Protein AF-A0A8S3U944-F1 (afdb_monomer_lite)

Organism: Mytilus edulis (NCBI:txid6550)

Radius of gyration: 44.72 Å; chains: 1; bounding box: 110×98×138 Å

InterPro domains:
  IPR001969 Aspartic peptidase, active site [PS00141] (733-744)
  IPR021109 Aspartic peptidase domain superfamily [G3DSA:2.40.70.10] (707-836)
  IPR021109 Aspartic peptidase domain superfamily [SSF50630] (717-823)

Foldseek 3Di:
DLCLLQVDQLLPDDPVNLVVSVVVLVPDPLLVCLLPDALVNLLSLLVSLLVRCLDLSNQAHDDPPDSSLSSNLSSLLSSLSSLLSNCVNVRYPVVSSLVSLLVSLLSLLLSAFHPSSLSSNVSSLPRPCSLVVLQPDFDPSLVSLLVSNLNHDDDDDHDDLVVRLVRLLSVLQPSLCSHPPPRPCCLPLRNLLSLVVLLLSLLLCVLPDDPSNNNSSVSNNQSSCVSPVNQSCEPRDPLVSVLVSLVSLLVSLLDPSNDDDPSLVVNLSVLVSLLPYDLVSCVVSVVSNVSSVVSCCPRPCVLVNPDVVRVLSQLLSLLLDLALVSLQVLLVCLQDVVNLPNDPCVVVVVSVLSSLVSNLVHPQDPDDDPVRSLSSLLSNLSSNQSSLVSCVVVVNNQVCLLSLLVSLLSLLVVLDPSSLSSLLSRLLSRACLSPLVSLLVSLVSLLVSLLPPSRPQVDPSSLVSSLSNLCRSLVNCLPDPDDPPSNLVSLLSSLVSLPPPPHDQADPPPRHGGSSVSSNLSSLSSVLSCVVVCVPVPDPPSVVSSLVSLLVCLVSPLVSCLVVLPSLLVVCLVPPDQSSLSSLLSVCLPVVCSCVVVVVSSLVSVLVDPPNVVSVVSNVVSNCVVCVVCVVVVVVSVVVSVPPDDDDDDDDDDDDDDDDDDDDDDDDDDDDDDDDDDDDDDDDDDDDDDDDDDDDDDDDDDDDDDDDDDDDDDPDPDWFWWWKDQPPDTFTETEDQPDQFKAAEPVVVVPGDPVQKADWAQPDQDWDQDPVRDTFGFRTWTFGFIQTPRDTDGGIYTYGNDDPGRIYDYPVNCVVQVWDQDPVVSDIDRFFWFWWAAAKDKDAEQDKDKGKTATDPPDAFQFKWWWAADPVQVVQVKGWDGDIWTQHNRNITIIIIGHNDNGIDIDHGGDGGTGTGTDDPPPPDDPDDPPDPPPPDDPPPPPPPPDPDDDD

Secondary structure (DSSP, 8-state):
-HHHHHHS-SSS--HHHHHHHHHHHHHS-HHHHHHH--HHHHHHHHHHHHHHHSSHHHHHS--TT-HHHHHHHHHHHHHHHHHHHHHHTTSS-HHHHHHHHHHHHHHHHHH---HHHHHHHHHHHTSTTHHHHHHT--HHHHHHHHHHHHT-----SSS-HHHHHHHHHHHHHHHHHHHTTT-TTTTSHHHHHHHHHHHHHHHHGGGGS-HHHHHHHHHHHHHHHHTTTT-TTTT---HHHHHHHHHHHHHHHH-TT--STHHHHHHHHHHHHHHTS-HHHHHHTHHHHHHHHHHHHHSTTHHHH--HHHHHHHHHHHHHS--HHHHHHHHHHHH-HHHHHH--TTT-HHHHHHHHHHHHH-----SS-HHHHHHHHHHHHHHHHHHHHHHHHTT-GGGTHHHHHHHHHHHHHT--HHHHHHHHHHGGG---TT-GGGHHHHHHHHHHHHH-TTS-TTSHHHHHHHHHHHHHHHGGGSS-S---HHHHHHHHHHHHHHTSTT--SB-TTT-PBPHHHHHHHHHHHHHHHHHTTGGG-S-HHHHHHHHHHHHHHHHH-HHHHHTTHHHHHHHHHHS--HHHHHHHHHHHHH-GGGGTTSHHHHHHHHHH--TTHHHHHHHHHHHHHH-GGGHHHHHHHHHHHTTSS---------PPPPPPP--------------------------------------------------------PPPEEEEEETTEEEEEEE-TT-SS-EEEHHHHHHS-GGGEEEEES----EEEPTTS-EEEEEEEEEEEEEETTEEEEEEEEEESS-SSSEEE-HHHHHHTTEEEETTTTEEEEPPEEEEE-S-EEE-TT-EEEEEEEPPTTS-TT-EEEEEE-HHHHTTT-EE---EEE--TTSEEEEEEE--SSS-EEEPTTSEEEEEEE--TTS------TT--------------S-S----

Sequence (952 aa):
MERLIEKYDYANCTAENKFTFEAELKNLNKDELAEKLILSDLKNIINVFIKKICVPEYAVKISRDSAGRCMTIGTCQCICRIAEKSIENGRIPQSDCHDCLFDLYLAIIRAGPGTSHYEVLEKIEKTAEMKEFLKNLKGEKLEEMASALKDQKHIKEDIDMESYTRLMNSYMTRIPNAFAKGRDDARDSEVWDVFLDLYLFYLLHTGDVPDELHEGMNSCASTFSNLYDRNPYKGYSDLKVIGQHMQKISTFITSPVFPRGSQLKQVKKYVDNFTSMEGDQIEALWPDLMTLLKSISLSPKAEEIGDEKYWFPLIKAMWLVPTKEMQHNVKTILKDTKFKRMWNWKENIHQAKEMIANVEKVDLPTEGDEWEQRNSNSKCGDAVKELIKMLKIQKLEHHIMPDIGRMSMTHMEKGTVLSNSMVTQYSGEIDFQKCTEVIPEIAMHLEPLIKNVDYPWSDGWCSGNCIELFKCFIEPYKSSEEIPNEVNQVVVRILEFCMEDDREMIHIEDGRQTIWGVLIQLSIMFIAKGLMKFRHAEEEFLRSACKNNMQIVGNLCPEVCADFFGPLLDWYIEEPSMDLMQIFHRIIEINPDALKNRMDEFLDACKEDKGTYMMQIQVFYGLSNKHPETDGTFGKRMRSTSEGKLFPPGGHTARSPRRPSISASRIRSRSRSRVNKCMNVNKDFCVENMTLYTGENDVITSSENDSGTDSFISSDSKFLYLTVRFDSLKVSALVDTGSSVNIISEQLYDSLPYSKKSDFNADVRESIVLANSQKIEVVGTAYVQMNISRANHRVFTYILKMSSHPIILGTNYLIANKMVIDFSEMSAVPKTSNVYCTKRTTILPHTETIIWGKVPSNIYYGKQGICTSSKYIVSRGLVISKGVVSVSKGRLIPIKILNPNSCSIDLYKGKTLAMFDEITSEHSLLPFNDTTDHCVQNVNLINDTNSVNSKK

pLDDT: mean 80.99, std 19.02, range [22.52, 98.44]

Structure (mmCIF, N/CA/C/O backbone):
data_AF-A0A8S3U944-F1
#
_entry.id   AF-A0A8S3U944-F1
#
loop_
_atom_site.group_PDB
_atom_site.id
_atom_site.type_symbol
_atom_site.label_atom_id
_atom_site.label_alt_id
_atom_site.label_comp_id
_atom_site.label_asym_id
_atom_site.label_entity_id
_atom_site.label_seq_id
_atom_site.pdbx_PDB_ins_code
_atom_site.Cartn_x
_atom_site.Cartn_y
_atom_site.Cartn_z
_atom_site.occupancy
_atom_site.B_iso_or_equiv
_atom_site.auth_seq_id
_atom_site.auth_comp_id
_atom_site.auth_asym_id
_atom_site.auth_atom_id
_atom_site.pdbx_PDB_model_num
ATOM 1 N N . MET A 1 1 ? -36.269 3.109 52.513 1.00 93.81 1 MET A N 1
ATOM 2 C CA . MET A 1 1 ? -34.898 3.504 52.128 1.00 93.81 1 MET A CA 1
ATOM 3 C C . MET A 1 1 ? -34.876 4.860 51.435 1.00 93.81 1 MET A C 1
ATOM 5 O O . MET A 1 1 ? -34.132 5.710 51.890 1.00 93.81 1 MET A O 1
ATOM 9 N N . GLU A 1 2 ? -35.729 5.110 50.437 1.00 95.31 2 GLU A N 1
ATOM 10 C CA . GLU A 1 2 ? -35.878 6.434 49.789 1.00 95.31 2 GLU A CA 1
ATOM 11 C C . GLU A 1 2 ? -35.971 7.591 50.789 1.00 95.31 2 GLU A C 1
ATOM 13 O O . GLU A 1 2 ? -35.087 8.437 50.814 1.00 95.31 2 GLU A O 1
ATOM 18 N N . ARG A 1 3 ? -36.950 7.550 51.708 1.00 95.88 3 ARG A N 1
ATOM 19 C CA . ARG A 1 3 ? -37.112 8.570 52.763 1.00 95.88 3 ARG A CA 1
ATOM 20 C C . ARG A 1 3 ? -35.845 8.808 53.588 1.00 95.88 3 ARG A C 1
ATOM 22 O O . ARG A 1 3 ? -35.615 9.922 54.042 1.00 95.88 3 ARG A O 1
ATOM 29 N N . LEU A 1 4 ? -35.042 7.762 53.804 1.00 96.38 4 LEU A N 1
ATOM 30 C CA . LEU A 1 4 ? -33.781 7.882 54.530 1.00 96.38 4 LEU A CA 1
ATOM 31 C C . LEU A 1 4 ? -32.759 8.660 53.694 1.00 96.38 4 LEU A C 1
ATOM 33 O O . LEU A 1 4 ? -32.141 9.580 54.205 1.00 96.38 4 LEU A O 1
ATOM 37 N N . ILE A 1 5 ? -32.614 8.331 52.411 1.00 96.94 5 ILE A N 1
ATOM 38 C CA . ILE A 1 5 ? -31.697 9.030 51.498 1.00 96.94 5 ILE A CA 1
ATOM 39 C C . ILE A 1 5 ? -32.148 10.489 51.294 1.00 96.94 5 ILE A C 1
ATOM 41 O O . ILE A 1 5 ? -31.324 11.402 51.307 1.00 96.94 5 ILE A O 1
ATOM 45 N N . GLU A 1 6 ? -33.454 10.740 51.168 1.00 96.69 6 GLU A N 1
ATOM 46 C CA . GLU A 1 6 ? -34.020 12.087 51.002 1.00 96.69 6 GLU A CA 1
ATOM 47 C C . GLU A 1 6 ? -33.784 12.994 52.210 1.00 96.69 6 GLU A C 1
ATOM 49 O O . GLU A 1 6 ? -33.495 14.180 52.028 1.00 96.69 6 GLU A O 1
ATOM 54 N N . LYS A 1 7 ? -33.879 12.437 53.423 1.00 96.88 7 LYS A N 1
ATOM 55 C CA . LYS A 1 7 ? -33.769 13.167 54.692 1.00 96.88 7 LYS A CA 1
ATOM 56 C C . LYS A 1 7 ? -32.422 13.867 54.875 1.00 96.88 7 LYS A C 1
ATOM 58 O O . LYS A 1 7 ? -32.379 14.907 55.527 1.00 96.88 7 LYS A O 1
ATOM 63 N N . TYR A 1 8 ? -31.338 13.321 54.328 1.00 96.12 8 TYR A N 1
ATOM 64 C CA . TYR A 1 8 ? -29.995 13.854 54.550 1.00 96.12 8 TYR A CA 1
ATOM 65 C C . TYR A 1 8 ? -29.461 14.624 53.335 1.00 96.12 8 TYR A C 1
ATOM 67 O O . TYR A 1 8 ? -29.723 14.289 52.176 1.00 96.12 8 TYR A O 1
ATOM 75 N N . ASP A 1 9 ? -28.699 15.683 53.612 1.00 93.50 9 ASP A N 1
ATOM 76 C CA . ASP A 1 9 ? -27.893 16.400 52.624 1.00 93.50 9 ASP A CA 1
ATOM 77 C C . ASP A 1 9 ? -26.480 15.809 52.624 1.00 93.50 9 ASP A C 1
ATOM 79 O O . ASP A 1 9 ? -25.718 15.964 53.579 1.00 93.50 9 ASP A O 1
ATOM 83 N N . TYR A 1 10 ? -26.154 15.091 51.553 1.00 93.06 10 TYR A N 1
ATOM 84 C CA . TYR A 1 10 ? -24.889 14.383 51.406 1.00 93.06 10 TYR A CA 1
ATOM 85 C C . TYR A 1 10 ? -23.719 15.342 51.138 1.00 93.06 10 TYR A C 1
ATOM 87 O O . TYR A 1 10 ? -22.584 15.007 51.478 1.00 93.06 10 TYR A O 1
ATOM 95 N N . ALA A 1 11 ? -23.980 16.524 50.570 1.00 89.06 11 ALA A N 1
ATOM 96 C CA . ALA A 1 11 ? -22.953 17.508 50.231 1.00 89.06 11 ALA A CA 1
ATOM 97 C C . ALA A 1 11 ? -22.523 18.333 51.454 1.00 89.06 11 ALA A C 1
ATOM 99 O O . ALA A 1 11 ? -21.343 18.644 51.604 1.00 89.06 11 ALA A O 1
ATOM 100 N N . ASN A 1 12 ? -23.460 18.642 52.359 1.00 88.88 12 ASN A N 1
ATOM 101 C CA . ASN A 1 12 ? -23.216 19.487 53.538 1.00 88.88 12 ASN A CA 1
ATOM 102 C C . ASN A 1 12 ? -23.401 18.731 54.871 1.00 88.88 12 ASN A C 1
ATOM 104 O O . ASN A 1 12 ? -23.867 19.277 55.871 1.00 88.88 12 ASN A O 1
ATOM 108 N N . CYS A 1 13 ? -23.045 17.446 54.890 1.00 88.50 13 CYS A N 1
ATOM 109 C CA . CYS A 1 13 ? -23.212 16.569 56.046 1.00 88.50 13 CYS A CA 1
ATOM 110 C C . CYS A 1 13 ? -22.212 16.859 57.190 1.00 88.50 13 CYS A C 1
ATOM 112 O O . CYS A 1 13 ? -21.010 17.003 56.962 1.00 88.50 13 CYS A O 1
ATOM 114 N N . THR A 1 14 ? -22.698 16.861 58.439 1.00 91.62 14 THR A N 1
ATOM 115 C CA . THR A 1 14 ? -21.883 16.916 59.667 1.00 91.62 14 THR A CA 1
ATOM 116 C C . THR A 1 14 ? -21.551 15.514 60.199 1.00 91.62 14 THR A C 1
ATOM 118 O O . THR A 1 14 ? -22.206 14.528 59.862 1.00 91.62 14 THR A O 1
ATOM 121 N N . ALA A 1 15 ? -20.560 15.392 61.090 1.00 92.12 15 ALA A N 1
ATOM 122 C CA . ALA A 1 15 ? -20.244 14.109 61.731 1.00 92.12 15 ALA A CA 1
ATOM 123 C C . ALA A 1 15 ? -21.449 13.509 62.490 1.00 92.12 15 ALA A C 1
ATOM 125 O O . ALA A 1 15 ? -21.670 12.302 62.436 1.00 92.12 15 ALA A O 1
ATOM 126 N N . GLU A 1 16 ? -22.259 14.349 63.140 1.00 94.69 16 GLU A N 1
ATOM 127 C CA . GLU A 1 16 ? -23.491 13.940 63.828 1.00 94.69 16 GLU A CA 1
ATOM 128 C C . GLU A 1 16 ? -24.542 13.385 62.854 1.00 94.69 16 GLU A C 1
ATOM 130 O O . GLU A 1 16 ? -25.114 12.317 63.098 1.00 94.69 16 GLU A O 1
ATOM 135 N N . ASN A 1 17 ? -24.734 14.053 61.708 1.00 93.19 17 ASN A N 1
ATOM 136 C CA . ASN A 1 17 ? -25.614 13.568 60.645 1.00 93.19 17 ASN A CA 1
ATOM 137 C C . ASN A 1 17 ? -25.155 12.197 60.140 1.00 93.19 17 ASN A C 1
ATOM 139 O O . ASN A 1 17 ? -25.987 11.305 59.991 1.00 93.19 17 ASN A O 1
ATOM 143 N N . LYS A 1 18 ? -23.841 11.999 59.951 1.00 94.31 18 LYS A N 1
ATOM 144 C CA . LYS A 1 18 ? -23.270 10.694 59.585 1.00 94.31 18 LYS A CA 1
ATOM 145 C C . LYS A 1 18 ? -23.581 9.622 60.626 1.00 94.31 18 LYS A C 1
ATOM 147 O O . LYS A 1 18 ? -24.074 8.570 60.239 1.00 94.31 18 LYS A O 1
ATOM 152 N N . PHE A 1 19 ? -23.306 9.851 61.913 1.00 95.12 19 PHE A N 1
ATOM 153 C CA . PHE A 1 19 ? -23.546 8.828 62.943 1.00 95.12 19 PHE A CA 1
ATOM 154 C C . PHE A 1 19 ? -25.026 8.451 63.038 1.00 95.12 19 PHE A C 1
ATOM 156 O O . PHE A 1 19 ? -25.365 7.270 63.130 1.00 95.12 19 PHE A O 1
ATOM 163 N N . THR A 1 20 ? -25.907 9.449 62.956 1.00 96.06 20 THR A N 1
ATOM 164 C CA . THR A 1 20 ? -27.358 9.232 62.953 1.00 96.06 20 THR A CA 1
ATOM 165 C C . THR A 1 20 ? -27.784 8.442 61.717 1.00 96.06 20 THR A C 1
ATOM 167 O O . THR A 1 20 ? -28.503 7.452 61.834 1.00 96.06 20 THR A O 1
ATOM 170 N N . PHE A 1 21 ? -27.285 8.820 60.538 1.00 95.88 21 PHE A N 1
ATOM 171 C CA . PHE A 1 21 ? -27.550 8.106 59.294 1.00 95.88 21 PHE A CA 1
ATOM 172 C C . PHE A 1 21 ? -27.050 6.659 59.338 1.00 95.88 21 PHE A C 1
ATOM 174 O O . PHE A 1 21 ? -27.779 5.756 58.946 1.00 95.88 21 PHE A O 1
ATOM 181 N N . GLU A 1 22 ? -25.835 6.407 59.828 1.00 94.06 22 GLU A N 1
ATOM 182 C CA . GLU A 1 22 ? -25.272 5.056 59.941 1.00 94.06 22 GLU A CA 1
ATOM 183 C C . GLU A 1 22 ? -26.090 4.180 60.897 1.00 94.06 22 GLU A C 1
ATOM 185 O O . GLU A 1 22 ? -26.318 3.005 60.601 1.00 94.06 22 GLU A O 1
ATOM 190 N N . ALA A 1 23 ? -26.582 4.744 62.006 1.00 95.56 23 ALA A N 1
ATOM 191 C CA . ALA A 1 23 ? -27.486 4.049 62.917 1.00 95.56 23 ALA A CA 1
ATOM 192 C C . ALA A 1 23 ? -28.828 3.717 62.242 1.00 95.56 23 ALA A C 1
ATOM 194 O O . ALA A 1 23 ? -29.275 2.570 62.297 1.00 95.56 23 ALA A O 1
ATOM 195 N N . GLU A 1 24 ? -29.445 4.680 61.549 1.00 96.44 24 GLU A N 1
ATOM 196 C CA . GLU A 1 24 ? -30.698 4.472 60.810 1.00 96.44 24 GLU A CA 1
ATOM 197 C C . GLU A 1 24 ? -30.529 3.458 59.665 1.00 96.44 24 GLU A C 1
ATOM 199 O O . GLU A 1 24 ? -31.359 2.563 59.504 1.00 96.44 24 GLU A O 1
ATOM 204 N N . LEU A 1 25 ? -29.423 3.527 58.919 1.00 94.38 25 LEU A N 1
ATOM 205 C CA . LEU A 1 25 ? -29.090 2.599 57.837 1.00 94.38 25 LEU A CA 1
ATOM 206 C C . LEU A 1 25 ? -28.808 1.183 58.363 1.00 94.38 25 LEU A C 1
ATOM 208 O O . LEU A 1 25 ? -29.160 0.204 57.706 1.00 94.38 25 LEU A O 1
ATOM 212 N N . LYS A 1 26 ? -28.182 1.050 59.541 1.00 93.25 26 LYS A N 1
ATOM 213 C CA . LYS A 1 26 ? -27.938 -0.248 60.195 1.00 93.25 26 LYS A CA 1
ATOM 214 C C . LYS A 1 26 ? -29.228 -0.879 60.719 1.00 93.25 26 LYS A C 1
ATOM 216 O O . LYS A 1 26 ? -29.336 -2.101 60.703 1.00 93.25 26 LYS A O 1
ATOM 221 N N . ASN A 1 27 ? -30.191 -0.061 61.142 1.00 94.00 27 ASN A N 1
ATOM 222 C CA . ASN A 1 27 ? -31.505 -0.515 61.597 1.00 94.00 27 ASN A CA 1
ATOM 223 C C . ASN A 1 27 ? -32.439 -0.928 60.444 1.00 94.00 27 ASN A C 1
ATOM 225 O O . ASN A 1 27 ? -33.474 -1.540 60.700 1.00 94.00 27 ASN A O 1
ATOM 229 N N . LEU A 1 28 ? -32.098 -0.629 59.182 1.00 92.44 28 LEU A N 1
ATOM 230 C CA . LEU A 1 28 ? -32.832 -1.169 58.038 1.00 92.44 28 LEU A CA 1
ATOM 231 C C . LEU A 1 28 ? -32.603 -2.680 57.931 1.00 92.44 28 LEU A C 1
ATOM 233 O O . LEU A 1 28 ? -31.479 -3.139 57.716 1.00 92.44 28 LEU A O 1
ATOM 237 N N . ASN A 1 29 ? -33.688 -3.449 58.015 1.00 90.94 29 ASN A N 1
ATOM 238 C CA . ASN A 1 29 ? -33.672 -4.881 57.749 1.00 90.94 29 ASN A CA 1
ATOM 239 C C . ASN A 1 29 ? -33.507 -5.125 56.238 1.00 90.94 29 ASN A C 1
ATOM 241 O O . ASN A 1 29 ? -34.471 -5.099 55.474 1.00 90.94 29 ASN A O 1
ATOM 245 N N . LYS A 1 30 ? -32.256 -5.282 55.796 1.00 89.19 30 LYS A N 1
ATOM 246 C CA . LYS A 1 30 ? -31.890 -5.386 54.372 1.00 89.19 30 LYS A CA 1
ATOM 247 C C . LYS A 1 30 ? -32.464 -6.637 53.716 1.00 89.19 30 LYS A C 1
ATOM 249 O O . LYS A 1 30 ? -32.852 -6.571 52.555 1.00 89.19 30 LYS A O 1
ATOM 254 N N . ASP A 1 31 ? -32.531 -7.734 54.463 1.00 86.56 31 ASP A N 1
ATOM 255 C CA . ASP A 1 31 ? -33.044 -9.007 53.961 1.00 86.56 31 ASP A CA 1
ATOM 256 C C . ASP A 1 31 ? -34.568 -8.919 53.772 1.00 86.56 31 ASP A C 1
ATOM 258 O O . ASP A 1 31 ? -35.075 -9.251 52.706 1.00 86.56 31 ASP A O 1
ATOM 262 N N . GLU A 1 32 ? -35.290 -8.316 54.726 1.00 90.62 32 GLU A N 1
ATOM 263 C CA . GLU A 1 32 ? -36.730 -8.045 54.576 1.00 90.62 32 GLU A CA 1
ATOM 264 C C . GLU A 1 32 ? -37.034 -7.073 53.426 1.00 90.62 32 GLU A C 1
ATOM 266 O O . GLU A 1 32 ? -38.023 -7.246 52.712 1.00 90.62 32 GLU A O 1
ATOM 271 N N . LEU A 1 33 ? -36.195 -6.047 53.230 1.00 87.44 33 LEU A N 1
ATOM 272 C CA . LEU A 1 33 ? -36.323 -5.154 52.078 1.00 87.44 33 LEU A CA 1
ATOM 273 C C . LEU A 1 33 ? -36.149 -5.930 50.771 1.00 87.44 33 LEU A C 1
ATOM 275 O O . LEU A 1 33 ? -36.992 -5.794 49.894 1.00 87.44 33 LEU A O 1
ATOM 279 N N . ALA A 1 34 ? -35.115 -6.766 50.660 1.00 87.19 34 ALA A N 1
ATOM 280 C CA . ALA A 1 34 ? -34.856 -7.568 49.465 1.00 87.19 34 ALA A CA 1
ATOM 281 C C . ALA A 1 34 ? -35.940 -8.627 49.186 1.00 87.19 34 ALA A C 1
ATOM 283 O O . ALA A 1 34 ? -36.173 -8.987 48.036 1.00 87.19 34 ALA A O 1
ATOM 284 N N . GLU A 1 35 ? -36.636 -9.124 50.211 1.00 89.12 35 GLU A N 1
ATOM 285 C CA . GLU A 1 35 ? -37.757 -10.059 50.039 1.00 89.12 35 GLU A CA 1
ATOM 286 C C . GLU A 1 35 ? -39.025 -9.403 49.480 1.00 89.12 35 GLU A C 1
ATOM 288 O O . GLU A 1 35 ? -39.838 -10.087 48.845 1.00 89.12 35 GLU A O 1
ATOM 293 N N . LYS A 1 36 ? -39.206 -8.103 49.744 1.00 91.38 36 LYS A N 1
ATOM 294 C CA . LYS A 1 36 ? -40.417 -7.336 49.414 1.00 91.38 36 LYS A CA 1
ATOM 295 C C . LYS A 1 36 ? -40.258 -6.419 48.202 1.00 91.38 36 LYS A C 1
ATOM 297 O O . LYS A 1 36 ? -41.272 -6.012 47.644 1.00 91.38 36 LYS A O 1
ATOM 302 N N . LEU A 1 37 ? -39.027 -6.076 47.831 1.00 92.38 37 LEU A N 1
ATOM 303 C CA . LEU A 1 37 ? -38.744 -5.108 46.776 1.00 92.38 37 LEU A CA 1
ATOM 304 C C . LEU A 1 37 ? -39.162 -5.624 45.395 1.00 92.38 37 LEU A C 1
ATOM 306 O O . LEU A 1 37 ? -38.843 -6.754 45.023 1.00 92.38 37 LEU A O 1
ATOM 310 N N . ILE A 1 38 ? -39.795 -4.754 44.608 1.00 94.38 38 ILE A N 1
ATOM 311 C CA . ILE A 1 38 ? -39.964 -4.943 43.162 1.00 94.38 38 ILE A CA 1
ATOM 312 C C . ILE A 1 38 ? -39.029 -4.007 42.384 1.00 94.38 38 ILE A C 1
ATOM 314 O O . ILE A 1 38 ? -38.476 -3.054 42.931 1.00 94.38 38 ILE A O 1
ATOM 318 N N . LEU A 1 39 ? -38.859 -4.251 41.081 1.00 95.69 39 LEU A N 1
ATOM 319 C CA . LEU A 1 39 ? -37.942 -3.484 40.227 1.00 95.69 39 LEU A CA 1
ATOM 320 C C . LEU A 1 39 ? -38.166 -1.960 40.291 1.00 95.69 39 LEU A C 1
ATOM 322 O O . LEU A 1 39 ? -37.200 -1.198 40.337 1.00 95.69 39 LEU A O 1
ATOM 326 N N . SER A 1 40 ? -39.422 -1.500 40.326 1.00 96.50 40 SER A N 1
ATOM 327 C CA . SER A 1 40 ? -39.737 -0.066 40.415 1.00 96.50 40 SER A CA 1
ATOM 328 C C . SER A 1 40 ? -39.227 0.574 41.704 1.00 96.50 40 SER A C 1
ATOM 330 O O . SER A 1 40 ? -38.778 1.717 41.677 1.00 96.50 40 SER A O 1
ATOM 332 N N . ASP A 1 41 ? -39.242 -0.163 42.815 1.00 95.88 41 ASP A N 1
ATOM 333 C CA . ASP A 1 41 ? -38.749 0.329 44.101 1.00 95.88 41 ASP A CA 1
ATOM 334 C C . ASP A 1 41 ? -37.225 0.485 44.066 1.00 95.88 41 ASP A C 1
ATOM 336 O O . ASP A 1 41 ? -36.686 1.481 44.547 1.00 95.88 41 ASP A O 1
ATOM 340 N N . LEU A 1 42 ? -36.513 -0.467 43.446 1.00 96.56 42 LEU A N 1
ATOM 341 C CA . LEU A 1 42 ? -35.058 -0.386 43.295 1.00 96.56 42 LEU A CA 1
ATOM 342 C C . LEU A 1 42 ? -34.671 0.822 42.437 1.00 96.56 42 LEU A C 1
ATOM 344 O O . LEU A 1 42 ? -33.796 1.598 42.828 1.00 96.56 42 LEU A O 1
ATOM 348 N N . LYS A 1 43 ? -35.372 1.020 41.312 1.00 97.38 43 LYS A N 1
ATOM 349 C CA . LYS A 1 43 ? -35.201 2.191 40.439 1.00 97.38 43 LYS A CA 1
ATOM 350 C C . LYS A 1 43 ? -35.441 3.495 41.192 1.00 97.38 43 LYS A C 1
ATOM 352 O O . LYS A 1 43 ? -34.643 4.419 41.076 1.00 97.38 43 LYS A O 1
ATOM 357 N N . ASN A 1 44 ? -36.495 3.576 42.001 1.00 97.06 44 ASN A N 1
ATOM 358 C CA . ASN A 1 44 ? -36.791 4.774 42.785 1.00 97.06 44 ASN A CA 1
ATOM 359 C C . ASN A 1 44 ? -35.708 5.060 43.836 1.00 97.06 44 ASN A C 1
ATOM 361 O O . ASN A 1 44 ? -35.239 6.196 43.928 1.00 97.06 44 ASN A O 1
ATOM 365 N N . ILE A 1 45 ? -35.242 4.038 44.564 1.00 97.56 45 ILE A N 1
ATOM 366 C CA . ILE A 1 45 ? -34.129 4.163 45.520 1.00 97.56 45 ILE A CA 1
ATOM 367 C C . ILE A 1 45 ? -32.871 4.691 44.823 1.00 97.56 45 ILE A C 1
ATOM 369 O O . ILE A 1 45 ? -32.237 5.622 45.326 1.00 97.56 45 ILE A O 1
ATOM 373 N N . ILE A 1 46 ? -32.519 4.122 43.668 1.00 97.75 46 ILE A N 1
ATOM 374 C CA . ILE A 1 46 ? -31.347 4.531 42.888 1.00 97.75 46 ILE A CA 1
ATOM 375 C C . ILE A 1 46 ? -31.511 5.958 42.361 1.00 97.75 46 ILE A C 1
ATOM 377 O O . ILE A 1 46 ? -30.606 6.767 42.535 1.00 97.75 46 ILE A O 1
ATOM 381 N N . ASN A 1 47 ? -32.671 6.320 41.816 1.00 97.56 47 ASN A N 1
ATOM 382 C CA . ASN A 1 47 ? -32.939 7.669 41.314 1.00 97.56 47 ASN A CA 1
ATOM 383 C C . ASN A 1 47 ? -32.844 8.735 42.411 1.00 97.56 47 ASN A C 1
ATOM 385 O O . ASN A 1 47 ? -32.294 9.815 42.192 1.00 97.56 47 ASN A O 1
ATOM 389 N N . VAL A 1 48 ? -33.362 8.442 43.606 1.00 97.44 48 VAL A N 1
ATOM 390 C CA . VAL A 1 48 ? -33.216 9.319 44.775 1.00 97.44 48 VAL A CA 1
ATOM 391 C C . VAL A 1 48 ? -31.745 9.443 45.171 1.00 97.44 48 VAL A C 1
ATOM 393 O O . VAL A 1 48 ? -31.287 10.542 45.478 1.00 97.44 48 VAL A O 1
ATOM 396 N N . PHE A 1 49 ? -30.987 8.346 45.128 1.00 97.50 49 PHE A N 1
ATOM 397 C CA . PHE A 1 49 ? -29.557 8.363 45.425 1.00 97.50 49 PHE A CA 1
ATOM 398 C C . PHE A 1 49 ? -28.757 9.183 44.404 1.00 97.50 49 PHE A C 1
ATOM 400 O O . PHE A 1 49 ? -27.991 10.056 44.809 1.00 97.50 49 PHE A O 1
ATOM 407 N N . ILE A 1 50 ? -29.004 8.992 43.102 1.00 96.31 50 ILE A N 1
ATOM 408 C CA . ILE A 1 50 ? -28.414 9.780 42.006 1.00 96.31 50 ILE A CA 1
ATOM 409 C C . ILE A 1 50 ? -28.653 11.274 42.240 1.00 96.31 50 ILE A C 1
ATOM 411 O O . ILE A 1 50 ? -27.702 12.050 42.243 1.00 96.31 50 ILE A O 1
ATOM 415 N N . LYS A 1 51 ? -29.895 11.684 42.534 1.00 95.62 51 LYS A N 1
ATOM 416 C CA . LYS A 1 51 ? -30.246 13.093 42.808 1.00 95.62 51 LYS A CA 1
ATOM 417 C C . LYS A 1 51 ? -29.494 13.709 43.992 1.00 95.62 51 LYS A C 1
ATOM 419 O O . LYS A 1 51 ? -29.474 14.930 44.110 1.00 95.62 51 LYS A O 1
ATOM 424 N N . LYS A 1 52 ? -28.926 12.897 44.888 1.00 94.25 52 LYS A N 1
ATOM 425 C CA . LYS A 1 52 ? -28.179 13.370 46.063 1.00 94.25 52 LYS A CA 1
ATOM 426 C C . LYS A 1 52 ? -26.678 13.461 45.833 1.00 94.25 52 LYS A C 1
ATOM 428 O O . LYS A 1 52 ? -26.056 14.340 46.421 1.00 94.25 52 LYS A O 1
ATOM 433 N N . ILE A 1 53 ? -26.105 12.556 45.040 1.00 93.12 53 ILE A N 1
ATOM 434 C CA . ILE A 1 53 ? -24.645 12.473 44.869 1.00 93.12 53 ILE A CA 1
ATOM 435 C C . ILE A 1 53 ? -24.170 13.011 43.516 1.00 93.12 53 ILE A C 1
ATOM 437 O O . ILE A 1 53 ? -23.079 13.554 43.422 1.00 93.12 53 ILE A O 1
ATOM 441 N N . CYS A 1 54 ? -25.001 12.963 42.477 1.00 91.88 54 CYS A N 1
ATOM 442 C CA . CYS A 1 54 ? -24.662 13.463 41.144 1.00 91.88 54 CYS A CA 1
ATOM 443 C C . CYS A 1 54 ? -25.035 14.948 40.985 1.00 91.88 54 CYS A C 1
ATOM 445 O O . CYS A 1 54 ? -25.619 15.342 39.977 1.00 91.88 54 CYS A O 1
ATOM 447 N N . VAL A 1 55 ? -24.726 15.767 41.996 1.00 88.06 55 VAL A N 1
ATOM 448 C CA . VAL A 1 55 ? -24.943 17.224 41.991 1.00 88.06 55 VAL A CA 1
ATOM 449 C C . VAL A 1 55 ? -23.602 17.965 42.082 1.00 88.06 55 VAL A C 1
ATOM 451 O O . VAL A 1 55 ? -22.687 17.462 42.746 1.00 88.06 55 VAL A O 1
ATOM 454 N N . PRO A 1 56 ? -23.447 19.140 41.441 1.00 81.62 56 PRO A N 1
ATOM 455 C CA . PRO A 1 56 ? -22.179 19.876 41.427 1.00 81.62 56 PRO A CA 1
ATOM 456 C C . PRO A 1 56 ? -21.600 20.137 42.825 1.00 81.62 56 PRO A C 1
ATOM 458 O O . PRO A 1 56 ? -20.398 19.994 43.042 1.00 81.62 56 PRO A O 1
ATOM 461 N N . GLU A 1 57 ? -22.455 20.442 43.803 1.00 81.50 57 GLU A N 1
ATOM 462 C CA . GLU A 1 57 ? -22.067 20.758 45.181 1.00 81.50 57 GLU A CA 1
ATOM 463 C C . GLU A 1 57 ? -21.452 19.563 45.920 1.00 81.50 57 GLU A C 1
ATOM 465 O O . GLU A 1 57 ? -20.655 19.744 46.843 1.00 81.50 57 GLU A O 1
ATOM 470 N N . TYR A 1 58 ? -21.825 18.343 45.526 1.00 82.31 58 TYR A N 1
ATOM 471 C CA . TYR A 1 58 ? -21.328 17.107 46.119 1.00 82.31 58 TYR A CA 1
ATOM 472 C C . TYR A 1 58 ? -19.950 16.728 45.558 1.00 82.31 58 TYR A C 1
ATOM 474 O O . TYR A 1 58 ? -19.056 16.348 46.318 1.00 82.31 58 TYR A O 1
ATOM 482 N N . ALA A 1 59 ? -19.758 16.883 44.244 1.00 62.00 59 ALA A N 1
ATOM 483 C CA . ALA A 1 59 ? -18.528 16.505 43.545 1.00 62.00 59 ALA A CA 1
ATOM 484 C C . ALA A 1 59 ? -17.285 17.284 44.028 1.00 62.00 59 ALA A C 1
ATOM 486 O O . ALA A 1 59 ? -16.172 16.769 43.958 1.00 62.00 59 ALA A O 1
ATOM 487 N N . VAL A 1 60 ? -17.481 18.495 44.560 1.00 59.59 60 VAL A N 1
ATOM 488 C CA . VAL A 1 60 ? -16.415 19.465 44.858 1.00 59.59 60 VAL A CA 1
ATOM 489 C C . VAL A 1 60 ? -15.832 19.357 46.281 1.00 59.59 60 VAL A C 1
ATOM 491 O O . VAL A 1 60 ? -14.644 19.583 46.485 1.00 59.59 60 VAL A O 1
ATOM 494 N N . LYS A 1 61 ? -16.622 18.999 47.301 1.00 64.62 61 LYS A N 1
ATOM 495 C CA . LYS A 1 61 ? -16.275 19.327 48.708 1.00 64.62 61 LYS A CA 1
ATOM 496 C C . LYS A 1 61 ? -15.617 18.224 49.541 1.00 64.62 61 LYS A C 1
ATOM 498 O O . LYS A 1 61 ? -15.306 18.432 50.716 1.00 64.62 61 LYS A O 1
ATOM 503 N N . ILE A 1 62 ? -15.467 17.015 49.012 1.00 62.09 62 ILE A N 1
ATOM 504 C CA . ILE A 1 62 ? -15.367 15.841 49.884 1.00 62.09 62 ILE A CA 1
ATOM 505 C C . ILE A 1 62 ? -13.919 15.367 50.064 1.00 62.09 62 ILE A C 1
ATOM 507 O O . ILE A 1 62 ? -13.356 14.655 49.232 1.00 62.09 62 ILE A O 1
ATOM 511 N N . SER A 1 63 ? -13.344 15.707 51.223 1.00 72.94 63 SER A N 1
ATOM 512 C CA . SER A 1 63 ? -12.108 15.097 51.727 1.00 72.94 63 SER A CA 1
ATOM 513 C C . SER A 1 63 ? -12.284 13.591 51.963 1.00 72.94 63 SER A C 1
ATOM 515 O O . SER A 1 63 ? -13.401 13.097 52.146 1.00 72.94 63 SER A O 1
ATOM 517 N N . ARG A 1 64 ? -11.176 12.837 52.012 1.00 72.94 64 ARG A N 1
ATOM 518 C CA . ARG A 1 64 ? -11.221 11.391 52.294 1.00 72.94 64 ARG A CA 1
ATOM 519 C C . ARG A 1 64 ? -11.992 11.057 53.573 1.00 72.94 64 ARG A C 1
ATOM 521 O O . ARG A 1 64 ? -12.629 10.019 53.603 1.00 72.94 64 ARG A O 1
ATOM 528 N N . ASP A 1 65 ? -12.036 11.925 54.574 1.00 80.06 65 ASP A N 1
ATOM 529 C CA . ASP A 1 65 ? -12.715 11.627 55.843 1.00 80.06 65 ASP A CA 1
ATOM 530 C C . ASP A 1 65 ? -14.051 12.362 56.013 1.00 80.06 65 ASP A C 1
ATOM 532 O O . ASP A 1 65 ? -14.595 12.428 57.118 1.00 80.06 65 ASP A O 1
ATOM 536 N N . SER A 1 66 ? -14.611 12.915 54.930 1.00 87.44 66 SER A N 1
ATOM 537 C CA . SER A 1 66 ? -15.864 13.657 55.026 1.00 87.44 66 SER A CA 1
ATOM 538 C C . SER A 1 66 ? -17.042 12.752 55.402 1.00 87.44 66 SER A C 1
ATOM 540 O O . SER A 1 66 ? -17.165 11.593 54.984 1.00 87.44 66 SER A O 1
ATOM 542 N N . ALA A 1 67 ? -17.961 13.324 56.176 1.00 90.75 67 ALA A N 1
ATOM 543 C CA . ALA A 1 67 ? -19.180 12.659 56.597 1.00 90.75 67 ALA A CA 1
ATOM 544 C C . ALA A 1 67 ? -20.059 12.250 55.394 1.00 90.75 67 ALA A C 1
ATOM 546 O O . ALA A 1 67 ? -20.580 11.132 55.357 1.00 90.75 67 ALA A O 1
ATOM 547 N N . GLY A 1 68 ? -20.123 13.102 54.363 1.00 91.56 68 GLY A N 1
ATOM 548 C CA . GLY A 1 68 ? -20.819 12.837 53.102 1.00 91.56 68 GLY A CA 1
ATOM 549 C C . GLY A 1 68 ? -20.277 11.620 52.346 1.00 91.56 68 GLY A C 1
ATOM 550 O O . GLY A 1 68 ? -21.063 10.788 51.880 1.00 91.56 68 GLY A O 1
ATOM 551 N N . ARG A 1 69 ? -18.946 11.437 52.291 1.00 90.75 69 ARG A N 1
ATOM 552 C CA . ARG A 1 69 ? -18.323 10.246 51.679 1.00 90.75 69 ARG A CA 1
ATOM 553 C C . ARG A 1 69 ? -18.761 8.966 52.380 1.00 90.75 69 ARG A C 1
ATOM 555 O O . ARG A 1 69 ? -19.218 8.041 51.711 1.00 90.75 69 ARG A O 1
ATOM 562 N N . CYS A 1 70 ? -18.663 8.910 53.710 1.00 91.38 70 CYS A N 1
ATOM 563 C CA . CYS A 1 70 ? -19.050 7.717 54.471 1.00 91.38 70 CYS A CA 1
ATOM 564 C C . CYS A 1 70 ? -20.520 7.346 54.244 1.00 91.38 70 CYS A C 1
ATOM 566 O O . CYS A 1 70 ? -20.823 6.185 53.965 1.00 91.38 70 CYS A O 1
ATOM 568 N N . MET A 1 71 ? -21.416 8.337 54.283 1.00 94.69 71 MET A N 1
ATOM 569 C CA . MET A 1 71 ? -22.838 8.128 54.001 1.00 94.69 71 MET A CA 1
ATOM 570 C C . MET A 1 71 ? -23.067 7.583 52.591 1.00 94.69 71 MET A C 1
ATOM 572 O O . MET A 1 71 ? -23.851 6.656 52.401 1.00 94.69 71 MET A O 1
ATOM 576 N N . THR A 1 72 ? -22.346 8.108 51.605 1.00 95.12 72 THR A N 1
ATOM 577 C CA . THR A 1 72 ? -22.453 7.703 50.195 1.00 95.12 72 THR A CA 1
ATOM 578 C C . THR A 1 72 ? -22.038 6.259 49.983 1.00 95.12 72 THR A C 1
ATOM 580 O O . THR A 1 72 ? -22.803 5.467 49.434 1.00 95.12 72 THR A O 1
ATOM 583 N N . ILE A 1 73 ? -20.866 5.886 50.497 1.00 94.38 73 ILE A N 1
ATOM 584 C CA . ILE A 1 73 ? -20.364 4.512 50.419 1.00 94.38 73 ILE A CA 1
ATOM 585 C C . ILE A 1 73 ? -21.315 3.561 51.145 1.00 94.38 73 ILE A C 1
ATOM 587 O O . ILE A 1 73 ? -21.645 2.505 50.609 1.00 94.38 73 ILE A O 1
ATOM 591 N N . GLY A 1 74 ? -21.771 3.928 52.347 1.00 95.44 74 GLY A N 1
ATOM 592 C CA . GLY A 1 74 ? -22.712 3.121 53.124 1.00 95.44 74 GLY A CA 1
ATOM 593 C C . GLY A 1 74 ? -24.034 2.908 52.385 1.00 95.44 74 GLY A C 1
ATOM 594 O O . GLY A 1 74 ? -24.531 1.783 52.320 1.00 95.44 74 GLY A O 1
ATOM 595 N N . THR A 1 75 ? -24.562 3.964 51.760 1.00 96.94 75 THR A N 1
ATOM 596 C CA . THR A 1 75 ? -25.789 3.902 50.949 1.00 96.94 75 THR A CA 1
ATOM 597 C C . THR A 1 75 ? -25.605 2.979 49.752 1.00 96.94 75 THR A C 1
ATOM 599 O O . THR A 1 75 ? -26.388 2.045 49.594 1.00 96.94 75 THR A O 1
ATOM 602 N N . CYS A 1 76 ? -24.542 3.170 48.962 1.00 97.44 76 CYS A N 1
ATOM 603 C CA . CYS A 1 76 ? -24.245 2.326 47.804 1.00 97.44 76 CYS A CA 1
ATOM 604 C C . CYS A 1 76 ? -24.073 0.857 48.200 1.00 97.44 76 CYS A C 1
ATOM 606 O O . CYS A 1 76 ? -24.641 -0.018 47.557 1.00 97.44 76 CYS A O 1
ATOM 608 N N . GLN A 1 77 ? -23.335 0.569 49.278 1.00 96.50 77 GLN A N 1
ATOM 609 C CA . GLN A 1 77 ? -23.172 -0.797 49.788 1.00 96.50 77 GLN A CA 1
ATOM 610 C C . GLN A 1 77 ? -24.508 -1.431 50.173 1.00 96.50 77 GLN A C 1
ATOM 612 O O . GLN A 1 77 ? -24.712 -2.624 49.964 1.00 96.50 77 GLN A O 1
ATOM 617 N N . CYS A 1 78 ? -25.415 -0.644 50.753 1.00 96.25 78 CYS A N 1
ATOM 618 C CA . CYS A 1 78 ? -26.753 -1.108 51.082 1.00 96.25 78 CYS A CA 1
ATOM 619 C C . CYS A 1 78 ? -27.567 -1.400 49.812 1.00 96.25 78 CYS A C 1
ATOM 621 O O . CYS A 1 78 ? -28.161 -2.470 49.732 1.00 96.25 78 CYS A O 1
ATOM 623 N N . ILE A 1 79 ? -27.524 -0.515 48.807 1.00 97.12 79 ILE A N 1
ATOM 624 C CA . ILE A 1 79 ? -28.178 -0.716 47.501 1.00 97.12 79 ILE A CA 1
ATOM 625 C C . ILE A 1 79 ? -27.652 -1.985 46.817 1.00 97.12 79 ILE A C 1
ATOM 627 O O . ILE A 1 79 ? -28.453 -2.838 46.454 1.00 97.12 79 ILE A O 1
ATOM 631 N N . CYS A 1 80 ? -26.329 -2.152 46.710 1.00 96.81 80 CYS A N 1
ATOM 632 C CA . CYS A 1 80 ? -25.706 -3.319 46.070 1.00 96.81 80 CYS A CA 1
ATOM 633 C C . CYS A 1 80 ? -26.101 -4.625 46.774 1.00 96.81 80 CYS A C 1
ATOM 635 O O . CYS A 1 80 ? -26.463 -5.596 46.123 1.00 96.81 80 CYS A O 1
ATOM 637 N N . ARG A 1 81 ? -26.131 -4.632 48.115 1.00 95.62 81 ARG A N 1
ATOM 638 C CA . ARG A 1 81 ? -26.553 -5.810 48.886 1.00 95.62 81 ARG A CA 1
ATOM 639 C C . ARG A 1 81 ? -28.041 -6.132 48.720 1.00 95.62 81 ARG A C 1
ATOM 641 O O . ARG A 1 81 ? -28.404 -7.302 48.692 1.00 95.62 81 ARG A O 1
ATOM 648 N N . ILE A 1 82 ? -28.902 -5.114 48.651 1.00 95.12 82 ILE A N 1
ATOM 649 C CA . ILE A 1 82 ? -30.337 -5.303 48.382 1.00 95.12 82 ILE A CA 1
ATOM 650 C C . ILE A 1 82 ? -30.529 -5.880 46.977 1.00 95.12 82 ILE A C 1
ATOM 652 O O . ILE A 1 82 ? -31.303 -6.819 46.817 1.00 95.12 82 ILE A O 1
ATOM 656 N N . ALA A 1 83 ? -29.802 -5.356 45.989 1.00 95.75 83 ALA A N 1
ATOM 657 C CA . ALA A 1 83 ? -29.763 -5.864 44.622 1.00 95.75 83 ALA A CA 1
ATOM 658 C C . ALA A 1 83 ? -29.363 -7.350 44.574 1.00 95.75 83 ALA A C 1
ATOM 660 O O . ALA A 1 83 ? -30.145 -8.171 44.103 1.00 95.75 83 ALA A O 1
ATOM 661 N N . GLU A 1 84 ? -28.215 -7.715 45.155 1.00 95.88 84 GLU A N 1
ATOM 662 C CA . GLU A 1 84 ? -27.734 -9.106 45.228 1.00 95.88 84 GLU A CA 1
ATOM 663 C C . GLU A 1 84 ? -28.764 -10.036 45.865 1.00 95.88 84 GLU A C 1
ATOM 665 O O . GLU A 1 84 ? -29.115 -11.063 45.293 1.00 95.88 84 GLU A O 1
ATOM 670 N N . LYS A 1 85 ? -29.318 -9.646 47.017 1.00 95.50 85 LYS A N 1
ATOM 671 C CA . LYS A 1 85 ? -30.334 -10.448 47.707 1.00 95.50 85 LYS A CA 1
ATOM 672 C C . LYS A 1 85 ? -31.628 -10.574 46.907 1.00 95.50 85 LYS A C 1
ATOM 674 O O . LYS A 1 85 ? -32.261 -11.623 46.944 1.00 95.50 85 LYS A O 1
ATOM 679 N N . SER A 1 86 ? -32.020 -9.538 46.168 1.00 94.19 86 SER A N 1
ATOM 680 C CA . SER A 1 86 ? -33.213 -9.581 45.312 1.00 94.19 86 SER A CA 1
ATOM 681 C C . SER A 1 86 ? -33.025 -10.535 44.127 1.00 94.19 86 SER A C 1
ATOM 683 O O . SER A 1 86 ? -33.979 -11.217 43.747 1.00 94.19 86 SER A O 1
ATOM 685 N N . ILE A 1 87 ? -31.803 -10.622 43.587 1.00 94.56 87 ILE A N 1
ATOM 686 C CA . ILE A 1 87 ? -31.416 -11.597 42.556 1.00 94.56 87 ILE A CA 1
ATOM 687 C C . ILE A 1 87 ? -31.406 -13.013 43.144 1.00 94.56 87 ILE A C 1
ATOM 689 O O . ILE A 1 87 ? -32.062 -13.899 42.602 1.00 94.56 87 ILE A O 1
ATOM 693 N N . GLU A 1 88 ? -30.723 -13.224 44.276 1.00 94.81 88 GLU A N 1
ATOM 694 C CA . GLU A 1 88 ? -30.646 -14.525 44.965 1.00 94.81 88 GLU A CA 1
ATOM 695 C C . GLU A 1 88 ? -32.036 -15.082 45.307 1.00 94.81 88 GLU A C 1
ATOM 697 O O . GLU A 1 88 ? -32.286 -16.279 45.171 1.00 94.81 88 GLU A O 1
ATOM 702 N N . ASN A 1 89 ? -32.959 -14.206 45.708 1.00 94.44 89 ASN A N 1
ATOM 703 C CA . ASN A 1 89 ? -34.337 -14.564 46.036 1.00 94.44 89 ASN A CA 1
ATOM 704 C C . ASN A 1 89 ? -35.243 -14.728 44.797 1.00 94.44 89 ASN A C 1
ATOM 706 O O . ASN A 1 89 ? -36.435 -15.000 44.952 1.00 94.44 89 ASN A O 1
ATOM 710 N N . GLY A 1 90 ? -34.727 -14.517 43.579 1.00 94.31 90 GLY A N 1
ATOM 711 C CA . GLY A 1 90 ? -35.486 -14.603 42.326 1.00 94.31 90 GLY A CA 1
ATOM 712 C C . GLY A 1 90 ? -36.590 -13.549 42.184 1.00 94.31 90 GLY A C 1
ATOM 713 O O . GLY A 1 90 ? -37.562 -13.770 41.464 1.00 94.31 90 GLY A O 1
ATOM 714 N N . ARG A 1 91 ? -36.489 -12.422 42.903 1.00 95.25 91 ARG A N 1
ATOM 715 C CA . ARG A 1 91 ? -37.498 -11.347 42.899 1.00 95.25 91 ARG A CA 1
ATOM 716 C C . ARG A 1 91 ? -37.337 -10.391 41.732 1.00 95.25 91 ARG A C 1
ATOM 718 O O . ARG A 1 91 ? -38.332 -9.944 41.170 1.00 95.25 91 ARG A O 1
ATOM 725 N N . ILE A 1 92 ? -36.093 -10.071 41.401 1.00 96.44 92 ILE A N 1
ATOM 726 C CA . ILE A 1 92 ? -35.738 -9.183 40.299 1.00 96.44 92 ILE A CA 1
ATOM 727 C C . ILE A 1 92 ? -34.792 -9.966 39.385 1.00 96.44 92 ILE A C 1
ATOM 729 O O . ILE A 1 92 ? -33.810 -10.518 39.889 1.00 96.44 92 ILE A O 1
ATOM 733 N N . PRO A 1 93 ? -35.060 -10.040 38.068 1.00 96.50 93 PRO A N 1
ATOM 734 C CA . PRO A 1 93 ? -34.121 -10.627 37.123 1.00 96.50 93 PRO A CA 1
ATOM 735 C C . PRO A 1 93 ? -32.751 -9.954 37.220 1.00 96.50 93 PRO A C 1
ATOM 737 O O . PRO A 1 93 ? -32.650 -8.736 37.370 1.00 96.50 93 PRO A O 1
ATOM 740 N N . GLN A 1 94 ? -31.685 -10.744 37.102 1.00 96.50 94 GLN A N 1
ATOM 741 C CA . GLN A 1 94 ? -30.317 -10.232 37.179 1.00 96.50 94 GLN A CA 1
ATOM 742 C C . GLN A 1 94 ? -30.052 -9.122 36.153 1.00 96.50 94 GLN A C 1
ATOM 744 O O . GLN A 1 94 ? -29.472 -8.102 36.512 1.00 96.50 94 GLN A O 1
ATOM 749 N N . SER A 1 95 ? -30.543 -9.285 34.920 1.00 95.88 95 SER A N 1
ATOM 750 C CA . SER A 1 95 ? -30.443 -8.278 33.856 1.00 95.88 95 SER A CA 1
ATOM 751 C C . SER A 1 95 ? -31.052 -6.938 34.262 1.00 95.88 95 SER A C 1
ATOM 753 O O . SER A 1 95 ? -30.411 -5.903 34.130 1.00 95.88 95 SER A O 1
ATOM 755 N N . ASP A 1 96 ? -32.259 -6.955 34.826 1.00 96.69 96 ASP A N 1
ATOM 756 C CA . ASP A 1 96 ? -32.973 -5.733 35.202 1.00 96.69 96 ASP A CA 1
ATOM 757 C C . ASP A 1 96 ? -32.265 -5.021 36.359 1.00 96.69 96 ASP A C 1
ATOM 759 O O . ASP A 1 96 ? -32.240 -3.791 36.441 1.00 96.69 96 ASP A O 1
ATOM 763 N N . CYS A 1 97 ? -31.673 -5.800 37.265 1.00 96.25 97 CYS A N 1
ATOM 764 C CA . CYS A 1 97 ? -30.881 -5.270 38.359 1.00 96.25 97 CYS A CA 1
ATOM 765 C C . CYS A 1 97 ? -29.558 -4.662 37.870 1.00 96.25 97 CYS A C 1
ATOM 767 O O . CYS A 1 97 ? -29.170 -3.592 38.344 1.00 96.25 97 CYS A O 1
ATOM 769 N N . HIS A 1 98 ? -28.875 -5.326 36.932 1.00 96.75 98 HIS A N 1
ATOM 770 C CA . HIS A 1 98 ? -27.676 -4.801 36.276 1.00 96.75 98 HIS A CA 1
ATOM 771 C C . HIS A 1 98 ? -27.979 -3.493 35.551 1.00 96.75 98 HIS A C 1
ATOM 773 O O . HIS A 1 98 ? -27.221 -2.546 35.720 1.00 96.75 98 HIS A O 1
ATOM 779 N N . ASP A 1 99 ? -29.122 -3.384 34.874 1.00 96.94 99 ASP A N 1
ATOM 780 C CA . ASP A 1 99 ? -29.539 -2.157 34.183 1.00 96.94 99 ASP A CA 1
ATOM 781 C C . ASP A 1 99 ? -29.754 -0.992 35.154 1.00 96.94 99 ASP A C 1
ATOM 783 O O . ASP A 1 99 ? -29.249 0.106 34.937 1.00 96.94 99 ASP A O 1
ATOM 787 N N . CYS A 1 100 ? -30.399 -1.234 36.298 1.00 96.94 100 CYS A N 1
ATOM 788 C CA . CYS A 1 100 ? -30.560 -0.188 37.313 1.00 96.94 100 CYS A CA 1
ATOM 789 C C . CYS A 1 100 ? -29.215 0.275 37.899 1.00 96.94 100 CYS A C 1
ATOM 791 O O . CYS A 1 100 ? -29.017 1.456 38.191 1.00 96.94 100 CYS A O 1
ATOM 793 N N . LEU A 1 101 ? -28.287 -0.660 38.120 1.00 97.44 101 LEU A N 1
ATOM 794 C CA . LEU A 1 101 ? -26.947 -0.335 38.610 1.00 97.44 101 LEU A CA 1
ATOM 795 C C . LEU A 1 101 ? -26.095 0.339 37.530 1.00 97.44 101 LEU A C 1
ATOM 797 O O . LEU A 1 101 ? -25.248 1.168 37.863 1.00 97.44 101 LEU A O 1
ATOM 801 N N . PHE A 1 102 ? -26.332 0.020 36.261 1.00 97.69 102 PHE A N 1
ATOM 802 C CA . PHE A 1 102 ? -25.722 0.669 35.112 1.00 97.69 102 PHE A CA 1
ATOM 803 C C . PHE A 1 102 ? -26.174 2.128 34.992 1.00 97.69 102 PHE A C 1
ATOM 805 O O . PHE A 1 102 ? -25.315 2.997 34.873 1.00 97.69 102 PHE A O 1
ATOM 812 N N . ASP A 1 103 ? -27.464 2.430 35.176 1.00 97.06 103 ASP A N 1
ATOM 813 C CA . ASP A 1 103 ? -27.977 3.811 35.229 1.00 97.06 103 ASP A CA 1
ATOM 814 C C . ASP A 1 103 ? -27.257 4.646 36.303 1.00 97.06 103 ASP A C 1
ATOM 816 O O . ASP A 1 103 ? -26.825 5.778 36.060 1.00 97.06 103 ASP A O 1
ATOM 820 N N . LEU A 1 104 ? -27.071 4.063 37.496 1.00 97.12 104 LEU A N 1
ATOM 821 C CA . LEU A 1 104 ? -26.286 4.672 38.572 1.00 97.12 104 LEU A CA 1
ATOM 822 C C . LEU A 1 104 ? -24.825 4.875 38.153 1.00 97.12 104 LEU A C 1
ATOM 824 O O . LEU A 1 104 ? -24.265 5.947 38.385 1.00 97.12 104 LEU A O 1
ATOM 828 N N . TYR A 1 105 ? -24.216 3.867 37.526 1.00 96.56 105 TYR A N 1
ATOM 829 C CA . TYR A 1 105 ? -22.840 3.915 37.033 1.00 96.56 105 TYR A CA 1
ATOM 830 C C . TYR A 1 105 ? -22.656 5.065 36.028 1.00 96.56 105 TYR A C 1
ATOM 832 O O . TYR A 1 105 ? -21.778 5.907 36.216 1.00 96.56 105 TYR A O 1
ATOM 840 N N . LEU A 1 106 ? -23.535 5.178 35.026 1.00 95.75 106 LEU A N 1
ATOM 841 C CA . LEU A 1 106 ? -23.520 6.248 34.024 1.00 95.75 106 LEU A CA 1
ATOM 842 C C . LEU A 1 106 ? -23.714 7.633 34.649 1.00 95.75 106 LEU A C 1
ATOM 844 O O . LEU A 1 106 ? -23.000 8.575 34.299 1.00 95.75 106 LEU A O 1
ATOM 848 N N . ALA A 1 107 ? -24.656 7.778 35.585 1.00 94.62 107 ALA A N 1
ATOM 849 C CA . ALA A 1 107 ? -24.899 9.049 36.265 1.00 94.62 107 ALA A CA 1
ATOM 850 C C . ALA A 1 107 ? -23.669 9.525 37.054 1.00 94.62 107 ALA A C 1
ATOM 852 O O . ALA A 1 107 ? -23.335 10.712 37.037 1.00 94.62 107 ALA A O 1
ATOM 853 N N . ILE A 1 108 ? -22.954 8.599 37.698 1.00 92.94 108 ILE A N 1
ATOM 854 C CA . ILE A 1 108 ? -21.714 8.893 38.422 1.00 92.94 108 ILE A CA 1
ATOM 855 C C . ILE A 1 108 ? -20.595 9.292 37.452 1.00 92.94 108 ILE A C 1
ATOM 857 O O . ILE A 1 108 ? -19.885 10.265 37.707 1.00 92.94 108 ILE A O 1
ATOM 861 N N . ILE A 1 109 ? -20.458 8.609 36.309 1.00 91.44 109 ILE A N 1
ATOM 862 C CA . ILE A 1 109 ? -19.497 8.993 35.261 1.00 91.44 109 ILE A CA 1
ATOM 863 C C . ILE A 1 109 ? -19.761 10.424 34.789 1.00 91.44 109 ILE A C 1
ATOM 865 O O . ILE A 1 109 ? -18.827 11.223 34.792 1.00 91.44 109 ILE A O 1
ATOM 869 N N . ARG A 1 110 ? -21.013 10.761 34.454 1.00 90.50 110 ARG A N 1
ATOM 870 C CA . ARG A 1 110 ? -21.406 12.098 33.971 1.00 90.50 110 ARG A CA 1
ATOM 871 C C . ARG A 1 110 ? -21.198 13.198 35.010 1.00 90.50 110 ARG A C 1
ATOM 873 O O . ARG A 1 110 ? -20.834 14.314 34.653 1.00 90.50 110 ARG A O 1
ATOM 880 N N . ALA A 1 111 ? -21.405 12.890 36.291 1.00 87.75 111 ALA A N 1
ATOM 881 C CA . ALA A 1 111 ? -21.148 13.827 37.384 1.00 87.75 111 ALA A CA 1
ATOM 882 C C . ALA A 1 111 ? -19.650 14.146 37.560 1.00 87.75 111 ALA A C 1
ATOM 884 O O . ALA A 1 111 ? -19.306 15.185 38.121 1.00 87.75 111 ALA A O 1
ATOM 885 N N . GLY A 1 112 ? -18.765 13.273 37.071 1.00 83.81 112 GLY A N 1
ATOM 886 C CA . GLY A 1 112 ? -17.322 13.472 37.088 1.00 83.81 112 GLY A CA 1
ATOM 887 C C . GLY A 1 112 ? -16.618 12.969 38.361 1.00 83.81 112 GLY A C 1
ATOM 888 O O . GLY A 1 112 ? -17.226 12.349 39.243 1.00 83.81 112 GLY A O 1
ATOM 889 N N . PRO A 1 113 ? -15.297 13.194 38.454 1.00 76.75 113 PRO A N 1
ATOM 890 C CA . PRO A 1 113 ? -14.423 12.632 39.490 1.00 76.75 113 PRO A CA 1
ATOM 891 C C . PRO A 1 113 ? -14.680 13.223 40.891 1.00 76.75 113 PRO A C 1
ATOM 893 O O . PRO A 1 113 ? -14.163 14.278 41.246 1.00 76.75 113 PRO A O 1
ATOM 896 N N . GLY A 1 114 ? -15.409 12.498 41.737 1.00 76.50 114 GLY A N 1
ATOM 897 C CA . GLY A 1 114 ? -15.461 12.729 43.187 1.00 76.50 114 GLY A CA 1
ATOM 898 C C . GLY A 1 114 ? -14.676 11.657 43.954 1.00 76.50 114 GLY A C 1
ATOM 899 O O . GLY A 1 114 ? -14.619 10.502 43.523 1.00 76.50 114 GLY A O 1
ATOM 900 N N . THR A 1 115 ? -14.103 11.992 45.117 1.00 67.69 115 THR A N 1
ATOM 901 C CA . THR A 1 115 ? -13.409 11.009 45.986 1.00 67.69 115 THR A CA 1
ATOM 902 C C . THR A 1 115 ? -14.303 9.827 46.357 1.00 67.69 115 THR A C 1
ATOM 904 O O . THR A 1 115 ? -13.852 8.684 46.373 1.00 67.69 115 THR A O 1
ATOM 907 N N . SER A 1 116 ? -15.579 10.090 46.623 1.00 81.88 116 SER A N 1
ATOM 908 C CA . SER A 1 116 ? -16.597 9.080 46.902 1.00 81.88 116 SER A CA 1
ATOM 909 C C . SER A 1 116 ? -17.117 8.389 45.640 1.00 81.88 116 SER A C 1
ATOM 911 O O . SER A 1 116 ? -17.358 7.188 45.691 1.00 81.88 116 SER A O 1
ATOM 913 N N . HIS A 1 117 ? -17.248 9.091 44.507 1.00 90.19 117 HIS A N 1
ATOM 914 C CA . HIS A 1 117 ? -17.702 8.509 43.234 1.00 90.19 117 HIS A CA 1
ATOM 915 C C . HIS A 1 117 ? -16.829 7.338 42.795 1.00 90.19 117 HIS A C 1
ATOM 917 O O . HIS A 1 117 ? -17.350 6.276 42.464 1.00 90.19 117 HIS A O 1
ATOM 923 N N . TYR A 1 118 ? -15.506 7.493 42.879 1.00 87.88 118 TYR A N 1
ATOM 924 C CA . TYR A 1 118 ? -14.567 6.415 42.571 1.00 87.88 118 TYR A CA 1
ATOM 925 C C . TYR A 1 118 ? -14.857 5.134 43.377 1.00 87.88 118 TYR A C 1
ATOM 927 O O . TYR A 1 118 ? -14.843 4.026 42.842 1.00 87.88 118 TYR A O 1
ATOM 935 N N . GLU A 1 119 ? -15.166 5.275 44.665 1.00 90.56 119 GLU A N 1
ATOM 936 C CA . GLU A 1 119 ? -15.436 4.138 45.548 1.00 90.56 119 GLU A CA 1
ATOM 937 C C . GLU A 1 119 ? -16.833 3.559 45.353 1.00 90.56 119 GLU A C 1
ATOM 939 O O . GLU A 1 119 ? -17.029 2.360 45.543 1.00 90.56 119 GLU A O 1
ATOM 944 N N . VAL A 1 120 ? -17.800 4.385 44.954 1.00 93.81 120 VAL A N 1
ATOM 945 C CA . VAL A 1 120 ? -19.133 3.925 44.554 1.00 93.81 120 VAL A CA 1
ATOM 946 C C . VAL A 1 120 ? -19.033 3.055 43.301 1.00 93.81 120 VAL A C 1
ATOM 948 O O . VAL A 1 120 ? -19.556 1.943 43.319 1.00 93.81 120 VAL A O 1
ATOM 951 N N . LEU A 1 121 ? -18.289 3.478 42.270 1.00 94.75 121 LEU A N 1
ATOM 952 C CA . LEU A 1 121 ? -18.038 2.654 41.078 1.00 94.75 121 LEU A CA 1
ATOM 953 C C . LEU A 1 121 ? -17.391 1.313 41.447 1.00 94.75 121 LEU A C 1
ATOM 955 O O . LEU A 1 121 ? -17.842 0.263 40.996 1.00 94.75 121 LEU A O 1
ATOM 959 N N . GLU A 1 122 ? -16.396 1.323 42.342 1.00 93.56 122 GLU A N 1
ATOM 960 C CA . GLU A 1 122 ? -15.767 0.092 42.835 1.00 93.56 122 GLU A CA 1
ATOM 961 C C . GLU A 1 122 ? -16.755 -0.852 43.530 1.00 93.56 122 GLU A C 1
ATOM 963 O O . GLU A 1 122 ? -16.612 -2.074 43.442 1.00 93.56 122 GLU A O 1
ATOM 968 N N . LYS A 1 123 ? -17.731 -0.311 44.261 1.00 95.31 123 LYS A N 1
ATOM 969 C CA . LYS A 1 123 ? -18.753 -1.123 44.926 1.00 95.31 123 LYS A CA 1
ATOM 970 C C . LYS A 1 123 ? -19.748 -1.692 43.925 1.00 95.31 123 LYS A C 1
ATOM 972 O O . LYS A 1 123 ? -20.040 -2.879 44.025 1.00 95.31 123 LYS A O 1
ATOM 977 N N . ILE A 1 124 ? -20.179 -0.899 42.946 1.00 96.62 124 ILE A N 1
ATOM 978 C CA . ILE A 1 124 ? -21.055 -1.367 41.866 1.00 96.62 124 ILE A CA 1
ATOM 979 C C . ILE A 1 124 ? -20.377 -2.507 41.095 1.00 96.62 124 ILE A C 1
ATOM 981 O O . ILE A 1 124 ? -20.955 -3.580 40.980 1.00 96.62 124 ILE A O 1
ATOM 985 N N . GLU A 1 125 ? -19.116 -2.346 40.683 1.00 95.06 125 GLU A N 1
ATOM 986 C CA . GLU A 1 125 ? -18.346 -3.372 39.953 1.00 95.06 125 GLU A CA 1
ATOM 987 C C . GLU A 1 125 ? -18.167 -4.694 40.717 1.00 95.06 125 GLU A C 1
ATOM 989 O O . GLU A 1 125 ? -17.966 -5.738 40.097 1.00 95.06 125 GLU A O 1
ATOM 994 N N . LYS A 1 126 ? -18.195 -4.660 42.056 1.00 94.62 126 LYS A N 1
ATOM 995 C CA . LYS A 1 126 ? -18.098 -5.857 42.911 1.00 94.62 126 LYS A CA 1
ATOM 996 C C . LYS A 1 126 ? -19.440 -6.553 43.132 1.00 94.62 126 LYS A C 1
ATOM 998 O O . LYS A 1 126 ? -19.436 -7.640 43.703 1.00 94.62 126 LYS A O 1
ATOM 1003 N N . THR A 1 127 ? -20.541 -5.938 42.707 1.00 94.38 127 THR A N 1
ATOM 1004 C CA . THR A 1 127 ? -21.879 -6.527 42.802 1.00 94.38 127 THR A CA 1
ATOM 1005 C C . THR A 1 127 ? -21.973 -7.713 41.846 1.00 94.38 127 THR A C 1
ATOM 1007 O O . THR A 1 127 ? -21.430 -7.636 40.743 1.00 94.38 127 THR A O 1
ATOM 1010 N N . ALA A 1 128 ? -22.618 -8.803 42.272 1.00 87.81 128 ALA A N 1
ATOM 1011 C CA . ALA A 1 128 ? -22.693 -10.082 41.552 1.00 87.81 128 ALA A CA 1
ATOM 1012 C C . ALA A 1 128 ? -22.749 -9.940 40.014 1.00 87.81 128 ALA A C 1
ATOM 1014 O O . ALA A 1 128 ? -23.688 -9.371 39.461 1.00 87.81 128 ALA A O 1
ATOM 1015 N N . GLU A 1 129 ? -21.709 -10.447 39.341 1.00 93.06 129 GLU A N 1
ATOM 1016 C CA . GLU A 1 129 ? -21.540 -10.471 37.876 1.00 93.06 129 GLU A CA 1
ATOM 1017 C C . GLU A 1 129 ? -21.561 -9.107 37.153 1.00 93.06 129 GLU A C 1
ATOM 1019 O O . GLU A 1 129 ? -21.422 -9.064 35.934 1.00 93.06 129 GLU A O 1
ATOM 1024 N N . MET A 1 130 ? -21.621 -7.975 37.865 1.00 95.69 130 MET A N 1
ATOM 1025 C CA . MET A 1 130 ? -21.668 -6.639 37.253 1.00 95.69 130 MET A CA 1
ATOM 1026 C C . MET A 1 130 ? -20.421 -6.339 36.412 1.00 95.69 130 MET A C 1
ATOM 1028 O O . MET A 1 130 ? -20.501 -5.716 35.359 1.00 95.69 130 MET A O 1
ATOM 1032 N N . LYS A 1 131 ? -19.246 -6.809 36.844 1.00 94.31 131 LYS A N 1
ATOM 1033 C CA . LYS A 1 131 ? -18.014 -6.670 36.057 1.00 94.31 131 LYS A CA 1
ATOM 1034 C C . LYS A 1 131 ? -18.090 -7.413 34.719 1.00 94.31 131 LYS A C 1
ATOM 1036 O O . LYS A 1 131 ? -17.581 -6.912 33.724 1.00 94.31 131 LYS A O 1
ATOM 1041 N N . GLU A 1 132 ? -18.716 -8.587 34.702 1.00 94.69 132 GLU A N 1
ATOM 1042 C CA . GLU A 1 132 ? -18.906 -9.370 33.479 1.00 94.69 132 GLU A CA 1
ATOM 1043 C C . GLU A 1 132 ? -19.972 -8.722 32.585 1.00 94.69 132 GLU A C 1
ATOM 1045 O O . GLU A 1 132 ? -19.774 -8.603 31.381 1.00 94.69 132 GLU A O 1
ATOM 1050 N N . PHE A 1 133 ? -21.044 -8.185 33.178 1.00 96.44 133 PHE A N 1
ATOM 1051 C CA . PHE A 1 133 ? -22.027 -7.356 32.475 1.00 96.44 133 PHE A CA 1
ATOM 1052 C C . PHE A 1 133 ? -21.376 -6.147 31.784 1.00 96.44 133 PHE A C 1
ATOM 1054 O O . PHE A 1 133 ? -21.578 -5.946 30.589 1.00 96.44 133 PHE A O 1
ATOM 1061 N N . LEU A 1 134 ? -20.535 -5.384 32.496 1.00 96.31 134 LEU A N 1
ATOM 1062 C CA . LEU A 1 134 ? -19.804 -4.243 31.930 1.00 96.31 134 LEU A CA 1
ATOM 1063 C C . LEU A 1 134 ? -18.860 -4.672 30.798 1.00 96.31 134 LEU A C 1
ATOM 1065 O O . LEU A 1 134 ? -18.755 -3.987 29.784 1.00 96.31 134 LEU A O 1
ATOM 1069 N N . LYS A 1 135 ? -18.186 -5.816 30.946 1.00 94.81 135 LYS A N 1
ATOM 1070 C CA . LYS A 1 135 ? -17.298 -6.373 29.919 1.00 94.81 135 LYS A CA 1
ATOM 1071 C C . LYS A 1 135 ? -18.053 -6.772 28.646 1.00 94.81 135 LYS A C 1
ATOM 1073 O O . LYS A 1 135 ? -17.500 -6.641 27.561 1.00 94.81 135 LYS A O 1
ATOM 1078 N N . ASN A 1 136 ? -19.306 -7.201 28.776 1.00 95.12 136 ASN A N 1
ATOM 1079 C CA . ASN A 1 136 ? -20.130 -7.707 27.677 1.00 95.12 136 ASN A CA 1
ATOM 1080 C C . ASN A 1 136 ? -21.093 -6.659 27.085 1.00 95.12 136 ASN A C 1
ATOM 1082 O O . ASN A 1 136 ? -21.994 -7.019 26.329 1.00 95.12 136 ASN A O 1
ATOM 1086 N N . LEU A 1 137 ? -20.918 -5.367 27.396 1.00 96.25 137 LEU A N 1
ATOM 1087 C CA . LEU A 1 137 ? -21.724 -4.293 26.804 1.00 96.25 137 LEU A CA 1
ATOM 1088 C C . LEU A 1 137 ? -21.575 -4.261 25.276 1.00 96.25 137 LEU A C 1
ATOM 1090 O O . LEU A 1 137 ? -20.455 -4.263 24.757 1.00 96.25 137 LEU A O 1
ATOM 1094 N N . LYS A 1 138 ? -22.705 -4.173 24.571 1.00 95.75 138 LYS A N 1
ATOM 1095 C CA . LYS A 1 138 ? -22.820 -4.017 23.112 1.00 95.75 138 LYS A CA 1
ATOM 1096 C C . LYS A 1 138 ? -23.978 -3.071 22.772 1.00 95.75 138 LYS A C 1
ATOM 1098 O O . LYS A 1 138 ? -24.783 -2.765 23.658 1.00 95.75 138 LYS A O 1
ATOM 1103 N N . GLY A 1 139 ? -24.037 -2.612 21.524 1.00 95.31 139 GLY A N 1
ATOM 1104 C CA . GLY A 1 139 ? -25.062 -1.700 21.011 1.00 95.31 139 GLY A CA 1
ATOM 1105 C C . GLY A 1 139 ? -25.311 -0.479 21.880 1.00 95.31 139 GLY A C 1
ATOM 1106 O O . GLY A 1 139 ? -24.376 0.117 22.415 1.00 95.31 139 GLY A O 1
ATOM 1107 N N . GLU A 1 140 ? -26.590 -0.147 22.057 1.00 96.75 140 GLU A N 1
ATOM 1108 C CA . GLU A 1 140 ? -27.059 1.058 22.753 1.00 96.75 140 GLU A CA 1
ATOM 1109 C C . GLU A 1 140 ? -26.405 1.250 24.129 1.00 96.75 140 GLU A C 1
ATOM 1111 O O . GLU A 1 140 ? -25.941 2.340 24.449 1.00 96.75 140 GLU A O 1
ATOM 1116 N N . LYS A 1 141 ? -26.246 0.188 24.930 1.00 96.81 141 LYS A N 1
ATOM 1117 C CA . LYS A 1 141 ? -25.621 0.315 26.260 1.00 96.81 141 LYS A CA 1
ATOM 1118 C C . LYS A 1 141 ? -24.135 0.660 26.187 1.00 96.81 141 LYS A C 1
ATOM 1120 O O . LYS A 1 141 ? -23.618 1.388 27.034 1.00 96.81 141 LYS A O 1
ATOM 1125 N N . LEU A 1 142 ? -23.420 0.134 25.193 1.00 96.31 142 LEU A N 1
ATOM 1126 C CA . LEU A 1 142 ? -22.018 0.491 24.995 1.00 96.31 142 LEU A CA 1
ATOM 1127 C C . LEU A 1 142 ? -21.886 1.948 24.522 1.00 96.31 142 LEU A C 1
ATOM 1129 O O . LEU A 1 142 ? -21.003 2.670 24.994 1.00 96.31 142 LEU A O 1
ATOM 1133 N N . GLU A 1 143 ? -22.794 2.398 23.658 1.00 95.81 143 GLU A N 1
ATOM 1134 C CA . GLU A 1 143 ? -22.884 3.794 23.220 1.00 95.81 143 GLU A CA 1
ATOM 1135 C C . GLU A 1 143 ? -23.229 4.743 24.377 1.00 95.81 143 GLU A C 1
ATOM 1137 O O . GLU A 1 143 ? -22.611 5.799 24.511 1.00 95.81 143 GLU A O 1
ATOM 1142 N N . GLU A 1 144 ? -24.140 4.360 25.275 1.00 96.69 144 GLU A N 1
ATOM 1143 C CA . GLU A 1 144 ? -24.470 5.126 26.481 1.00 96.69 144 GLU A CA 1
ATOM 1144 C C . GLU A 1 144 ? -23.266 5.276 27.417 1.00 96.69 144 GLU A C 1
ATOM 1146 O O . GLU A 1 144 ? -23.013 6.374 27.929 1.00 96.69 144 GLU A O 1
ATOM 1151 N N . MET A 1 145 ? -22.491 4.199 27.610 1.00 95.81 145 MET A N 1
ATOM 1152 C CA . MET A 1 145 ? -21.228 4.236 28.357 1.00 95.81 145 MET A CA 1
ATOM 1153 C C . MET A 1 145 ? -20.237 5.204 27.706 1.00 95.81 145 MET A C 1
ATOM 1155 O O . MET A 1 145 ? -19.631 6.034 28.391 1.00 95.81 145 MET A O 1
ATOM 1159 N N . ALA A 1 146 ? -20.093 5.139 26.383 1.00 93.88 146 ALA A N 1
ATOM 1160 C CA . ALA A 1 146 ? -19.210 6.032 25.648 1.00 93.88 146 ALA A CA 1
ATOM 1161 C C . ALA A 1 146 ? -19.663 7.496 25.731 1.00 93.88 146 ALA A C 1
ATOM 1163 O O . ALA A 1 146 ? -18.843 8.382 25.971 1.00 93.88 146 ALA A O 1
ATOM 1164 N N . SER A 1 147 ? -20.965 7.758 25.610 1.00 94.81 147 SER A N 1
ATOM 1165 C CA . SER A 1 147 ? -21.546 9.090 25.785 1.00 94.81 147 SER A CA 1
ATOM 1166 C C . SER A 1 147 ? -21.279 9.627 27.187 1.00 94.81 147 SER A C 1
ATOM 1168 O O . SER A 1 147 ? -20.820 10.756 27.325 1.00 94.81 147 SER A O 1
ATOM 1170 N N . ALA A 1 148 ? -21.496 8.824 28.233 1.00 93.06 148 ALA A N 1
ATOM 1171 C CA . ALA A 1 148 ? -21.249 9.251 29.609 1.00 93.06 148 ALA A CA 1
ATOM 1172 C C . ALA A 1 148 ? -19.776 9.618 29.847 1.00 93.06 148 ALA A C 1
ATOM 1174 O O . ALA A 1 148 ? -19.482 10.601 30.527 1.00 93.06 148 ALA A O 1
ATOM 1175 N N . LEU A 1 149 ? -18.848 8.856 29.261 1.00 90.62 149 LEU A N 1
ATOM 1176 C CA . LEU A 1 149 ? -17.410 9.136 29.300 1.00 90.62 149 LEU A CA 1
ATOM 1177 C C . LEU A 1 149 ? -17.039 10.447 28.593 1.00 90.62 149 LEU A C 1
ATOM 1179 O O . LEU A 1 149 ? -16.166 11.175 29.073 1.00 90.62 149 LEU A O 1
ATOM 1183 N N . LYS A 1 150 ? -17.719 10.764 27.487 1.00 90.00 150 LYS A N 1
ATOM 1184 C CA . LYS A 1 150 ? -17.549 12.015 26.733 1.00 90.00 150 LYS A CA 1
ATOM 1185 C C . LYS A 1 150 ? -18.168 13.230 27.421 1.00 90.00 150 LYS A C 1
ATOM 1187 O O . LYS A 1 150 ? -17.641 14.331 27.300 1.00 90.00 150 LYS A O 1
ATOM 1192 N N . ASP A 1 151 ? -19.248 13.028 28.169 1.00 87.75 151 ASP A N 1
ATOM 1193 C CA . ASP A 1 151 ? -19.972 14.077 28.896 1.00 87.75 151 ASP A CA 1
ATOM 1194 C C . ASP A 1 151 ? -19.216 14.610 30.123 1.00 87.75 151 ASP A C 1
ATOM 1196 O O . ASP A 1 151 ? -19.669 15.573 30.749 1.00 87.75 151 ASP A O 1
ATOM 1200 N N . GLN A 1 152 ? -18.083 14.005 30.498 1.00 77.81 152 GLN A N 1
ATOM 1201 C CA . GLN A 1 152 ? -17.284 14.443 31.640 1.00 77.81 152 GLN A CA 1
ATOM 1202 C C . GLN A 1 152 ? -16.796 15.882 31.458 1.00 77.81 152 GLN A C 1
ATOM 1204 O O . GLN A 1 152 ? -15.807 16.156 30.778 1.00 77.81 152 GLN A O 1
ATOM 1209 N N . LYS A 1 153 ? -17.475 16.819 32.121 1.00 69.62 153 LYS A N 1
ATOM 1210 C CA . LYS A 1 153 ? -17.069 18.223 32.170 1.00 69.62 153 LYS A CA 1
ATOM 1211 C C . LYS A 1 153 ? -15.999 18.411 33.236 1.00 69.62 153 LYS A C 1
ATOM 1213 O O . LYS A 1 153 ? -16.100 17.881 34.342 1.00 69.62 153 LYS A O 1
ATOM 1218 N N . HIS A 1 154 ? -14.985 19.208 32.920 1.00 63.62 154 HIS A N 1
ATOM 1219 C CA . HIS A 1 154 ? -14.028 19.655 33.921 1.00 63.62 154 HIS A CA 1
ATOM 1220 C C . HIS A 1 154 ? -14.744 20.568 34.926 1.00 63.62 154 HIS A C 1
ATOM 1222 O O . HIS A 1 154 ? -15.140 21.681 34.586 1.00 63.62 154 HIS A O 1
ATOM 1228 N N . ILE A 1 155 ? -14.935 20.091 36.155 1.00 61.56 155 ILE A N 1
ATOM 1229 C CA . ILE A 1 155 ? -15.435 20.899 37.270 1.00 61.56 155 ILE A CA 1
ATOM 1230 C C . ILE A 1 155 ? -14.219 21.274 38.107 1.00 61.56 155 ILE A C 1
ATOM 1232 O O . ILE A 1 155 ? -13.647 20.425 38.791 1.00 61.56 155 ILE A O 1
ATOM 1236 N N . LYS A 1 156 ? -13.799 22.535 38.016 1.00 59.88 156 LYS A N 1
ATOM 1237 C CA . LYS A 1 156 ? -12.724 23.080 38.840 1.00 59.88 156 LYS A CA 1
ATOM 1238 C C . LYS A 1 156 ? -13.285 24.168 39.725 1.00 59.88 156 LYS A C 1
ATOM 1240 O O . LYS A 1 156 ? -13.418 25.294 39.277 1.00 59.88 156 LYS A O 1
ATOM 1245 N N . GLU A 1 157 ? -13.542 23.807 40.971 1.00 59.03 157 GLU A N 1
ATOM 1246 C CA . GLU A 1 157 ? -13.603 24.709 42.116 1.00 59.03 157 GLU A CA 1
ATOM 1247 C C . GLU A 1 157 ? -13.225 23.866 43.357 1.00 59.03 157 GLU A C 1
ATOM 1249 O O . GLU A 1 157 ? -13.548 22.685 43.424 1.00 59.03 157 GLU A O 1
ATOM 1254 N N . ASP A 1 158 ? -12.424 24.429 44.264 1.00 66.62 158 ASP A N 1
ATOM 1255 C CA . ASP A 1 158 ? -12.068 23.960 45.623 1.00 66.62 158 ASP A CA 1
ATOM 1256 C C . ASP A 1 158 ? -11.299 22.636 45.887 1.00 66.62 158 ASP A C 1
ATOM 1258 O O . ASP A 1 158 ? -10.909 22.410 47.036 1.00 66.62 158 ASP A O 1
ATOM 1262 N N . ILE A 1 159 ? -10.981 21.789 44.897 1.00 70.19 159 ILE A N 1
ATOM 1263 C CA . ILE A 1 159 ? -10.078 20.623 45.093 1.00 70.19 159 ILE A CA 1
ATOM 1264 C C . ILE A 1 159 ? -8.633 20.992 44.725 1.00 70.19 159 ILE A C 1
ATOM 1266 O O . ILE A 1 159 ? -8.386 21.619 43.692 1.00 70.19 159 ILE A O 1
ATOM 1270 N N . ASP A 1 160 ? -7.652 20.576 45.535 1.00 80.69 160 ASP A N 1
ATOM 1271 C CA . ASP A 1 160 ? -6.243 20.732 45.170 1.00 80.69 160 ASP A CA 1
ATOM 1272 C C . ASP A 1 160 ? -5.917 19.934 43.890 1.00 80.69 160 ASP A C 1
ATOM 1274 O O . ASP A 1 160 ? -6.359 18.797 43.701 1.00 80.69 160 ASP A O 1
ATOM 1278 N N . MET A 1 161 ? -5.149 20.542 42.980 1.00 79.56 161 MET A N 1
ATOM 1279 C CA . MET A 1 161 ? -4.889 19.965 41.655 1.00 79.56 161 MET A CA 1
ATOM 1280 C C . MET A 1 161 ? -4.224 18.587 41.717 1.00 79.56 161 MET A C 1
ATOM 1282 O O . MET A 1 161 ? -4.458 17.769 40.829 1.00 79.56 161 MET A O 1
ATOM 1286 N N . GLU A 1 162 ? -3.422 18.300 42.745 1.00 82.44 162 GLU A N 1
ATOM 1287 C CA . GLU A 1 162 ? -2.739 17.013 42.876 1.00 82.44 162 GLU A CA 1
ATOM 1288 C C . GLU A 1 162 ? -3.735 15.892 43.205 1.00 82.44 162 GLU A C 1
ATOM 1290 O O . GLU A 1 162 ? -3.756 14.852 42.537 1.00 82.44 162 GLU A O 1
ATOM 1295 N N . SER A 1 163 ? -4.608 16.109 44.191 1.00 80.81 163 SER A N 1
ATOM 1296 C CA . SER A 1 163 ? -5.682 15.177 44.542 1.00 80.81 163 SER A CA 1
ATOM 1297 C C . SER A 1 163 ? -6.658 14.991 43.389 1.00 80.81 163 SER A C 1
ATOM 1299 O O . SER A 1 163 ? -7.024 13.853 43.088 1.00 80.81 163 SER A O 1
ATOM 1301 N N . TYR A 1 164 ? -7.042 16.077 42.714 1.00 81.50 164 TYR A N 1
ATOM 1302 C CA . TYR A 1 164 ? -7.927 16.014 41.553 1.00 81.50 164 TYR A CA 1
ATOM 1303 C C . TYR A 1 164 ? -7.302 15.205 40.411 1.00 81.50 164 TYR A C 1
ATOM 1305 O O . TYR A 1 164 ? -7.935 14.290 39.891 1.00 81.50 164 TYR A O 1
ATOM 1313 N N . THR A 1 165 ? -6.033 15.458 40.083 1.00 81.31 165 THR A N 1
ATOM 1314 C CA . THR A 1 165 ? -5.292 14.710 39.054 1.00 81.31 165 THR A CA 1
ATOM 1315 C C . THR A 1 165 ? -5.190 13.230 39.408 1.00 81.31 165 THR A C 1
ATOM 1317 O O . THR A 1 165 ? -5.446 12.366 38.573 1.00 81.31 165 THR A O 1
ATOM 1320 N N . ARG A 1 166 ? -4.893 12.902 40.671 1.00 83.25 166 ARG A N 1
ATOM 1321 C CA . ARG A 1 166 ? -4.822 11.513 41.148 1.00 83.25 166 ARG A CA 1
ATOM 1322 C C . ARG A 1 166 ? -6.169 10.796 41.039 1.00 83.25 166 ARG A C 1
ATOM 1324 O O . ARG A 1 166 ? -6.211 9.626 40.645 1.00 83.25 166 ARG A O 1
ATOM 1331 N N . LEU A 1 167 ? -7.258 11.481 41.387 1.00 82.81 167 LEU A N 1
ATOM 1332 C CA . LEU A 1 167 ? -8.619 10.964 41.250 1.00 82.81 167 LEU A CA 1
ATOM 1333 C C . LEU A 1 167 ? -8.975 10.762 39.787 1.00 82.81 167 LEU A C 1
ATOM 1335 O O . LEU A 1 167 ? -9.397 9.668 39.432 1.00 82.81 167 LEU A O 1
ATOM 1339 N N . MET A 1 168 ? -8.727 11.761 38.942 1.00 83.56 168 MET A N 1
ATOM 1340 C CA . MET A 1 168 ? -8.958 11.672 37.506 1.00 83.56 168 MET A CA 1
ATOM 1341 C C . MET A 1 168 ? -8.177 10.532 36.874 1.00 83.56 168 MET A C 1
ATOM 1343 O O . MET A 1 168 ? -8.770 9.714 36.183 1.00 83.56 168 MET A O 1
ATOM 1347 N N . ASN A 1 169 ? -6.891 10.385 37.181 1.00 82.69 169 ASN A N 1
ATOM 1348 C CA . ASN A 1 169 ? -6.082 9.272 36.686 1.00 82.69 169 ASN A CA 1
ATOM 1349 C C . ASN A 1 169 ? -6.650 7.916 37.128 1.00 82.69 169 ASN A C 1
ATOM 1351 O O . ASN A 1 169 ? -6.692 6.974 36.335 1.00 82.69 169 ASN A O 1
ATOM 1355 N N . SER A 1 170 ? -7.133 7.816 38.369 1.00 84.94 170 SER A N 1
ATOM 1356 C CA . SER A 1 170 ? -7.774 6.597 38.877 1.00 84.94 170 SER A CA 1
ATOM 1357 C C . SER A 1 170 ? -9.103 6.320 38.168 1.00 84.94 170 SER A C 1
ATOM 1359 O O . SER A 1 170 ? -9.366 5.181 37.795 1.00 84.94 170 SER A O 1
ATOM 1361 N N . TYR A 1 171 ? -9.912 7.354 37.932 1.00 86.62 171 TYR A N 1
ATOM 1362 C CA . TYR A 1 171 ? -11.212 7.290 37.261 1.00 86.62 171 TYR A CA 1
ATOM 1363 C C . TYR A 1 171 ? -11.065 6.874 35.791 1.00 86.62 171 TYR A C 1
ATOM 1365 O O . TYR A 1 171 ? -11.622 5.864 35.360 1.00 86.62 171 TYR A O 1
ATOM 1373 N N . MET A 1 172 ? -10.203 7.594 35.071 1.00 84.81 172 MET A N 1
ATOM 1374 C CA . MET A 1 172 ? -9.856 7.390 33.666 1.00 84.81 172 MET A CA 1
ATOM 1375 C C . MET A 1 172 ? -9.134 6.065 33.413 1.00 84.81 172 MET A C 1
ATOM 1377 O O . MET A 1 172 ? -9.195 5.517 32.322 1.00 84.81 172 MET A O 1
ATOM 1381 N N . THR A 1 173 ? -8.470 5.490 34.413 1.00 86.88 173 THR A N 1
ATOM 1382 C CA . THR A 1 173 ? -7.889 4.149 34.267 1.00 86.88 173 THR A CA 1
ATOM 1383 C C . THR A 1 173 ? -8.902 3.067 34.630 1.00 86.88 173 THR A C 1
ATOM 1385 O O . THR A 1 173 ? -8.946 2.019 33.990 1.00 86.88 173 THR A O 1
ATOM 1388 N N . ARG A 1 174 ? -9.721 3.275 35.664 1.00 89.50 174 ARG A N 1
ATOM 1389 C CA . ARG A 1 174 ? -10.624 2.243 36.178 1.00 89.50 174 ARG A CA 1
ATOM 1390 C C . ARG A 1 174 ? -11.783 1.960 35.235 1.00 89.50 174 ARG A C 1
ATOM 1392 O O . ARG A 1 174 ? -11.992 0.794 34.915 1.00 89.50 174 ARG A O 1
ATOM 1399 N N . ILE A 1 175 ? -12.493 2.996 34.791 1.00 91.00 175 ILE A N 1
ATOM 1400 C CA . ILE A 1 175 ? -13.724 2.819 34.014 1.00 91.00 175 ILE A CA 1
ATOM 1401 C C . ILE A 1 175 ? -13.428 2.109 32.682 1.00 91.00 175 ILE A C 1
ATOM 1403 O O . ILE A 1 175 ? -13.999 1.041 32.471 1.00 91.00 175 ILE A O 1
ATOM 1407 N N . PRO A 1 176 ? -12.463 2.553 31.843 1.00 90.88 176 PRO A N 1
ATOM 1408 C CA . PRO A 1 176 ? -12.081 1.802 30.643 1.00 90.88 176 PRO A CA 1
ATOM 1409 C C . PRO A 1 176 ? -11.621 0.373 30.938 1.00 90.88 176 PRO A C 1
ATOM 1411 O O . PRO A 1 176 ? -11.952 -0.549 30.201 1.00 90.88 176 PRO A O 1
ATOM 1414 N N . ASN A 1 177 ? -10.903 0.137 32.041 1.00 91.62 177 ASN A N 1
ATOM 1415 C CA . ASN A 1 177 ? -10.507 -1.224 32.408 1.00 91.62 177 ASN A CA 1
ATOM 1416 C C . ASN A 1 177 ? -11.688 -2.110 32.830 1.00 91.62 177 ASN A C 1
ATOM 1418 O O . ASN A 1 177 ? -11.584 -3.327 32.694 1.00 91.62 177 ASN A O 1
ATOM 1422 N N . ALA A 1 178 ? -12.771 -1.536 33.355 1.00 90.56 178 ALA A N 1
ATOM 1423 C CA . ALA A 1 178 ? -13.937 -2.293 33.793 1.00 90.56 178 ALA A CA 1
ATOM 1424 C C . ALA A 1 178 ? -14.705 -2.896 32.609 1.00 90.56 178 ALA A C 1
ATOM 1426 O O . ALA A 1 178 ? -15.101 -4.054 32.700 1.00 90.56 178 ALA A O 1
ATOM 1427 N N . PHE A 1 179 ? -14.860 -2.152 31.505 1.00 91.38 179 PHE A N 1
ATOM 1428 C CA . PHE A 1 179 ? -15.608 -2.626 30.334 1.00 91.38 179 PHE A CA 1
ATOM 1429 C C . PHE A 1 179 ? -14.747 -3.021 29.132 1.00 91.38 179 PHE A C 1
ATOM 1431 O O . PHE A 1 179 ? -15.265 -3.683 28.250 1.00 91.38 179 PHE A O 1
ATOM 1438 N N . ALA A 1 180 ? -13.463 -2.656 29.051 1.00 90.00 180 ALA A N 1
ATOM 1439 C CA . ALA A 1 180 ? -12.651 -2.919 27.855 1.00 90.00 180 ALA A CA 1
ATOM 1440 C C . ALA A 1 180 ? -11.555 -3.981 28.072 1.00 90.00 180 ALA A C 1
ATOM 1442 O O . ALA A 1 180 ? -11.237 -4.755 27.168 1.00 90.00 180 ALA A O 1
ATOM 1443 N N . LYS A 1 181 ? -10.965 -4.065 29.273 1.00 89.94 181 LYS A N 1
ATOM 1444 C CA . LYS A 1 181 ? -9.811 -4.945 29.523 1.00 89.94 181 LYS A CA 1
ATOM 1445 C C . LYS A 1 181 ? -10.198 -6.427 29.475 1.00 89.94 181 LYS A C 1
ATOM 1447 O O . LYS A 1 181 ? -10.967 -6.910 30.302 1.00 89.94 181 LYS A O 1
ATOM 1452 N N . GLY A 1 182 ? -9.550 -7.167 28.573 1.00 87.19 182 GLY A N 1
ATOM 1453 C CA . GLY A 1 182 ? -9.708 -8.617 28.433 1.00 87.19 182 GLY A CA 1
ATOM 1454 C C . GLY A 1 182 ? -10.943 -9.044 27.638 1.00 87.19 182 GLY A C 1
ATOM 1455 O O . GLY A 1 182 ? -11.352 -10.194 27.777 1.00 87.19 182 GLY A O 1
ATOM 1456 N N . ARG A 1 183 ? -11.562 -8.131 26.876 1.00 90.88 183 ARG A N 1
ATOM 1457 C CA . ARG A 1 183 ? -12.605 -8.461 25.897 1.00 90.88 183 ARG A CA 1
ATOM 1458 C C . ARG A 1 183 ? -12.015 -9.227 24.720 1.00 90.88 183 ARG A C 1
ATOM 1460 O O . ARG A 1 183 ? -11.086 -8.739 24.080 1.00 90.88 183 ARG A O 1
ATOM 1467 N N . ASP A 1 184 ? -12.594 -10.385 24.427 1.00 89.38 184 ASP A N 1
ATOM 1468 C CA . ASP A 1 184 ? -12.227 -11.195 23.261 1.00 89.38 184 ASP A CA 1
ATOM 1469 C C . ASP A 1 184 ? -12.937 -10.700 21.988 1.00 89.38 184 ASP A C 1
ATOM 1471 O O . ASP A 1 184 ? -12.452 -10.886 20.876 1.00 89.38 184 ASP A O 1
ATOM 1475 N N . ASP A 1 185 ? -14.057 -9.998 22.159 1.00 91.81 185 ASP A N 1
ATOM 1476 C CA . ASP A 1 185 ? -14.881 -9.398 21.111 1.00 91.81 185 ASP A CA 1
ATOM 1477 C C . ASP A 1 185 ? -14.526 -7.929 20.834 1.00 91.81 185 ASP A C 1
ATOM 1479 O O . ASP A 1 185 ? -15.275 -7.235 20.159 1.00 91.81 185 ASP A O 1
ATOM 1483 N N . ALA A 1 186 ? -13.377 -7.435 21.313 1.00 90.69 186 ALA A N 1
ATOM 1484 C CA . ALA A 1 186 ? -12.949 -6.058 21.049 1.00 90.69 186 ALA A CA 1
ATOM 1485 C C . ALA A 1 186 ? -12.826 -5.749 19.542 1.00 90.69 186 ALA A C 1
ATOM 1487 O O . ALA A 1 186 ? -12.917 -4.597 19.146 1.00 90.69 186 ALA A O 1
ATOM 1488 N N . ARG A 1 187 ? -12.630 -6.773 18.699 1.00 91.06 187 ARG A N 1
ATOM 1489 C CA . ARG A 1 187 ? -12.561 -6.647 17.232 1.00 91.06 187 ARG A CA 1
ATOM 1490 C C . ARG A 1 187 ? -13.908 -6.830 16.518 1.00 91.06 187 ARG A C 1
ATOM 1492 O O . ARG A 1 187 ? -13.933 -6.818 15.291 1.00 91.06 187 ARG A O 1
ATOM 1499 N N . ASP A 1 188 ? -14.997 -7.037 17.252 1.00 92.69 188 ASP A N 1
ATOM 1500 C CA . ASP A 1 188 ? -16.354 -6.958 16.703 1.00 92.69 188 ASP A CA 1
ATOM 1501 C C . ASP A 1 188 ? -16.596 -5.521 16.214 1.00 92.69 188 ASP A C 1
ATOM 1503 O O . ASP A 1 188 ? -16.262 -4.584 16.938 1.00 92.69 188 ASP A O 1
ATOM 1507 N N . SER A 1 189 ? -17.117 -5.327 14.998 1.00 89.62 189 SER A N 1
ATOM 1508 C CA . SER A 1 189 ? -17.176 -4.000 14.364 1.00 89.62 189 SER A CA 1
ATOM 1509 C C . SER A 1 189 ? -17.938 -2.989 15.219 1.00 89.62 189 SER A C 1
ATOM 1511 O O . SER A 1 189 ? -17.463 -1.879 15.422 1.00 89.62 189 SER A O 1
ATOM 1513 N N . GLU A 1 190 ? -19.058 -3.404 15.813 1.00 92.06 190 GLU A N 1
ATOM 1514 C CA . GLU A 1 190 ? -19.877 -2.549 16.682 1.00 92.06 190 GLU A CA 1
ATOM 1515 C C . GLU A 1 190 ? -19.102 -2.071 17.925 1.00 92.06 190 GLU A C 1
ATOM 1517 O O . GLU A 1 190 ? -19.173 -0.907 18.318 1.00 92.06 190 GLU A O 1
ATOM 1522 N N . VAL A 1 191 ? -18.315 -2.958 18.539 1.00 93.12 191 VAL A N 1
ATOM 1523 C CA . VAL A 1 191 ? -17.503 -2.637 19.724 1.00 93.12 191 VAL A CA 1
ATOM 1524 C C . VAL A 1 191 ? -16.298 -1.783 19.331 1.00 93.12 191 VAL A C 1
ATOM 1526 O O . VAL A 1 191 ? -15.936 -0.830 20.032 1.00 93.12 191 VAL A O 1
ATOM 1529 N N . TRP A 1 192 ? -15.678 -2.124 18.203 1.00 93.62 192 TRP A N 1
ATOM 1530 C CA . TRP A 1 192 ? -14.485 -1.466 17.698 1.00 93.62 192 TRP A CA 1
ATOM 1531 C C . TRP A 1 192 ? -14.775 -0.002 17.357 1.00 93.62 192 TRP A C 1
ATOM 1533 O O . TRP A 1 192 ? -14.013 0.868 17.784 1.00 93.62 192 TRP A O 1
ATOM 1543 N N . ASP A 1 193 ? -15.901 0.285 16.702 1.00 91.88 193 ASP A N 1
ATOM 1544 C CA . ASP A 1 193 ? -16.340 1.640 16.343 1.00 91.88 193 ASP A CA 1
ATOM 1545 C C . ASP A 1 193 ? -16.427 2.549 17.572 1.00 91.88 193 ASP A C 1
ATOM 1547 O O . ASP A 1 193 ? -15.833 3.632 17.604 1.00 91.88 193 ASP A O 1
ATOM 1551 N N . VAL A 1 194 ? -17.088 2.077 18.633 1.00 93.12 194 VAL A N 1
ATOM 1552 C CA . VAL A 1 194 ? -17.246 2.844 19.874 1.00 93.12 194 VAL A CA 1
ATOM 1553 C C . VAL A 1 194 ? -15.899 3.067 20.570 1.00 93.12 194 VAL A C 1
ATOM 1555 O O . VAL A 1 194 ? -15.614 4.166 21.056 1.00 93.12 194 VAL A O 1
ATOM 1558 N N . PHE A 1 195 ? -15.028 2.053 20.612 1.00 93.75 195 PHE A N 1
ATOM 1559 C CA . PHE A 1 195 ? -13.696 2.193 21.214 1.00 93.75 195 PHE A CA 1
ATOM 1560 C C . PHE A 1 195 ? -12.788 3.121 20.405 1.00 93.75 195 PHE A C 1
ATOM 1562 O O . PHE A 1 195 ? -12.007 3.870 20.996 1.00 93.75 195 PHE A O 1
ATOM 1569 N N . LEU A 1 196 ? -12.892 3.106 19.077 1.00 91.19 196 LEU A N 1
ATOM 1570 C CA . LEU A 1 196 ? -12.181 4.023 18.190 1.00 91.19 196 LEU A CA 1
ATOM 1571 C C . LEU A 1 196 ? -12.656 5.463 18.375 1.00 91.19 196 LEU A C 1
ATOM 1573 O O . LEU A 1 196 ? -11.832 6.378 18.435 1.00 91.19 196 LEU A O 1
ATOM 1577 N N . ASP A 1 197 ? -13.961 5.670 18.500 1.00 91.62 197 ASP A N 1
ATOM 1578 C CA . ASP A 1 197 ? -14.563 6.976 18.743 1.00 91.62 197 ASP A CA 1
ATOM 1579 C C . ASP A 1 197 ? -14.168 7.537 20.123 1.00 91.62 197 ASP A C 1
ATOM 1581 O O . ASP A 1 197 ? -13.767 8.697 20.230 1.00 91.62 197 ASP A O 1
ATOM 1585 N N . LEU A 1 198 ? -14.151 6.708 21.175 1.00 90.44 198 LEU A N 1
ATOM 1586 C CA . LEU A 1 198 ? -13.609 7.086 22.489 1.00 90.44 198 LEU A CA 1
ATOM 1587 C C . LEU A 1 198 ? -12.108 7.385 22.444 1.00 90.44 198 LEU A C 1
ATOM 1589 O O . LEU A 1 198 ? -11.654 8.374 23.024 1.00 90.44 198 LEU A O 1
ATOM 1593 N N . TYR A 1 199 ? -11.334 6.551 21.749 1.00 89.81 199 TYR A N 1
ATOM 1594 C CA . TYR A 1 199 ? -9.904 6.761 21.543 1.00 89.81 199 TYR A CA 1
ATOM 1595 C C . TYR A 1 199 ? -9.631 8.112 20.874 1.00 89.81 199 TYR A C 1
ATOM 1597 O O . TYR A 1 199 ? -8.785 8.877 21.344 1.00 89.81 199 TYR A O 1
ATOM 1605 N N . LEU A 1 200 ? -10.378 8.436 19.814 1.00 87.81 200 LEU A N 1
ATOM 1606 C CA . LEU A 1 200 ? -10.253 9.706 19.110 1.00 87.81 200 LEU A CA 1
ATOM 1607 C C . LEU A 1 200 ? -10.741 10.882 19.960 1.00 87.81 200 LEU A C 1
ATOM 1609 O O . LEU A 1 200 ? -10.104 11.933 19.967 1.00 87.81 200 LEU A O 1
ATOM 1613 N N . PHE A 1 201 ? -11.847 10.725 20.687 1.00 89.75 201 PHE A N 1
ATOM 1614 C CA . PHE A 1 201 ? -12.358 11.764 21.573 1.00 89.75 201 PHE A CA 1
ATOM 1615 C C . PHE A 1 201 ? -11.307 12.169 22.605 1.00 89.75 201 PHE A C 1
ATOM 1617 O O . PHE A 1 201 ? -10.929 13.338 22.657 1.00 89.75 201 PHE A O 1
ATOM 1624 N N . TYR A 1 202 ? -10.776 11.210 23.370 1.00 84.56 202 TYR A N 1
ATOM 1625 C CA . TYR A 1 202 ? -9.802 11.502 24.424 1.00 84.56 202 TYR A CA 1
ATOM 1626 C C . TYR A 1 202 ? -8.482 12.042 23.898 1.00 84.56 202 TYR A C 1
ATOM 1628 O O . TYR A 1 202 ? -7.800 12.760 24.618 1.00 84.56 202 TYR A O 1
ATOM 1636 N N . LEU A 1 203 ? -8.141 11.740 22.648 1.00 77.44 203 LEU A N 1
ATOM 1637 C CA . LEU A 1 203 ? -7.057 12.408 21.950 1.00 77.44 203 LEU A CA 1
ATOM 1638 C C . LEU A 1 203 ? -7.376 13.890 21.702 1.00 77.44 203 LEU A C 1
ATOM 1640 O O . LEU A 1 203 ? -6.621 14.773 22.112 1.00 77.44 203 LEU A O 1
ATOM 1644 N N . LEU A 1 204 ? -8.455 14.170 20.972 1.00 81.56 204 LEU A N 1
ATOM 1645 C CA . LEU A 1 204 ? -8.706 15.509 20.432 1.00 81.56 204 LEU A CA 1
ATOM 1646 C C . LEU A 1 204 ? -9.117 16.496 21.528 1.00 81.56 204 LEU A C 1
ATOM 1648 O O . LEU A 1 204 ? -8.751 17.666 21.466 1.00 81.56 204 LEU A O 1
ATOM 1652 N N . HIS A 1 205 ? -9.819 16.024 22.560 1.00 78.94 205 HIS A N 1
ATOM 1653 C CA . HIS A 1 205 ? -10.246 16.859 23.684 1.00 78.94 205 HIS A CA 1
ATOM 1654 C C . HIS A 1 205 ? -9.110 17.274 24.627 1.00 78.94 205 HIS A C 1
ATOM 1656 O O . HIS A 1 205 ? -9.332 18.130 25.477 1.00 78.94 205 HIS A O 1
ATOM 1662 N N . THR A 1 206 ? -7.889 16.737 24.475 1.00 65.38 206 THR A N 1
ATOM 1663 C CA . THR A 1 206 ? -6.737 17.212 25.261 1.00 65.38 206 THR A CA 1
ATOM 1664 C C . THR A 1 206 ? -6.461 18.703 25.057 1.00 65.38 206 THR A C 1
ATOM 1666 O O . THR A 1 206 ? -5.978 19.355 25.967 1.00 65.38 206 THR A O 1
ATOM 1669 N N . GLY A 1 207 ? -6.808 19.292 23.908 1.00 64.31 207 GLY A N 1
ATOM 1670 C CA . GLY A 1 207 ? -6.590 20.724 23.659 1.00 64.31 207 GLY A CA 1
ATOM 1671 C C . GLY A 1 207 ? -7.256 21.659 24.677 1.00 64.31 207 GLY A C 1
ATOM 1672 O O . GLY A 1 207 ? -6.738 22.747 24.923 1.00 64.31 207 GLY A O 1
ATOM 1673 N N . ASP A 1 208 ? -8.360 21.213 25.280 1.00 70.31 208 ASP A N 1
ATOM 1674 C CA . ASP A 1 208 ? -9.256 22.040 26.092 1.00 70.31 208 ASP A CA 1
ATOM 1675 C C . ASP A 1 208 ? -9.144 21.766 27.604 1.00 70.31 208 ASP A C 1
ATOM 1677 O O . ASP A 1 208 ? -9.834 22.402 28.405 1.00 70.31 208 ASP A O 1
ATOM 1681 N N . VAL A 1 209 ? -8.276 20.835 28.020 1.00 72.94 209 VAL A N 1
ATOM 1682 C CA . VAL A 1 209 ? -8.052 20.490 29.434 1.00 72.94 209 VAL A CA 1
ATOM 1683 C C . VAL A 1 209 ? -6.673 20.937 29.935 1.00 72.94 209 VAL A C 1
ATOM 1685 O O . VAL A 1 209 ? -5.724 21.018 29.159 1.00 72.94 209 VAL A O 1
ATOM 1688 N N . PRO A 1 210 ? -6.531 21.218 31.247 1.00 74.38 210 PRO A N 1
ATOM 1689 C CA . PRO A 1 210 ? -5.231 21.484 31.860 1.00 74.38 210 PRO A CA 1
ATOM 1690 C C . PRO A 1 210 ? -4.218 20.355 31.620 1.00 74.38 210 PRO A C 1
ATOM 1692 O O . PRO A 1 210 ? -4.588 19.177 31.615 1.00 74.38 210 PRO A O 1
ATOM 1695 N N . ASP A 1 211 ? -2.933 20.710 31.496 1.00 74.25 211 ASP A N 1
ATOM 1696 C CA . ASP A 1 211 ? -1.838 19.766 31.233 1.00 74.25 211 ASP A CA 1
ATOM 1697 C C . ASP A 1 211 ? -1.787 18.614 32.249 1.00 74.25 211 ASP A C 1
ATOM 1699 O O . ASP A 1 211 ? -1.445 17.483 31.898 1.00 74.25 211 ASP A O 1
ATOM 1703 N N . GLU A 1 212 ? -2.176 18.872 33.499 1.00 74.31 212 GLU A N 1
ATOM 1704 C CA . GLU A 1 212 ? -2.209 17.881 34.574 1.00 74.31 212 GLU A CA 1
ATOM 1705 C C . GLU A 1 212 ? -3.218 16.750 34.308 1.00 74.31 212 GLU A C 1
ATOM 1707 O O . GLU A 1 212 ? -3.043 15.637 34.798 1.00 74.31 212 GLU A O 1
ATOM 1712 N N . LEU A 1 213 ? -4.251 16.990 33.491 1.00 75.25 213 LEU A N 1
ATOM 1713 C CA . LEU A 1 213 ? -5.264 15.988 33.131 1.00 75.25 213 LEU A CA 1
ATOM 1714 C C . LEU A 1 213 ? -4.928 15.206 31.864 1.00 75.25 213 LEU A C 1
ATOM 1716 O O . LEU A 1 213 ? -5.558 14.179 31.588 1.00 75.25 213 LEU A O 1
ATOM 1720 N N . HIS A 1 214 ? -3.916 15.644 31.112 1.00 79.06 214 HIS A N 1
ATOM 1721 C CA . HIS A 1 214 ? -3.482 14.952 29.904 1.00 79.06 214 HIS A CA 1
ATOM 1722 C C . HIS A 1 214 ? -3.038 13.519 30.186 1.00 79.06 214 HIS A C 1
ATOM 1724 O O . HIS A 1 214 ? -3.287 12.640 29.364 1.00 79.06 214 HIS A O 1
ATOM 1730 N N . GLU A 1 215 ? -2.384 13.247 31.318 1.00 80.56 215 GLU A N 1
ATOM 1731 C CA . GLU A 1 215 ? -1.955 11.884 31.659 1.00 80.56 215 GLU A CA 1
ATOM 1732 C C . GLU A 1 215 ? -3.145 10.931 31.819 1.00 80.56 215 GLU A C 1
ATOM 1734 O O . GLU A 1 215 ? -3.109 9.813 31.300 1.00 80.56 215 GLU A O 1
ATOM 1739 N N . GLY A 1 216 ? -4.230 11.390 32.449 1.00 81.25 216 GLY A N 1
ATOM 1740 C CA . GLY A 1 216 ? -5.453 10.609 32.630 1.00 81.25 216 GLY A CA 1
ATOM 1741 C C . GLY A 1 216 ? -6.128 10.282 31.303 1.00 81.25 216 GLY A C 1
ATOM 1742 O O . GLY A 1 216 ? -6.401 9.115 31.022 1.00 81.25 216 GLY A O 1
ATOM 1743 N N . MET A 1 217 ? -6.314 11.284 30.438 1.00 82.31 217 MET A N 1
ATOM 1744 C CA . MET A 1 217 ? -6.865 11.073 29.091 1.00 82.31 217 MET A CA 1
ATOM 1745 C C . MET A 1 217 ? -5.975 10.160 28.235 1.00 82.31 217 MET A C 1
ATOM 1747 O O . MET A 1 217 ? -6.473 9.283 27.527 1.00 82.31 217 MET A O 1
ATOM 1751 N N . ASN A 1 218 ? -4.651 10.290 28.348 1.00 82.94 218 ASN A N 1
ATOM 1752 C CA . ASN A 1 218 ? -3.709 9.396 27.674 1.00 82.94 218 ASN A CA 1
ATOM 1753 C C . ASN A 1 218 ? -3.781 7.959 28.194 1.00 82.94 218 ASN A C 1
ATOM 1755 O O . ASN A 1 218 ? -3.594 7.023 27.412 1.00 82.94 218 ASN A O 1
ATOM 1759 N N . SER A 1 219 ? -4.053 7.764 29.486 1.00 84.81 219 SER A N 1
ATOM 1760 C CA . SER A 1 219 ? -4.289 6.440 30.069 1.00 84.81 219 SER A CA 1
ATOM 1761 C C . SER A 1 219 ? -5.548 5.792 29.478 1.00 84.81 219 SER A C 1
ATOM 1763 O O . SER A 1 219 ? -5.495 4.625 29.075 1.00 84.81 219 SER A O 1
ATOM 1765 N N . CYS A 1 220 ? -6.640 6.556 29.303 1.00 84.62 220 CYS A N 1
ATOM 1766 C CA . CYS A 1 220 ? -7.839 6.095 28.582 1.00 84.62 220 CYS A CA 1
ATOM 1767 C C . CYS A 1 220 ? -7.493 5.653 27.159 1.00 84.62 220 CYS A C 1
ATOM 1769 O O . CYS A 1 220 ? -7.710 4.498 26.791 1.00 84.62 220 CYS A O 1
ATOM 1771 N N . ALA A 1 221 ? -6.894 6.551 26.369 1.00 86.81 221 ALA A N 1
ATOM 1772 C CA . ALA A 1 221 ? -6.536 6.270 24.981 1.00 86.81 221 ALA A CA 1
ATOM 1773 C C . ALA A 1 221 ? -5.585 5.064 24.869 1.00 86.81 221 ALA A C 1
ATOM 1775 O O . ALA A 1 221 ? -5.725 4.221 23.982 1.00 86.81 221 ALA A O 1
ATOM 1776 N N . SER A 1 222 ? -4.637 4.934 25.799 1.00 87.50 222 SER A N 1
ATOM 1777 C CA . SER A 1 222 ? -3.720 3.792 25.853 1.00 87.50 222 SER A CA 1
ATOM 1778 C C . SER A 1 222 ? -4.433 2.491 26.204 1.00 87.50 222 SER A C 1
ATOM 1780 O O . SER A 1 222 ? -4.074 1.456 25.652 1.00 87.50 222 SER A O 1
ATOM 1782 N N . THR A 1 223 ? -5.450 2.526 27.069 1.00 88.50 223 THR A N 1
ATOM 1783 C CA . THR A 1 223 ? -6.258 1.344 27.400 1.00 88.50 223 THR A CA 1
ATOM 1784 C C . THR A 1 223 ? -6.944 0.797 26.154 1.00 88.50 223 THR A C 1
ATOM 1786 O O . THR A 1 223 ? -6.792 -0.388 25.873 1.00 88.50 223 THR A O 1
ATOM 1789 N N . PHE A 1 224 ? -7.587 1.654 25.353 1.00 87.62 224 PHE A N 1
ATOM 1790 C CA . PHE A 1 224 ? -8.211 1.235 24.092 1.00 87.62 224 PHE A CA 1
ATOM 1791 C C . PHE A 1 224 ? -7.176 0.786 23.056 1.00 87.62 224 PHE A C 1
ATOM 1793 O O . PHE A 1 224 ? -7.305 -0.282 22.474 1.00 87.62 224 PHE A O 1
ATOM 1800 N N . SER A 1 225 ? -6.089 1.540 22.877 1.00 88.19 225 SER A N 1
ATOM 1801 C CA . SER A 1 225 ? -4.995 1.194 21.956 1.00 88.19 225 SER A CA 1
ATOM 1802 C C . SER A 1 225 ? -4.346 -0.161 22.285 1.00 88.19 225 SER A C 1
ATOM 1804 O O . SER A 1 225 ? -4.005 -0.915 21.375 1.00 88.19 225 SER A O 1
ATOM 1806 N N . ASN A 1 226 ? -4.209 -0.511 23.568 1.00 90.38 226 ASN A N 1
ATOM 1807 C CA . ASN A 1 226 ? -3.637 -1.788 24.005 1.00 90.38 226 ASN A CA 1
ATOM 1808 C C . ASN A 1 226 ? -4.507 -3.006 23.661 1.00 90.38 226 ASN A C 1
ATOM 1810 O O . ASN A 1 226 ? -3.974 -4.113 23.646 1.00 90.38 226 ASN A O 1
ATOM 1814 N N . LEU A 1 227 ? -5.798 -2.825 23.361 1.00 87.75 227 LEU A N 1
ATOM 1815 C CA . LEU A 1 227 ? -6.664 -3.911 22.882 1.00 87.75 227 LEU A CA 1
ATOM 1816 C C . LEU A 1 227 ? -6.304 -4.355 21.457 1.00 87.75 227 LEU A C 1
ATOM 1818 O O . LEU A 1 227 ? -6.666 -5.451 21.042 1.00 87.75 227 LEU A O 1
ATOM 1822 N N . TYR A 1 228 ? -5.550 -3.529 20.727 1.00 89.88 228 TYR A N 1
ATOM 1823 C CA . TYR A 1 228 ? -5.269 -3.699 19.302 1.00 89.88 228 TYR A CA 1
ATOM 1824 C C . TYR A 1 228 ? -3.764 -3.640 19.003 1.00 89.88 228 TYR A C 1
ATOM 1826 O O . TYR A 1 228 ? -3.317 -2.909 18.125 1.00 89.88 228 TYR A O 1
ATOM 1834 N N . ASP A 1 229 ? -2.935 -4.350 19.771 1.00 88.12 229 ASP A N 1
ATOM 1835 C CA . ASP A 1 229 ? -1.470 -4.367 19.588 1.00 88.12 229 ASP A CA 1
ATOM 1836 C C . ASP A 1 229 ? -0.821 -2.967 19.578 1.00 88.12 229 ASP A C 1
ATOM 1838 O O . ASP A 1 229 ? 0.193 -2.741 18.916 1.00 88.12 229 ASP A O 1
ATOM 1842 N N . ARG A 1 230 ? -1.399 -2.007 20.313 1.00 88.94 230 ARG A N 1
ATOM 1843 C CA . ARG A 1 230 ? -1.015 -0.582 20.338 1.00 88.94 230 ARG A CA 1
ATOM 1844 C C . ARG A 1 230 ? -1.367 0.219 19.077 1.00 88.94 230 ARG A C 1
ATOM 1846 O O . ARG A 1 230 ? -1.163 1.433 19.099 1.00 88.94 230 ARG A O 1
ATOM 1853 N N . ASN A 1 231 ? -1.966 -0.387 18.053 1.00 90.25 231 ASN A N 1
ATOM 1854 C CA . ASN A 1 231 ? -2.518 0.313 16.893 1.00 90.25 231 ASN A CA 1
ATOM 1855 C C . ASN A 1 231 ? -4.031 0.028 16.758 1.00 90.25 231 ASN A C 1
ATOM 1857 O O . ASN A 1 231 ? -4.411 -0.992 16.186 1.00 90.25 231 ASN A O 1
ATOM 1861 N N . PRO A 1 232 ? -4.906 0.944 17.217 1.00 90.25 232 PRO A N 1
ATOM 1862 C CA . PRO A 1 232 ? -6.354 0.743 17.190 1.00 90.25 232 PRO A CA 1
ATOM 1863 C C . PRO A 1 232 ? -6.956 0.684 15.786 1.00 90.25 232 PRO A C 1
ATOM 1865 O O . PRO A 1 232 ? -8.112 0.309 15.662 1.00 90.25 232 PRO A O 1
ATOM 1868 N N . TYR A 1 233 ? -6.200 1.016 14.740 1.00 91.06 233 TYR A N 1
ATOM 1869 C CA . TYR A 1 233 ? -6.666 0.912 13.361 1.00 91.06 233 TYR A CA 1
ATOM 1870 C C . TYR A 1 233 ? -6.187 -0.361 12.646 1.00 91.06 233 TYR A C 1
ATOM 1872 O O . TYR A 1 233 ? -6.598 -0.630 11.519 1.00 91.06 233 TYR A O 1
ATOM 1880 N N . LYS A 1 234 ? -5.306 -1.155 13.269 1.00 87.44 234 LYS A N 1
ATOM 1881 C CA . LYS A 1 234 ? -4.705 -2.335 12.638 1.00 87.44 234 LYS A CA 1
ATOM 1882 C C . LYS A 1 234 ? -5.747 -3.436 12.422 1.00 87.44 234 LYS A C 1
ATOM 1884 O O . LYS A 1 234 ? -6.191 -4.070 13.381 1.00 87.44 234 LYS A O 1
ATOM 1889 N N . GLY A 1 235 ? -6.060 -3.712 11.156 1.00 86.94 235 GLY A N 1
ATOM 1890 C CA . GLY A 1 235 ? -7.053 -4.710 10.745 1.00 86.94 235 GLY A CA 1
ATOM 1891 C C . GLY A 1 235 ? -8.504 -4.225 10.820 1.00 86.94 235 GLY A C 1
ATOM 1892 O O . GLY A 1 235 ? -9.411 -5.047 10.738 1.00 86.94 235 GLY A O 1
ATOM 1893 N N . TYR A 1 236 ? -8.729 -2.922 11.009 1.00 91.44 236 TYR A N 1
ATOM 1894 C CA . TYR A 1 236 ? -10.065 -2.332 10.997 1.00 91.44 236 TYR A CA 1
ATOM 1895 C C . TYR A 1 236 ? -10.513 -2.056 9.557 1.00 91.44 236 TYR A C 1
ATOM 1897 O O . TYR A 1 236 ? -9.785 -1.415 8.800 1.00 91.44 236 TYR A O 1
ATOM 1905 N N . SER A 1 237 ? -11.689 -2.544 9.164 1.00 89.56 237 SER A N 1
ATOM 1906 C CA . SER A 1 237 ? -12.116 -2.580 7.759 1.00 89.56 237 SER A CA 1
ATOM 1907 C C . SER A 1 237 ? -12.901 -1.356 7.284 1.00 89.56 237 SER A C 1
ATOM 1909 O O . SER A 1 237 ? -12.964 -1.127 6.077 1.00 89.56 237 SER A O 1
ATOM 1911 N N . ASP A 1 238 ? -13.507 -0.564 8.178 1.00 92.88 238 ASP A N 1
ATOM 1912 C CA . ASP A 1 238 ? -14.275 0.618 7.764 1.00 92.88 238 ASP A CA 1
ATOM 1913 C C . ASP A 1 238 ? -13.348 1.814 7.488 1.00 92.88 238 ASP A C 1
ATOM 1915 O O . ASP A 1 238 ? -13.018 2.645 8.341 1.00 92.88 238 ASP A O 1
ATOM 1919 N N . LEU A 1 239 ? -12.933 1.915 6.230 1.00 92.12 239 LEU A N 1
ATOM 1920 C CA . LEU A 1 239 ? -12.074 2.992 5.749 1.00 92.12 239 LEU A CA 1
ATOM 1921 C C . LEU A 1 239 ? -12.755 4.370 5.842 1.00 92.12 239 LEU A C 1
ATOM 1923 O O . LEU A 1 239 ? -12.077 5.383 6.003 1.00 92.12 239 LEU A O 1
ATOM 1927 N N . LYS A 1 240 ? -14.090 4.456 5.811 1.00 92.69 240 LYS A N 1
ATOM 1928 C CA . LYS A 1 240 ? -14.791 5.744 5.921 1.00 92.69 240 LYS A CA 1
ATOM 1929 C C . LYS A 1 240 ? -14.608 6.340 7.315 1.00 92.69 240 LYS A C 1
ATOM 1931 O O . LYS A 1 240 ? -14.365 7.543 7.435 1.00 92.69 240 LYS A O 1
ATOM 1936 N N . VAL A 1 241 ? -14.688 5.514 8.357 1.00 90.12 241 VAL A N 1
ATOM 1937 C CA . VAL A 1 241 ? -14.453 5.942 9.746 1.00 90.12 241 VAL A CA 1
ATOM 1938 C C . VAL A 1 241 ? -12.999 6.380 9.933 1.00 90.12 241 VAL A C 1
ATOM 1940 O O . VAL A 1 241 ? -12.748 7.457 10.482 1.00 90.12 241 VAL A O 1
ATOM 1943 N N . ILE A 1 242 ? -12.033 5.624 9.398 1.00 91.19 242 ILE A N 1
ATOM 1944 C CA . ILE A 1 242 ? -10.614 6.014 9.447 1.00 91.19 242 ILE A CA 1
ATOM 1945 C C . ILE A 1 242 ? -10.385 7.367 8.753 1.00 91.19 242 ILE A C 1
ATOM 1947 O O . ILE A 1 242 ? -9.739 8.249 9.328 1.00 91.19 242 ILE A O 1
ATOM 1951 N N . GLY A 1 243 ? -10.938 7.567 7.554 1.00 91.38 243 GLY A N 1
ATOM 1952 C CA . GLY A 1 243 ? -10.830 8.833 6.822 1.00 91.38 243 GLY A CA 1
ATOM 1953 C C . GLY A 1 243 ? -11.394 10.013 7.621 1.00 91.38 243 GLY A C 1
ATOM 1954 O O . GLY A 1 243 ? -10.734 11.042 7.782 1.00 91.38 243 GLY A O 1
ATOM 1955 N N . GLN A 1 244 ? -12.563 9.845 8.250 1.00 91.62 244 GLN A N 1
ATOM 1956 C CA . GLN A 1 244 ? -13.139 10.857 9.148 1.00 91.62 244 GLN A CA 1
ATOM 1957 C C . GLN A 1 244 ? -12.234 11.163 10.348 1.00 91.62 244 GLN A C 1
ATOM 1959 O O . GLN A 1 244 ? -12.113 12.322 10.758 1.00 91.62 244 GLN A O 1
ATOM 1964 N N . HIS A 1 245 ? -11.578 10.150 10.917 1.00 91.00 245 HIS A N 1
ATOM 1965 C CA . HIS A 1 245 ? -10.628 10.333 12.014 1.00 91.00 245 HIS A CA 1
ATOM 1966 C C . HIS A 1 245 ? -9.414 11.151 11.560 1.00 91.00 245 HIS A C 1
ATOM 1968 O O . HIS A 1 245 ? -9.040 12.113 12.235 1.00 91.00 245 HIS A O 1
ATOM 1974 N N . MET A 1 246 ? -8.846 10.840 10.390 1.00 90.75 246 MET A N 1
ATOM 1975 C CA . MET A 1 246 ? -7.749 11.613 9.794 1.00 90.75 246 MET A CA 1
ATOM 1976 C C . MET A 1 246 ? -8.143 13.078 9.563 1.00 90.75 246 MET A C 1
ATOM 1978 O O . MET A 1 246 ? -7.369 13.978 9.888 1.00 90.75 246 MET A O 1
ATOM 1982 N N . GLN A 1 247 ? -9.359 13.343 9.076 1.00 90.69 247 GLN A N 1
ATOM 1983 C CA . GLN A 1 247 ? -9.871 14.704 8.871 1.00 90.69 247 GLN A CA 1
ATOM 1984 C C . GLN A 1 247 ? -10.059 15.475 10.186 1.00 90.69 247 GLN A C 1
ATOM 1986 O O . GLN A 1 247 ? -9.682 16.649 10.279 1.00 90.69 247 GLN A O 1
ATOM 1991 N N . LYS A 1 248 ? -10.593 14.826 11.229 1.00 89.00 248 LYS A N 1
ATOM 1992 C CA . LYS A 1 248 ? -10.728 15.426 12.568 1.00 89.00 248 LYS A CA 1
ATOM 1993 C C . LYS A 1 248 ? -9.357 15.770 13.163 1.00 89.00 248 LYS A C 1
ATOM 1995 O O . LYS A 1 248 ? -9.169 16.882 13.654 1.00 89.00 248 LYS A O 1
ATOM 2000 N N . ILE A 1 249 ? -8.380 14.866 13.049 1.00 86.88 249 ILE A N 1
ATOM 2001 C CA . ILE A 1 249 ? -6.994 15.099 13.493 1.00 86.88 249 ILE A CA 1
ATOM 2002 C C . ILE A 1 249 ? -6.349 16.233 12.689 1.00 86.88 249 ILE A C 1
ATOM 2004 O O . ILE A 1 249 ? -5.720 17.117 13.263 1.00 86.88 249 ILE A O 1
ATOM 2008 N N . SER A 1 250 ? -6.534 16.242 11.369 1.00 87.19 250 SER A N 1
ATOM 2009 C CA . SER A 1 250 ? -6.046 17.295 10.475 1.00 87.19 250 SER A CA 1
ATOM 2010 C C . SER A 1 250 ? -6.564 18.671 10.907 1.00 87.19 250 SER A C 1
ATOM 2012 O O . SER A 1 250 ? -5.775 19.590 11.128 1.00 87.19 250 SER A O 1
ATOM 2014 N N . THR A 1 251 ? -7.875 18.778 11.140 1.00 88.25 251 THR A N 1
ATOM 2015 C CA . THR A 1 251 ? -8.526 20.001 11.633 1.00 88.25 251 THR A CA 1
ATOM 2016 C C . THR A 1 251 ? -7.934 20.438 12.973 1.00 88.25 251 THR A C 1
ATOM 2018 O O . THR A 1 251 ? -7.568 21.602 13.140 1.00 88.25 251 THR A O 1
ATOM 2021 N N . PHE A 1 252 ? -7.763 19.496 13.904 1.00 84.88 252 PHE A N 1
ATOM 2022 C CA . PHE A 1 252 ? -7.188 19.750 15.223 1.00 84.88 252 PHE A CA 1
ATOM 2023 C C . PHE A 1 252 ? -5.744 20.272 15.161 1.00 84.88 252 PHE A C 1
ATOM 2025 O O . PHE A 1 252 ? -5.441 21.279 15.793 1.00 84.88 252 PHE A O 1
ATOM 2032 N N . ILE A 1 253 ? -4.870 19.669 14.347 1.00 80.62 253 ILE A N 1
ATOM 2033 C CA . ILE A 1 253 ? -3.458 20.085 14.196 1.00 80.62 253 ILE A CA 1
ATOM 2034 C C . ILE A 1 253 ? -3.330 21.483 13.577 1.00 80.62 253 ILE A C 1
ATOM 2036 O O . ILE A 1 253 ? -2.376 22.210 13.861 1.00 80.62 253 ILE A O 1
ATOM 2040 N N . THR A 1 254 ? -4.279 21.865 12.720 1.00 82.00 254 THR A N 1
ATOM 2041 C CA . THR A 1 254 ? -4.319 23.209 12.119 1.00 82.00 254 THR A CA 1
ATOM 2042 C C . THR A 1 254 ? -4.966 24.263 13.013 1.00 82.00 254 THR A C 1
ATOM 2044 O O . THR A 1 254 ? -4.893 25.451 12.695 1.00 82.00 254 THR A O 1
ATOM 2047 N N . SER A 1 255 ? -5.592 23.859 14.121 1.00 83.38 255 SER A N 1
ATOM 2048 C CA . SER A 1 255 ? -6.246 24.786 15.037 1.00 83.38 255 SER A CA 1
ATOM 2049 C C . SER A 1 255 ? -5.219 25.712 15.700 1.00 83.38 255 SER A C 1
ATOM 2051 O O . SER A 1 255 ? -4.194 25.237 16.193 1.00 83.38 255 SER A O 1
ATOM 2053 N N . PRO A 1 256 ? -5.489 27.027 15.804 1.00 77.81 256 PRO A N 1
ATOM 2054 C CA . PRO A 1 256 ? -4.619 27.954 16.528 1.00 77.81 256 PRO A CA 1
ATOM 2055 C C . PRO A 1 256 ? -4.542 27.643 18.028 1.00 77.81 256 PRO A C 1
ATOM 2057 O O . PRO A 1 256 ? -3.607 28.083 18.693 1.00 77.81 256 PRO A O 1
ATOM 2060 N N . VAL A 1 257 ? -5.516 26.890 18.554 1.00 73.38 257 VAL A N 1
ATOM 2061 C CA . VAL A 1 257 ? -5.575 26.496 19.964 1.00 73.38 257 VAL A CA 1
ATOM 2062 C C . VAL A 1 257 ? -4.596 25.364 20.271 1.00 73.38 257 VAL A C 1
ATOM 2064 O O . VAL A 1 257 ? -4.272 25.210 21.430 1.00 73.38 257 VAL A O 1
ATOM 2067 N N . PHE A 1 258 ? -4.059 24.635 19.284 1.00 69.25 258 PHE A N 1
ATOM 2068 C CA . PHE A 1 258 ? -3.182 23.461 19.452 1.00 69.25 258 PHE A CA 1
ATOM 2069 C C . PHE A 1 258 ? -1.895 23.736 20.305 1.00 69.25 258 PHE A C 1
ATOM 2071 O O . PHE A 1 258 ? -0.922 24.307 19.783 1.00 69.25 258 PHE A O 1
ATOM 2078 N N . PRO A 1 259 ? -1.829 23.352 21.613 1.00 64.94 259 PRO A N 1
ATOM 2079 C CA . PRO A 1 259 ? -0.715 23.681 22.523 1.00 64.94 259 PRO A CA 1
ATOM 2080 C C . PRO A 1 259 ? 0.452 22.656 22.576 1.00 64.94 259 PRO A C 1
ATOM 2082 O O . PRO A 1 259 ? 0.703 21.912 21.636 1.00 64.94 259 PRO A O 1
ATOM 2085 N N . ARG A 1 260 ? 1.338 22.777 23.587 1.00 67.00 260 ARG A N 1
ATOM 2086 C CA . ARG A 1 260 ? 2.778 22.402 23.594 1.00 67.00 260 ARG A CA 1
ATOM 2087 C C . ARG A 1 260 ? 3.101 20.943 23.985 1.00 67.00 260 ARG A C 1
ATOM 2089 O O . ARG A 1 260 ? 2.476 20.351 24.851 1.00 67.00 260 ARG A O 1
ATOM 2096 N N . GLY A 1 261 ? 4.203 20.423 23.425 1.00 68.56 261 GLY A N 1
ATOM 2097 C CA . GLY A 1 261 ? 5.011 19.324 23.977 1.00 68.56 261 GLY A CA 1
ATOM 2098 C C . GLY A 1 261 ? 4.391 17.921 23.952 1.00 68.56 261 GLY A C 1
ATOM 2099 O O . GLY A 1 261 ? 4.722 17.105 23.092 1.00 68.56 261 GLY A O 1
ATOM 2100 N N . SER A 1 262 ? 3.549 17.594 24.934 1.00 69.00 262 SER A N 1
ATOM 2101 C CA . SER A 1 262 ? 3.025 16.233 25.142 1.00 69.00 262 SER A CA 1
ATOM 2102 C C . SER A 1 262 ? 2.020 15.822 24.062 1.00 69.00 262 SER A C 1
ATOM 2104 O O . SER A 1 262 ? 2.086 14.699 23.569 1.00 69.00 262 SER A O 1
ATOM 2106 N N . GLN A 1 263 ? 1.156 16.737 23.622 1.00 71.44 263 GLN A N 1
ATOM 2107 C CA . GLN A 1 263 ? 0.183 16.499 22.549 1.00 71.44 263 GLN A CA 1
ATOM 2108 C C . GLN A 1 263 ? 0.853 16.243 21.194 1.00 71.44 263 GLN A C 1
ATOM 2110 O O . GLN A 1 263 ? 0.366 15.459 20.384 1.00 71.44 263 GLN A O 1
ATOM 2115 N N . LEU A 1 264 ? 2.036 16.818 20.980 1.00 71.31 264 LEU A N 1
ATOM 2116 C CA . LEU A 1 264 ? 2.842 16.592 19.786 1.00 71.31 264 LEU A CA 1
ATOM 2117 C C . LEU A 1 264 ? 3.342 15.139 19.700 1.00 71.31 264 LEU A C 1
ATOM 2119 O O . LEU A 1 264 ? 3.289 14.519 18.638 1.00 71.31 264 LEU A O 1
ATOM 2123 N N . LYS A 1 265 ? 3.740 14.555 20.842 1.00 77.00 265 LYS A N 1
ATOM 2124 C CA . LYS A 1 265 ? 4.062 13.119 20.941 1.00 77.00 265 LYS A CA 1
ATOM 2125 C C . LYS A 1 265 ? 2.847 12.242 20.644 1.00 77.00 265 LYS A C 1
ATOM 2127 O O . LYS A 1 265 ? 3.010 11.143 20.121 1.00 77.00 265 LYS A O 1
ATOM 2132 N N . GLN A 1 266 ? 1.647 12.715 20.970 1.00 75.38 266 GLN A N 1
ATOM 2133 C CA . GLN A 1 266 ? 0.425 11.997 20.640 1.00 75.38 266 GLN A CA 1
ATOM 2134 C C . GLN A 1 266 ? 0.176 12.065 19.131 1.00 75.38 266 GLN A C 1
ATOM 2136 O O . GLN A 1 266 ? 0.104 11.008 18.521 1.00 75.38 266 GLN A O 1
ATOM 2141 N N . VAL A 1 267 ? 0.156 13.258 18.511 1.00 75.31 267 VAL A N 1
ATOM 2142 C CA . VAL A 1 267 ? 0.059 13.437 17.040 1.00 75.31 267 VAL A CA 1
ATOM 2143 C C . VAL A 1 267 ? 1.006 12.489 16.303 1.00 75.31 267 VAL A C 1
ATOM 2145 O O . VAL A 1 267 ? 0.581 11.746 15.421 1.00 75.31 267 VAL A O 1
ATOM 2148 N N . LYS A 1 268 ? 2.260 12.438 16.755 1.00 75.75 268 LYS A N 1
ATOM 2149 C CA . LYS A 1 268 ? 3.301 11.523 16.277 1.00 75.75 268 LYS A CA 1
ATOM 2150 C C . LYS A 1 268 ? 2.875 10.045 16.335 1.00 75.75 268 LYS A C 1
ATOM 2152 O O . LYS A 1 268 ? 2.945 9.356 15.322 1.00 75.75 268 LYS A O 1
ATOM 2157 N N . LYS A 1 269 ? 2.335 9.589 17.472 1.00 82.12 269 LYS A N 1
ATOM 2158 C CA . LYS A 1 269 ? 1.784 8.232 17.641 1.00 82.12 269 LYS A CA 1
ATOM 2159 C C . LYS A 1 269 ? 0.642 7.927 16.656 1.00 82.12 269 LYS A C 1
ATOM 2161 O O . LYS A 1 269 ? 0.519 6.788 16.226 1.00 82.12 269 LYS A O 1
ATOM 2166 N N . TYR A 1 270 ? -0.186 8.901 16.267 1.00 79.81 270 TYR A N 1
ATOM 2167 C CA . TYR A 1 270 ? -1.256 8.651 15.282 1.00 79.81 270 TYR A CA 1
ATOM 2168 C C . TYR A 1 270 ? -0.728 8.523 13.873 1.00 79.81 270 TYR A C 1
ATOM 2170 O O . TYR A 1 270 ? -1.176 7.641 13.151 1.00 79.81 270 TYR A O 1
ATOM 2178 N N . VAL A 1 271 ? 0.228 9.372 13.499 1.00 75.38 271 VAL A N 1
ATOM 2179 C CA . VAL A 1 271 ? 0.897 9.220 12.208 1.00 75.38 271 VAL A CA 1
ATOM 2180 C C . VAL A 1 271 ? 1.543 7.836 12.140 1.00 75.38 271 VAL A C 1
ATOM 2182 O O . VAL A 1 271 ? 1.324 7.150 11.154 1.00 75.38 271 VAL A O 1
ATOM 2185 N N . ASP A 1 272 ? 2.207 7.374 13.209 1.00 80.44 272 ASP A N 1
ATOM 2186 C CA . ASP A 1 272 ? 2.739 6.001 13.306 1.00 80.44 272 ASP A CA 1
ATOM 2187 C C . ASP A 1 272 ? 1.648 4.919 13.158 1.00 80.44 272 ASP A C 1
ATOM 2189 O O . ASP A 1 272 ? 1.845 3.899 12.492 1.00 80.44 272 ASP A O 1
ATOM 2193 N N . ASN A 1 273 ? 0.472 5.124 13.754 1.00 85.31 273 ASN A N 1
ATOM 2194 C CA . ASN A 1 273 ? -0.641 4.183 13.621 1.00 85.31 273 ASN A CA 1
ATOM 2195 C C . ASN A 1 273 ? -1.194 4.130 12.186 1.00 85.31 273 ASN A C 1
ATOM 2197 O O . ASN A 1 273 ? -1.560 3.055 11.717 1.00 85.31 273 ASN A O 1
ATOM 2201 N N . PHE A 1 274 ? -1.247 5.265 11.483 1.00 83.12 274 PHE A N 1
ATOM 2202 C CA . PHE A 1 274 ? -1.707 5.327 10.094 1.00 83.12 274 PHE A CA 1
ATOM 2203 C C . PHE A 1 274 ? -0.665 4.791 9.109 1.00 83.12 274 PHE A C 1
ATOM 2205 O O . PHE A 1 274 ? -1.015 4.105 8.157 1.00 83.12 274 PHE A O 1
ATOM 2212 N N . THR A 1 275 ? 0.623 5.050 9.337 1.00 71.62 275 THR A N 1
ATOM 2213 C CA . THR A 1 275 ? 1.702 4.571 8.455 1.00 71.62 275 THR A CA 1
ATOM 2214 C C . THR A 1 275 ? 2.007 3.084 8.621 1.00 71.62 275 THR A C 1
ATOM 2216 O O . THR A 1 275 ? 2.709 2.519 7.789 1.00 71.62 275 THR A O 1
ATOM 2219 N N . SER A 1 276 ? 1.487 2.445 9.671 1.00 79.50 276 SER A N 1
ATOM 2220 C CA . SER A 1 276 ? 1.574 0.994 9.882 1.00 79.50 276 SER A CA 1
ATOM 2221 C C . SER A 1 276 ? 0.349 0.217 9.383 1.00 79.50 276 SER A C 1
ATOM 2223 O O . SER A 1 276 ? 0.240 -0.977 9.663 1.00 79.50 276 SER A O 1
ATOM 2225 N N . MET A 1 277 ? -0.565 0.878 8.664 1.00 81.12 277 MET A N 1
ATOM 2226 C CA . MET A 1 277 ? -1.675 0.228 7.960 1.00 81.12 277 MET A CA 1
ATOM 2227 C C . MET A 1 277 ? -1.185 -0.625 6.784 1.00 81.12 277 MET A C 1
ATOM 2229 O O . MET A 1 277 ? -0.068 -0.449 6.294 1.00 81.12 277 MET A O 1
ATOM 2233 N N . GLU A 1 278 ? -2.027 -1.555 6.334 1.00 78.19 278 GLU A N 1
ATOM 2234 C CA . GLU A 1 278 ? -1.746 -2.372 5.150 1.00 78.19 278 GLU A CA 1
ATOM 2235 C C . GLU A 1 278 ? -1.839 -1.532 3.861 1.00 78.19 278 GLU A C 1
ATOM 2237 O O . GLU A 1 278 ? -2.457 -0.464 3.830 1.00 78.19 278 GLU A O 1
ATOM 2242 N N . GLY A 1 279 ? -1.149 -1.968 2.801 1.00 73.62 279 GLY A N 1
ATOM 2243 C CA . GLY A 1 279 ? -0.935 -1.155 1.596 1.00 73.62 279 GLY A CA 1
ATOM 2244 C C . GLY A 1 279 ? -2.220 -0.772 0.852 1.00 73.62 279 GLY A C 1
ATOM 2245 O O . GLY A 1 279 ? -2.328 0.348 0.360 1.00 73.62 279 GLY A O 1
ATOM 2246 N N . ASP A 1 280 ? -3.204 -1.666 0.829 1.00 77.56 280 ASP A N 1
ATOM 2247 C CA . ASP A 1 280 ? -4.536 -1.463 0.251 1.00 77.56 280 ASP A CA 1
ATOM 2248 C C . ASP A 1 280 ? -5.360 -0.428 1.036 1.00 77.56 280 ASP A C 1
ATOM 2250 O O . ASP A 1 280 ? -5.999 0.452 0.453 1.00 77.56 280 ASP A O 1
ATOM 2254 N N . GLN A 1 281 ? -5.290 -0.463 2.369 1.00 81.44 281 GLN A N 1
ATOM 2255 C CA . GLN A 1 281 ? -5.922 0.541 3.226 1.00 81.44 281 GLN A CA 1
ATOM 2256 C C . GLN A 1 281 ? -5.296 1.921 3.007 1.00 81.44 281 GLN A C 1
ATOM 2258 O O . GLN A 1 281 ? -6.015 2.916 2.899 1.00 81.44 281 GLN A O 1
ATOM 2263 N N . ILE A 1 282 ? -3.961 1.985 2.919 1.00 78.06 282 ILE A N 1
ATOM 2264 C CA . ILE A 1 282 ? -3.227 3.228 2.643 1.00 78.06 282 ILE A CA 1
ATOM 2265 C C . ILE A 1 282 ? -3.638 3.804 1.288 1.00 78.06 282 ILE A C 1
ATOM 2267 O O . ILE A 1 282 ? -3.838 5.014 1.182 1.00 78.06 282 ILE A O 1
ATOM 2271 N N . GLU A 1 283 ? -3.772 2.958 0.266 1.00 74.75 283 GLU A N 1
ATOM 2272 C CA . GLU A 1 283 ? -4.200 3.376 -1.067 1.00 74.75 283 GLU A CA 1
ATOM 2273 C C . GLU A 1 283 ? -5.594 4.015 -1.036 1.00 74.75 283 GLU A C 1
ATOM 2275 O O . GLU A 1 283 ? -5.780 5.125 -1.538 1.00 74.75 283 GLU A O 1
ATOM 2280 N N . ALA A 1 284 ? -6.558 3.367 -0.382 1.00 82.44 284 ALA A N 1
ATOM 2281 C CA . ALA A 1 284 ? -7.928 3.863 -0.301 1.00 82.44 284 ALA A CA 1
ATOM 2282 C C . ALA A 1 284 ? -8.073 5.130 0.565 1.00 82.44 284 ALA A C 1
ATOM 2284 O O . ALA A 1 284 ? -8.869 6.015 0.247 1.00 82.44 284 ALA A O 1
ATOM 2285 N N . LEU A 1 285 ? -7.284 5.252 1.636 1.00 86.25 285 LEU A N 1
ATOM 2286 C CA . LEU A 1 285 ? -7.280 6.404 2.554 1.00 86.25 285 LEU A CA 1
ATOM 2287 C C . LEU A 1 285 ? -6.359 7.538 2.113 1.00 86.25 285 LEU A C 1
ATOM 2289 O O . LEU A 1 285 ? -6.198 8.543 2.812 1.00 86.25 285 LEU A O 1
ATOM 2293 N N . TRP A 1 286 ? -5.728 7.390 0.956 1.00 80.06 286 TRP A N 1
ATOM 2294 C CA . TRP A 1 286 ? -4.680 8.288 0.520 1.00 80.06 286 TRP A CA 1
ATOM 2295 C C . TRP A 1 286 ? -5.071 9.773 0.474 1.00 80.06 286 TRP A C 1
ATOM 2297 O O . TRP A 1 286 ? -4.284 10.605 0.942 1.00 80.06 286 TRP A O 1
ATOM 2307 N N . PRO A 1 287 ? -6.259 10.161 -0.038 1.00 82.38 287 PRO A N 1
ATOM 2308 C CA . PRO A 1 287 ? -6.662 11.567 -0.058 1.00 82.38 287 PRO A CA 1
ATOM 2309 C C . PRO A 1 287 ? -6.724 12.187 1.347 1.00 82.38 287 PRO A C 1
ATOM 2311 O O . PRO A 1 287 ? -6.303 13.334 1.547 1.00 82.38 287 PRO A O 1
ATOM 2314 N N . ASP A 1 288 ? -7.198 11.421 2.330 1.00 87.62 288 ASP A N 1
ATOM 2315 C CA . ASP A 1 288 ? -7.310 11.850 3.723 1.00 87.62 288 ASP A CA 1
ATOM 2316 C C . ASP A 1 288 ? -5.939 11.907 4.399 1.00 87.62 288 ASP A C 1
ATOM 2318 O O . ASP A 1 288 ? -5.614 12.902 5.056 1.00 87.62 288 ASP A O 1
ATOM 2322 N N . LEU A 1 289 ? -5.089 10.903 4.161 1.00 82.50 289 LEU A N 1
ATOM 2323 C CA . LEU A 1 289 ? -3.714 10.875 4.657 1.00 82.50 289 LEU A CA 1
ATOM 2324 C C . LEU A 1 289 ? -2.906 12.057 4.110 1.00 82.50 289 LEU A C 1
ATOM 2326 O O . LEU A 1 289 ? -2.220 12.743 4.866 1.00 82.50 289 LEU A O 1
ATOM 2330 N N . MET A 1 290 ? -3.037 12.375 2.821 1.00 75.06 290 MET A N 1
ATOM 2331 C CA . MET A 1 290 ? -2.390 13.546 2.226 1.00 75.06 290 MET A CA 1
ATOM 2332 C C . MET A 1 290 ? -2.917 14.857 2.789 1.00 75.06 290 MET A C 1
ATOM 2334 O O . MET A 1 290 ? -2.141 15.792 2.991 1.00 75.06 290 MET A O 1
ATOM 2338 N N . THR A 1 291 ? -4.214 14.934 3.075 1.00 83.50 291 THR A N 1
ATOM 2339 C CA . THR A 1 291 ? -4.802 16.099 3.739 1.00 83.50 291 THR A CA 1
ATOM 2340 C C . THR A 1 291 ? -4.220 16.267 5.140 1.00 83.50 291 THR A C 1
ATOM 2342 O O . THR A 1 291 ? -3.793 17.367 5.490 1.00 83.50 291 THR A O 1
ATOM 2345 N N . LEU A 1 292 ? -4.113 15.183 5.912 1.00 84.12 292 LEU A N 1
ATOM 2346 C CA . LEU A 1 292 ? -3.488 15.171 7.234 1.00 84.12 292 LEU A CA 1
ATOM 2347 C C . LEU A 1 292 ? -2.013 15.590 7.177 1.00 84.12 292 LEU A C 1
ATOM 2349 O O . LEU A 1 292 ? -1.587 16.469 7.923 1.00 84.12 292 LEU A O 1
ATOM 2353 N N . LEU A 1 293 ? -1.231 15.013 6.269 1.00 76.81 293 LEU A N 1
ATOM 2354 C CA . LEU A 1 293 ? 0.192 15.318 6.107 1.00 76.81 293 LEU A CA 1
ATOM 2355 C C . LEU A 1 293 ? 0.429 16.749 5.632 1.00 76.81 293 LEU A C 1
ATOM 2357 O O . LEU A 1 293 ? 1.334 17.428 6.119 1.00 76.81 293 LEU A O 1
ATOM 2361 N N . LYS A 1 294 ? -0.407 17.241 4.714 1.00 75.94 294 LYS A N 1
ATOM 2362 C CA . LYS A 1 294 ? -0.388 18.640 4.288 1.00 75.94 294 LYS A CA 1
ATOM 2363 C C . LYS A 1 294 ? -0.681 19.552 5.474 1.00 75.94 294 LYS A C 1
ATOM 2365 O O . LYS A 1 294 ? 0.073 20.496 5.690 1.00 75.94 294 LYS A O 1
ATOM 2370 N N . SER A 1 295 ? -1.697 19.247 6.273 1.00 80.69 295 SER A N 1
ATOM 2371 C CA . SER A 1 295 ? -2.011 19.978 7.503 1.00 80.69 295 SER A CA 1
ATOM 2372 C C . SER A 1 295 ? -0.860 19.972 8.506 1.00 80.69 295 SER A C 1
ATOM 2374 O O . SER A 1 295 ? -0.512 21.027 9.032 1.00 80.69 295 SER A O 1
ATOM 2376 N N . ILE A 1 296 ? -0.191 18.831 8.698 1.00 75.12 296 ILE A N 1
ATOM 2377 C CA . ILE A 1 296 ? 1.027 18.736 9.515 1.00 75.12 296 ILE A CA 1
ATOM 2378 C C . ILE A 1 296 ? 2.127 19.644 8.950 1.00 75.12 296 ILE A C 1
ATOM 2380 O O . ILE A 1 296 ? 2.716 20.415 9.699 1.00 75.12 296 ILE A O 1
ATOM 2384 N N . SER A 1 297 ? 2.373 19.614 7.637 1.00 67.38 297 SER A N 1
ATOM 2385 C CA . SER A 1 297 ? 3.420 20.416 6.978 1.00 67.38 297 SER A CA 1
ATOM 2386 C C . SER A 1 297 ? 3.149 21.927 6.974 1.00 67.38 297 SER A C 1
ATOM 2388 O O . SER A 1 297 ? 4.073 22.736 6.866 1.00 67.38 297 SER A O 1
ATOM 2390 N N . LEU A 1 298 ? 1.873 22.315 7.042 1.00 67.81 298 LEU A N 1
ATOM 2391 C CA . LEU A 1 298 ? 1.429 23.705 7.109 1.00 67.81 298 LEU A CA 1
ATOM 2392 C C . LEU A 1 298 ? 1.304 24.201 8.549 1.00 67.81 298 LEU A C 1
ATOM 2394 O O . LEU A 1 298 ? 1.203 25.411 8.756 1.00 67.81 298 LEU A O 1
ATOM 2398 N N . SER A 1 299 ? 1.329 23.296 9.530 1.00 72.94 299 SER A N 1
ATOM 2399 C CA . SER A 1 299 ? 1.329 23.663 10.937 1.00 72.94 299 SER A CA 1
ATOM 2400 C C . SER A 1 299 ? 2.551 24.541 11.239 1.00 72.94 299 SER A C 1
ATOM 2402 O O . SER A 1 299 ? 3.666 24.198 10.838 1.00 72.94 299 SER A O 1
ATOM 2404 N N . PRO A 1 300 ? 2.401 25.642 11.997 1.00 67.44 300 PRO A N 1
ATOM 2405 C CA . PRO A 1 300 ? 3.533 26.442 12.471 1.00 67.44 300 PRO A CA 1
ATOM 2406 C C . PRO A 1 300 ? 4.568 25.631 13.267 1.00 67.44 300 PRO A C 1
ATOM 2408 O O . PRO A 1 300 ? 5.695 26.081 13.437 1.00 67.44 300 PRO A O 1
ATOM 2411 N N . LYS A 1 301 ? 4.188 24.437 13.745 1.00 70.38 301 LYS A N 1
ATOM 2412 C CA . LYS A 1 301 ? 5.041 23.492 14.474 1.00 70.38 301 LYS A CA 1
ATOM 2413 C C . LYS A 1 301 ? 5.500 22.303 13.628 1.00 70.38 301 LYS A C 1
ATOM 2415 O O . LYS A 1 301 ? 5.951 21.305 14.183 1.00 70.38 301 LYS A O 1
ATOM 2420 N N . ALA A 1 302 ? 5.402 22.387 12.301 1.00 63.31 302 ALA A N 1
ATOM 2421 C CA . ALA A 1 302 ? 5.854 21.335 11.393 1.00 63.31 302 ALA A CA 1
ATOM 2422 C C . ALA A 1 302 ? 7.316 20.925 11.636 1.00 63.31 302 ALA A C 1
ATOM 2424 O O . ALA A 1 302 ? 7.638 19.766 11.431 1.00 63.31 302 ALA A O 1
ATOM 2425 N N . GLU A 1 303 ? 8.182 21.828 12.107 1.00 61.00 303 GLU A N 1
ATOM 2426 C CA . GLU A 1 303 ? 9.574 21.507 12.468 1.00 61.00 303 GLU A CA 1
ATOM 2427 C C . GLU A 1 303 ? 9.684 20.659 13.750 1.00 61.00 303 GLU A C 1
ATOM 2429 O O . GLU A 1 303 ? 10.591 19.843 13.868 1.00 61.00 303 GLU A O 1
ATOM 2434 N N . GLU A 1 304 ? 8.745 20.795 14.694 1.00 64.81 304 GLU A N 1
ATOM 2435 C CA . GLU A 1 304 ? 8.693 19.970 15.911 1.00 64.81 304 GLU A CA 1
ATOM 2436 C C . GLU A 1 304 ? 8.038 18.603 15.634 1.00 64.81 304 GLU A C 1
ATOM 2438 O O . GLU A 1 304 ? 8.477 17.584 16.169 1.00 64.81 304 GLU A O 1
ATOM 2443 N N . ILE A 1 305 ? 6.981 18.573 14.804 1.00 60.62 305 ILE A N 1
ATOM 2444 C CA . ILE A 1 305 ? 6.238 17.351 14.422 1.00 60.62 305 ILE A CA 1
ATOM 2445 C C . ILE A 1 305 ? 7.017 16.537 13.380 1.00 60.62 305 ILE A C 1
ATOM 2447 O O . ILE A 1 305 ? 7.040 15.306 13.426 1.00 60.62 305 ILE A O 1
ATOM 2451 N N . GLY A 1 306 ? 7.629 17.234 12.426 1.00 53.03 306 GLY A N 1
ATOM 2452 C CA . GLY A 1 306 ? 8.329 16.715 11.258 1.00 53.03 306 GLY A CA 1
ATOM 2453 C C . GLY A 1 306 ? 9.730 16.238 11.592 1.00 53.03 306 GLY A C 1
ATOM 2454 O O . GLY A 1 306 ? 10.703 16.700 11.010 1.00 53.03 306 GLY A O 1
ATOM 2455 N N . ASP A 1 307 ? 9.815 15.284 12.511 1.00 57.78 307 ASP A N 1
ATOM 2456 C CA . ASP A 1 307 ? 10.981 14.422 12.627 1.00 57.78 307 ASP A CA 1
ATOM 2457 C C . ASP A 1 307 ? 11.143 13.671 11.288 1.00 57.78 307 ASP A C 1
ATOM 2459 O O . ASP A 1 307 ? 10.182 13.121 10.735 1.00 57.78 307 ASP A O 1
ATOM 2463 N N . GLU A 1 308 ? 12.353 13.683 10.732 1.00 57.88 308 GLU A N 1
ATOM 2464 C CA . GLU A 1 308 ? 12.707 13.046 9.455 1.00 57.88 308 GLU A CA 1
ATOM 2465 C C . GLU A 1 308 ? 12.251 11.576 9.406 1.00 57.88 308 GLU A C 1
ATOM 2467 O O . GLU A 1 308 ? 11.905 11.048 8.345 1.00 57.88 308 GLU A O 1
ATOM 2472 N N . LYS A 1 309 ? 12.142 10.952 10.587 1.00 61.34 309 LYS A N 1
ATOM 2473 C CA . LYS A 1 309 ? 11.643 9.596 10.823 1.00 61.34 309 LYS A CA 1
ATOM 2474 C C . LYS A 1 309 ? 10.260 9.292 10.225 1.00 61.34 309 LYS A C 1
ATOM 2476 O O . LYS A 1 309 ? 9.987 8.124 9.985 1.00 61.34 309 LYS A O 1
ATOM 2481 N N . TYR A 1 310 ? 9.396 10.280 9.979 1.00 63.03 310 TYR A N 1
ATOM 2482 C CA . TYR A 1 310 ? 8.011 10.048 9.516 1.00 63.03 310 TYR A CA 1
ATOM 2483 C C . TYR A 1 310 ? 7.860 10.095 8.005 1.00 63.03 310 TYR A C 1
ATOM 2485 O O . TYR A 1 310 ? 7.105 9.323 7.412 1.00 63.03 310 TYR A O 1
ATOM 2493 N N . TRP A 1 311 ? 8.595 11.002 7.372 1.00 71.12 311 TRP A N 1
ATOM 2494 C CA . TRP A 1 311 ? 8.456 11.230 5.945 1.00 71.12 311 TRP A CA 1
ATOM 2495 C C . TRP A 1 311 ? 9.135 10.142 5.123 1.00 71.12 311 TRP A C 1
ATOM 2497 O O . TRP A 1 311 ? 8.601 9.758 4.085 1.00 71.12 311 TRP A O 1
ATOM 2507 N N . PHE A 1 312 ? 10.266 9.598 5.585 1.00 75.50 312 PHE A N 1
ATOM 2508 C CA . PHE A 1 312 ? 10.942 8.537 4.842 1.00 75.50 312 PHE A CA 1
ATOM 2509 C C . PHE A 1 312 ? 10.119 7.240 4.758 1.00 75.50 312 PHE A C 1
ATOM 2511 O O . PHE A 1 312 ? 9.953 6.763 3.637 1.00 75.50 312 PHE A O 1
ATOM 2518 N N . PRO A 1 313 ? 9.550 6.678 5.850 1.00 74.06 313 PRO A N 1
ATOM 2519 C CA . PRO A 1 313 ? 8.677 5.504 5.759 1.00 74.06 313 PRO A CA 1
ATOM 2520 C C . PRO A 1 313 ? 7.467 5.727 4.856 1.00 74.06 313 PRO A C 1
ATOM 2522 O O . PRO A 1 313 ? 7.143 4.857 4.056 1.00 74.06 313 PRO A O 1
ATOM 2525 N N . LEU A 1 314 ? 6.847 6.908 4.925 1.00 69.56 314 LEU A N 1
ATOM 2526 C CA . LEU A 1 314 ? 5.720 7.242 4.064 1.00 69.56 314 LEU A CA 1
ATOM 2527 C C . LEU A 1 314 ? 6.130 7.260 2.588 1.00 69.56 314 LEU A C 1
ATOM 2529 O O . LEU A 1 314 ? 5.511 6.589 1.774 1.00 69.56 314 LEU A O 1
ATOM 2533 N N . ILE A 1 315 ? 7.184 7.995 2.233 1.00 78.94 315 ILE A N 1
ATOM 2534 C CA . ILE A 1 315 ? 7.645 8.081 0.841 1.00 78.94 315 ILE A CA 1
ATOM 2535 C C . ILE A 1 315 ? 8.090 6.707 0.332 1.00 78.94 315 ILE A C 1
ATOM 2537 O O . ILE A 1 315 ? 7.831 6.366 -0.819 1.00 78.94 315 ILE A O 1
ATOM 2541 N N . LYS A 1 316 ? 8.709 5.890 1.191 1.00 81.44 316 LYS A N 1
ATOM 2542 C CA . LYS A 1 316 ? 9.042 4.498 0.873 1.00 81.44 316 LYS A CA 1
ATOM 2543 C C . LYS A 1 316 ? 7.796 3.668 0.585 1.00 81.44 316 LYS A C 1
ATOM 2545 O O . LYS A 1 316 ? 7.790 2.960 -0.414 1.00 81.44 316 LYS A O 1
ATOM 2550 N N . ALA A 1 317 ? 6.761 3.771 1.419 1.00 72.12 317 ALA A N 1
ATOM 2551 C CA . ALA A 1 317 ? 5.491 3.084 1.202 1.00 72.12 317 ALA A CA 1
ATOM 2552 C C . ALA A 1 317 ? 4.835 3.538 -0.110 1.00 72.12 317 ALA A C 1
ATOM 2554 O O . ALA A 1 317 ? 4.430 2.705 -0.911 1.00 72.12 317 ALA A O 1
ATOM 2555 N N . MET A 1 318 ? 4.834 4.844 -0.392 1.00 75.88 318 MET A N 1
ATOM 2556 C CA . MET A 1 318 ? 4.326 5.387 -1.656 1.00 75.88 318 MET A CA 1
ATOM 2557 C C . MET A 1 318 ? 5.089 4.861 -2.871 1.00 75.88 318 MET A C 1
ATOM 2559 O O . MET A 1 318 ? 4.491 4.637 -3.917 1.00 75.88 318 MET A O 1
ATOM 2563 N N . TRP A 1 319 ? 6.403 4.666 -2.757 1.00 80.06 319 TRP A N 1
ATOM 2564 C CA . TRP A 1 319 ? 7.192 4.078 -3.836 1.00 80.06 319 TRP A CA 1
ATOM 2565 C C . TRP A 1 319 ? 6.901 2.606 -4.070 1.00 80.06 319 TRP A C 1
ATOM 2567 O O . TRP A 1 319 ? 6.977 2.186 -5.218 1.00 80.06 319 TRP A O 1
ATOM 2577 N N . LEU A 1 320 ? 6.507 1.856 -3.040 1.00 77.44 320 LEU A N 1
ATOM 2578 C CA . LEU A 1 320 ? 6.082 0.461 -3.184 1.00 77.44 320 LEU A CA 1
ATOM 2579 C C . LEU A 1 320 ? 4.718 0.315 -3.875 1.00 77.44 320 LEU A C 1
ATOM 2581 O O . LEU A 1 320 ? 4.403 -0.776 -4.340 1.00 77.44 320 LEU A O 1
ATOM 2585 N N . VAL A 1 321 ? 3.932 1.392 -3.976 1.00 76.94 321 VAL A N 1
ATOM 2586 C CA . VAL A 1 321 ? 2.631 1.399 -4.655 1.00 76.94 321 VAL A CA 1
ATOM 2587 C C . VAL A 1 321 ? 2.805 1.959 -6.078 1.00 76.94 321 VAL A C 1
ATOM 2589 O O . VAL A 1 321 ? 3.025 3.164 -6.254 1.00 76.94 321 VAL A O 1
ATOM 2592 N N . PRO A 1 322 ? 2.721 1.129 -7.135 1.00 73.38 322 PRO A N 1
ATOM 2593 C CA . PRO A 1 322 ? 3.050 1.535 -8.503 1.00 73.38 322 PRO A CA 1
ATOM 2594 C C . PRO A 1 322 ? 1.925 2.306 -9.216 1.00 73.38 322 PRO A C 1
ATOM 2596 O O . PRO A 1 322 ? 1.776 2.219 -10.439 1.00 73.38 322 PRO A O 1
ATOM 2599 N N . THR A 1 323 ? 1.120 3.076 -8.482 1.00 78.50 323 THR A N 1
ATOM 2600 C CA . THR A 1 323 ? 0.051 3.890 -9.070 1.00 78.50 323 THR A CA 1
ATOM 2601 C C . THR A 1 323 ? 0.557 5.275 -9.453 1.00 78.50 323 THR A C 1
ATOM 2603 O O . THR A 1 323 ? 1.416 5.879 -8.801 1.00 78.50 323 THR A O 1
ATOM 2606 N N . LYS A 1 324 ? -0.000 5.812 -10.537 1.00 80.81 324 LYS A N 1
ATOM 2607 C CA . LYS A 1 324 ? 0.379 7.114 -11.094 1.00 80.81 324 LYS A CA 1
ATOM 2608 C C . LYS A 1 324 ? 0.245 8.232 -10.059 1.00 80.81 324 LYS A C 1
ATOM 2610 O O . LYS A 1 324 ? 1.094 9.126 -10.000 1.00 80.81 324 LYS A O 1
ATOM 2615 N N . GLU A 1 325 ? -0.809 8.188 -9.254 1.00 78.38 325 GLU A N 1
ATOM 2616 C CA . GLU A 1 325 ? -1.117 9.140 -8.193 1.00 78.38 325 GLU A CA 1
ATOM 2617 C C . GLU A 1 325 ? -0.024 9.115 -7.122 1.00 78.38 325 GLU A C 1
ATOM 2619 O O . GLU A 1 325 ? 0.505 10.170 -6.765 1.00 78.38 325 GLU A O 1
ATOM 2624 N N . MET A 1 326 ? 0.385 7.929 -6.661 1.00 77.81 326 MET A N 1
ATOM 2625 C CA . MET A 1 326 ? 1.426 7.786 -5.636 1.00 77.81 326 MET A CA 1
ATOM 2626 C C . MET A 1 326 ? 2.769 8.305 -6.125 1.00 77.81 326 MET A C 1
ATOM 2628 O O . MET A 1 326 ? 3.395 9.138 -5.464 1.00 77.81 326 MET A O 1
ATOM 2632 N N . GLN A 1 327 ? 3.170 7.915 -7.333 1.00 83.00 327 GLN A N 1
ATOM 2633 C CA . GLN A 1 327 ? 4.429 8.363 -7.925 1.00 83.00 327 GLN A CA 1
ATOM 2634 C C . GLN A 1 327 ? 4.429 9.883 -8.175 1.00 83.00 327 GLN A C 1
ATOM 2636 O O . GLN A 1 327 ? 5.430 10.568 -7.940 1.00 83.00 327 GLN A O 1
ATOM 2641 N N . HIS A 1 328 ? 3.286 10.457 -8.574 1.00 84.31 328 HIS A N 1
ATOM 2642 C CA . HIS A 1 328 ? 3.122 11.907 -8.697 1.00 84.31 328 HIS A CA 1
ATOM 2643 C C . HIS A 1 328 ? 3.248 12.632 -7.351 1.00 84.31 328 HIS A C 1
ATOM 2645 O O . HIS A 1 328 ? 3.855 13.708 -7.282 1.00 84.31 328 HIS A O 1
ATOM 2651 N N . ASN A 1 329 ? 2.705 12.051 -6.285 1.00 78.81 329 ASN A N 1
ATOM 2652 C CA . ASN A 1 329 ? 2.787 12.624 -4.951 1.00 78.81 329 ASN A CA 1
ATOM 2653 C C . ASN A 1 329 ? 4.217 12.569 -4.411 1.00 78.81 329 ASN A C 1
ATOM 2655 O O . ASN A 1 329 ? 4.694 13.595 -3.927 1.00 78.81 329 ASN A O 1
ATOM 2659 N N . VAL A 1 330 ? 4.953 11.462 -4.596 1.00 84.31 330 VAL A N 1
ATOM 2660 C CA . VAL A 1 330 ? 6.374 11.420 -4.203 1.00 84.31 330 VAL A CA 1
ATOM 2661 C C . VAL A 1 330 ? 7.172 12.475 -4.956 1.00 84.31 330 VAL A C 1
ATOM 2663 O O . VAL A 1 330 ? 7.892 13.260 -4.340 1.00 84.31 330 VAL A O 1
ATOM 2666 N N . LYS A 1 331 ? 6.995 12.568 -6.279 1.00 89.62 331 LYS A N 1
ATOM 2667 C CA . LYS A 1 331 ? 7.629 13.618 -7.085 1.00 89.62 331 LYS A CA 1
ATOM 2668 C C . LYS A 1 331 ? 7.337 15.011 -6.521 1.00 89.62 331 LYS A C 1
ATOM 2670 O O . LYS A 1 331 ? 8.240 15.839 -6.432 1.00 89.62 331 LYS A O 1
ATOM 2675 N N . THR A 1 332 ? 6.084 15.290 -6.172 1.00 84.94 332 THR A N 1
ATOM 2676 C CA . THR A 1 332 ? 5.665 16.601 -5.656 1.00 84.94 332 THR A CA 1
ATOM 2677 C C . THR A 1 332 ? 6.307 16.903 -4.303 1.00 84.94 332 THR A C 1
ATOM 2679 O O . THR A 1 332 ? 6.810 18.011 -4.119 1.00 84.94 332 THR A O 1
ATOM 2682 N N . ILE A 1 333 ? 6.374 15.911 -3.409 1.00 82.19 333 ILE A N 1
ATOM 2683 C CA . ILE A 1 333 ? 7.047 16.014 -2.107 1.00 82.19 333 ILE A CA 1
ATOM 2684 C C . ILE A 1 333 ? 8.547 16.295 -2.292 1.00 82.19 333 ILE A C 1
ATOM 2686 O O . ILE A 1 333 ? 9.060 17.263 -1.737 1.00 82.19 333 ILE A O 1
ATOM 2690 N N . LEU A 1 334 ? 9.243 15.521 -3.135 1.00 85.00 334 LEU A N 1
ATOM 2691 C CA . LEU A 1 334 ? 10.681 15.697 -3.401 1.00 85.00 334 LEU A CA 1
ATOM 2692 C C . LEU A 1 334 ? 11.000 17.025 -4.115 1.00 85.00 334 LEU A C 1
ATOM 2694 O O . LEU A 1 334 ? 12.062 17.627 -3.926 1.00 85.00 334 LEU A O 1
ATOM 2698 N N . LYS A 1 335 ? 10.076 17.527 -4.939 1.00 86.50 335 LYS A N 1
ATOM 2699 C CA . LYS A 1 335 ? 10.253 18.797 -5.651 1.00 86.50 335 LYS A CA 1
ATOM 2700 C C . LYS A 1 335 ? 10.143 20.008 -4.721 1.00 86.50 335 LYS A C 1
ATOM 2702 O O . LYS A 1 335 ? 10.805 21.023 -4.978 1.00 86.50 335 LYS A O 1
ATOM 2707 N N . ASP A 1 336 ? 9.321 19.928 -3.677 1.00 80.50 336 ASP A N 1
ATOM 2708 C CA . ASP A 1 336 ? 9.048 21.051 -2.784 1.00 80.50 336 ASP A CA 1
ATOM 2709 C C . ASP A 1 336 ? 10.308 21.467 -1.999 1.00 80.50 336 ASP A C 1
ATOM 2711 O O . ASP A 1 336 ? 10.978 20.701 -1.306 1.00 80.50 336 ASP A O 1
ATOM 2715 N N . THR A 1 337 ? 10.646 22.749 -2.130 1.00 70.06 337 THR A N 1
ATOM 2716 C CA . THR A 1 337 ? 11.805 23.377 -1.491 1.00 70.06 337 THR A CA 1
ATOM 2717 C C . THR A 1 337 ? 11.793 23.322 0.034 1.00 70.06 337 THR A C 1
ATOM 2719 O O . THR A 1 337 ? 12.866 23.421 0.629 1.00 70.06 337 THR A O 1
ATOM 2722 N N . LYS A 1 338 ? 10.628 23.161 0.675 1.00 67.81 338 LYS A N 1
ATOM 2723 C CA . LYS A 1 338 ? 10.536 22.965 2.127 1.00 67.81 338 LYS A CA 1
ATOM 2724 C C . LYS A 1 338 ? 11.193 21.649 2.538 1.00 67.81 338 LYS A C 1
ATOM 2726 O O . LYS A 1 338 ? 12.073 21.658 3.394 1.00 67.81 338 LYS A O 1
ATOM 2731 N N . PHE A 1 339 ? 10.889 20.557 1.837 1.00 65.88 339 PHE A N 1
ATOM 2732 C CA . PHE A 1 339 ? 11.503 19.248 2.079 1.00 65.88 339 PHE A CA 1
ATOM 2733 C C . PHE A 1 339 ? 13.010 19.249 1.813 1.00 65.88 339 PHE A C 1
ATOM 2735 O O . PHE A 1 339 ? 13.773 18.615 2.537 1.00 65.88 339 PHE A O 1
ATOM 2742 N N . LYS A 1 340 ? 13.475 20.059 0.851 1.00 68.38 340 LYS A N 1
ATOM 2743 C CA . LYS A 1 340 ? 14.916 20.250 0.591 1.00 68.38 340 LYS A CA 1
ATOM 2744 C C . LYS A 1 340 ? 15.687 20.831 1.780 1.00 68.38 340 LYS A C 1
ATOM 2746 O O . LYS A 1 340 ? 16.899 20.642 1.837 1.00 68.38 340 LYS A O 1
ATOM 2751 N N . ARG A 1 341 ? 15.018 21.567 2.675 1.00 65.88 341 ARG A N 1
ATOM 2752 C CA . ARG A 1 341 ? 15.624 22.187 3.867 1.00 65.88 341 ARG A CA 1
ATOM 2753 C C . ARG A 1 341 ? 15.446 21.353 5.130 1.00 65.88 341 ARG A C 1
ATOM 2755 O O . ARG A 1 341 ? 16.272 21.466 6.022 1.00 65.88 341 ARG A O 1
ATOM 2762 N N . MET A 1 342 ? 14.381 20.555 5.191 1.00 61.09 342 MET A N 1
ATOM 2763 C CA . MET A 1 342 ? 14.042 19.759 6.369 1.00 61.09 342 MET A CA 1
ATOM 2764 C C . MET A 1 342 ? 14.928 18.527 6.552 1.00 61.09 342 MET A C 1
ATOM 2766 O O . MET A 1 342 ? 15.049 18.067 7.677 1.00 61.09 342 MET A O 1
ATOM 2770 N N . TRP A 1 343 ? 15.522 17.988 5.481 1.00 74.19 343 TRP A N 1
ATOM 2771 C CA . TRP A 1 343 ? 16.291 16.747 5.571 1.00 74.19 343 TRP A CA 1
ATOM 2772 C C . TRP A 1 343 ? 17.799 16.966 5.555 1.00 74.19 343 TRP A C 1
ATOM 2774 O O . TRP A 1 343 ? 18.383 17.431 4.568 1.00 74.19 343 TRP A O 1
ATOM 2784 N N . ASN A 1 344 ? 18.450 16.514 6.617 1.00 82.88 344 ASN A N 1
ATOM 2785 C CA . ASN A 1 344 ? 19.876 16.286 6.676 1.00 82.88 344 ASN A CA 1
ATOM 2786 C C . ASN A 1 344 ? 20.219 15.006 5.902 1.00 82.88 344 ASN A C 1
ATOM 2788 O O . ASN A 1 344 ? 20.401 13.920 6.452 1.00 82.88 344 ASN A O 1
ATOM 2792 N N . TRP A 1 345 ? 20.320 15.129 4.579 1.00 85.56 345 TRP A N 1
ATOM 2793 C CA . TRP A 1 345 ? 20.662 14.005 3.703 1.00 85.56 345 TRP A CA 1
ATOM 2794 C C . TRP A 1 345 ? 22.017 13.360 4.014 1.00 85.56 345 TRP A C 1
ATOM 2796 O O . TRP A 1 345 ? 22.234 12.219 3.615 1.00 85.56 345 TRP A O 1
ATOM 2806 N N . LYS A 1 346 ? 22.920 14.042 4.736 1.00 88.31 346 LYS A N 1
ATOM 2807 C CA . LYS A 1 346 ? 24.184 13.433 5.176 1.00 88.31 346 LYS A CA 1
ATOM 2808 C C . LYS A 1 346 ? 23.938 12.308 6.178 1.00 88.31 346 LYS A C 1
ATOM 2810 O O . LYS A 1 346 ? 24.555 11.256 6.066 1.00 88.31 346 LYS A O 1
ATOM 2815 N N . GLU A 1 347 ? 23.022 12.517 7.118 1.00 86.12 347 GLU A N 1
ATOM 2816 C CA . GLU A 1 347 ? 22.639 11.517 8.125 1.00 86.12 347 GLU A CA 1
ATOM 2817 C C . GLU A 1 347 ? 21.666 10.477 7.540 1.00 86.12 347 GLU A C 1
ATOM 2819 O O . GLU A 1 347 ? 21.686 9.302 7.911 1.00 86.12 347 GLU A O 1
ATOM 2824 N N . ASN A 1 348 ? 20.883 10.873 6.532 1.00 85.75 348 ASN A N 1
ATOM 2825 C CA . ASN A 1 348 ? 19.818 10.055 5.949 1.00 85.75 348 ASN A CA 1
ATOM 2826 C C . ASN A 1 348 ? 20.134 9.447 4.580 1.00 85.75 348 ASN A C 1
ATOM 2828 O O . ASN A 1 348 ? 19.231 8.981 3.887 1.00 85.75 348 ASN A O 1
ATOM 2832 N N . ILE A 1 349 ? 21.400 9.398 4.167 1.00 92.88 349 ILE A N 1
ATOM 2833 C CA . ILE A 1 349 ? 21.758 8.840 2.854 1.00 92.88 349 ILE A CA 1
ATOM 2834 C C . ILE A 1 349 ? 21.320 7.374 2.699 1.00 92.88 349 ILE A C 1
ATOM 2836 O O . ILE A 1 349 ? 20.943 6.941 1.613 1.00 92.88 349 ILE A O 1
ATOM 2840 N N . HIS A 1 350 ? 21.288 6.622 3.803 1.00 91.44 350 HIS A N 1
ATOM 2841 C CA . HIS A 1 350 ? 20.776 5.254 3.847 1.00 91.44 350 HIS A CA 1
ATOM 2842 C C . HIS A 1 350 ? 19.283 5.167 3.479 1.00 91.44 350 HIS A C 1
ATOM 2844 O O . HIS A 1 350 ? 18.876 4.219 2.812 1.00 91.44 350 HIS A O 1
ATOM 2850 N N . GLN A 1 351 ? 18.481 6.179 3.837 1.00 88.62 351 GLN A N 1
ATOM 2851 C CA . GLN A 1 351 ? 17.062 6.254 3.480 1.00 88.62 351 GLN A CA 1
ATOM 2852 C C . GLN A 1 351 ? 16.894 6.409 1.969 1.00 88.62 351 GLN A C 1
ATOM 2854 O O . GLN A 1 351 ? 16.065 5.711 1.399 1.00 88.62 351 GLN A O 1
ATOM 2859 N N . ALA A 1 352 ? 17.718 7.250 1.323 1.00 90.94 352 ALA A N 1
ATOM 2860 C CA . ALA A 1 352 ? 17.739 7.400 -0.136 1.00 90.94 352 ALA A CA 1
ATOM 2861 C C . ALA A 1 352 ? 18.102 6.087 -0.845 1.00 90.94 352 ALA A C 1
ATOM 2863 O O . ALA A 1 352 ? 17.491 5.744 -1.853 1.00 90.94 352 ALA A O 1
ATOM 2864 N N . LYS A 1 353 ? 19.067 5.328 -0.310 1.00 94.00 353 LYS A N 1
ATOM 2865 C CA . LYS A 1 353 ? 19.443 4.017 -0.863 1.00 94.00 353 LYS A CA 1
ATOM 2866 C C . LYS A 1 353 ? 18.313 3.005 -0.781 1.00 94.00 353 LYS A C 1
ATOM 2868 O O . LYS A 1 353 ? 18.018 2.337 -1.762 1.00 94.00 353 LYS A O 1
ATOM 2873 N N . GLU A 1 354 ? 17.665 2.908 0.374 1.00 90.56 354 GLU A N 1
ATOM 2874 C CA . GLU A 1 354 ? 16.536 1.996 0.565 1.00 90.56 354 GLU A CA 1
ATOM 2875 C C . GLU A 1 354 ? 15.346 2.379 -0.319 1.00 90.56 354 GLU A C 1
ATOM 2877 O O . GLU A 1 354 ? 14.686 1.527 -0.897 1.00 90.56 354 GLU A O 1
ATOM 2882 N N . MET A 1 355 ? 15.130 3.680 -0.486 1.00 90.50 355 MET A N 1
ATOM 2883 C CA . MET A 1 355 ? 14.219 4.256 -1.462 1.00 90.50 355 MET A CA 1
ATOM 2884 C C . MET A 1 355 ? 14.523 3.742 -2.885 1.00 90.50 355 MET A C 1
ATOM 2886 O O . MET A 1 355 ? 13.640 3.173 -3.524 1.00 90.50 355 MET A O 1
ATOM 2890 N N . ILE A 1 356 ? 15.759 3.875 -3.377 1.00 93.31 356 ILE A N 1
ATOM 2891 C CA . ILE A 1 356 ? 16.159 3.356 -4.702 1.00 93.31 356 ILE A CA 1
ATOM 2892 C C . ILE A 1 356 ? 15.963 1.833 -4.792 1.00 93.31 356 ILE A C 1
ATOM 2894 O O . ILE A 1 356 ? 15.394 1.345 -5.766 1.00 93.31 356 ILE A O 1
ATOM 2898 N N . ALA A 1 357 ? 16.338 1.088 -3.749 1.00 91.50 357 ALA A N 1
ATOM 2899 C CA . ALA A 1 357 ? 16.146 -0.361 -3.688 1.00 91.50 357 ALA A CA 1
ATOM 2900 C C . ALA A 1 357 ? 14.663 -0.774 -3.711 1.00 91.50 357 ALA A C 1
ATOM 2902 O O . ALA A 1 357 ? 14.326 -1.841 -4.219 1.00 91.50 357 ALA A O 1
ATOM 2903 N N . ASN A 1 358 ? 13.761 0.052 -3.172 1.00 86.75 358 ASN A N 1
ATOM 2904 C CA . ASN A 1 358 ? 12.326 -0.190 -3.281 1.00 86.75 358 ASN A CA 1
ATOM 2905 C C . ASN A 1 358 ? 11.865 -0.022 -4.728 1.00 86.75 358 ASN A C 1
ATOM 2907 O O . ASN A 1 358 ? 11.217 -0.929 -5.230 1.00 86.75 358 ASN A O 1
ATOM 2911 N N . VAL A 1 359 ? 12.256 1.058 -5.417 1.00 88.38 359 VAL A N 1
ATOM 2912 C CA . VAL A 1 359 ? 11.906 1.296 -6.837 1.00 88.38 359 VAL A CA 1
ATOM 2913 C C . VAL A 1 359 ? 12.438 0.192 -7.755 1.00 88.38 359 VAL A C 1
ATOM 2915 O O . VAL A 1 359 ? 11.780 -0.185 -8.724 1.00 88.38 359 VAL A O 1
ATOM 2918 N N . GLU A 1 360 ? 13.605 -0.372 -7.451 1.00 90.25 360 GLU A N 1
ATOM 2919 C CA . GLU A 1 360 ? 14.134 -1.539 -8.162 1.00 90.25 360 GLU A CA 1
ATOM 2920 C C . GLU A 1 360 ? 13.202 -2.760 -8.061 1.00 90.25 360 GLU A C 1
ATOM 2922 O O . GLU A 1 360 ? 12.972 -3.449 -9.057 1.00 90.25 360 GLU A O 1
ATOM 2927 N N . LYS A 1 361 ? 12.622 -2.991 -6.876 1.00 86.50 361 LYS A N 1
ATOM 2928 C CA . LYS A 1 361 ? 11.709 -4.109 -6.586 1.00 86.50 361 LYS A CA 1
ATOM 2929 C C . LYS A 1 361 ? 10.277 -3.885 -7.062 1.00 86.50 361 LYS A C 1
ATOM 2931 O O . LYS A 1 361 ? 9.491 -4.825 -7.025 1.00 86.50 361 LYS A O 1
ATOM 2936 N N . VAL A 1 362 ? 9.915 -2.665 -7.460 1.00 82.00 362 VAL A N 1
ATOM 2937 C CA . VAL A 1 362 ? 8.555 -2.375 -7.917 1.00 82.00 362 VAL A CA 1
ATOM 2938 C C . VAL A 1 362 ? 8.285 -3.127 -9.219 1.00 82.00 362 VAL A C 1
ATOM 2940 O O . VAL A 1 362 ? 8.892 -2.860 -10.266 1.00 82.00 362 VAL A O 1
ATOM 2943 N N . ASP A 1 363 ? 7.315 -4.034 -9.158 1.00 80.06 363 ASP A N 1
ATOM 2944 C CA . ASP A 1 363 ? 6.682 -4.602 -10.339 1.00 80.06 363 ASP A CA 1
ATOM 2945 C C . ASP A 1 363 ? 5.717 -3.568 -10.911 1.00 80.06 363 ASP A C 1
ATOM 2947 O O . ASP A 1 363 ? 4.571 -3.420 -10.492 1.00 80.06 363 ASP A O 1
ATOM 2951 N N . LEU A 1 364 ? 6.235 -2.780 -11.853 1.00 78.81 364 LEU A N 1
ATOM 2952 C CA . LEU A 1 364 ? 5.440 -1.793 -12.569 1.00 78.81 364 LEU A CA 1
ATOM 2953 C C . LEU A 1 364 ? 4.337 -2.516 -13.361 1.00 78.81 364 LEU A C 1
ATOM 2955 O O . LEU A 1 364 ? 4.633 -3.521 -14.017 1.00 78.81 364 LEU A O 1
ATOM 2959 N N . PRO A 1 365 ? 3.085 -2.026 -13.327 1.00 73.81 365 PRO A N 1
ATOM 2960 C CA . PRO A 1 365 ? 1.960 -2.686 -13.968 1.00 73.81 365 PRO A CA 1
ATOM 2961 C C . PRO A 1 365 ? 2.235 -2.885 -15.459 1.00 73.81 365 PRO A C 1
ATOM 2963 O O . PRO A 1 365 ? 2.530 -1.941 -16.193 1.00 73.81 365 PRO A O 1
ATOM 2966 N N . THR A 1 366 ? 2.146 -4.141 -15.892 1.00 70.81 366 THR A N 1
ATOM 2967 C CA . THR A 1 366 ? 2.261 -4.543 -17.303 1.00 70.81 366 THR A CA 1
ATOM 2968 C C . THR A 1 366 ? 0.895 -4.799 -17.945 1.00 70.81 366 THR A C 1
ATOM 2970 O O . THR A 1 366 ? 0.798 -4.914 -19.166 1.00 70.81 366 THR A O 1
ATOM 2973 N N . GLU A 1 367 ? -0.174 -4.815 -17.141 1.00 67.88 367 GLU A N 1
ATOM 2974 C CA . GLU A 1 367 ? -1.573 -4.992 -17.554 1.00 67.88 367 GLU A CA 1
ATOM 2975 C C . GLU A 1 367 ? -2.383 -3.701 -17.344 1.00 67.88 367 GLU A C 1
ATOM 2977 O O . GLU A 1 367 ? -2.075 -2.918 -16.443 1.00 67.88 367 GLU A O 1
ATOM 2982 N N . GLY A 1 368 ? -3.329 -3.403 -18.240 1.00 78.12 368 GLY A N 1
ATOM 2983 C CA . GLY A 1 368 ? -4.067 -2.130 -18.266 1.00 78.12 368 GLY A CA 1
ATOM 2984 C C . GLY A 1 368 ? -3.826 -1.278 -19.518 1.00 78.12 368 GLY A C 1
ATOM 2985 O O . GLY A 1 368 ? -3.251 -1.737 -20.506 1.00 78.12 368 GLY A O 1
ATOM 2986 N N . ASP A 1 369 ? -4.325 -0.040 -19.488 1.00 84.94 369 ASP A N 1
ATOM 2987 C CA . ASP A 1 369 ? -4.165 0.918 -20.581 1.00 84.94 369 ASP A CA 1
ATOM 2988 C C . ASP A 1 369 ? -2.688 1.320 -20.740 1.00 84.94 369 ASP A C 1
ATOM 2990 O O . ASP A 1 369 ? -2.023 1.756 -19.797 1.00 84.94 369 ASP A O 1
ATOM 2994 N N . GLU A 1 370 ? -2.161 1.170 -21.957 1.00 84.44 370 GLU A N 1
ATOM 2995 C CA . GLU A 1 370 ? -0.747 1.405 -22.257 1.00 84.44 370 GLU A CA 1
ATOM 2996 C C . GLU A 1 370 ? -0.323 2.854 -21.955 1.00 84.44 370 GLU A C 1
ATOM 2998 O O . GLU A 1 370 ? 0.815 3.104 -21.550 1.00 84.44 370 GLU A O 1
ATOM 3003 N N . TRP A 1 371 ? -1.220 3.831 -22.123 1.00 87.31 371 TRP A N 1
ATOM 3004 C CA . TRP A 1 371 ? -0.932 5.225 -21.803 1.00 87.31 371 TRP A CA 1
ATOM 3005 C C . TRP A 1 371 ? -0.880 5.454 -20.291 1.00 87.31 371 TRP A C 1
ATOM 3007 O O . TRP A 1 371 ? 0.031 6.140 -19.820 1.00 87.31 371 TRP A O 1
ATOM 3017 N N . GLU A 1 372 ? -1.793 4.863 -19.519 1.00 81.56 372 GLU A N 1
ATOM 3018 C CA . GLU A 1 372 ? -1.779 4.959 -18.054 1.00 81.56 372 GLU A CA 1
ATOM 3019 C C . GLU A 1 372 ? -0.526 4.329 -17.447 1.00 81.56 372 GLU A C 1
ATOM 3021 O O . GLU A 1 372 ? 0.133 4.962 -16.617 1.00 81.56 372 GLU A O 1
ATOM 3026 N N . GLN A 1 373 ? -0.130 3.148 -17.927 1.00 84.25 373 GLN A N 1
ATOM 3027 C CA . GLN A 1 373 ? 1.109 2.482 -17.517 1.00 84.25 373 GLN A CA 1
ATOM 3028 C C . GLN A 1 373 ? 2.341 3.329 -17.835 1.00 84.25 373 GLN A C 1
ATOM 3030 O O . GLN A 1 373 ? 3.171 3.589 -16.961 1.00 84.25 373 GLN A O 1
ATOM 3035 N N . ARG A 1 374 ? 2.447 3.830 -19.076 1.00 87.25 374 ARG A N 1
ATOM 3036 C CA . ARG A 1 374 ? 3.541 4.727 -19.487 1.00 87.25 374 ARG A CA 1
ATOM 3037 C C . ARG A 1 374 ? 3.600 5.964 -18.600 1.00 87.25 374 ARG A C 1
ATOM 3039 O O . ARG A 1 374 ? 4.683 6.396 -18.208 1.00 87.25 374 ARG A O 1
ATOM 3046 N N . ASN A 1 375 ? 2.444 6.537 -18.275 1.00 87.50 375 ASN A N 1
ATOM 3047 C CA . ASN A 1 375 ? 2.353 7.715 -17.426 1.00 87.50 375 ASN A CA 1
ATOM 3048 C C . ASN A 1 375 ? 2.791 7.398 -15.990 1.00 87.50 375 ASN A C 1
ATOM 3050 O O . ASN A 1 375 ? 3.600 8.146 -15.448 1.00 87.50 375 ASN A O 1
ATOM 3054 N N . SER A 1 376 ? 2.337 6.285 -15.402 1.00 85.75 376 SER A N 1
ATOM 3055 C CA . SER A 1 376 ? 2.760 5.845 -14.063 1.00 85.75 376 SER A CA 1
ATOM 3056 C C . SER A 1 376 ? 4.278 5.649 -13.988 1.00 85.75 376 SER A C 1
ATOM 3058 O O . SER A 1 376 ? 4.952 6.265 -13.158 1.00 85.75 376 SER A O 1
ATOM 3060 N N . ASN A 1 377 ? 4.850 4.915 -14.945 1.00 89.44 377 ASN A N 1
ATOM 3061 C CA . ASN A 1 377 ? 6.290 4.654 -15.016 1.00 89.44 377 ASN A CA 1
ATOM 3062 C C . ASN A 1 377 ? 7.097 5.939 -15.220 1.00 89.44 377 ASN A C 1
ATOM 3064 O O . ASN A 1 377 ? 8.131 6.143 -14.586 1.00 89.44 377 ASN A O 1
ATOM 3068 N N . SER A 1 378 ? 6.606 6.852 -16.061 1.00 91.88 378 SER A N 1
ATOM 3069 C CA . SER A 1 378 ? 7.205 8.177 -16.223 1.00 91.88 378 SER A CA 1
ATOM 3070 C C . SER A 1 378 ? 7.156 8.985 -14.917 1.00 91.88 378 SER A C 1
ATOM 3072 O O . SER A 1 378 ? 8.142 9.627 -14.559 1.00 91.88 378 SER A O 1
ATOM 3074 N N . LYS A 1 379 ? 6.072 8.917 -14.130 1.00 91.00 379 LYS A N 1
ATOM 3075 C CA . LYS A 1 379 ? 6.026 9.574 -12.809 1.00 91.00 379 LYS A CA 1
ATOM 3076 C C . LYS A 1 379 ? 6.998 8.959 -11.810 1.00 91.00 379 LYS A C 1
ATOM 3078 O O . LYS A 1 379 ? 7.605 9.713 -11.051 1.00 91.00 379 LYS A O 1
ATOM 3083 N N . CYS A 1 380 ? 7.175 7.640 -11.828 1.00 92.44 380 CYS A N 1
ATOM 3084 C CA . CYS A 1 380 ? 8.161 6.972 -10.982 1.00 92.44 380 CYS A CA 1
ATOM 3085 C C . CYS A 1 380 ? 9.582 7.442 -11.333 1.00 92.44 380 CYS A C 1
ATOM 3087 O O . CYS A 1 380 ? 10.329 7.907 -10.470 1.00 92.44 380 CYS A O 1
ATOM 3089 N N . GLY A 1 381 ? 9.913 7.464 -12.628 1.00 94.94 381 GLY A N 1
ATOM 3090 C CA . GLY A 1 381 ? 11.199 7.966 -13.109 1.00 94.94 381 GLY A CA 1
ATOM 3091 C C . GLY A 1 381 ? 11.427 9.447 -12.783 1.00 94.94 381 GLY A C 1
ATOM 3092 O O . GLY A 1 381 ? 12.521 9.840 -12.380 1.00 94.94 381 GLY A O 1
ATOM 3093 N N . ASP A 1 382 ? 10.390 10.279 -12.888 1.00 95.06 382 ASP A N 1
ATOM 3094 C CA . ASP A 1 382 ? 10.433 11.678 -12.453 1.00 95.06 382 ASP A CA 1
ATOM 3095 C C . ASP A 1 382 ? 10.718 11.815 -10.945 1.00 95.06 382 ASP A C 1
ATOM 3097 O O . ASP A 1 382 ? 11.416 12.744 -10.535 1.00 95.06 382 ASP A O 1
ATOM 3101 N N . ALA A 1 383 ? 10.170 10.932 -10.105 1.00 93.31 383 ALA A N 1
ATOM 3102 C CA . ALA A 1 383 ? 10.414 10.952 -8.665 1.00 93.31 383 ALA A CA 1
ATOM 3103 C C . ALA A 1 383 ? 11.880 10.614 -8.345 1.00 93.31 383 ALA A C 1
ATOM 3105 O O . ALA A 1 383 ? 12.518 11.342 -7.582 1.00 93.31 383 ALA A O 1
ATOM 3106 N N . VAL A 1 384 ? 12.444 9.591 -8.999 1.00 95.69 384 VAL A N 1
ATOM 3107 C CA . VAL A 1 384 ? 13.884 9.271 -8.929 1.00 95.69 384 VAL A CA 1
ATOM 3108 C C . VAL A 1 384 ? 14.724 10.471 -9.380 1.00 95.69 384 VAL A C 1
ATOM 3110 O O . VAL A 1 384 ? 15.673 10.858 -8.696 1.00 95.69 384 VAL A O 1
ATOM 3113 N N . LYS A 1 385 ? 14.341 11.126 -10.484 1.00 96.19 385 LYS A N 1
ATOM 3114 C CA . LYS A 1 385 ? 15.014 12.331 -10.990 1.00 96.19 385 LYS A CA 1
ATOM 3115 C C . LYS A 1 385 ? 15.061 13.447 -9.945 1.00 96.19 385 LYS A C 1
ATOM 3117 O O . LYS A 1 385 ? 16.099 14.083 -9.759 1.00 96.19 385 LYS A O 1
ATOM 3122 N N . GLU A 1 386 ? 13.945 13.716 -9.269 1.00 94.88 386 GLU A N 1
ATOM 3123 C CA . GLU A 1 386 ? 13.894 14.757 -8.239 1.00 94.88 386 GLU A CA 1
ATOM 3124 C C . GLU A 1 386 ? 14.715 14.375 -6.997 1.00 94.88 386 GLU A C 1
ATOM 3126 O O . GLU A 1 386 ? 15.418 15.244 -6.478 1.00 94.88 386 GLU A O 1
ATOM 3131 N N . LEU A 1 387 ? 14.747 13.096 -6.589 1.00 93.88 387 LEU A N 1
ATOM 3132 C CA . LEU A 1 387 ? 15.652 12.623 -5.528 1.00 93.88 387 LEU A CA 1
ATOM 3133 C C . LEU A 1 387 ? 17.124 12.887 -5.889 1.00 93.88 387 LEU A C 1
ATOM 3135 O O . LEU A 1 387 ? 17.868 13.453 -5.085 1.00 93.88 387 LEU A O 1
ATOM 3139 N N . ILE A 1 388 ? 17.539 12.552 -7.117 1.00 95.00 388 ILE A N 1
ATOM 3140 C CA . ILE A 1 388 ? 18.909 12.802 -7.596 1.00 95.00 388 ILE A CA 1
ATOM 3141 C C . ILE A 1 388 ? 19.243 14.293 -7.527 1.00 95.00 388 ILE A C 1
ATOM 3143 O O . ILE A 1 388 ? 20.290 14.673 -7.001 1.00 95.00 388 ILE A O 1
ATOM 3147 N N . LYS A 1 389 ? 18.349 15.161 -8.014 1.00 94.00 389 LYS A N 1
ATOM 3148 C CA . LYS A 1 389 ? 18.555 16.617 -7.967 1.00 94.00 389 LYS A CA 1
ATOM 3149 C C . LYS A 1 389 ? 18.682 17.139 -6.540 1.00 94.00 389 LYS A C 1
ATOM 3151 O O . LYS A 1 389 ? 19.506 18.019 -6.295 1.00 94.00 389 LYS A O 1
ATOM 3156 N N . MET A 1 390 ? 17.891 16.620 -5.598 1.00 90.31 390 MET A N 1
ATOM 3157 C CA . MET A 1 390 ? 18.016 16.985 -4.183 1.00 90.31 390 MET A CA 1
ATOM 3158 C C . MET A 1 390 ? 19.401 16.634 -3.638 1.00 90.31 390 MET A C 1
ATOM 3160 O O . MET A 1 390 ? 20.037 17.471 -2.998 1.00 90.31 390 MET A O 1
ATOM 3164 N N . LEU A 1 391 ? 19.896 15.434 -3.936 1.00 91.94 391 LEU A N 1
ATOM 3165 C CA . LEU A 1 391 ? 21.207 14.985 -3.473 1.00 91.94 391 LEU A CA 1
ATOM 3166 C C . LEU A 1 391 ? 22.354 15.736 -4.159 1.00 91.94 391 LEU A C 1
ATOM 3168 O O . LEU A 1 391 ? 23.321 16.073 -3.479 1.00 91.94 391 LEU A O 1
ATOM 3172 N N . LYS A 1 392 ? 22.209 16.110 -5.440 1.00 93.38 392 LYS A N 1
ATOM 3173 C CA . LYS A 1 392 ? 23.152 16.991 -6.159 1.00 93.38 392 LYS A CA 1
ATOM 3174 C C . LYS A 1 392 ? 23.299 18.354 -5.485 1.00 93.38 392 LYS A C 1
ATOM 3176 O O . LYS A 1 392 ? 24.414 18.845 -5.324 1.00 93.38 392 LYS A O 1
ATOM 3181 N N . ILE A 1 393 ? 22.195 18.959 -5.033 1.00 89.44 393 ILE A N 1
ATOM 3182 C CA . ILE A 1 393 ? 22.229 20.236 -4.292 1.00 89.44 393 ILE A CA 1
ATOM 3183 C C . ILE A 1 393 ? 23.066 20.102 -3.010 1.00 89.44 393 ILE A C 1
ATOM 3185 O O . ILE A 1 393 ? 23.806 21.019 -2.656 1.00 89.44 393 ILE A O 1
ATOM 3189 N N . GLN A 1 394 ? 22.985 18.948 -2.345 1.00 90.38 394 GLN A N 1
ATOM 3190 C CA . GLN A 1 394 ? 23.727 18.647 -1.117 1.00 90.38 394 GLN A CA 1
ATOM 3191 C C . GLN A 1 394 ? 25.126 18.054 -1.368 1.00 90.38 394 GLN A C 1
ATOM 3193 O O . GLN A 1 394 ? 25.863 17.821 -0.410 1.00 90.38 394 GLN A O 1
ATOM 3198 N N . LYS A 1 395 ? 25.514 17.846 -2.636 1.00 94.69 395 LYS A N 1
ATOM 3199 C CA . LYS A 1 395 ? 26.763 17.191 -3.068 1.00 94.69 395 LYS A CA 1
ATOM 3200 C C . LYS A 1 395 ? 26.914 15.743 -2.568 1.00 94.69 395 LYS A C 1
ATOM 3202 O O . LYS A 1 395 ? 28.024 15.302 -2.273 1.00 94.69 395 LYS A O 1
ATOM 3207 N N . LEU A 1 396 ? 25.804 15.017 -2.439 1.00 94.75 396 LEU A N 1
ATOM 3208 C CA . LEU A 1 396 ? 25.734 13.637 -1.928 1.00 94.75 396 LEU A CA 1
ATOM 3209 C C . LEU A 1 396 ? 25.327 12.611 -2.989 1.00 94.75 396 LEU A C 1
ATOM 3211 O O . LEU A 1 396 ? 25.214 11.427 -2.687 1.00 94.75 396 LEU A O 1
ATOM 3215 N N . GLU A 1 397 ? 25.114 13.042 -4.229 1.00 94.88 397 GLU A N 1
ATOM 3216 C CA . GLU A 1 397 ? 24.630 12.211 -5.331 1.00 94.88 397 GLU A CA 1
ATOM 3217 C C . GLU A 1 397 ? 25.496 10.965 -5.562 1.00 94.88 397 GLU A C 1
ATOM 3219 O O . GLU A 1 397 ? 24.972 9.869 -5.735 1.00 94.88 397 GLU A O 1
ATOM 3224 N N . HIS A 1 398 ? 26.817 11.114 -5.455 1.00 95.06 398 HIS A N 1
ATOM 3225 C CA . HIS A 1 398 ? 27.795 10.043 -5.641 1.00 95.06 398 HIS A CA 1
ATOM 3226 C C . HIS A 1 398 ? 27.601 8.856 -4.683 1.00 95.06 398 HIS A C 1
ATOM 3228 O O . HIS A 1 398 ? 27.955 7.733 -5.016 1.00 95.06 398 HIS A O 1
ATOM 3234 N N . HIS A 1 399 ? 26.981 9.046 -3.517 1.00 95.56 399 HIS A N 1
ATOM 3235 C CA . HIS A 1 399 ? 26.727 7.926 -2.609 1.00 95.56 399 HIS A CA 1
ATOM 3236 C C . HIS A 1 399 ? 25.650 6.960 -3.113 1.00 95.56 399 HIS A C 1
ATOM 3238 O O . HIS A 1 399 ? 25.625 5.823 -2.643 1.00 95.56 399 HIS A O 1
ATOM 3244 N N . ILE A 1 400 ? 24.769 7.399 -4.021 1.00 96.19 400 ILE A N 1
ATOM 3245 C CA . ILE A 1 400 ? 23.652 6.597 -4.543 1.00 96.19 400 ILE A CA 1
ATOM 3246 C C . ILE A 1 400 ? 23.769 6.280 -6.040 1.00 96.19 400 ILE A C 1
ATOM 3248 O O . ILE A 1 400 ? 22.989 5.480 -6.548 1.00 96.19 400 ILE A O 1
ATOM 3252 N N . MET A 1 401 ? 24.718 6.890 -6.759 1.00 96.06 401 MET A N 1
ATOM 3253 C CA . MET A 1 401 ? 24.903 6.643 -8.195 1.00 96.06 401 MET A CA 1
ATOM 3254 C C . MET A 1 401 ? 25.138 5.167 -8.540 1.00 96.06 401 MET A C 1
ATOM 3256 O O . MET A 1 401 ? 24.524 4.713 -9.506 1.00 96.06 401 MET A O 1
ATOM 3260 N N . PRO A 1 402 ? 25.921 4.384 -7.765 1.00 96.25 402 PRO A N 1
ATOM 3261 C CA . PRO A 1 402 ? 26.047 2.951 -8.021 1.00 96.25 402 PRO A CA 1
ATOM 3262 C C . PRO A 1 402 ? 24.703 2.214 -7.977 1.00 96.25 402 PRO A C 1
ATOM 3264 O O . PRO A 1 402 ? 24.417 1.382 -8.835 1.00 96.25 402 PRO A O 1
ATOM 3267 N N . ASP A 1 403 ? 23.852 2.566 -7.010 1.00 96.94 403 ASP A N 1
ATOM 3268 C CA . ASP A 1 403 ? 22.536 1.953 -6.818 1.00 96.94 403 ASP A CA 1
ATOM 3269 C C . ASP A 1 403 ? 21.566 2.350 -7.946 1.00 96.94 403 ASP A C 1
ATOM 3271 O O . ASP A 1 403 ? 20.837 1.508 -8.464 1.00 96.94 403 ASP A O 1
ATOM 3275 N N . ILE A 1 404 ? 21.613 3.606 -8.411 1.00 96.44 404 ILE A N 1
ATOM 3276 C CA . ILE A 1 404 ? 20.837 4.061 -9.579 1.00 96.44 404 ILE A CA 1
ATOM 3277 C C . ILE A 1 404 ? 21.301 3.370 -10.864 1.00 96.44 404 ILE A C 1
ATOM 3279 O O . ILE A 1 404 ? 20.466 3.018 -11.700 1.00 96.44 404 ILE A O 1
ATOM 3283 N N . GLY A 1 405 ? 22.612 3.184 -11.039 1.00 95.81 405 GLY A N 1
ATOM 3284 C CA . GLY A 1 405 ? 23.177 2.467 -12.179 1.00 95.81 405 GLY A CA 1
ATOM 3285 C C . GLY A 1 405 ? 22.634 1.04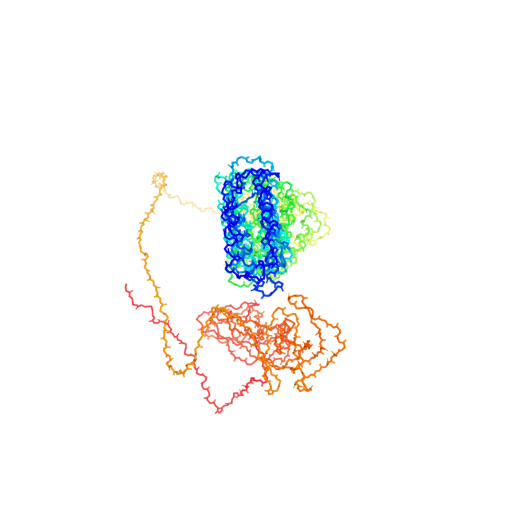3 -12.257 1.00 95.81 405 GLY A C 1
ATOM 3286 O O . GLY A 1 405 ? 22.045 0.674 -13.273 1.00 95.81 405 GLY A O 1
ATOM 3287 N N . ARG A 1 406 ? 22.744 0.286 -11.156 1.00 96.19 406 ARG A N 1
ATOM 3288 C CA . ARG A 1 406 ? 22.204 -1.079 -11.048 1.00 96.19 406 ARG A CA 1
ATOM 3289 C C . ARG A 1 406 ? 20.701 -1.126 -11.292 1.00 96.19 406 ARG A C 1
ATOM 3291 O O . ARG A 1 406 ? 20.262 -1.851 -12.174 1.00 96.19 406 ARG A O 1
ATOM 3298 N N . MET A 1 407 ? 19.929 -0.276 -10.612 1.00 96.44 407 MET A N 1
ATOM 3299 C CA . MET A 1 407 ? 18.478 -0.188 -10.808 1.00 96.44 407 MET A CA 1
ATOM 3300 C C . MET A 1 407 ? 18.113 0.080 -12.278 1.00 96.44 407 MET A C 1
ATOM 3302 O O . MET A 1 407 ? 17.165 -0.505 -12.800 1.00 96.44 407 MET A O 1
ATOM 3306 N N . SER A 1 408 ? 18.859 0.952 -12.963 1.00 96.19 408 SER A N 1
ATOM 3307 C CA . SER A 1 408 ? 18.631 1.240 -14.384 1.00 96.19 408 SER A CA 1
ATOM 3308 C C . SER A 1 408 ? 18.870 0.011 -15.252 1.00 96.19 408 SER A C 1
ATOM 3310 O O . SER A 1 408 ? 18.049 -0.265 -16.123 1.00 96.19 408 SER A O 1
ATOM 3312 N N . MET A 1 409 ? 19.935 -0.751 -14.982 1.00 96.38 409 MET A N 1
ATOM 3313 C CA . MET A 1 409 ? 20.205 -2.010 -15.677 1.00 96.38 409 MET A CA 1
ATOM 3314 C C . MET A 1 409 ? 19.115 -3.044 -15.412 1.00 96.38 409 MET A C 1
ATOM 3316 O O . MET A 1 409 ? 18.547 -3.547 -16.376 1.00 96.38 409 MET A O 1
ATOM 3320 N N . THR A 1 410 ? 18.726 -3.262 -14.153 1.00 95.62 410 THR A N 1
ATOM 3321 C CA . THR A 1 410 ? 17.637 -4.180 -13.777 1.00 95.62 410 THR A CA 1
ATOM 3322 C C . THR A 1 410 ? 16.347 -3.870 -14.544 1.00 95.62 410 THR A C 1
ATOM 3324 O O . THR A 1 410 ? 15.687 -4.770 -15.061 1.00 95.62 410 THR A O 1
ATOM 3327 N N . HIS A 1 411 ? 15.972 -2.591 -14.668 1.00 94.06 411 HIS A N 1
ATOM 3328 C CA . HIS A 1 411 ? 14.768 -2.196 -15.412 1.00 94.06 411 HIS A CA 1
ATOM 3329 C C . HIS A 1 411 ? 14.939 -2.277 -16.930 1.00 94.06 411 HIS A C 1
ATOM 3331 O O . HIS A 1 411 ? 13.986 -2.636 -17.622 1.00 94.06 411 HIS A O 1
ATOM 3337 N N . MET A 1 412 ? 16.122 -1.980 -17.465 1.00 95.31 412 MET A N 1
ATOM 3338 C CA . MET A 1 412 ? 16.395 -2.167 -18.889 1.00 95.31 412 MET A CA 1
ATOM 3339 C C . MET A 1 412 ? 16.363 -3.652 -19.268 1.00 95.31 412 MET A C 1
ATOM 3341 O O . MET A 1 412 ? 15.686 -4.012 -20.223 1.00 95.31 412 MET A O 1
ATOM 3345 N N . GLU A 1 413 ? 16.972 -4.539 -18.484 1.00 95.31 413 GLU A N 1
ATOM 3346 C CA . GLU A 1 413 ? 17.009 -5.990 -18.724 1.00 95.31 413 GLU A CA 1
ATOM 3347 C C . GLU A 1 413 ? 15.627 -6.653 -18.786 1.00 95.31 413 GLU A C 1
ATOM 3349 O O . GLU A 1 413 ? 15.469 -7.671 -19.461 1.00 95.31 413 GLU A O 1
ATOM 3354 N N . LYS A 1 414 ? 14.593 -6.043 -18.186 1.00 92.94 414 LYS A N 1
ATOM 3355 C CA . LYS A 1 414 ? 13.193 -6.480 -18.354 1.00 92.94 414 LYS A CA 1
ATOM 3356 C C . LYS A 1 414 ? 12.730 -6.439 -19.819 1.00 92.94 414 LYS A C 1
ATOM 3358 O O . LYS A 1 414 ? 11.739 -7.080 -20.158 1.00 92.94 414 LYS A O 1
ATOM 3363 N N . GLY A 1 415 ? 13.399 -5.685 -20.698 1.00 90.19 415 GLY A N 1
ATOM 3364 C CA . GLY A 1 415 ? 13.135 -5.688 -22.142 1.00 90.19 415 GLY A CA 1
ATOM 3365 C C . GLY A 1 415 ? 11.823 -5.031 -22.563 1.00 90.19 415 GLY A C 1
ATOM 3366 O O . GLY A 1 415 ? 11.410 -5.168 -23.714 1.00 90.19 415 GLY A O 1
ATOM 3367 N N . THR A 1 416 ? 11.149 -4.319 -21.655 1.00 90.56 416 THR A N 1
ATOM 3368 C CA . THR A 1 416 ? 9.859 -3.679 -21.937 1.00 90.56 416 THR A CA 1
ATOM 3369 C C . THR A 1 416 ? 10.027 -2.185 -22.212 1.00 90.56 416 THR A C 1
ATOM 3371 O O . THR A 1 416 ? 10.807 -1.494 -21.553 1.00 90.56 416 THR A O 1
ATOM 3374 N N . VAL A 1 417 ? 9.254 -1.653 -23.163 1.00 89.56 417 VAL A N 1
ATOM 3375 C CA . VAL A 1 417 ? 9.204 -0.204 -23.451 1.00 89.56 417 VAL A CA 1
ATOM 3376 C C . VAL A 1 417 ? 8.788 0.589 -22.202 1.00 89.56 417 VAL A C 1
ATOM 3378 O O . VAL A 1 417 ? 9.305 1.672 -21.943 1.00 89.56 417 VAL A O 1
ATOM 3381 N N . LEU A 1 418 ? 7.905 0.009 -21.384 1.00 89.00 418 LEU A N 1
ATOM 3382 C CA . LEU A 1 418 ? 7.408 0.581 -20.134 1.00 89.00 418 LEU A CA 1
ATOM 3383 C C . LEU A 1 418 ? 8.505 0.751 -19.076 1.00 89.00 418 LEU A C 1
ATOM 3385 O O . LEU A 1 418 ? 8.599 1.809 -18.455 1.00 89.00 418 LEU A O 1
ATOM 3389 N N . SER A 1 419 ? 9.345 -0.259 -18.847 1.00 90.75 419 SER A N 1
ATOM 3390 C CA . SER A 1 419 ? 10.463 -0.133 -17.903 1.00 90.75 419 SER A CA 1
ATOM 3391 C C . SER A 1 419 ? 11.493 0.881 -18.412 1.00 90.75 419 SER A C 1
ATOM 3393 O O . SER A 1 419 ? 11.979 1.715 -17.649 1.00 90.75 419 SER A O 1
ATOM 3395 N N . ASN A 1 420 ? 11.747 0.904 -19.724 1.00 92.94 420 ASN A N 1
ATOM 3396 C CA . ASN A 1 420 ? 12.637 1.888 -20.340 1.00 92.94 420 ASN A CA 1
ATOM 3397 C C . ASN A 1 420 ? 12.108 3.328 -20.223 1.00 92.94 420 ASN A C 1
ATOM 3399 O O . ASN A 1 420 ? 12.898 4.243 -19.986 1.00 92.94 420 ASN A O 1
ATOM 3403 N N . SER A 1 421 ? 10.792 3.553 -20.309 1.00 93.62 421 SER A N 1
ATOM 3404 C CA . SER A 1 421 ? 10.215 4.899 -20.183 1.00 93.62 421 SER A CA 1
ATOM 3405 C C . SER A 1 421 ? 10.443 5.524 -18.803 1.00 93.62 421 SER A C 1
ATOM 3407 O O . SER A 1 421 ? 10.520 6.752 -18.696 1.00 93.62 421 SER A O 1
ATOM 3409 N N . MET A 1 422 ? 10.553 4.696 -17.755 1.00 94.81 422 MET A N 1
ATOM 3410 C CA . MET A 1 422 ? 10.936 5.122 -16.405 1.00 94.81 422 MET A CA 1
ATOM 3411 C C . MET A 1 422 ? 12.393 5.596 -16.382 1.00 94.81 422 MET A C 1
ATOM 3413 O O . MET A 1 422 ? 12.661 6.729 -15.977 1.00 94.81 422 MET A O 1
ATOM 3417 N N . VAL A 1 423 ? 13.318 4.756 -16.867 1.00 96.25 423 VAL A N 1
ATOM 3418 C CA . VAL A 1 423 ? 14.766 5.035 -16.889 1.00 96.25 423 VAL A CA 1
ATOM 3419 C C . VAL A 1 423 ? 15.069 6.331 -17.648 1.00 96.25 423 VAL A C 1
ATOM 3421 O O . VAL A 1 423 ? 15.852 7.157 -17.181 1.00 96.25 423 VAL A O 1
ATOM 3424 N N . THR A 1 424 ? 14.367 6.592 -18.755 1.00 95.31 424 THR A N 1
ATOM 3425 C CA . THR A 1 424 ? 14.546 7.811 -19.569 1.00 95.31 424 THR A CA 1
ATOM 3426 C C . THR A 1 424 ? 14.318 9.109 -18.806 1.00 95.31 424 THR A C 1
ATOM 3428 O O . THR A 1 424 ? 14.893 10.140 -19.154 1.00 95.31 424 THR A O 1
ATOM 3431 N N . GLN A 1 425 ? 13.505 9.104 -17.749 1.00 96.38 425 GLN A N 1
ATOM 3432 C CA . GLN A 1 425 ? 13.231 10.340 -17.012 1.00 96.38 425 GLN A CA 1
ATOM 3433 C C . GLN A 1 425 ? 14.447 10.844 -16.235 1.00 96.38 425 GLN A C 1
ATOM 3435 O O . GLN A 1 425 ? 14.585 12.058 -16.031 1.00 96.38 425 GLN A O 1
ATOM 3440 N N . TYR A 1 426 ? 15.333 9.938 -15.822 1.00 96.25 426 TYR A N 1
ATOM 3441 C CA . TYR A 1 426 ? 16.468 10.249 -14.960 1.00 96.25 426 TYR A CA 1
ATOM 3442 C C . TYR A 1 426 ? 17.826 9.805 -15.519 1.00 96.25 426 TYR A C 1
ATOM 3444 O O . TYR A 1 426 ? 18.836 10.162 -14.923 1.00 96.25 426 TYR A O 1
ATOM 3452 N N . SER A 1 427 ? 17.891 9.102 -16.655 1.00 94.81 427 SER A N 1
ATOM 3453 C CA . SER A 1 427 ? 19.154 8.628 -17.249 1.00 94.81 427 SER A CA 1
ATOM 3454 C C . SER A 1 427 ? 20.158 9.755 -17.505 1.00 94.81 427 SER A C 1
ATOM 3456 O O . SER A 1 427 ? 21.320 9.625 -17.144 1.00 94.81 427 SER A O 1
ATOM 3458 N N . GLY A 1 428 ? 19.702 10.913 -17.990 1.00 93.19 428 GLY A N 1
ATOM 3459 C CA . GLY A 1 428 ? 20.556 12.098 -18.166 1.00 93.19 428 GLY A CA 1
ATOM 3460 C C . GLY A 1 428 ? 21.039 12.755 -16.861 1.00 93.19 428 GLY A C 1
ATOM 3461 O O . GLY A 1 428 ? 21.803 13.714 -16.901 1.00 93.19 428 GLY A O 1
ATOM 3462 N N . GLU A 1 429 ? 20.576 12.292 -15.696 1.00 95.31 429 GLU A N 1
ATOM 3463 C CA . GLU A 1 429 ? 21.084 12.732 -14.394 1.00 95.31 429 GLU A CA 1
ATOM 3464 C C . GLU A 1 429 ? 22.171 11.805 -13.832 1.00 95.31 429 GLU A C 1
ATOM 3466 O O . GLU A 1 429 ? 22.803 12.190 -12.842 1.00 95.31 429 GLU A O 1
ATOM 3471 N N . ILE A 1 430 ? 22.371 10.624 -14.429 1.00 94.62 430 ILE A N 1
ATOM 3472 C CA . ILE A 1 430 ? 23.367 9.634 -14.010 1.00 94.62 430 ILE A CA 1
ATOM 3473 C C . ILE A 1 430 ? 24.763 10.159 -14.348 1.00 94.62 430 ILE A C 1
ATOM 3475 O O . ILE A 1 430 ? 25.021 10.625 -15.454 1.00 94.62 430 ILE A O 1
ATOM 3479 N N . ASP A 1 431 ? 25.673 10.080 -13.383 1.00 94.50 431 ASP A N 1
ATOM 3480 C CA . ASP A 1 431 ? 27.061 10.497 -13.554 1.00 94.50 431 ASP A CA 1
ATOM 3481 C C . ASP A 1 431 ? 27.980 9.599 -12.719 1.00 94.50 431 ASP A C 1
ATOM 3483 O O . ASP A 1 431 ? 27.942 9.625 -11.486 1.00 94.50 431 ASP A O 1
ATOM 3487 N N . PHE A 1 432 ? 28.805 8.798 -13.396 1.00 93.19 432 PHE A N 1
ATOM 3488 C CA . PHE A 1 432 ? 29.751 7.885 -12.754 1.00 93.19 432 PHE A CA 1
ATOM 3489 C C . PHE A 1 432 ? 31.146 8.494 -12.546 1.00 93.19 432 PHE A C 1
ATOM 3491 O O . PHE A 1 432 ? 32.044 7.785 -12.098 1.00 93.19 432 PHE A O 1
ATOM 3498 N N . GLN A 1 433 ? 31.361 9.796 -12.796 1.00 92.25 433 GLN A N 1
ATOM 3499 C CA . GLN A 1 433 ? 32.680 10.434 -12.624 1.00 92.25 433 GLN A CA 1
ATOM 3500 C C . GLN A 1 433 ? 33.273 10.249 -11.222 1.00 92.25 433 GLN A C 1
ATOM 3502 O O . GLN A 1 433 ? 34.488 10.157 -11.073 1.00 92.25 433 GLN A O 1
ATOM 3507 N N . LYS A 1 434 ? 32.422 10.185 -10.192 1.00 90.62 434 LYS A N 1
ATOM 3508 C CA . LYS A 1 434 ? 32.829 9.986 -8.790 1.00 90.62 434 LYS A CA 1
ATOM 3509 C C . LYS A 1 434 ? 32.649 8.545 -8.291 1.00 90.62 434 LYS A C 1
ATOM 3511 O O . LYS A 1 434 ? 32.842 8.313 -7.102 1.00 90.62 434 LYS A O 1
ATOM 3516 N N . CYS A 1 435 ? 32.238 7.623 -9.162 1.00 92.06 435 CYS A N 1
ATOM 3517 C CA . CYS A 1 435 ? 31.834 6.255 -8.817 1.00 92.06 435 CYS A CA 1
ATOM 3518 C C . CYS A 1 435 ? 32.357 5.257 -9.860 1.00 92.06 435 CYS A C 1
ATOM 3520 O O . CYS A 1 435 ? 31.594 4.474 -10.429 1.00 92.06 435 CYS A O 1
ATOM 3522 N N . THR A 1 436 ? 33.645 5.331 -10.192 1.00 92.81 436 THR A N 1
ATOM 3523 C CA . THR A 1 436 ? 34.233 4.523 -11.270 1.00 92.81 436 THR A CA 1
ATOM 3524 C C . THR A 1 436 ? 34.248 3.025 -10.962 1.00 92.81 436 THR A C 1
ATOM 3526 O O . THR A 1 436 ? 34.328 2.215 -11.881 1.00 92.81 436 THR A O 1
ATOM 3529 N N . GLU A 1 437 ? 34.107 2.642 -9.692 1.00 92.94 437 GLU A N 1
ATOM 3530 C CA . GLU A 1 437 ? 34.069 1.257 -9.225 1.00 92.94 437 GLU A CA 1
ATOM 3531 C C . GLU A 1 437 ? 32.857 0.459 -9.725 1.00 92.94 437 GLU A C 1
ATOM 3533 O O . GLU A 1 437 ? 32.949 -0.760 -9.842 1.00 92.94 437 GLU A O 1
ATOM 3538 N N . VAL A 1 438 ? 31.735 1.117 -10.044 1.00 94.38 438 VAL A N 1
ATOM 3539 C CA . VAL A 1 438 ? 30.520 0.435 -10.534 1.00 94.38 438 VAL A CA 1
ATOM 3540 C C . VAL A 1 438 ? 30.547 0.209 -12.047 1.00 94.38 438 VAL A C 1
ATOM 3542 O O . VAL A 1 438 ? 29.803 -0.613 -12.574 1.00 94.38 438 VAL A O 1
ATOM 3545 N N . ILE A 1 439 ? 31.406 0.928 -12.774 1.00 94.88 439 ILE A N 1
ATOM 3546 C CA . ILE A 1 439 ? 31.403 0.930 -14.240 1.00 94.88 439 ILE A CA 1
ATOM 3547 C C . ILE A 1 439 ? 31.652 -0.468 -14.836 1.00 94.88 439 ILE A C 1
ATOM 3549 O O . ILE A 1 439 ? 30.895 -0.839 -15.735 1.00 94.88 439 ILE A O 1
ATOM 3553 N N . PRO A 1 440 ? 32.621 -1.279 -14.357 1.00 94.69 440 PRO A N 1
ATOM 3554 C CA . PRO A 1 440 ? 32.811 -2.635 -14.874 1.00 94.69 440 PRO A CA 1
ATOM 3555 C C . PRO A 1 440 ? 31.554 -3.505 -14.751 1.00 94.69 440 PRO A C 1
ATOM 3557 O O . PRO A 1 440 ? 31.211 -4.215 -15.692 1.00 94.69 440 PRO A O 1
ATOM 3560 N N . GLU A 1 441 ? 30.838 -3.410 -13.626 1.00 95.44 441 GLU A N 1
ATOM 3561 C CA . GLU A 1 441 ? 29.578 -4.125 -13.396 1.00 95.44 441 GLU A CA 1
ATOM 3562 C C . GLU A 1 441 ? 28.523 -3.709 -14.432 1.00 95.44 441 GLU A C 1
ATOM 3564 O O . GLU A 1 441 ? 28.016 -4.548 -15.173 1.00 95.44 441 GLU A O 1
ATOM 3569 N N . ILE A 1 442 ? 28.258 -2.405 -14.563 1.00 95.50 442 ILE A N 1
ATOM 3570 C CA . ILE A 1 442 ? 27.272 -1.877 -15.522 1.00 95.50 442 ILE A CA 1
ATOM 3571 C C . ILE A 1 442 ? 27.627 -2.264 -16.962 1.00 95.50 442 ILE A C 1
ATOM 3573 O O . ILE A 1 442 ? 26.747 -2.659 -17.725 1.00 95.50 442 ILE A O 1
ATOM 3577 N N . ALA A 1 443 ? 28.908 -2.202 -17.331 1.00 94.38 443 ALA A N 1
ATOM 3578 C CA . ALA A 1 443 ? 29.385 -2.582 -18.657 1.00 94.38 443 ALA A CA 1
ATOM 3579 C C . ALA A 1 443 ? 29.089 -4.063 -18.966 1.00 94.38 443 ALA A C 1
ATOM 3581 O O . ALA A 1 443 ? 28.569 -4.374 -20.040 1.00 94.38 443 ALA A O 1
ATOM 3582 N N . MET A 1 444 ? 29.343 -4.968 -18.014 1.00 94.62 444 MET A N 1
ATOM 3583 C CA . MET A 1 444 ? 29.067 -6.403 -18.172 1.00 94.62 444 MET A CA 1
ATOM 3584 C C . MET A 1 444 ? 27.579 -6.719 -18.362 1.00 94.62 444 MET A C 1
ATOM 3586 O O . MET A 1 444 ? 27.256 -7.658 -19.084 1.00 94.62 444 MET A O 1
ATOM 3590 N N . HIS A 1 445 ? 26.682 -5.944 -17.751 1.00 95.81 445 HIS A N 1
ATOM 3591 C CA . HIS A 1 445 ? 25.234 -6.082 -17.944 1.00 95.81 445 HIS A CA 1
ATOM 3592 C C . HIS A 1 445 ? 24.753 -5.438 -19.256 1.00 95.81 445 HIS A C 1
ATOM 3594 O O . HIS A 1 445 ? 23.851 -5.946 -19.925 1.00 95.81 445 HIS A O 1
ATOM 3600 N N . LEU A 1 446 ? 25.370 -4.329 -19.670 1.00 95.19 446 LEU A N 1
ATOM 3601 C CA . LEU A 1 446 ? 24.967 -3.594 -20.869 1.00 95.19 446 LEU A CA 1
ATOM 3602 C C . LEU A 1 446 ? 25.346 -4.327 -22.164 1.00 95.19 446 LEU A C 1
ATOM 3604 O O . LEU A 1 446 ? 24.586 -4.294 -23.131 1.00 95.19 446 LEU A O 1
ATOM 3608 N N . GLU A 1 447 ? 26.483 -5.023 -22.188 1.00 95.69 447 GLU A N 1
ATOM 3609 C CA . GLU A 1 447 ? 26.935 -5.796 -23.351 1.00 95.69 447 GLU A CA 1
ATOM 3610 C C . GLU A 1 447 ? 25.912 -6.838 -23.856 1.00 95.69 447 GLU A C 1
ATOM 3612 O O . GLU A 1 447 ? 25.537 -6.769 -25.032 1.00 95.69 447 GLU A O 1
ATOM 3617 N N . PRO A 1 448 ? 25.447 -7.813 -23.046 1.00 96.38 448 PRO A N 1
ATOM 3618 C CA . PRO A 1 448 ? 24.489 -8.814 -23.509 1.00 96.38 448 PRO A CA 1
ATOM 3619 C C . PRO A 1 448 ? 23.153 -8.184 -23.908 1.00 96.38 448 PRO A C 1
ATOM 3621 O O . PRO A 1 448 ? 22.487 -8.698 -24.807 1.00 96.38 448 PRO A O 1
ATOM 3624 N N . LEU A 1 449 ? 22.781 -7.058 -23.290 1.00 95.38 449 LEU A N 1
ATOM 3625 C CA . LEU A 1 449 ? 21.587 -6.313 -23.660 1.00 95.38 449 LEU A CA 1
ATOM 3626 C C . LEU A 1 449 ? 21.712 -5.748 -25.076 1.00 95.38 449 LEU A C 1
ATOM 3628 O O . LEU A 1 449 ? 20.860 -6.027 -25.913 1.00 95.38 449 LEU A O 1
ATOM 3632 N N . ILE A 1 450 ? 22.798 -5.022 -25.366 1.00 94.81 450 ILE A N 1
ATOM 3633 C CA . ILE A 1 450 ? 23.126 -4.488 -26.702 1.00 94.81 450 ILE A CA 1
ATOM 3634 C C . ILE A 1 450 ? 23.144 -5.615 -27.738 1.00 94.81 450 ILE A C 1
ATOM 3636 O O . ILE A 1 450 ? 22.589 -5.465 -28.823 1.00 94.81 450 ILE A O 1
ATOM 3640 N N . LYS A 1 451 ? 23.714 -6.772 -27.387 1.00 93.50 451 LYS A N 1
ATOM 3641 C CA . LYS A 1 451 ? 23.771 -7.948 -28.268 1.00 93.50 451 LYS A CA 1
ATOM 3642 C C . LYS A 1 451 ? 22.417 -8.627 -28.494 1.00 93.50 451 LYS A C 1
ATOM 3644 O O . LYS A 1 451 ? 22.277 -9.433 -29.417 1.00 93.50 451 LYS A O 1
ATOM 3649 N N . ASN A 1 452 ? 21.403 -8.311 -27.691 1.00 93.12 452 ASN A N 1
ATOM 3650 C CA . ASN A 1 452 ? 20.062 -8.850 -27.854 1.00 93.12 452 ASN A CA 1
ATOM 3651 C C . ASN A 1 452 ? 19.320 -8.137 -28.996 1.00 93.12 452 ASN A C 1
ATOM 3653 O O . ASN A 1 452 ? 18.774 -7.044 -28.839 1.00 93.12 452 ASN A O 1
ATOM 3657 N N . VAL A 1 453 ? 19.256 -8.802 -30.149 1.00 86.62 453 VAL A N 1
ATOM 3658 C CA . VAL A 1 453 ? 18.552 -8.317 -31.349 1.00 86.62 453 VAL A CA 1
ATOM 3659 C C . VAL A 1 453 ? 17.035 -8.210 -31.187 1.00 86.62 453 VAL A C 1
ATOM 3661 O O . VAL A 1 453 ? 16.403 -7.483 -31.951 1.00 86.62 453 VAL A O 1
ATOM 3664 N N . ASP A 1 454 ? 16.450 -8.927 -30.223 1.00 89.12 454 ASP A N 1
ATOM 3665 C CA . ASP A 1 454 ? 15.010 -8.896 -29.943 1.00 89.12 454 ASP A CA 1
ATOM 3666 C C . ASP A 1 454 ? 14.631 -7.756 -28.981 1.00 89.12 454 ASP A C 1
ATOM 3668 O O . ASP A 1 454 ? 13.445 -7.497 -28.759 1.00 89.12 454 ASP A O 1
ATOM 3672 N N . TYR A 1 455 ? 15.618 -7.054 -28.416 1.00 91.56 455 TYR A N 1
ATOM 3673 C CA . TYR A 1 455 ? 15.373 -5.880 -27.589 1.00 91.56 455 TYR A CA 1
ATOM 3674 C C . TYR A 1 455 ? 14.779 -4.739 -28.439 1.00 91.56 455 TYR A C 1
ATOM 3676 O O . TYR A 1 455 ? 15.183 -4.561 -29.593 1.00 91.56 455 TYR A O 1
ATOM 3684 N N . PRO A 1 456 ? 13.822 -3.944 -27.919 1.00 91.12 456 PRO A N 1
ATOM 3685 C CA . PRO A 1 456 ? 13.076 -2.953 -28.703 1.00 91.12 456 PRO A CA 1
ATOM 3686 C C . PRO A 1 456 ? 13.882 -1.679 -29.029 1.00 91.12 456 PRO A C 1
ATOM 3688 O O . PRO A 1 456 ? 13.436 -0.565 -28.778 1.00 91.12 456 PRO A O 1
ATOM 3691 N N . TRP A 1 457 ? 15.057 -1.813 -29.647 1.00 92.75 457 TRP A N 1
ATOM 3692 C CA . TRP A 1 457 ? 15.963 -0.709 -29.987 1.00 92.75 457 TRP A CA 1
ATOM 3693 C C . TRP A 1 457 ? 15.381 0.345 -30.933 1.00 92.75 457 TRP A C 1
ATOM 3695 O O . TRP A 1 457 ? 15.880 1.464 -30.976 1.00 92.75 457 TRP A O 1
ATOM 3705 N N . SER A 1 458 ? 14.325 0.007 -31.676 1.00 85.94 458 SER A N 1
ATOM 3706 C CA . SER A 1 458 ? 13.587 0.967 -32.505 1.00 85.94 458 SER A CA 1
ATOM 3707 C C . SER A 1 458 ? 12.785 1.983 -31.685 1.00 85.94 458 SER A C 1
ATOM 3709 O O . SER A 1 458 ? 12.311 2.977 -32.231 1.00 85.94 458 SER A O 1
ATOM 3711 N N . ASP A 1 459 ? 12.562 1.712 -30.398 1.00 89.69 459 ASP A N 1
ATOM 3712 C CA . ASP A 1 459 ? 11.922 2.645 -29.485 1.00 89.69 459 ASP A CA 1
ATOM 3713 C C . ASP A 1 459 ? 12.942 3.669 -28.964 1.00 89.69 459 ASP A C 1
ATOM 3715 O O . ASP A 1 459 ? 14.001 3.316 -28.438 1.00 89.69 459 ASP A O 1
ATOM 3719 N N . GLY A 1 460 ? 12.609 4.956 -29.100 1.00 87.38 460 GLY A N 1
ATOM 3720 C CA . GLY A 1 460 ? 13.529 6.048 -28.783 1.00 87.38 460 GLY A CA 1
ATOM 3721 C C . GLY A 1 460 ? 13.952 6.114 -27.311 1.00 87.38 460 GLY A C 1
ATOM 3722 O O . GLY A 1 460 ? 15.031 6.631 -27.019 1.00 87.38 460 GLY A O 1
ATOM 3723 N N . TRP A 1 461 ? 13.149 5.587 -26.380 1.00 89.88 461 TRP A N 1
ATOM 3724 C CA . TRP A 1 461 ? 13.519 5.514 -24.962 1.00 89.88 461 TRP A CA 1
ATOM 3725 C C . TRP A 1 461 ? 14.577 4.446 -24.733 1.00 89.88 461 TRP A C 1
ATOM 3727 O O . TRP A 1 461 ? 15.572 4.696 -24.058 1.00 89.88 461 TRP A O 1
ATOM 3737 N N . CYS A 1 462 ? 14.397 3.282 -25.354 1.00 91.25 462 CYS A N 1
ATOM 3738 C CA . CYS A 1 462 ? 15.320 2.157 -25.260 1.00 91.25 462 CYS A CA 1
ATOM 3739 C C . CYS A 1 462 ? 16.709 2.540 -25.784 1.00 91.25 462 CYS A C 1
ATOM 3741 O O . CYS A 1 462 ? 17.706 2.401 -25.070 1.00 91.25 462 CYS A O 1
ATOM 3743 N N . SER A 1 463 ? 16.772 3.099 -26.997 1.00 92.50 463 SER A N 1
ATOM 3744 C CA . SER A 1 463 ? 18.034 3.571 -27.568 1.00 92.50 463 SER A CA 1
ATOM 3745 C C . SER A 1 463 ? 18.621 4.742 -26.785 1.00 92.50 463 SER A C 1
ATOM 3747 O O . SER A 1 463 ? 19.819 4.754 -26.516 1.00 92.50 463 SER A O 1
ATOM 3749 N N . GLY A 1 464 ? 17.787 5.704 -26.373 1.00 92.81 464 GLY A N 1
ATOM 3750 C CA . GLY A 1 464 ? 18.220 6.863 -25.593 1.00 92.81 464 GLY A CA 1
ATOM 3751 C C . GLY A 1 464 ? 18.864 6.471 -24.264 1.00 92.81 464 GLY A C 1
ATOM 3752 O O . GLY A 1 464 ? 19.950 6.949 -23.953 1.00 92.81 464 GLY A O 1
ATOM 3753 N N . ASN A 1 465 ? 18.253 5.553 -23.512 1.00 93.25 465 ASN A N 1
ATOM 3754 C CA . ASN A 1 465 ? 18.793 5.072 -22.236 1.00 93.25 465 ASN A CA 1
ATOM 3755 C C . ASN A 1 465 ? 20.136 4.375 -22.405 1.00 93.25 465 ASN A C 1
ATOM 3757 O O . ASN A 1 465 ? 21.066 4.661 -21.656 1.00 93.25 465 ASN A O 1
ATOM 3761 N N . CYS A 1 466 ? 20.244 3.489 -23.399 1.00 95.12 466 CYS A N 1
ATOM 3762 C CA . CYS A 1 466 ? 21.495 2.804 -23.692 1.00 95.12 466 CYS A CA 1
ATOM 3763 C C . CYS A 1 466 ? 22.592 3.800 -24.068 1.00 95.12 466 CYS A C 1
ATOM 3765 O O . CYS A 1 466 ? 23.701 3.684 -23.566 1.00 95.12 466 CYS A O 1
ATOM 3767 N N . ILE A 1 467 ? 22.289 4.793 -24.908 1.00 94.38 467 ILE A N 1
ATOM 3768 C CA . ILE A 1 467 ? 23.250 5.826 -25.310 1.00 94.38 467 ILE A CA 1
ATOM 3769 C C . ILE A 1 467 ? 23.705 6.651 -24.102 1.00 94.38 467 ILE A C 1
ATOM 3771 O O . ILE A 1 467 ? 24.903 6.879 -23.945 1.00 94.38 467 ILE A O 1
ATOM 3775 N N . GLU A 1 468 ? 22.783 7.096 -23.247 1.00 93.94 468 GLU A N 1
ATOM 3776 C CA . GLU A 1 468 ? 23.131 7.891 -22.064 1.00 93.94 468 GLU A CA 1
ATOM 3777 C C . GLU A 1 468 ? 23.948 7.078 -21.056 1.00 93.94 468 GLU A C 1
ATOM 3779 O O . GLU A 1 468 ? 25.013 7.531 -20.651 1.00 93.94 468 GLU A O 1
ATOM 3784 N N . LEU A 1 469 ? 23.551 5.842 -20.735 1.00 93.12 469 LEU A N 1
ATOM 3785 C CA . LEU A 1 469 ? 24.360 4.966 -19.878 1.00 93.12 469 LEU A CA 1
ATOM 3786 C C . LEU A 1 469 ? 25.727 4.663 -20.496 1.00 93.12 469 LEU A C 1
ATOM 3788 O O . LEU A 1 469 ? 26.728 4.651 -19.778 1.00 93.12 469 LEU A O 1
ATOM 3792 N N . PHE A 1 470 ? 25.782 4.477 -21.821 1.00 94.56 470 PHE A N 1
ATOM 3793 C CA . PHE A 1 470 ? 27.036 4.262 -22.534 1.00 94.56 470 PHE A CA 1
ATOM 3794 C C . PHE A 1 470 ? 27.977 5.459 -22.362 1.00 94.56 470 PHE A C 1
ATOM 3796 O O . PHE A 1 470 ? 29.141 5.299 -21.998 1.00 94.56 470 PHE A O 1
ATOM 3803 N N . LYS A 1 471 ? 27.455 6.682 -22.530 1.00 93.06 471 LYS A N 1
ATOM 3804 C CA . LYS A 1 471 ? 28.191 7.927 -22.262 1.00 93.06 471 LYS A CA 1
ATOM 3805 C C . LYS A 1 471 ? 28.659 8.010 -20.812 1.00 93.06 471 LYS A C 1
ATOM 3807 O O . LYS A 1 471 ? 29.833 8.285 -20.578 1.00 93.06 471 LYS A O 1
ATOM 3812 N N . CYS A 1 472 ? 27.773 7.752 -19.848 1.00 90.62 472 CYS A N 1
ATOM 3813 C CA . CYS A 1 472 ? 28.087 7.835 -18.421 1.00 90.62 472 CYS A CA 1
ATOM 3814 C C . CYS A 1 472 ? 29.237 6.909 -18.021 1.00 90.62 472 CYS A C 1
ATOM 3816 O O . CYS A 1 472 ? 29.979 7.249 -17.103 1.00 90.62 472 CYS A O 1
ATOM 3818 N N . PHE A 1 473 ? 29.400 5.761 -18.685 1.00 87.19 473 PHE A N 1
ATOM 3819 C CA . PHE A 1 473 ? 30.495 4.847 -18.377 1.00 87.19 473 PHE A CA 1
ATOM 3820 C C . PHE A 1 473 ? 31.808 5.212 -19.091 1.00 87.19 473 PHE A C 1
ATOM 3822 O O . PHE A 1 473 ? 32.872 4.978 -18.525 1.00 87.19 473 PHE A O 1
ATOM 3829 N N . ILE A 1 474 ? 31.778 5.793 -20.300 1.00 89.69 474 ILE A N 1
ATOM 3830 C CA . ILE A 1 474 ? 33.009 6.208 -21.007 1.00 89.69 474 ILE A CA 1
ATOM 3831 C C . ILE A 1 474 ? 33.560 7.548 -20.504 1.00 89.69 474 ILE A C 1
ATOM 3833 O O . ILE A 1 474 ? 34.772 7.763 -20.529 1.00 89.69 474 ILE A O 1
ATOM 3837 N N . GLU A 1 475 ? 32.689 8.463 -20.061 1.00 89.69 475 GLU A N 1
ATOM 3838 C CA . GLU A 1 475 ? 33.055 9.835 -19.680 1.00 89.69 475 GLU A CA 1
ATOM 3839 C C . GLU A 1 475 ? 34.131 9.897 -18.586 1.00 89.69 475 GLU A C 1
ATOM 3841 O O . GLU A 1 475 ? 35.100 10.640 -18.770 1.00 89.69 475 GLU A O 1
ATOM 3846 N N . PRO A 1 476 ? 34.037 9.116 -17.489 1.00 90.31 476 PRO A N 1
ATOM 3847 C CA . PRO A 1 476 ? 35.005 9.164 -16.391 1.00 90.31 476 PRO A CA 1
ATOM 3848 C C . PRO A 1 476 ? 36.432 8.818 -16.826 1.00 90.31 476 PRO A C 1
ATOM 3850 O O . PRO A 1 476 ? 37.400 9.268 -16.216 1.00 90.31 476 PRO A O 1
ATOM 3853 N N . TYR A 1 477 ? 36.576 8.065 -17.916 1.00 87.19 477 TYR A N 1
ATOM 3854 C CA . TYR A 1 477 ? 37.869 7.648 -18.444 1.00 87.19 477 TYR A CA 1
ATOM 3855 C C . TYR A 1 477 ? 38.416 8.567 -19.536 1.00 87.19 477 TYR A C 1
ATOM 3857 O O . TYR A 1 477 ? 39.548 8.374 -19.973 1.00 87.19 477 TYR A O 1
ATOM 3865 N N . LYS A 1 478 ? 37.686 9.611 -19.955 1.00 80.12 478 LYS A N 1
ATOM 3866 C CA . LYS A 1 478 ? 38.172 10.547 -20.989 1.00 80.12 478 LYS A CA 1
ATOM 3867 C C . LYS A 1 478 ? 39.460 11.280 -20.612 1.00 80.12 478 LYS A C 1
ATOM 3869 O O . LYS A 1 478 ? 40.125 11.789 -21.516 1.00 80.12 478 LYS A O 1
ATOM 3874 N N . SER A 1 479 ? 39.767 11.375 -19.319 1.00 75.75 479 SER A N 1
ATOM 3875 C CA . SER A 1 479 ? 40.986 11.979 -18.769 1.00 75.75 479 SER A CA 1
ATOM 3876 C C . SER A 1 479 ? 41.779 11.036 -17.859 1.00 75.75 479 SER A C 1
ATOM 3878 O O . SER A 1 479 ? 42.798 11.455 -17.318 1.00 75.75 479 SER A O 1
ATOM 3880 N N . SER A 1 480 ? 41.304 9.805 -17.636 1.00 74.00 480 SER A N 1
ATOM 3881 C CA . SER A 1 480 ? 41.983 8.848 -16.758 1.00 74.00 480 SER A CA 1
ATOM 3882 C C . SER A 1 480 ? 43.189 8.250 -17.467 1.00 74.00 480 SER A C 1
ATOM 3884 O O . SER A 1 480 ? 43.138 7.939 -18.658 1.00 74.00 480 SER A O 1
ATOM 3886 N N . GLU A 1 481 ? 44.273 8.051 -16.723 1.00 67.00 481 GLU A N 1
ATOM 3887 C CA . GLU A 1 481 ? 45.421 7.322 -17.241 1.00 67.00 481 GLU A CA 1
ATOM 3888 C C . GLU A 1 481 ? 45.183 5.807 -17.311 1.00 67.00 481 GLU A C 1
ATOM 3890 O O . GLU A 1 481 ? 45.818 5.142 -18.130 1.00 67.00 481 GLU A O 1
ATOM 3895 N N . GLU A 1 482 ? 44.261 5.272 -16.518 1.00 80.75 482 GLU A N 1
ATOM 3896 C CA . GLU A 1 482 ? 43.974 3.840 -16.457 1.00 80.75 482 GLU A CA 1
ATOM 3897 C C . GLU A 1 482 ? 42.499 3.577 -16.771 1.00 80.75 482 GLU A C 1
ATOM 3899 O O . GLU A 1 482 ? 41.595 4.195 -16.196 1.00 80.75 482 GLU A O 1
ATOM 3904 N N . ILE A 1 483 ? 42.274 2.664 -17.716 1.00 83.56 483 ILE A N 1
ATOM 3905 C CA . ILE A 1 483 ? 40.964 2.125 -18.084 1.00 83.56 483 ILE A CA 1
ATOM 3906 C C . ILE A 1 483 ? 40.953 0.669 -17.611 1.00 83.56 483 ILE A C 1
ATOM 3908 O O . ILE A 1 483 ? 41.847 -0.079 -18.017 1.00 83.56 483 ILE A O 1
ATOM 3912 N N . PRO A 1 484 ? 39.980 0.236 -16.787 1.00 88.62 484 PRO A N 1
ATOM 3913 C CA . PRO A 1 484 ? 39.859 -1.167 -16.413 1.00 88.62 484 PRO A CA 1
ATOM 3914 C C . PRO A 1 484 ? 39.761 -2.051 -17.658 1.00 88.62 484 PRO A C 1
ATOM 3916 O O . PRO A 1 484 ? 39.000 -1.753 -18.586 1.00 88.62 484 PRO A O 1
ATOM 3919 N N . ASN A 1 485 ? 40.532 -3.137 -17.686 1.00 84.88 485 ASN A N 1
ATOM 3920 C CA . ASN A 1 485 ? 40.606 -4.024 -18.844 1.00 84.88 485 ASN A CA 1
ATOM 3921 C C . ASN A 1 485 ? 39.225 -4.603 -19.199 1.00 84.88 485 ASN A C 1
ATOM 3923 O O . ASN A 1 485 ? 38.887 -4.727 -20.371 1.00 84.88 485 ASN A O 1
ATOM 3927 N N . GLU A 1 486 ? 38.391 -4.871 -18.196 1.00 87.81 486 GLU A N 1
ATOM 3928 C CA . GLU A 1 486 ? 37.019 -5.356 -18.343 1.00 87.81 486 GLU A CA 1
ATOM 3929 C C . GLU A 1 486 ? 36.153 -4.372 -19.139 1.00 87.81 486 GLU A C 1
ATOM 3931 O O . GLU A 1 486 ? 35.456 -4.771 -20.071 1.00 87.81 486 GLU A O 1
ATOM 3936 N N . VAL A 1 487 ? 36.238 -3.077 -18.817 1.00 90.25 487 VAL A N 1
ATOM 3937 C CA . VAL A 1 487 ? 35.484 -2.014 -19.503 1.00 90.25 487 VAL A CA 1
ATOM 3938 C C . VAL A 1 487 ? 35.963 -1.887 -20.943 1.00 90.25 487 VAL A C 1
ATOM 3940 O O . VAL A 1 487 ? 35.150 -1.824 -21.863 1.00 90.25 487 VAL A O 1
ATOM 3943 N N . ASN A 1 488 ? 37.281 -1.907 -21.153 1.00 85.94 488 ASN A N 1
ATOM 3944 C CA . ASN A 1 488 ? 37.859 -1.849 -22.490 1.00 85.94 488 ASN A CA 1
ATOM 3945 C C . ASN A 1 488 ? 37.404 -3.031 -23.359 1.00 85.94 488 ASN A C 1
ATOM 3947 O O . ASN A 1 488 ? 36.935 -2.836 -24.478 1.00 85.94 488 ASN A O 1
ATOM 3951 N N . GLN A 1 489 ? 37.476 -4.250 -22.824 1.00 85.94 489 GLN A N 1
ATOM 3952 C CA . GLN A 1 489 ? 37.033 -5.452 -23.523 1.00 85.94 489 GLN A CA 1
ATOM 3953 C C . GLN A 1 489 ? 35.537 -5.417 -23.855 1.00 85.94 489 GLN A C 1
ATOM 3955 O O . GLN A 1 489 ? 35.152 -5.821 -24.950 1.00 85.94 489 GLN A O 1
ATOM 3960 N N . VAL A 1 490 ? 34.691 -4.918 -22.948 1.00 91.56 490 VAL A N 1
ATOM 3961 C CA . VAL A 1 490 ? 33.257 -4.735 -23.222 1.00 91.56 490 VAL A CA 1
ATOM 3962 C C . VAL A 1 490 ? 33.038 -3.754 -24.376 1.00 91.56 490 VAL A C 1
ATOM 3964 O O . VAL A 1 490 ? 32.290 -4.068 -25.300 1.00 91.56 490 VAL A O 1
ATOM 3967 N N . VAL A 1 491 ? 33.702 -2.592 -24.366 1.00 90.12 491 VAL A N 1
ATOM 3968 C CA . VAL A 1 491 ? 33.562 -1.587 -25.437 1.00 90.12 491 VAL A CA 1
ATOM 3969 C C . VAL A 1 491 ? 33.991 -2.154 -26.786 1.00 90.12 491 VAL A C 1
ATOM 3971 O O . VAL A 1 491 ? 33.284 -1.970 -27.774 1.00 90.12 491 VAL A O 1
ATOM 3974 N N . VAL A 1 492 ? 35.107 -2.883 -26.824 1.00 84.19 492 VAL A N 1
ATOM 3975 C CA . VAL A 1 492 ? 35.585 -3.564 -28.034 1.00 84.19 492 VAL A CA 1
ATOM 3976 C C . VAL A 1 492 ? 34.549 -4.568 -28.541 1.00 84.19 492 VAL A C 1
ATOM 3978 O O . VAL A 1 492 ? 34.166 -4.505 -29.704 1.00 84.19 492 VAL A O 1
ATOM 3981 N N . ARG A 1 493 ? 34.016 -5.435 -27.672 1.00 88.94 493 ARG A N 1
ATOM 3982 C CA . ARG A 1 493 ? 33.005 -6.432 -28.064 1.00 88.94 493 ARG A CA 1
ATOM 3983 C C . ARG A 1 493 ? 31.677 -5.811 -28.505 1.00 88.94 493 ARG A C 1
ATOM 3985 O O . ARG A 1 493 ? 30.977 -6.397 -29.330 1.00 88.94 493 ARG A O 1
ATOM 3992 N N . ILE A 1 494 ? 31.301 -4.658 -27.946 1.00 91.56 494 ILE A N 1
ATOM 3993 C CA . ILE A 1 494 ? 30.134 -3.883 -28.394 1.00 91.56 494 ILE A CA 1
ATOM 3994 C C . ILE A 1 494 ? 30.399 -3.289 -29.775 1.00 91.56 494 ILE A C 1
ATOM 3996 O O . ILE A 1 494 ? 29.534 -3.388 -30.644 1.00 91.56 494 ILE A O 1
ATOM 4000 N N . LEU A 1 495 ? 31.582 -2.709 -29.990 1.00 86.38 495 LEU A N 1
ATOM 4001 C CA . LEU A 1 495 ? 31.983 -2.160 -31.281 1.00 86.38 495 LEU A CA 1
ATOM 4002 C C . LEU A 1 495 ? 31.952 -3.242 -32.366 1.00 86.38 495 LEU A C 1
ATOM 4004 O O . LEU A 1 495 ? 31.272 -3.055 -33.370 1.00 86.38 495 LEU A O 1
ATOM 4008 N N . GLU A 1 496 ? 32.601 -4.383 -32.126 1.00 82.56 496 GLU A N 1
ATOM 4009 C CA . GLU A 1 496 ? 32.594 -5.543 -33.028 1.00 82.56 496 GLU A CA 1
ATOM 4010 C C . GLU A 1 496 ? 31.170 -5.978 -33.385 1.00 82.56 496 GLU A C 1
ATOM 4012 O O . GLU A 1 496 ? 30.845 -6.121 -34.560 1.00 82.56 496 GLU A O 1
ATOM 4017 N N . PHE A 1 497 ? 30.295 -6.119 -32.383 1.00 88.69 497 PHE A N 1
ATOM 4018 C CA . PHE A 1 497 ? 28.901 -6.500 -32.607 1.00 88.69 497 PHE A CA 1
ATOM 4019 C C . PHE A 1 497 ? 28.128 -5.476 -33.448 1.00 88.69 497 PHE A C 1
ATOM 4021 O O . PHE A 1 497 ? 27.347 -5.847 -34.324 1.00 88.69 497 PHE A O 1
ATOM 4028 N N . CYS A 1 498 ? 28.321 -4.179 -33.191 1.00 86.12 498 CYS A N 1
ATOM 4029 C CA . CYS A 1 498 ? 27.624 -3.127 -33.934 1.00 86.12 498 CYS A CA 1
ATOM 4030 C C . CYS A 1 498 ? 28.036 -3.077 -35.412 1.00 86.12 498 CYS A C 1
ATOM 4032 O O . CYS A 1 498 ? 27.295 -2.524 -36.223 1.00 86.12 498 CYS A O 1
ATOM 4034 N N . MET A 1 499 ? 29.199 -3.632 -35.754 1.00 75.69 499 MET A N 1
ATOM 4035 C CA . MET A 1 499 ? 29.757 -3.628 -37.104 1.00 75.69 499 MET A CA 1
ATOM 4036 C C . MET A 1 499 ? 29.463 -4.881 -37.928 1.00 75.69 499 MET A C 1
ATOM 4038 O O . MET A 1 499 ? 29.857 -4.922 -39.090 1.00 75.69 499 MET A O 1
ATOM 4042 N N . GLU A 1 500 ? 28.837 -5.911 -37.358 1.00 82.94 500 GLU A N 1
ATOM 4043 C CA . GLU A 1 500 ? 28.444 -7.090 -38.134 1.00 82.94 500 GLU A CA 1
ATOM 4044 C C . GLU A 1 500 ? 27.594 -6.663 -39.354 1.00 82.94 500 GLU A C 1
ATOM 4046 O O . GLU A 1 500 ? 26.703 -5.821 -39.216 1.00 82.94 500 GLU A O 1
ATOM 4051 N N . ASP A 1 501 ? 27.861 -7.251 -40.533 1.00 61.81 501 ASP A N 1
ATOM 4052 C CA . ASP A 1 501 ? 27.404 -6.799 -41.870 1.00 61.81 501 ASP A CA 1
ATOM 4053 C C . ASP A 1 501 ? 25.883 -6.545 -42.015 1.00 61.81 501 ASP A C 1
ATOM 4055 O O . ASP A 1 501 ? 25.441 -5.854 -42.934 1.00 61.81 501 ASP A O 1
ATOM 4059 N N . ASP A 1 502 ? 25.070 -7.068 -41.096 1.00 73.00 502 ASP A N 1
ATOM 4060 C CA . ASP A 1 502 ? 23.607 -6.989 -41.109 1.00 73.00 502 ASP A CA 1
ATOM 4061 C C . ASP A 1 502 ? 23.026 -5.821 -40.274 1.00 73.00 502 ASP A C 1
ATOM 4063 O O . ASP A 1 502 ? 21.807 -5.755 -40.060 1.00 73.00 502 ASP A O 1
ATOM 4067 N N . ARG A 1 503 ? 23.852 -4.909 -39.739 1.00 82.00 503 ARG A N 1
ATOM 4068 C CA . ARG A 1 503 ? 23.393 -3.789 -38.892 1.00 82.00 503 ARG A CA 1
ATOM 4069 C C . ARG A 1 503 ? 23.321 -2.471 -39.663 1.00 82.00 503 ARG A C 1
ATOM 4071 O O . ARG A 1 503 ? 24.321 -1.914 -40.102 1.00 82.00 503 ARG A O 1
ATOM 4078 N N . GLU A 1 504 ? 22.117 -1.911 -39.766 1.00 81.25 504 GLU A N 1
ATOM 4079 C CA . GLU A 1 504 ? 21.918 -0.567 -40.318 1.00 81.25 504 GLU A CA 1
ATOM 4080 C C . GLU A 1 504 ? 22.519 0.479 -39.366 1.00 81.25 504 GLU A C 1
ATOM 4082 O O . GLU A 1 504 ? 22.038 0.632 -38.245 1.00 81.25 504 GLU A O 1
ATOM 4087 N N . MET A 1 505 ? 23.556 1.211 -39.788 1.00 80.38 505 MET A N 1
ATOM 4088 C CA . MET A 1 505 ? 24.137 2.324 -39.009 1.00 80.38 505 MET A CA 1
ATOM 4089 C C . MET A 1 505 ? 23.302 3.606 -39.108 1.00 80.38 505 MET A C 1
ATOM 4091 O O . MET A 1 505 ? 23.281 4.434 -38.196 1.00 80.38 505 MET A O 1
ATOM 4095 N N . ILE A 1 506 ? 22.607 3.760 -40.232 1.00 77.62 506 ILE A N 1
ATOM 4096 C CA . ILE A 1 506 ? 21.746 4.890 -40.556 1.00 77.62 506 ILE A CA 1
ATOM 4097 C C . ILE A 1 506 ? 20.419 4.304 -41.019 1.00 77.62 506 ILE A C 1
ATOM 4099 O O . ILE A 1 506 ? 20.398 3.418 -41.875 1.00 77.62 506 ILE A O 1
ATOM 4103 N N . HIS A 1 507 ? 19.316 4.803 -40.472 1.00 75.56 507 HIS A N 1
ATOM 4104 C CA . HIS A 1 507 ? 17.997 4.486 -40.989 1.00 75.56 507 HIS A CA 1
ATOM 4105 C C . HIS A 1 507 ? 17.886 4.992 -42.427 1.00 75.56 507 HIS A C 1
ATOM 4107 O O . HIS A 1 507 ? 17.952 6.193 -42.685 1.00 75.56 507 HIS A O 1
ATOM 4113 N N . ILE A 1 508 ? 17.694 4.068 -43.368 1.00 75.44 508 ILE A N 1
ATOM 4114 C CA . ILE A 1 508 ? 17.637 4.380 -44.805 1.00 75.44 508 ILE A CA 1
ATOM 4115 C C . ILE A 1 508 ? 16.500 5.366 -45.122 1.00 75.44 508 ILE A C 1
ATOM 4117 O O . ILE A 1 508 ? 16.618 6.171 -46.042 1.00 75.44 508 ILE A O 1
ATOM 4121 N N . GLU A 1 509 ? 15.402 5.313 -44.364 1.00 75.62 509 GLU A N 1
ATOM 4122 C CA . GLU A 1 509 ? 14.198 6.109 -44.626 1.00 75.62 509 GLU A CA 1
ATOM 4123 C C . GLU A 1 509 ? 14.350 7.592 -44.261 1.00 75.62 509 GLU A C 1
ATOM 4125 O O . GLU A 1 509 ? 13.844 8.448 -44.985 1.00 75.62 509 GLU A O 1
ATOM 4130 N N . ASP A 1 510 ? 15.022 7.909 -43.152 1.00 80.81 510 ASP A N 1
ATOM 4131 C CA . ASP A 1 510 ? 15.065 9.273 -42.607 1.00 80.81 510 ASP A CA 1
ATOM 4132 C C . ASP A 1 510 ? 16.479 9.828 -42.384 1.00 80.81 510 ASP A C 1
ATOM 4134 O O . ASP A 1 510 ? 16.630 10.983 -41.979 1.00 80.81 510 ASP A O 1
ATOM 4138 N N . GLY A 1 511 ? 17.516 9.035 -42.663 1.00 78.06 511 GLY A N 1
ATOM 4139 C CA . GLY A 1 511 ? 18.912 9.434 -42.525 1.00 78.06 511 GLY A CA 1
ATOM 4140 C C . GLY A 1 511 ? 19.382 9.600 -41.078 1.00 78.06 511 GLY A C 1
ATOM 4141 O O . GLY A 1 511 ? 20.499 10.069 -40.861 1.00 78.06 511 GLY A O 1
ATOM 4142 N N . ARG A 1 512 ? 18.572 9.246 -40.070 1.00 81.31 512 ARG A N 1
ATOM 4143 C CA . ARG A 1 512 ? 18.993 9.319 -38.664 1.00 81.31 512 ARG A CA 1
ATOM 4144 C C . ARG A 1 512 ? 19.917 8.157 -38.326 1.00 81.31 512 ARG A C 1
ATOM 4146 O O . ARG A 1 512 ? 19.711 7.033 -38.776 1.00 81.31 512 ARG A O 1
ATOM 4153 N N . GLN A 1 513 ? 20.919 8.418 -37.490 1.00 80.19 513 GLN A N 1
ATOM 4154 C CA . GLN A 1 513 ? 21.759 7.353 -36.948 1.00 80.19 513 GLN A CA 1
ATOM 4155 C C . GLN A 1 513 ? 20.913 6.396 -36.107 1.00 80.19 513 GLN A C 1
ATOM 4157 O O . GLN A 1 513 ? 20.105 6.825 -35.278 1.00 80.19 513 GLN A O 1
ATOM 4162 N N . THR A 1 514 ? 21.110 5.098 -36.315 1.00 88.06 514 THR A N 1
ATOM 4163 C CA . THR A 1 514 ? 20.550 4.072 -35.436 1.00 88.06 514 THR A CA 1
ATOM 4164 C C . THR A 1 514 ? 21.346 4.023 -34.133 1.00 88.06 514 THR A C 1
ATOM 4166 O O . THR A 1 514 ? 22.416 4.627 -34.013 1.00 88.06 514 THR A O 1
ATOM 4169 N N . ILE A 1 515 ? 20.865 3.257 -33.151 1.00 91.50 515 ILE A N 1
ATOM 4170 C CA . ILE A 1 515 ? 21.637 3.003 -31.930 1.00 91.50 515 ILE A CA 1
ATOM 4171 C C . ILE A 1 515 ? 23.038 2.452 -32.242 1.00 91.50 515 ILE A C 1
ATOM 4173 O O . ILE A 1 515 ? 24.003 2.872 -31.613 1.00 91.50 515 ILE A O 1
ATOM 4177 N N . TRP A 1 516 ? 23.172 1.587 -33.251 1.00 91.69 516 TRP A N 1
ATOM 4178 C CA . TRP A 1 516 ? 24.451 0.995 -33.646 1.00 91.69 516 TRP A CA 1
ATOM 4179 C C . TRP A 1 516 ? 25.414 2.055 -34.165 1.00 91.69 516 TRP A C 1
ATOM 4181 O O . TRP A 1 516 ? 26.564 2.086 -33.741 1.00 91.69 516 TRP A O 1
ATOM 4191 N N . GLY A 1 517 ? 24.932 2.978 -35.005 1.00 86.56 517 GLY A N 1
ATOM 4192 C CA . GLY A 1 517 ? 25.733 4.105 -35.484 1.00 86.56 517 GLY A CA 1
ATOM 4193 C C . GLY A 1 517 ? 26.257 4.976 -34.337 1.00 86.56 517 GLY A C 1
ATOM 4194 O O . GLY A 1 517 ? 27.447 5.288 -34.290 1.00 86.56 517 GLY A O 1
ATOM 4195 N N . VAL A 1 518 ? 25.397 5.295 -33.362 1.00 88.31 518 VAL A N 1
ATOM 4196 C CA . VAL A 1 518 ? 25.789 6.091 -32.185 1.00 88.31 518 VAL A CA 1
ATOM 4197 C C . VAL A 1 518 ? 26.770 5.328 -31.290 1.00 88.31 518 VAL A C 1
ATOM 4199 O O . VAL A 1 518 ? 27.752 5.903 -30.825 1.00 88.31 518 VAL A O 1
ATOM 4202 N N . LEU A 1 519 ? 26.544 4.035 -31.046 1.00 90.12 519 LEU A N 1
ATOM 4203 C CA . LEU A 1 519 ? 27.431 3.210 -30.222 1.00 90.12 519 LEU A CA 1
ATOM 4204 C C . LEU A 1 519 ? 28.800 3.008 -30.874 1.00 90.12 519 LEU A C 1
ATOM 4206 O O . LEU A 1 519 ? 29.805 3.070 -30.170 1.00 90.12 519 LEU A O 1
ATOM 4210 N N . ILE A 1 520 ? 28.862 2.834 -32.198 1.00 85.50 520 ILE A N 1
ATOM 4211 C CA . ILE A 1 520 ? 30.122 2.812 -32.953 1.00 85.50 520 ILE A CA 1
ATOM 4212 C C . ILE A 1 520 ? 30.860 4.129 -32.745 1.00 85.50 520 ILE A C 1
ATOM 4214 O O . ILE A 1 520 ? 32.023 4.111 -32.348 1.00 85.50 520 ILE A O 1
ATOM 4218 N N . GLN A 1 521 ? 30.181 5.265 -32.936 1.00 82.75 521 GLN A N 1
ATOM 4219 C CA . GLN A 1 521 ? 30.768 6.583 -32.708 1.00 82.75 521 GLN A CA 1
ATOM 4220 C C . GLN A 1 521 ? 31.326 6.701 -31.283 1.00 82.75 521 GLN A C 1
ATOM 4222 O O . GLN A 1 521 ? 32.498 7.023 -31.117 1.00 82.75 521 GLN A O 1
ATOM 4227 N N . LEU A 1 522 ? 30.532 6.400 -30.253 1.00 86.50 522 LEU A N 1
ATOM 4228 C CA . LEU A 1 522 ? 30.959 6.507 -28.852 1.00 86.50 522 LEU A CA 1
ATOM 4229 C C . LEU A 1 522 ? 32.091 5.530 -28.493 1.00 86.50 522 LEU A C 1
ATOM 4231 O O . LEU A 1 522 ? 33.008 5.897 -27.757 1.00 86.50 522 LEU A O 1
ATOM 4235 N N . SER A 1 523 ? 32.062 4.309 -29.027 1.00 85.88 523 SER A N 1
ATOM 4236 C CA . SER A 1 523 ? 33.114 3.305 -28.816 1.00 85.88 523 SER A CA 1
ATOM 4237 C C . SER A 1 523 ? 34.418 3.742 -29.466 1.00 85.88 523 SER A C 1
ATOM 4239 O O . SER A 1 523 ? 35.472 3.696 -28.840 1.00 85.88 523 SER A O 1
ATOM 4241 N N . ILE A 1 524 ? 34.347 4.254 -30.694 1.00 77.62 524 ILE A N 1
ATOM 4242 C CA . ILE A 1 524 ? 35.487 4.831 -31.400 1.00 77.62 524 ILE A CA 1
ATOM 4243 C C . ILE A 1 524 ? 36.039 6.039 -30.639 1.00 77.62 524 ILE A C 1
ATOM 4245 O O . ILE A 1 524 ? 37.251 6.153 -30.491 1.00 77.62 524 ILE A O 1
ATOM 4249 N N . MET A 1 525 ? 35.183 6.919 -30.112 1.00 76.56 525 MET A N 1
ATOM 4250 C CA . MET A 1 525 ? 35.609 8.064 -29.296 1.00 76.56 525 MET A CA 1
ATOM 4251 C C . MET A 1 525 ? 36.414 7.638 -28.071 1.00 76.56 525 MET A C 1
ATOM 4253 O O . MET A 1 525 ? 37.413 8.271 -27.721 1.00 76.56 525 MET A O 1
ATOM 4257 N N . PHE A 1 526 ? 35.954 6.584 -27.407 1.00 82.81 526 PHE A N 1
ATOM 4258 C CA . PHE A 1 526 ? 36.607 6.017 -26.239 1.00 82.81 526 PHE A CA 1
ATOM 4259 C C . PHE A 1 526 ? 37.935 5.351 -26.614 1.00 82.81 526 PHE A C 1
ATOM 4261 O O . PHE A 1 526 ? 38.978 5.668 -26.038 1.00 82.81 526 PHE A O 1
ATOM 4268 N N . ILE A 1 527 ? 37.914 4.501 -27.642 1.00 74.75 527 ILE A N 1
ATOM 4269 C CA . ILE A 1 527 ? 39.075 3.747 -28.113 1.00 74.75 527 ILE A CA 1
ATOM 4270 C C . ILE A 1 527 ? 40.132 4.679 -28.707 1.00 74.75 527 ILE A C 1
ATOM 4272 O O . ILE A 1 527 ? 41.290 4.525 -28.366 1.00 74.75 527 ILE A O 1
ATOM 4276 N N . ALA A 1 528 ? 39.792 5.689 -29.511 1.00 68.50 528 ALA A N 1
ATOM 4277 C CA . ALA A 1 528 ? 40.760 6.622 -30.106 1.00 68.50 528 ALA A CA 1
ATOM 4278 C C . ALA A 1 528 ? 41.581 7.382 -29.054 1.00 68.50 528 ALA A C 1
ATOM 4280 O O . ALA A 1 528 ? 42.768 7.635 -29.249 1.00 68.50 528 ALA A O 1
ATOM 4281 N N . LYS A 1 529 ? 40.978 7.702 -27.903 1.00 67.00 529 LYS A N 1
ATOM 4282 C CA . LYS A 1 529 ? 41.701 8.291 -26.769 1.00 67.00 529 LYS A CA 1
ATOM 4283 C C . LYS A 1 529 ? 42.555 7.266 -26.020 1.00 67.00 529 LYS A C 1
ATOM 4285 O O . LYS A 1 529 ? 43.667 7.596 -25.616 1.00 67.00 529 LYS A O 1
ATOM 4290 N N . GLY A 1 530 ? 42.067 6.034 -25.866 1.00 63.66 530 GLY A N 1
ATOM 4291 C CA . GLY A 1 530 ? 42.825 4.923 -25.279 1.00 63.66 530 GLY A CA 1
ATOM 4292 C C . GLY A 1 530 ? 43.939 4.375 -26.184 1.00 63.66 530 GLY A C 1
ATOM 4293 O O . GLY A 1 530 ? 44.953 3.895 -25.686 1.00 63.66 530 GLY A O 1
ATOM 4294 N N . LEU A 1 531 ? 43.807 4.486 -27.509 1.00 53.78 531 LEU A N 1
ATOM 4295 C CA . LEU A 1 531 ? 44.727 3.968 -28.530 1.00 53.78 531 LEU A CA 1
ATOM 4296 C C . LEU A 1 531 ? 46.099 4.637 -28.460 1.00 53.78 531 LEU A C 1
ATOM 4298 O O . LEU A 1 531 ? 47.102 3.971 -28.702 1.00 53.78 531 LEU A O 1
ATOM 4302 N N . MET A 1 532 ? 46.178 5.890 -27.995 1.00 54.62 532 MET A N 1
ATOM 4303 C CA . MET A 1 532 ? 47.466 6.516 -27.672 1.00 54.62 532 MET A CA 1
ATOM 4304 C C . MET A 1 532 ? 48.225 5.794 -26.540 1.00 54.62 532 MET A C 1
ATOM 4306 O O . MET A 1 532 ? 49.442 5.940 -26.434 1.00 54.62 532 MET A O 1
ATOM 4310 N N . LYS A 1 533 ? 47.548 4.970 -25.725 1.00 54.19 533 LYS A N 1
ATOM 4311 C CA . LYS A 1 533 ? 48.159 4.069 -24.729 1.00 54.19 533 LYS A CA 1
ATOM 4312 C C . LYS A 1 533 ? 48.282 2.618 -25.211 1.00 54.19 533 LYS A C 1
ATOM 4314 O O . LYS A 1 533 ? 49.262 1.963 -24.871 1.00 54.19 533 LYS A O 1
ATOM 4319 N N . PHE A 1 534 ? 47.374 2.132 -26.066 1.00 51.22 534 PHE A N 1
ATOM 4320 C CA . PHE A 1 534 ? 47.485 0.817 -26.727 1.00 51.22 534 PHE A CA 1
ATOM 4321 C C . PHE A 1 534 ? 48.474 0.787 -27.910 1.00 51.22 534 PHE A C 1
ATOM 4323 O O . PHE A 1 534 ? 48.554 -0.225 -28.607 1.00 51.22 534 PHE A O 1
ATOM 4330 N N . ARG A 1 535 ? 49.299 1.834 -28.086 1.00 51.94 535 ARG A N 1
ATOM 4331 C CA . ARG A 1 535 ? 50.465 1.892 -28.999 1.00 51.94 535 ARG A CA 1
ATOM 4332 C C . ARG A 1 535 ? 51.327 0.614 -28.996 1.00 51.94 535 ARG A C 1
ATOM 4334 O O . ARG A 1 535 ? 51.970 0.298 -29.998 1.00 51.94 535 ARG A O 1
ATOM 4341 N N . HIS A 1 536 ? 51.309 -0.143 -27.896 1.00 49.56 536 HIS A N 1
ATOM 4342 C CA . HIS A 1 536 ? 52.062 -1.385 -27.700 1.00 49.56 536 HIS A CA 1
ATOM 4343 C C . HIS A 1 536 ? 51.208 -2.646 -27.482 1.00 49.56 536 HIS A C 1
ATOM 4345 O O . HIS A 1 536 ? 51.765 -3.684 -27.138 1.00 49.56 536 HIS A O 1
ATOM 4351 N N . ALA A 1 537 ? 49.886 -2.603 -27.684 1.00 50.59 537 ALA A N 1
ATOM 4352 C CA . ALA A 1 537 ? 49.085 -3.826 -27.686 1.00 50.59 537 ALA A CA 1
ATOM 4353 C C . ALA A 1 537 ? 49.500 -4.708 -28.873 1.00 50.59 537 ALA A C 1
ATOM 4355 O O . ALA A 1 537 ? 49.551 -4.228 -30.012 1.00 50.59 537 ALA A O 1
ATOM 4356 N N . GLU A 1 538 ? 49.809 -5.976 -28.594 1.00 52.12 538 GLU A N 1
ATOM 4357 C CA . GLU A 1 538 ? 50.260 -6.977 -29.574 1.00 52.12 538 GLU A CA 1
ATOM 4358 C C . GLU A 1 538 ? 49.155 -7.400 -30.564 1.00 52.12 538 GLU A C 1
ATOM 4360 O O . GLU A 1 538 ? 49.433 -8.052 -31.567 1.00 52.12 538 GLU A O 1
ATOM 4365 N N . GLU A 1 539 ? 47.898 -7.012 -30.331 1.00 61.72 539 GLU A N 1
ATOM 4366 C CA . GLU A 1 539 ? 46.754 -7.471 -31.122 1.00 61.72 539 GLU A CA 1
ATOM 4367 C C . GLU A 1 539 ? 46.540 -6.627 -32.394 1.00 61.72 539 GLU A C 1
ATOM 4369 O O . GLU A 1 539 ? 45.774 -5.661 -32.429 1.00 61.72 539 GLU A O 1
ATOM 4374 N N . GLU A 1 540 ? 47.208 -7.035 -33.477 1.00 67.69 540 GLU A N 1
ATOM 4375 C CA . GLU A 1 540 ? 47.073 -6.511 -34.850 1.00 67.69 540 GLU A CA 1
ATOM 4376 C C . GLU A 1 540 ? 45.607 -6.434 -35.329 1.00 67.69 540 GLU A C 1
ATOM 4378 O O . GLU A 1 540 ? 45.224 -5.516 -36.060 1.00 67.69 540 GLU A O 1
ATOM 4383 N N . PHE A 1 541 ? 44.758 -7.345 -34.844 1.00 63.81 541 PHE A N 1
ATOM 4384 C CA . PHE A 1 541 ? 43.329 -7.383 -35.146 1.00 63.81 541 PHE A CA 1
ATOM 4385 C C . PHE A 1 541 ? 42.587 -6.110 -34.707 1.00 63.81 541 PHE A C 1
ATOM 4387 O O . PHE A 1 541 ? 41.829 -5.551 -35.499 1.00 63.81 541 PHE A O 1
ATOM 4394 N N . LEU A 1 542 ? 42.845 -5.590 -33.499 1.00 61.44 542 LEU A N 1
ATOM 4395 C CA . LEU A 1 542 ? 42.170 -4.385 -32.994 1.00 61.44 542 LEU A CA 1
ATOM 4396 C C . LEU A 1 542 ? 42.556 -3.140 -33.794 1.00 61.44 542 LEU A C 1
ATOM 4398 O O . LEU A 1 542 ? 41.701 -2.297 -34.075 1.00 61.44 542 LEU A O 1
ATOM 4402 N N . ARG A 1 543 ? 43.825 -3.042 -34.214 1.00 68.19 543 ARG A N 1
ATOM 4403 C CA . ARG A 1 543 ? 44.291 -1.953 -35.089 1.00 68.19 543 ARG A CA 1
ATOM 4404 C C . ARG A 1 543 ? 43.613 -2.020 -36.452 1.00 68.19 543 ARG A C 1
ATOM 4406 O O . ARG A 1 543 ? 43.115 -1.004 -36.934 1.00 68.19 543 ARG A O 1
ATOM 4413 N N . SER A 1 544 ? 43.551 -3.213 -37.047 1.00 69.50 544 SER A N 1
ATOM 4414 C CA . SER A 1 544 ? 42.900 -3.435 -38.342 1.00 69.50 544 SER A CA 1
ATOM 4415 C C . SER A 1 544 ? 41.399 -3.127 -38.289 1.00 69.50 544 SER A C 1
ATOM 4417 O O . SER A 1 544 ? 40.899 -2.389 -39.137 1.00 69.50 544 SER A O 1
ATOM 4419 N N . ALA A 1 545 ? 40.698 -3.594 -37.250 1.00 64.94 545 ALA A N 1
ATOM 4420 C CA . ALA A 1 545 ? 39.286 -3.295 -37.030 1.00 64.94 545 ALA A CA 1
ATOM 4421 C C . ALA A 1 545 ? 39.056 -1.784 -36.884 1.00 64.94 545 ALA A C 1
ATOM 4423 O O . ALA A 1 545 ? 38.268 -1.213 -37.633 1.00 64.94 545 ALA A O 1
ATOM 4424 N N . CYS A 1 546 ? 39.806 -1.104 -36.008 1.00 67.69 546 CYS A N 1
ATOM 4425 C CA . CYS A 1 546 ? 39.700 0.348 -35.841 1.00 67.69 546 CYS A CA 1
ATOM 4426 C C . CYS A 1 546 ? 39.933 1.102 -37.157 1.00 67.69 546 CYS A C 1
ATOM 4428 O O . CYS A 1 546 ? 39.216 2.058 -37.443 1.00 67.69 546 CYS A O 1
ATOM 4430 N N . LYS A 1 547 ? 40.903 0.670 -37.973 1.00 71.94 547 LYS A N 1
ATOM 4431 C CA . LYS A 1 547 ? 41.228 1.306 -39.255 1.00 71.94 547 LYS A CA 1
ATOM 4432 C C . LYS A 1 547 ? 40.094 1.150 -40.268 1.00 71.94 547 LYS A C 1
ATOM 4434 O O . LYS A 1 547 ? 39.633 2.149 -40.819 1.00 71.94 547 LYS A O 1
ATOM 4439 N N . ASN A 1 548 ? 39.593 -0.073 -40.443 1.00 70.06 548 ASN A N 1
ATOM 4440 C CA . ASN A 1 548 ? 38.449 -0.356 -41.313 1.00 70.06 548 ASN A CA 1
ATOM 4441 C C . ASN A 1 548 ? 37.203 0.424 -40.858 1.00 70.06 548 ASN A C 1
ATOM 4443 O O . ASN A 1 548 ? 36.467 0.968 -41.677 1.00 70.06 548 ASN A O 1
ATOM 4447 N N . ASN A 1 549 ? 37.002 0.566 -39.547 1.00 66.00 549 ASN A N 1
ATOM 4448 C CA . ASN A 1 549 ? 35.863 1.290 -38.984 1.00 66.00 549 ASN A CA 1
ATOM 4449 C C . ASN A 1 549 ? 35.937 2.782 -39.187 1.00 66.00 549 ASN A C 1
ATOM 4451 O O . ASN A 1 549 ? 34.952 3.393 -39.584 1.00 66.00 549 ASN A O 1
ATOM 4455 N N . MET A 1 550 ? 37.100 3.371 -38.928 1.00 70.62 550 MET A N 1
ATOM 4456 C CA . MET A 1 550 ? 37.315 4.783 -39.201 1.00 70.62 550 MET A CA 1
ATOM 4457 C C . MET A 1 550 ? 37.090 5.077 -40.679 1.00 70.62 550 MET A C 1
ATOM 4459 O O . MET A 1 550 ? 36.510 6.108 -41.005 1.00 70.62 550 MET A O 1
ATOM 4463 N N . GLN A 1 551 ? 37.467 4.158 -41.570 1.00 74.31 551 GLN A N 1
ATOM 4464 C CA . GLN A 1 551 ? 37.186 4.286 -42.994 1.00 74.31 551 GLN A CA 1
ATOM 4465 C C . GLN A 1 551 ? 35.684 4.226 -43.293 1.00 74.31 551 GLN A C 1
ATOM 4467 O O . GLN A 1 551 ? 35.184 5.073 -44.030 1.00 74.31 551 GLN A O 1
ATOM 4472 N N . ILE A 1 552 ? 34.945 3.275 -42.715 1.00 68.94 552 ILE A N 1
ATOM 4473 C CA . ILE A 1 552 ? 33.487 3.175 -42.887 1.00 68.94 552 ILE A CA 1
ATOM 4474 C C . ILE A 1 552 ? 32.793 4.431 -42.342 1.00 68.94 552 ILE A C 1
ATOM 4476 O O . ILE A 1 552 ? 32.032 5.071 -43.066 1.00 68.94 552 ILE A O 1
ATOM 4480 N N . VAL A 1 553 ? 33.091 4.836 -41.105 1.00 65.88 553 VAL A N 1
ATOM 4481 C CA . VAL A 1 553 ? 32.483 6.010 -40.459 1.00 65.88 553 VAL A CA 1
ATOM 4482 C C . VAL A 1 553 ? 32.879 7.297 -41.176 1.00 65.88 553 VAL A C 1
ATOM 4484 O O . VAL A 1 553 ? 32.016 8.121 -41.450 1.00 65.88 553 VAL A O 1
ATOM 4487 N N . GLY A 1 554 ? 34.145 7.460 -41.556 1.00 73.38 554 GLY A N 1
ATOM 4488 C CA . GLY A 1 554 ? 34.608 8.631 -42.299 1.00 73.38 554 GLY A CA 1
ATOM 4489 C C . GLY A 1 554 ? 34.053 8.714 -43.720 1.00 73.38 554 GLY A C 1
ATOM 4490 O O . GLY A 1 554 ? 33.978 9.809 -44.271 1.00 73.38 554 GLY A O 1
ATOM 4491 N N . ASN A 1 555 ? 33.620 7.592 -44.305 1.00 74.94 555 ASN A N 1
ATOM 4492 C CA . ASN A 1 555 ? 32.921 7.570 -45.590 1.00 74.94 555 ASN A CA 1
ATOM 4493 C C . ASN A 1 555 ? 31.414 7.823 -45.459 1.00 74.94 555 ASN A C 1
ATOM 4495 O O . ASN A 1 555 ? 30.839 8.465 -46.337 1.00 74.94 555 ASN A O 1
ATOM 4499 N N . LEU A 1 556 ? 30.774 7.307 -44.407 1.00 67.25 556 LEU A N 1
ATOM 4500 C CA . LEU A 1 556 ? 29.322 7.392 -44.216 1.00 67.25 556 LEU A CA 1
ATOM 4501 C C . LEU A 1 556 ? 28.879 8.658 -43.467 1.00 67.25 556 LEU A C 1
ATOM 4503 O O . LEU A 1 556 ? 27.819 9.195 -43.775 1.00 67.25 556 LEU A O 1
ATOM 4507 N N . CYS A 1 557 ? 29.676 9.129 -42.505 1.00 70.75 557 CYS A N 1
ATOM 4508 C CA . CYS A 1 557 ? 29.350 10.204 -41.561 1.00 70.75 557 CYS A CA 1
ATOM 4509 C C . CYS A 1 557 ? 30.579 11.092 -41.258 1.00 70.75 557 CYS A C 1
ATOM 4511 O O . CYS A 1 557 ? 31.061 11.112 -40.119 1.00 70.75 557 CYS A O 1
ATOM 4513 N N . PRO A 1 558 ? 31.134 11.838 -42.227 1.00 78.69 558 PRO A N 1
ATOM 4514 C CA . PRO A 1 558 ? 32.381 12.571 -42.007 1.00 78.69 558 PRO A CA 1
ATOM 4515 C C . PRO A 1 558 ? 32.254 13.708 -40.978 1.00 78.69 558 PRO A C 1
ATOM 4517 O O . PRO A 1 558 ? 33.253 14.099 -40.374 1.00 78.69 558 PRO A O 1
ATOM 4520 N N . GLU A 1 559 ? 31.037 14.208 -40.727 1.00 75.31 559 GLU A N 1
ATOM 4521 C CA . GLU A 1 559 ? 30.724 15.166 -39.656 1.00 75.31 559 GLU A CA 1
ATOM 4522 C C . GLU A 1 559 ? 31.144 14.626 -38.287 1.00 75.31 559 GLU A C 1
ATOM 4524 O O . GLU A 1 559 ? 31.687 15.360 -37.467 1.00 75.31 559 GLU A O 1
ATOM 4529 N N . VAL A 1 560 ? 30.920 13.328 -38.057 1.00 69.19 560 VAL A N 1
ATOM 4530 C CA . VAL A 1 560 ? 31.272 12.648 -36.807 1.00 69.19 560 VAL A CA 1
ATOM 4531 C C . VAL A 1 560 ? 32.783 12.611 -36.639 1.00 69.19 560 VAL A C 1
ATOM 4533 O O . VAL A 1 560 ? 33.289 12.897 -35.560 1.00 69.19 560 VAL A O 1
ATOM 4536 N N . CYS A 1 561 ? 33.519 12.295 -37.704 1.00 75.31 561 CYS A N 1
ATOM 4537 C CA . CYS A 1 561 ? 34.977 12.236 -37.661 1.00 75.31 561 CYS A CA 1
ATOM 4538 C C . CYS A 1 561 ? 35.628 13.621 -37.502 1.00 75.31 561 CYS A C 1
ATOM 4540 O O . CYS A 1 561 ? 36.763 13.699 -37.030 1.00 75.31 561 CYS A O 1
ATOM 4542 N N . ALA A 1 562 ? 34.931 14.708 -37.851 1.00 79.69 562 ALA A N 1
ATOM 4543 C CA . ALA A 1 562 ? 35.461 16.067 -37.757 1.00 79.69 562 ALA A CA 1
ATOM 4544 C C . ALA A 1 562 ? 35.811 16.479 -36.318 1.00 79.69 562 ALA A C 1
ATOM 4546 O O . ALA A 1 562 ? 36.860 17.087 -36.097 1.00 79.69 562 ALA A O 1
ATOM 4547 N N . ASP A 1 563 ? 35.002 16.076 -35.334 1.00 74.44 563 ASP A N 1
ATOM 4548 C CA . ASP A 1 563 ? 35.274 16.319 -33.908 1.00 74.44 563 ASP A CA 1
ATOM 4549 C C . ASP A 1 563 ? 36.513 15.549 -33.398 1.00 74.44 563 ASP A C 1
ATOM 4551 O O . ASP A 1 563 ? 37.065 15.865 -32.340 1.00 74.44 563 ASP A O 1
ATOM 4555 N N . PHE A 1 564 ? 36.995 14.568 -34.170 1.00 73.88 564 PHE A N 1
ATOM 4556 C CA . PHE A 1 564 ? 38.148 13.715 -33.856 1.00 73.88 564 PHE A CA 1
ATOM 4557 C C . PHE A 1 564 ? 39.340 13.953 -34.770 1.00 73.88 564 PHE A C 1
ATOM 4559 O O . PHE A 1 564 ? 40.269 13.146 -34.787 1.00 73.88 564 PHE A O 1
ATOM 4566 N N . PHE A 1 565 ? 39.356 15.079 -35.487 1.00 83.38 565 PHE A N 1
ATOM 4567 C CA . PHE A 1 565 ? 40.454 15.409 -36.384 1.00 83.38 565 PHE A CA 1
ATOM 4568 C C . PHE A 1 565 ? 41.820 15.348 -35.676 1.00 83.38 565 PHE A C 1
ATOM 4570 O O . PHE A 1 565 ? 42.766 14.800 -36.227 1.00 83.38 565 PHE A O 1
ATOM 4577 N N . GLY A 1 566 ? 41.910 15.834 -34.430 1.00 83.69 566 GLY A N 1
ATOM 4578 C CA . GLY A 1 566 ? 43.135 15.771 -33.625 1.00 83.69 566 GLY A CA 1
ATOM 4579 C C . GLY A 1 566 ? 43.642 14.338 -33.390 1.00 83.69 566 GLY A C 1
ATOM 4580 O O . GLY A 1 566 ? 44.720 14.012 -33.872 1.00 83.69 566 GLY A O 1
ATOM 4581 N N . PRO A 1 567 ? 42.881 13.463 -32.709 1.00 81.19 567 PRO A N 1
ATOM 4582 C CA . PRO A 1 567 ? 43.281 12.066 -32.515 1.00 81.19 567 PRO A CA 1
ATOM 4583 C C . PRO A 1 567 ? 43.551 11.291 -33.815 1.00 81.19 567 PRO A C 1
ATOM 4585 O O . PRO A 1 567 ? 44.474 10.483 -33.867 1.00 81.19 567 PRO A O 1
ATOM 4588 N N . LEU A 1 568 ? 42.775 11.537 -34.878 1.00 81.12 568 LEU A N 1
ATOM 4589 C CA . LEU A 1 568 ? 43.023 10.932 -36.191 1.00 81.12 568 LEU A CA 1
ATOM 4590 C C . LEU A 1 568 ? 44.353 11.407 -36.787 1.00 81.12 568 LEU A C 1
ATOM 4592 O O . LEU A 1 568 ? 45.073 10.611 -37.386 1.00 81.12 568 LEU A O 1
ATOM 4596 N N . LEU A 1 569 ? 44.688 12.689 -36.613 1.00 86.94 569 LEU A N 1
ATOM 4597 C CA . LEU A 1 569 ? 45.965 13.264 -37.026 1.00 86.94 569 LEU A CA 1
ATOM 4598 C C . LEU A 1 569 ? 47.134 12.651 -36.252 1.00 86.94 569 LEU A C 1
ATOM 4600 O O . LEU A 1 569 ? 48.126 12.286 -36.873 1.00 86.94 569 LEU A O 1
ATOM 4604 N N . ASP A 1 570 ? 46.999 12.487 -34.935 1.00 83.94 570 ASP A N 1
ATOM 4605 C CA . ASP A 1 570 ? 48.000 11.797 -34.111 1.00 83.94 570 ASP A CA 1
ATOM 4606 C C . ASP A 1 570 ? 48.260 10.376 -34.632 1.00 83.94 570 ASP A C 1
ATOM 4608 O O . ASP A 1 570 ? 49.409 9.967 -34.783 1.00 83.94 570 ASP A O 1
ATOM 4612 N N . TRP A 1 571 ? 47.199 9.652 -35.002 1.00 81.69 571 TRP A N 1
ATOM 4613 C CA . TRP A 1 571 ? 47.328 8.326 -35.603 1.00 81.69 571 TRP A CA 1
ATOM 4614 C C . TRP A 1 571 ? 48.017 8.376 -36.972 1.00 81.69 571 TRP A C 1
ATOM 4616 O O . TRP A 1 571 ? 48.933 7.603 -37.230 1.00 81.69 571 TRP A O 1
ATOM 4626 N N . TYR A 1 572 ? 47.634 9.308 -37.842 1.00 85.88 572 TYR A N 1
ATOM 4627 C CA . TYR A 1 572 ? 48.256 9.437 -39.159 1.00 85.88 572 TYR A CA 1
ATOM 4628 C C . TYR A 1 572 ? 49.742 9.823 -39.091 1.00 85.88 572 TYR A C 1
ATOM 4630 O O . TYR A 1 572 ? 50.518 9.356 -39.920 1.00 85.88 572 TYR A O 1
ATOM 4638 N N . ILE A 1 573 ? 50.142 10.649 -38.116 1.00 86.75 573 ILE A N 1
ATOM 4639 C CA . ILE A 1 573 ? 51.553 10.990 -37.865 1.00 86.75 573 ILE A CA 1
ATOM 4640 C C . ILE A 1 573 ? 52.374 9.726 -37.583 1.00 86.75 573 ILE A C 1
ATOM 4642 O O . ILE A 1 573 ? 53.501 9.606 -38.055 1.00 86.75 573 ILE A O 1
ATOM 4646 N N . GLU A 1 574 ? 51.820 8.784 -36.824 1.00 81.81 574 GLU A N 1
ATOM 4647 C CA . GLU A 1 574 ? 52.522 7.562 -36.423 1.00 81.81 574 GLU A CA 1
ATOM 4648 C C . GLU A 1 574 ? 52.472 6.459 -37.479 1.00 81.81 574 GLU A C 1
ATOM 4650 O O . GLU A 1 574 ? 53.474 5.789 -37.732 1.00 81.81 574 GLU A O 1
ATOM 4655 N N . GLU A 1 575 ? 51.305 6.255 -38.086 1.00 85.06 575 GLU A N 1
ATOM 4656 C CA . GLU A 1 575 ? 51.063 5.204 -39.068 1.00 85.06 575 GLU A CA 1
ATOM 4657 C C . GLU A 1 575 ? 50.333 5.781 -40.287 1.00 85.06 575 GLU A C 1
ATOM 4659 O O . GLU A 1 575 ? 49.105 5.661 -40.425 1.00 85.06 575 GLU A O 1
ATOM 4664 N N . PRO A 1 576 ? 51.081 6.417 -41.202 1.00 87.56 576 PRO A N 1
ATOM 4665 C CA . PRO A 1 576 ? 50.477 7.014 -42.373 1.00 87.56 576 PRO A CA 1
ATOM 4666 C C . PRO A 1 576 ? 49.773 5.961 -43.233 1.00 87.56 576 PRO A C 1
ATOM 4668 O O . PRO A 1 576 ? 50.326 4.906 -43.557 1.00 87.56 576 PRO A O 1
ATOM 4671 N N . SER A 1 577 ? 48.521 6.228 -43.607 1.00 87.19 577 SER A N 1
ATOM 4672 C CA . SER A 1 577 ? 47.738 5.306 -44.429 1.00 87.19 577 SER A CA 1
ATOM 4673 C C . SER A 1 577 ? 46.777 6.022 -45.369 1.00 87.19 577 SER A C 1
ATOM 4675 O O . SER A 1 577 ? 46.267 7.107 -45.079 1.00 87.19 577 SER A O 1
ATOM 4677 N N . MET A 1 578 ? 46.519 5.389 -46.517 1.00 86.81 578 MET A N 1
ATOM 4678 C CA . MET A 1 578 ? 45.605 5.912 -47.538 1.00 86.81 578 MET A CA 1
ATOM 4679 C C . MET A 1 578 ? 44.189 6.108 -47.000 1.00 86.81 578 MET A C 1
ATOM 4681 O O . MET A 1 578 ? 43.541 7.090 -47.355 1.00 86.81 578 MET A O 1
ATOM 4685 N N . ASP A 1 579 ? 43.734 5.209 -46.130 1.00 83.94 579 ASP A N 1
ATOM 4686 C CA . ASP A 1 579 ? 42.385 5.250 -45.568 1.00 83.94 579 ASP A CA 1
ATOM 4687 C C . ASP A 1 579 ? 42.212 6.466 -44.646 1.00 83.94 579 ASP A C 1
ATOM 4689 O O . ASP A 1 579 ? 41.252 7.217 -44.802 1.00 83.94 579 ASP A O 1
ATOM 4693 N N . LEU A 1 580 ? 43.188 6.753 -43.771 1.00 84.19 580 LEU A N 1
ATOM 4694 C CA . LEU A 1 580 ? 43.182 7.964 -42.935 1.00 84.19 580 LEU A CA 1
ATOM 4695 C C . LEU A 1 580 ? 43.186 9.243 -43.778 1.00 84.19 580 LEU A C 1
ATOM 4697 O O . LEU A 1 580 ? 42.449 10.185 -43.488 1.00 84.19 580 LEU A O 1
ATOM 4701 N N . MET A 1 581 ? 43.954 9.264 -44.868 1.00 89.50 581 MET A N 1
ATOM 4702 C CA . MET A 1 581 ? 43.998 10.423 -45.759 1.00 89.50 581 MET A CA 1
ATOM 4703 C C . MET A 1 581 ? 42.676 10.637 -46.520 1.00 89.50 581 MET A C 1
ATOM 4705 O O . MET A 1 581 ? 42.254 11.779 -46.710 1.00 89.50 581 MET A O 1
ATOM 4709 N N . GLN A 1 582 ? 41.979 9.561 -46.905 1.00 87.75 582 GLN A N 1
ATOM 4710 C CA . GLN A 1 582 ? 40.621 9.645 -47.463 1.00 87.75 582 GLN A CA 1
ATOM 4711 C C . GLN A 1 582 ? 39.627 10.216 -46.448 1.00 87.75 582 GLN A C 1
ATOM 4713 O O . GLN A 1 582 ? 38.805 11.062 -46.801 1.00 87.75 582 GLN A O 1
ATOM 4718 N N . ILE A 1 583 ? 39.726 9.804 -45.183 1.00 85.62 583 ILE A N 1
ATOM 4719 C CA . ILE A 1 583 ? 38.880 10.328 -44.107 1.00 85.62 583 ILE A CA 1
ATOM 4720 C C . ILE A 1 583 ? 39.139 11.824 -43.909 1.00 85.62 583 ILE A C 1
ATOM 4722 O O . ILE A 1 583 ? 38.186 12.600 -43.870 1.00 85.62 583 ILE A O 1
ATOM 4726 N N . PHE A 1 584 ? 40.401 12.266 -43.860 1.00 89.88 584 PHE A N 1
ATOM 4727 C CA . PHE A 1 584 ? 40.714 13.696 -43.762 1.00 89.88 584 PHE A CA 1
ATOM 4728 C C . PHE A 1 584 ? 40.147 14.497 -44.926 1.00 89.88 584 PHE A C 1
ATOM 4730 O O . PHE A 1 584 ? 39.580 15.563 -44.697 1.00 89.88 584 PHE A O 1
ATOM 4737 N N . HIS A 1 585 ? 40.232 13.978 -46.154 1.00 89.19 585 HIS A N 1
ATOM 4738 C CA . HIS A 1 585 ? 39.611 14.612 -47.315 1.00 89.19 585 HIS A CA 1
ATOM 4739 C C . HIS A 1 585 ? 38.114 14.846 -47.092 1.00 89.19 585 HIS A C 1
ATOM 4741 O O . HIS A 1 585 ? 37.641 15.970 -47.247 1.00 89.19 585 HIS A O 1
ATOM 4747 N N . ARG A 1 586 ? 37.385 13.817 -46.644 1.00 86.62 586 ARG A N 1
ATOM 4748 C CA . ARG A 1 586 ? 35.946 13.909 -46.353 1.00 86.62 586 ARG A CA 1
ATOM 4749 C C . ARG A 1 586 ? 35.627 14.861 -45.204 1.00 86.62 586 ARG A C 1
ATOM 4751 O O . ARG A 1 586 ? 34.707 15.667 -45.322 1.00 86.62 586 ARG A O 1
ATOM 4758 N N . ILE A 1 587 ? 36.405 14.821 -44.123 1.00 86.50 587 ILE A N 1
ATOM 4759 C CA . ILE A 1 587 ? 36.252 15.755 -43.000 1.00 86.50 587 ILE A CA 1
ATOM 4760 C C . ILE A 1 587 ? 36.402 17.192 -43.495 1.00 86.50 587 ILE A C 1
ATOM 4762 O O . ILE A 1 587 ? 35.560 18.027 -43.200 1.00 86.50 587 ILE A O 1
ATOM 4766 N N . ILE A 1 588 ? 37.430 17.490 -44.285 1.00 87.81 588 ILE A N 1
ATOM 4767 C CA . ILE A 1 588 ? 37.710 18.838 -44.804 1.00 87.81 588 ILE A CA 1
ATOM 4768 C C . ILE A 1 588 ? 36.650 19.286 -45.827 1.00 87.81 588 ILE A C 1
ATOM 4770 O O . ILE A 1 588 ? 36.298 20.472 -45.918 1.00 87.81 588 ILE A O 1
ATOM 4774 N N . GLU A 1 589 ? 36.090 18.348 -46.594 1.00 86.75 589 GLU A N 1
ATOM 4775 C CA . GLU A 1 589 ? 34.941 18.598 -47.469 1.00 86.75 589 GLU A CA 1
ATOM 4776 C C . GLU A 1 589 ? 33.708 19.092 -46.697 1.00 86.75 589 GLU A C 1
ATOM 4778 O O . GLU A 1 589 ? 32.904 19.823 -47.278 1.00 86.75 589 GLU A O 1
ATOM 4783 N N . ILE A 1 590 ? 33.586 18.808 -45.402 1.00 85.12 590 ILE A N 1
ATOM 4784 C CA . ILE A 1 590 ? 32.425 19.204 -44.592 1.00 85.12 590 ILE A CA 1
ATOM 4785 C C . ILE A 1 590 ? 32.767 20.280 -43.553 1.00 85.12 590 ILE A C 1
ATOM 4787 O O . ILE A 1 590 ? 32.047 21.270 -43.440 1.00 85.12 590 ILE A O 1
ATOM 4791 N N . ASN A 1 591 ? 33.897 20.149 -42.862 1.00 87.12 591 ASN A N 1
ATOM 4792 C CA . ASN A 1 591 ? 34.408 21.064 -41.845 1.00 87.12 591 ASN A CA 1
ATOM 4793 C C . ASN A 1 591 ? 35.862 21.490 -42.156 1.00 87.12 591 ASN A C 1
ATOM 4795 O O . ASN A 1 591 ? 36.818 20.905 -41.644 1.00 87.12 591 ASN A O 1
ATOM 4799 N N . PRO A 1 592 ? 36.048 22.531 -42.984 1.00 85.00 592 PRO A N 1
ATOM 4800 C CA . PRO A 1 592 ? 37.369 23.006 -43.405 1.00 85.00 592 PRO A CA 1
ATOM 4801 C C . PRO A 1 592 ? 38.233 23.523 -42.245 1.00 85.00 592 PRO A C 1
ATOM 4803 O O . PRO A 1 592 ? 39.456 23.386 -42.262 1.00 85.00 592 PRO A O 1
ATOM 4806 N N . ASP A 1 593 ? 37.591 24.077 -41.211 1.00 86.69 593 ASP A N 1
ATOM 4807 C CA . ASP A 1 593 ? 38.263 24.660 -40.050 1.00 86.69 593 ASP A CA 1
ATOM 4808 C C . ASP A 1 593 ? 38.819 23.600 -39.080 1.00 86.69 593 ASP A C 1
ATOM 4810 O O . ASP A 1 593 ? 39.638 23.943 -38.224 1.00 86.69 593 ASP A O 1
ATOM 4814 N N . ALA A 1 594 ? 38.447 22.318 -39.224 1.00 83.94 594 ALA A N 1
ATOM 4815 C CA . ALA A 1 594 ? 38.920 21.224 -38.362 1.00 83.94 594 ALA A CA 1
ATOM 4816 C C . ALA A 1 594 ? 40.458 21.126 -38.306 1.00 83.94 594 ALA A C 1
ATOM 4818 O O . ALA A 1 594 ? 41.034 20.731 -37.293 1.00 83.94 594 ALA A O 1
ATOM 4819 N N . LEU A 1 595 ? 41.126 21.553 -39.381 1.00 82.75 595 LEU A N 1
ATOM 4820 C CA . LEU A 1 595 ? 42.573 21.462 -39.558 1.00 82.75 595 LEU A CA 1
ATOM 4821 C C . LEU A 1 595 ? 43.329 22.720 -39.098 1.00 82.75 595 LEU A C 1
ATOM 4823 O O . LEU A 1 595 ? 44.551 22.705 -38.954 1.00 82.75 595 LEU A O 1
ATOM 4827 N N . LYS A 1 596 ? 42.618 23.825 -38.849 1.00 83.31 596 LYS A N 1
ATOM 4828 C CA . LYS A 1 596 ? 43.194 25.172 -38.706 1.00 83.31 596 LYS A CA 1
ATOM 4829 C C . LYS A 1 596 ? 44.238 25.290 -37.595 1.00 83.31 596 LYS A C 1
ATOM 4831 O O . LYS A 1 596 ? 45.235 25.982 -37.773 1.00 83.31 596 LYS A O 1
ATOM 4836 N N . ASN A 1 597 ? 44.025 24.599 -36.475 1.00 83.12 597 ASN A N 1
ATOM 4837 C CA . ASN A 1 597 ? 44.883 24.700 -35.290 1.00 83.12 597 ASN A CA 1
ATOM 4838 C C . ASN A 1 597 ? 46.027 23.672 -35.254 1.00 83.12 597 ASN A C 1
ATOM 4840 O O . ASN A 1 597 ? 46.908 23.802 -34.413 1.00 83.12 597 ASN A O 1
ATOM 4844 N N . ARG A 1 598 ? 46.026 22.668 -36.144 1.00 88.88 598 ARG A N 1
ATOM 4845 C CA . ARG A 1 598 ? 47.067 21.620 -36.239 1.00 88.88 598 ARG A CA 1
ATOM 4846 C C . ARG A 1 598 ? 47.598 21.453 -37.669 1.00 88.88 598 ARG A C 1
ATOM 4848 O O . ARG A 1 598 ? 48.090 20.398 -38.056 1.00 88.88 598 ARG A O 1
ATOM 4855 N N . MET A 1 599 ? 47.487 22.515 -38.466 1.00 85.62 599 MET A N 1
ATOM 4856 C CA . MET A 1 599 ? 47.846 22.522 -39.884 1.00 85.62 599 MET A CA 1
ATOM 4857 C C . MET A 1 599 ? 49.322 22.203 -40.116 1.00 85.62 599 MET A C 1
ATOM 4859 O O . MET A 1 599 ? 49.646 21.432 -41.015 1.00 85.62 599 MET A O 1
ATOM 4863 N N . ASP A 1 600 ? 50.217 22.781 -39.315 1.00 86.44 600 ASP A N 1
ATOM 4864 C CA . ASP A 1 600 ? 51.650 22.530 -39.464 1.00 86.44 600 ASP A CA 1
ATOM 4865 C C . ASP A 1 600 ? 52.019 21.084 -39.116 1.00 86.44 600 ASP A C 1
ATOM 4867 O O . ASP A 1 600 ? 52.770 20.467 -39.863 1.00 86.44 600 ASP A O 1
ATOM 4871 N N . GLU A 1 601 ? 51.412 20.508 -38.076 1.00 90.81 601 GLU A N 1
ATOM 4872 C CA . GLU A 1 601 ? 51.624 19.106 -37.692 1.00 90.81 601 GLU A CA 1
ATOM 4873 C C . GLU A 1 601 ? 51.151 18.139 -38.786 1.00 90.81 601 GLU A C 1
ATOM 4875 O O . GLU A 1 601 ? 51.875 17.219 -39.160 1.00 90.81 601 GLU A O 1
ATOM 4880 N N . PHE A 1 602 ? 49.976 18.386 -39.374 1.00 89.25 602 PHE A N 1
ATOM 4881 C CA . PHE A 1 602 ? 49.484 17.607 -40.515 1.00 89.25 602 PHE A CA 1
ATOM 4882 C C . PHE A 1 602 ? 50.380 17.735 -41.746 1.00 89.25 602 PHE A C 1
ATOM 4884 O O . PHE A 1 602 ? 50.655 16.748 -42.432 1.00 89.25 602 PHE A O 1
ATOM 4891 N N . LEU A 1 603 ? 50.865 18.945 -42.024 1.00 86.81 603 LEU A N 1
ATOM 4892 C CA . LEU A 1 603 ? 51.787 19.194 -43.126 1.00 86.81 603 LEU A CA 1
ATOM 4893 C C . LEU A 1 603 ? 53.131 18.495 -42.929 1.00 86.81 603 LEU A C 1
ATOM 4895 O O . LEU A 1 603 ? 53.703 18.023 -43.910 1.00 86.81 603 LEU A O 1
ATOM 4899 N N . ASP A 1 604 ? 53.639 18.443 -41.702 1.00 88.25 604 ASP A N 1
ATOM 4900 C CA . ASP A 1 604 ? 54.879 17.744 -41.382 1.00 88.25 604 ASP A CA 1
ATOM 4901 C C . ASP A 1 604 ? 54.700 16.224 -41.498 1.00 88.25 604 ASP A C 1
ATOM 4903 O O . ASP A 1 604 ? 55.499 15.587 -42.184 1.00 88.25 604 ASP A O 1
ATOM 4907 N N . ALA A 1 605 ? 53.586 15.675 -41.003 1.00 88.19 605 ALA A N 1
ATOM 4908 C CA . ALA A 1 605 ? 53.217 14.266 -41.183 1.00 88.19 605 ALA A CA 1
ATOM 4909 C C . ALA A 1 605 ? 53.175 13.848 -42.665 1.00 88.19 605 ALA A C 1
ATOM 4911 O O . ALA A 1 605 ? 53.719 12.822 -43.069 1.00 88.19 605 ALA A O 1
ATOM 4912 N N . CYS A 1 606 ? 52.567 14.681 -43.515 1.00 86.69 606 CYS A N 1
ATOM 4913 C CA . CYS A 1 606 ? 52.465 14.413 -44.950 1.00 86.69 606 CYS A CA 1
ATOM 4914 C C . CYS A 1 606 ? 53.825 14.408 -45.669 1.00 86.69 606 CYS A C 1
ATOM 4916 O O . CYS A 1 606 ? 53.962 13.742 -46.692 1.00 86.69 606 CYS A O 1
ATOM 4918 N N . LYS A 1 607 ? 54.841 15.133 -45.174 1.00 84.94 607 LYS A N 1
ATOM 4919 C CA . LYS A 1 607 ? 56.183 15.135 -45.796 1.00 84.94 607 LYS A CA 1
ATOM 4920 C C . LYS A 1 607 ? 56.904 13.808 -45.606 1.00 84.94 607 LYS A C 1
ATOM 4922 O O . LYS A 1 607 ? 57.680 13.408 -46.477 1.00 84.94 607 LYS A O 1
ATOM 4927 N N . GLU A 1 608 ? 56.697 13.180 -44.456 1.00 81.94 608 GLU A N 1
ATOM 4928 C CA . GLU A 1 608 ? 57.325 11.907 -44.113 1.00 81.94 608 GLU A CA 1
ATOM 4929 C C . GLU A 1 608 ? 56.624 10.737 -44.819 1.00 81.94 608 GLU A C 1
ATOM 4931 O O . GLU A 1 608 ? 57.278 9.761 -45.196 1.00 81.94 608 GLU A O 1
ATOM 4936 N N . ASP A 1 609 ? 55.332 10.885 -45.126 1.00 84.00 609 ASP A N 1
ATOM 4937 C CA . ASP A 1 609 ? 54.549 9.890 -45.853 1.00 84.00 609 ASP A CA 1
ATOM 4938 C C . ASP A 1 609 ? 54.585 10.058 -47.382 1.00 84.00 609 ASP A C 1
ATOM 4940 O O . ASP A 1 609 ? 53.832 10.823 -47.989 1.00 84.00 609 ASP A O 1
ATOM 4944 N N . LYS A 1 610 ? 55.418 9.245 -48.037 1.00 82.12 610 LYS A N 1
ATOM 4945 C CA . LYS A 1 610 ? 55.472 9.155 -49.507 1.00 82.12 610 LYS A CA 1
ATOM 4946 C C . LYS A 1 610 ? 54.384 8.258 -50.107 1.00 82.12 610 LYS A C 1
ATOM 4948 O O . LYS A 1 610 ? 54.158 8.319 -51.315 1.00 82.12 610 LYS A O 1
ATOM 4953 N N . GLY A 1 611 ? 53.740 7.412 -49.303 1.00 82.88 611 GLY A N 1
ATOM 4954 C CA . GLY A 1 611 ? 52.772 6.408 -49.743 1.00 82.88 611 GLY A CA 1
ATOM 4955 C C . GLY A 1 611 ? 51.399 6.983 -50.090 1.00 82.88 611 GLY A C 1
ATOM 4956 O O . GLY A 1 611 ? 50.704 6.409 -50.926 1.00 82.88 611 GLY A O 1
ATOM 4957 N N . THR A 1 612 ? 51.026 8.133 -49.519 1.00 84.75 612 THR A N 1
ATOM 4958 C CA . THR A 1 612 ? 49.692 8.741 -49.709 1.00 84.75 612 THR A CA 1
ATOM 4959 C C . THR A 1 612 ? 49.672 10.012 -50.561 1.00 84.75 612 THR A C 1
ATOM 4961 O O . THR A 1 612 ? 48.645 10.687 -50.661 1.00 84.75 612 THR A O 1
ATOM 4964 N N . TYR A 1 613 ? 50.778 10.312 -51.249 1.00 83.38 613 TYR A N 1
ATOM 4965 C CA . TYR A 1 613 ? 51.018 11.560 -51.991 1.00 83.38 613 TYR A CA 1
ATOM 4966 C C . TYR A 1 613 ? 49.843 12.035 -52.869 1.00 83.38 613 TYR A C 1
ATOM 4968 O O . TYR A 1 613 ? 49.474 13.209 -52.852 1.00 83.38 613 TYR A O 1
ATOM 4976 N N . MET A 1 614 ? 49.206 11.131 -53.620 1.00 81.00 614 MET A N 1
ATOM 4977 C CA . MET A 1 614 ? 48.083 11.495 -54.498 1.00 81.00 614 MET A CA 1
ATOM 4978 C C . MET A 1 614 ? 46.834 11.946 -53.729 1.00 81.00 614 MET A C 1
ATOM 4980 O O . MET A 1 614 ? 46.139 12.855 -54.181 1.00 81.00 614 MET A O 1
ATOM 4984 N N . MET A 1 615 ? 46.553 11.345 -52.572 1.00 82.69 615 MET A N 1
ATOM 4985 C CA . MET A 1 615 ? 45.419 11.734 -51.728 1.00 82.69 615 MET A CA 1
ATOM 4986 C C . MET A 1 615 ? 45.738 13.009 -50.940 1.00 82.69 615 MET A C 1
ATOM 4988 O O . MET A 1 615 ? 44.875 13.871 -50.802 1.00 82.69 615 MET A O 1
ATOM 4992 N N . GLN A 1 616 ? 46.995 13.195 -50.523 1.00 85.88 616 GLN A N 1
ATOM 4993 C CA . GLN A 1 616 ? 47.461 14.457 -49.938 1.00 85.88 616 GLN A CA 1
ATOM 4994 C C . GLN A 1 616 ? 47.212 15.636 -50.892 1.00 85.88 616 GLN A C 1
ATOM 4996 O O . GLN A 1 616 ? 46.703 16.671 -50.471 1.00 85.88 616 GLN A O 1
ATOM 5001 N N . ILE A 1 617 ? 47.483 15.476 -52.197 1.00 85.06 617 ILE A N 1
ATOM 5002 C CA . ILE A 1 617 ? 47.164 16.501 -53.210 1.00 85.06 617 ILE A CA 1
ATOM 5003 C C . ILE A 1 617 ? 45.667 16.826 -53.221 1.00 85.06 617 ILE A C 1
ATOM 5005 O O . ILE A 1 617 ? 45.309 18.001 -53.290 1.00 85.06 617 ILE A O 1
ATOM 5009 N N . GLN A 1 618 ? 44.794 15.817 -53.146 1.00 84.06 618 GLN A N 1
ATOM 5010 C CA . GLN A 1 618 ? 43.341 16.024 -53.124 1.00 84.06 618 GLN A CA 1
ATOM 5011 C C . GLN A 1 618 ? 42.901 16.774 -51.863 1.00 84.06 618 GLN A C 1
ATOM 5013 O O . GLN A 1 618 ? 42.158 17.750 -51.961 1.00 84.06 618 GLN A O 1
ATOM 5018 N N . VAL A 1 619 ? 43.431 16.394 -50.698 1.00 84.81 619 VAL A N 1
ATOM 5019 C CA . VAL A 1 619 ? 43.210 17.098 -49.428 1.00 84.81 619 VAL A CA 1
ATOM 5020 C C . VAL A 1 619 ? 43.654 18.558 -49.514 1.00 84.81 619 VAL A C 1
ATOM 5022 O O . VAL A 1 619 ? 42.879 19.462 -49.198 1.00 84.81 619 VAL A O 1
ATOM 5025 N N . PHE A 1 620 ? 44.870 18.816 -49.998 1.00 86.38 620 PHE A N 1
ATOM 5026 C CA . PHE A 1 620 ? 45.401 20.174 -50.130 1.00 86.38 620 PHE A CA 1
ATOM 5027 C C . PHE A 1 620 ? 44.641 21.013 -51.154 1.00 86.38 620 PHE A C 1
ATOM 5029 O O . PHE A 1 620 ? 44.469 22.211 -50.945 1.00 86.38 620 PHE A O 1
ATOM 5036 N N . TYR A 1 621 ? 44.145 20.399 -52.227 1.00 83.69 621 TYR A N 1
ATOM 5037 C CA . TYR A 1 621 ? 43.291 21.069 -53.204 1.00 83.69 621 TYR A CA 1
ATOM 5038 C C . TYR A 1 621 ? 41.917 21.426 -52.616 1.00 83.69 621 TYR A C 1
ATOM 5040 O O . TYR A 1 621 ? 41.403 22.521 -52.841 1.00 83.69 621 TYR A O 1
ATOM 5048 N N . GLY A 1 622 ? 41.329 20.531 -51.817 1.00 81.69 622 GLY A N 1
ATOM 5049 C CA . GLY A 1 622 ? 40.109 20.813 -51.060 1.00 81.69 622 GLY A CA 1
ATOM 5050 C C . GLY A 1 622 ? 40.294 21.974 -50.078 1.00 81.69 622 GLY A C 1
ATOM 5051 O O . GLY A 1 622 ? 39.464 22.885 -50.036 1.00 81.69 622 GLY A O 1
ATOM 5052 N N . LEU A 1 623 ? 41.416 21.986 -49.348 1.00 81.94 623 LEU A N 1
ATOM 5053 C CA . LEU A 1 623 ? 41.782 23.060 -48.419 1.00 81.94 623 LEU A CA 1
ATOM 5054 C C . LEU A 1 623 ? 42.006 24.398 -49.130 1.00 81.94 623 LEU A C 1
ATOM 5056 O O . LEU A 1 623 ? 41.443 25.402 -48.702 1.00 81.94 623 LEU A O 1
ATOM 5060 N N . SER A 1 624 ? 42.777 24.433 -50.222 1.00 82.06 624 SER A N 1
ATOM 5061 C CA . SER A 1 624 ? 43.097 25.684 -50.925 1.00 82.06 624 SER A CA 1
ATOM 5062 C C . SER A 1 624 ? 41.868 26.337 -51.559 1.00 82.06 624 SER A C 1
ATOM 5064 O O . SER A 1 624 ? 41.746 27.562 -51.546 1.00 82.06 624 SER A O 1
ATOM 5066 N N . ASN A 1 625 ? 40.913 25.535 -52.041 1.00 80.31 625 ASN A N 1
ATOM 5067 C CA . ASN A 1 625 ? 39.649 26.038 -52.580 1.00 80.31 625 ASN A CA 1
ATOM 5068 C C . ASN A 1 625 ? 38.765 26.699 -51.515 1.00 80.31 625 ASN A C 1
ATOM 5070 O O . ASN A 1 625 ? 38.003 27.612 -51.834 1.00 80.31 625 ASN A O 1
ATOM 5074 N N . LYS A 1 626 ? 38.837 26.232 -50.265 1.00 80.94 626 LYS A N 1
ATOM 5075 C CA . LYS A 1 626 ? 37.997 26.727 -49.168 1.00 80.94 626 LYS A CA 1
ATOM 5076 C C . LYS A 1 626 ? 38.677 27.785 -48.297 1.00 80.94 626 LYS A C 1
ATOM 5078 O O . LYS A 1 626 ? 37.978 28.625 -47.740 1.00 80.94 626 LYS A O 1
ATOM 5083 N N . HIS A 1 627 ? 40.008 27.781 -48.246 1.00 78.12 627 HIS A N 1
ATOM 5084 C CA . HIS A 1 627 ? 40.851 28.722 -47.504 1.00 78.12 627 HIS A CA 1
ATOM 5085 C C . HIS A 1 627 ? 41.920 29.345 -48.417 1.00 78.12 627 HIS A C 1
ATOM 5087 O O . HIS A 1 627 ? 43.108 29.030 -48.291 1.00 78.12 627 HIS A O 1
ATOM 5093 N N . PRO A 1 628 ? 41.545 30.234 -49.353 1.00 75.62 628 PRO A N 1
ATOM 5094 C CA . PRO A 1 628 ? 42.475 30.817 -50.325 1.00 75.62 628 PRO A CA 1
ATOM 5095 C C . PRO A 1 628 ? 43.640 31.596 -49.685 1.00 75.62 628 PRO A C 1
ATOM 5097 O O . PRO A 1 628 ? 44.699 31.748 -50.290 1.00 75.62 628 PRO A O 1
ATOM 5100 N N . GLU A 1 629 ? 43.500 32.051 -48.440 1.00 71.31 629 GLU A N 1
ATOM 5101 C CA . GLU A 1 629 ? 44.564 32.672 -47.644 1.00 71.31 629 GLU A CA 1
ATOM 5102 C C . GLU A 1 629 ? 45.749 31.737 -47.343 1.00 71.31 629 GLU A C 1
ATOM 5104 O O . GLU A 1 629 ? 46.855 32.204 -47.071 1.00 71.31 629 GLU A O 1
ATOM 5109 N N . THR A 1 630 ? 45.548 30.422 -47.430 1.00 64.50 630 THR A N 1
ATOM 5110 C CA . THR A 1 630 ? 46.584 29.409 -47.177 1.00 64.50 630 THR A CA 1
ATOM 5111 C C . THR A 1 630 ? 47.370 29.012 -48.435 1.00 64.50 630 THR A C 1
ATOM 5113 O O . THR A 1 630 ? 48.435 28.393 -48.342 1.00 64.50 630 THR A O 1
ATOM 5116 N N . ASP A 1 631 ? 46.903 29.428 -49.617 1.00 62.66 631 ASP A N 1
ATOM 5117 C CA . ASP A 1 631 ? 47.408 29.020 -50.937 1.00 62.66 631 ASP A CA 1
ATOM 5118 C C . ASP A 1 631 ? 48.894 29.387 -51.151 1.00 62.66 631 ASP A C 1
ATOM 5120 O O . ASP A 1 631 ? 49.680 28.634 -51.734 1.00 62.66 631 ASP A O 1
ATOM 5124 N N . GLY A 1 632 ? 49.342 30.506 -50.566 1.00 66.12 632 GLY A N 1
ATOM 5125 C CA . GLY A 1 632 ? 50.747 30.932 -50.598 1.00 66.12 632 GLY A CA 1
ATOM 5126 C C . GLY A 1 632 ? 51.706 30.009 -49.832 1.00 66.12 632 GLY A C 1
ATOM 5127 O O . GLY A 1 632 ? 52.880 29.896 -50.201 1.00 66.12 632 GLY A O 1
ATOM 5128 N N . THR A 1 633 ? 51.216 29.330 -48.794 1.00 64.94 633 THR A N 1
ATOM 5129 C CA . THR A 1 633 ? 51.987 28.404 -47.952 1.00 64.94 633 THR A CA 1
ATOM 5130 C C . THR A 1 633 ? 52.009 27.006 -48.577 1.00 64.94 633 THR A C 1
ATOM 5132 O O . THR A 1 633 ? 53.078 26.397 -48.686 1.00 64.94 633 THR A O 1
ATOM 5135 N N . PHE A 1 634 ? 50.865 26.541 -49.093 1.00 63.44 634 PHE A N 1
ATOM 5136 C CA . PHE A 1 634 ? 50.735 25.259 -49.797 1.00 63.44 634 PHE A CA 1
ATOM 5137 C C . PHE A 1 634 ? 51.511 25.235 -51.116 1.00 63.44 634 PHE A C 1
ATOM 5139 O O . PHE A 1 634 ? 52.301 24.320 -51.363 1.00 63.44 634 PHE A O 1
ATOM 5146 N N . GLY A 1 635 ? 51.377 26.284 -51.933 1.00 63.59 635 GLY A N 1
ATOM 5147 C CA . GLY A 1 635 ? 52.047 26.385 -53.228 1.00 63.59 635 GLY A CA 1
ATOM 5148 C C . GLY A 1 635 ? 53.572 26.511 -53.140 1.00 63.59 635 GLY A C 1
ATOM 5149 O O . GLY A 1 635 ? 54.261 26.152 -54.097 1.00 63.59 635 GLY A O 1
ATOM 5150 N N . LYS A 1 636 ? 54.121 27.004 -52.018 1.00 63.91 636 LYS A N 1
ATOM 5151 C CA . LYS A 1 636 ? 55.574 27.019 -51.756 1.00 63.91 636 LYS A CA 1
ATOM 5152 C C . LYS A 1 636 ? 56.087 25.667 -51.242 1.00 63.91 636 LYS A C 1
ATOM 5154 O O . LYS A 1 636 ? 57.154 25.246 -51.679 1.00 63.91 636 LYS A O 1
ATOM 5159 N N . ARG A 1 637 ? 55.334 24.968 -50.379 1.00 58.66 637 ARG A N 1
ATOM 5160 C CA . ARG A 1 637 ? 55.722 23.658 -49.807 1.00 58.66 637 ARG A CA 1
ATOM 5161 C C . ARG A 1 637 ? 55.532 22.469 -50.772 1.00 58.66 637 ARG A C 1
ATOM 5163 O O . ARG A 1 637 ? 56.347 21.550 -50.740 1.00 58.66 637 ARG A O 1
ATOM 5170 N N . MET A 1 638 ? 54.542 22.489 -51.674 1.00 56.59 638 MET A N 1
ATOM 5171 C CA . MET A 1 638 ? 54.417 21.465 -52.736 1.00 56.59 638 MET A CA 1
ATOM 5172 C C . MET A 1 638 ? 55.556 21.543 -53.766 1.00 56.59 638 MET A C 1
ATOM 5174 O O . MET A 1 638 ? 56.000 20.526 -54.293 1.00 56.59 638 MET A O 1
ATOM 5178 N N . ARG A 1 639 ? 56.066 22.753 -54.042 1.00 61.12 639 ARG A N 1
ATOM 5179 C CA . ARG A 1 639 ? 57.186 22.937 -54.977 1.00 61.12 639 ARG A CA 1
ATOM 5180 C C . ARG A 1 639 ? 58.499 22.372 -54.429 1.00 61.12 639 ARG A C 1
ATOM 5182 O O . ARG A 1 639 ? 59.221 21.741 -55.192 1.00 61.12 639 ARG A O 1
ATOM 5189 N N . SER A 1 640 ? 58.767 22.498 -53.125 1.00 56.62 640 SER A N 1
ATOM 5190 C CA . SER A 1 640 ? 59.988 21.956 -52.503 1.00 56.62 640 SER A CA 1
ATOM 5191 C C . SER A 1 640 ? 60.022 20.425 -52.395 1.00 56.62 640 SER A C 1
ATOM 5193 O O . SER A 1 640 ? 61.099 19.849 -52.320 1.00 56.62 640 SER A O 1
ATOM 5195 N N . THR A 1 641 ? 58.871 19.747 -52.389 1.00 51.31 641 THR A N 1
ATOM 5196 C CA . THR A 1 641 ? 58.789 18.269 -52.379 1.00 51.31 641 THR A CA 1
ATOM 5197 C C . THR A 1 641 ? 58.871 17.666 -53.786 1.00 51.31 641 THR A C 1
ATOM 5199 O O . THR A 1 641 ? 59.357 16.549 -53.945 1.00 51.31 641 THR A O 1
ATOM 5202 N N . SER A 1 642 ? 58.483 18.418 -54.823 1.00 48.12 642 SER A N 1
ATOM 5203 C CA . SER A 1 642 ? 58.543 17.988 -56.231 1.00 48.12 642 SER A CA 1
ATOM 5204 C C . SER A 1 642 ? 59.936 18.035 -56.888 1.00 48.12 642 SER A C 1
ATOM 5206 O O . SER A 1 642 ? 60.098 17.547 -58.005 1.00 48.12 642 SER A O 1
ATOM 5208 N N . GLU A 1 643 ? 60.967 18.566 -56.217 1.00 47.31 643 GLU A N 1
ATOM 5209 C CA . GLU A 1 643 ? 62.340 18.616 -56.765 1.00 47.31 643 GLU A CA 1
ATOM 5210 C C . GLU A 1 643 ? 63.044 17.237 -56.811 1.00 47.31 643 GLU A C 1
ATOM 5212 O O . GLU A 1 643 ? 64.113 17.093 -57.407 1.00 47.31 643 GLU A O 1
ATOM 5217 N N . GLY A 1 644 ? 62.421 16.179 -56.279 1.00 51.34 644 GLY A N 1
ATOM 5218 C CA . GLY A 1 644 ? 62.871 14.791 -56.411 1.00 51.34 644 GLY A CA 1
ATOM 5219 C C . GLY A 1 644 ? 62.143 14.017 -57.515 1.00 51.34 644 GLY A C 1
ATOM 5220 O O . GLY A 1 644 ? 61.199 13.299 -57.221 1.00 51.34 644 GLY A O 1
ATOM 5221 N N . LYS A 1 645 ? 62.614 14.141 -58.767 1.00 48.72 645 LYS A N 1
ATOM 5222 C CA . LYS A 1 645 ? 62.372 13.261 -59.940 1.00 48.72 645 LYS A CA 1
ATOM 5223 C C . LYS A 1 645 ? 61.013 12.532 -60.007 1.00 48.72 645 LYS A C 1
ATOM 5225 O O . LYS A 1 645 ? 60.914 11.415 -59.517 1.00 48.72 645 LYS A O 1
ATOM 5230 N N . LEU A 1 646 ? 60.062 13.071 -60.777 1.00 40.81 646 LEU A N 1
ATOM 5231 C CA . LEU A 1 646 ? 59.127 12.323 -61.646 1.00 40.81 646 LEU A CA 1
ATOM 5232 C C . LEU A 1 646 ? 58.149 13.313 -62.297 1.00 40.81 646 LEU A C 1
ATOM 5234 O O . LEU A 1 646 ? 57.091 13.536 -61.747 1.00 40.81 646 LEU A O 1
ATOM 5238 N N . PHE A 1 647 ? 58.510 13.930 -63.427 1.00 33.22 647 PHE A N 1
ATOM 5239 C CA . PHE A 1 647 ? 57.601 14.334 -64.522 1.00 33.22 647 PHE A CA 1
ATOM 5240 C C . PHE A 1 647 ? 58.463 14.851 -65.698 1.00 33.22 647 PHE A C 1
ATOM 5242 O O . PHE A 1 647 ? 59.342 15.685 -65.471 1.00 33.22 647 PHE A O 1
ATOM 5249 N N . PRO A 1 648 ? 58.284 14.371 -66.946 1.00 35.81 648 PRO A N 1
ATOM 5250 C CA . PRO A 1 648 ? 58.966 14.939 -68.107 1.00 35.81 648 PRO A CA 1
ATOM 5251 C C . PRO A 1 648 ? 58.265 16.231 -68.574 1.00 35.81 648 PRO A C 1
ATOM 5253 O O . PRO A 1 648 ? 57.060 16.389 -68.362 1.00 35.81 648 PRO A O 1
ATOM 5256 N N . PRO A 1 649 ? 58.984 17.164 -69.227 1.00 38.47 649 PRO A N 1
ATOM 5257 C CA . PRO A 1 649 ? 58.423 18.441 -69.636 1.00 38.47 649 PRO A CA 1
ATOM 5258 C C . PRO A 1 649 ? 57.603 18.265 -70.920 1.00 38.47 649 PRO A C 1
ATOM 5260 O O . PRO A 1 649 ? 58.136 17.913 -71.969 1.00 38.47 649 PRO A O 1
ATOM 5263 N N . GLY A 1 650 ? 56.305 18.544 -70.847 1.00 32.81 650 GLY A N 1
ATOM 5264 C CA . GLY A 1 650 ? 55.417 18.610 -72.005 1.00 32.81 650 GLY A CA 1
ATOM 5265 C C . GLY A 1 650 ? 54.507 19.821 -71.877 1.00 32.81 650 GLY A C 1
ATOM 5266 O O . GLY A 1 650 ? 53.553 19.807 -71.106 1.00 32.81 650 GLY A O 1
ATOM 5267 N N . GLY A 1 651 ? 54.843 20.896 -72.587 1.00 35.91 651 GLY A N 1
ATOM 5268 C CA . GLY A 1 651 ? 54.052 22.118 -72.603 1.00 35.91 651 GLY A CA 1
ATOM 5269 C C . GLY A 1 651 ? 52.792 21.977 -73.447 1.00 35.91 651 GLY A C 1
ATOM 5270 O O . GLY A 1 651 ? 52.846 21.432 -74.539 1.00 35.91 651 GLY A O 1
ATOM 5271 N N . HIS A 1 652 ? 51.694 22.572 -72.985 1.00 32.22 652 HIS A N 1
ATOM 5272 C CA . HIS A 1 652 ? 50.696 23.174 -73.860 1.00 32.22 652 HIS A CA 1
ATOM 5273 C C . HIS A 1 652 ? 50.049 24.367 -73.160 1.00 32.22 652 HIS A C 1
ATOM 5275 O O . HIS A 1 652 ? 49.445 24.275 -72.095 1.00 32.22 652 HIS A O 1
ATOM 5281 N N . THR A 1 653 ? 50.221 25.518 -73.795 1.00 40.75 653 THR A N 1
ATOM 5282 C CA . THR A 1 653 ? 49.531 26.770 -73.535 1.00 40.75 653 THR A CA 1
ATOM 5283 C C . THR A 1 653 ? 48.052 26.619 -73.892 1.00 40.75 653 THR A C 1
ATOM 5285 O O . THR A 1 653 ? 47.706 26.420 -75.054 1.00 40.75 653 THR A O 1
ATOM 5288 N N . ALA A 1 654 ? 47.159 26.760 -72.913 1.00 33.44 654 ALA A N 1
ATOM 5289 C CA . ALA A 1 654 ? 45.727 26.900 -73.159 1.00 33.44 654 ALA A CA 1
ATOM 5290 C C . ALA A 1 654 ? 45.184 28.124 -72.418 1.00 33.44 654 ALA A C 1
ATOM 5292 O O . ALA A 1 654 ? 45.473 28.381 -71.253 1.00 33.44 654 ALA A O 1
ATOM 5293 N N . ARG A 1 655 ? 44.464 28.932 -73.191 1.00 29.66 655 ARG A N 1
ATOM 5294 C CA . ARG A 1 655 ? 44.063 30.311 -72.933 1.00 29.66 655 ARG A CA 1
ATOM 5295 C C . ARG A 1 655 ? 42.957 30.409 -71.881 1.00 29.66 655 ARG A C 1
ATOM 5297 O O . ARG A 1 655 ? 41.985 29.665 -71.922 1.00 29.66 655 ARG A O 1
ATOM 5304 N N . SER A 1 656 ? 43.069 31.427 -71.031 1.00 30.61 656 SER A N 1
ATOM 5305 C CA . SER A 1 656 ? 41.987 31.950 -70.190 1.00 30.61 656 SER A CA 1
ATOM 5306 C C . SER A 1 656 ? 40.837 32.506 -71.050 1.00 30.61 656 SER A C 1
ATOM 5308 O O . SER A 1 656 ? 41.106 33.303 -71.959 1.00 30.61 656 SER A O 1
ATOM 5310 N N . PRO A 1 657 ? 39.564 32.167 -70.772 1.00 35.00 657 PRO A N 1
ATOM 5311 C CA . PRO A 1 657 ? 38.440 32.938 -71.264 1.00 35.00 657 PRO A CA 1
ATOM 5312 C C . PRO A 1 657 ? 38.094 34.076 -70.297 1.00 35.00 657 PRO A C 1
ATOM 5314 O O . PRO A 1 657 ? 38.021 33.931 -69.078 1.00 35.00 657 PRO A O 1
ATOM 5317 N N . ARG A 1 658 ? 37.899 35.238 -70.919 1.00 30.05 658 ARG A N 1
ATOM 5318 C CA . ARG A 1 658 ? 37.588 36.544 -70.344 1.00 30.05 658 ARG A CA 1
ATOM 5319 C C . ARG A 1 658 ? 36.277 36.549 -69.548 1.00 30.05 658 ARG A C 1
ATOM 5321 O O . ARG A 1 658 ? 35.270 36.005 -69.989 1.00 30.05 658 ARG A O 1
ATOM 5328 N N . ARG A 1 659 ? 36.287 37.301 -68.443 1.00 33.22 659 ARG A N 1
ATOM 5329 C CA . ARG A 1 659 ? 35.097 37.832 -67.754 1.00 33.22 659 ARG A CA 1
ATOM 5330 C C . ARG A 1 659 ? 34.245 38.698 -68.696 1.00 33.22 659 ARG A C 1
ATOM 5332 O O . ARG A 1 659 ? 34.821 39.507 -69.425 1.00 33.22 659 ARG A O 1
ATOM 5339 N N . PRO A 1 660 ? 32.911 38.693 -68.545 1.00 33.91 660 PRO A N 1
ATOM 5340 C CA . PRO A 1 660 ? 32.085 39.853 -68.827 1.00 33.91 660 PRO A CA 1
ATOM 5341 C C . PRO A 1 660 ? 31.756 40.594 -67.525 1.00 33.91 660 PRO A C 1
ATOM 5343 O O . PRO A 1 660 ? 31.165 40.053 -66.594 1.00 33.91 660 PRO A O 1
ATOM 5346 N N . SER A 1 661 ? 32.154 41.859 -67.481 1.00 32.69 661 SER A N 1
ATOM 5347 C CA . SER A 1 661 ? 31.681 42.872 -66.543 1.00 32.69 661 SER A CA 1
ATOM 5348 C C . SER A 1 661 ? 30.280 43.341 -66.939 1.00 32.69 661 SER A C 1
ATOM 5350 O O . SER A 1 661 ? 30.119 43.838 -68.053 1.00 32.69 661 SER A O 1
ATOM 5352 N N . ILE A 1 662 ? 29.303 43.278 -66.031 1.00 32.25 662 ILE A N 1
ATOM 5353 C CA . ILE A 1 662 ? 28.103 44.122 -66.102 1.00 32.25 662 ILE A CA 1
ATOM 5354 C C . ILE A 1 662 ? 27.886 44.803 -64.749 1.00 32.25 662 ILE A C 1
ATOM 5356 O O . ILE A 1 662 ? 28.098 44.244 -63.677 1.00 32.25 662 ILE A O 1
ATOM 5360 N N . SER A 1 663 ? 27.563 46.079 -64.888 1.00 29.78 663 SER A N 1
ATOM 5361 C CA . SER A 1 663 ? 27.547 47.194 -63.960 1.00 29.78 663 SER A CA 1
ATOM 5362 C C . SER A 1 663 ? 26.484 47.143 -62.866 1.00 29.78 663 SER A C 1
ATOM 5364 O O . SER A 1 663 ? 25.377 46.648 -63.049 1.00 29.78 663 SER A O 1
ATOM 5366 N N . ALA A 1 664 ? 26.835 47.803 -61.765 1.00 32.53 664 ALA A N 1
ATOM 5367 C CA . ALA A 1 664 ? 26.007 48.124 -60.619 1.00 32.53 664 ALA A CA 1
ATOM 5368 C C . ALA A 1 664 ? 24.784 49.003 -60.943 1.00 32.53 664 ALA A C 1
ATOM 5370 O O . ALA A 1 664 ? 24.893 50.014 -61.638 1.00 32.53 664 ALA A O 1
ATOM 5371 N N . SER A 1 665 ? 23.667 48.712 -60.275 1.00 28.42 665 SER A N 1
ATOM 5372 C CA . SER A 1 665 ? 22.632 49.694 -59.949 1.00 28.42 665 SER A CA 1
ATOM 5373 C C . SER A 1 665 ? 22.321 49.638 -58.452 1.00 28.42 665 SER A C 1
ATOM 5375 O O . SER A 1 665 ? 21.932 48.605 -57.915 1.00 28.42 665 SER A O 1
ATOM 5377 N N . ARG A 1 666 ? 22.533 50.786 -57.798 1.00 35.50 666 ARG A N 1
ATOM 5378 C CA . ARG A 1 666 ? 22.140 51.145 -56.425 1.00 35.50 666 ARG A CA 1
ATOM 5379 C C . ARG A 1 666 ? 20.698 50.730 -56.104 1.00 35.50 666 ARG A C 1
ATOM 5381 O O . ARG A 1 666 ? 19.843 50.923 -56.954 1.00 35.50 666 ARG A O 1
ATOM 5388 N N . ILE A 1 667 ? 20.419 50.404 -54.838 1.00 29.88 667 ILE A N 1
ATOM 5389 C CA . ILE A 1 667 ? 19.363 51.029 -54.013 1.00 29.88 667 ILE A CA 1
ATOM 5390 C C . ILE A 1 667 ? 19.618 50.703 -52.529 1.00 29.88 667 ILE A C 1
ATOM 5392 O O . ILE A 1 667 ? 20.301 49.752 -52.172 1.00 29.88 667 ILE A O 1
ATOM 5396 N N . ARG A 1 668 ? 19.166 51.637 -51.696 1.00 29.89 668 ARG A N 1
ATOM 5397 C CA . ARG A 1 668 ? 19.602 51.986 -50.346 1.00 29.89 668 ARG A CA 1
ATOM 5398 C C . ARG A 1 668 ? 19.235 50.985 -49.249 1.00 29.89 668 ARG A C 1
ATOM 5400 O O . ARG A 1 668 ? 18.195 50.340 -49.276 1.00 29.89 668 ARG A O 1
ATOM 5407 N N . SER A 1 669 ? 20.072 51.035 -48.219 1.00 33.91 669 SER A N 1
ATOM 5408 C CA . SER A 1 669 ? 19.838 50.602 -46.848 1.00 33.91 669 SER A CA 1
ATOM 5409 C C . SER A 1 669 ? 18.483 51.038 -46.280 1.00 33.91 669 SER A C 1
ATOM 5411 O O . SER A 1 669 ? 18.061 52.185 -46.441 1.00 33.91 669 SER A O 1
ATOM 5413 N N . ARG A 1 670 ? 17.864 50.145 -45.499 1.00 29.62 670 ARG A N 1
ATOM 5414 C CA . ARG A 1 670 ? 17.085 50.507 -44.309 1.00 29.62 670 ARG A CA 1
ATOM 5415 C C . ARG A 1 670 ? 16.980 49.317 -43.359 1.00 29.62 670 ARG A C 1
ATOM 5417 O O . ARG A 1 670 ? 16.258 48.358 -43.593 1.00 29.62 670 ARG A O 1
ATOM 5424 N N . SER A 1 671 ? 17.719 49.440 -42.270 1.00 34.88 671 SER A N 1
ATOM 5425 C CA . SER A 1 671 ? 17.526 48.762 -40.997 1.00 34.88 671 SER A CA 1
ATOM 5426 C C . SER A 1 671 ? 16.116 49.017 -40.457 1.00 34.88 671 SER A C 1
ATOM 5428 O O . SER A 1 671 ? 15.627 50.147 -40.532 1.00 34.88 671 SER A O 1
ATOM 5430 N N . ARG A 1 672 ? 15.498 48.002 -39.841 1.00 30.09 672 ARG A N 1
ATOM 5431 C CA . ARG A 1 672 ? 14.565 48.183 -38.718 1.00 30.09 672 ARG A CA 1
ATOM 5432 C C . ARG A 1 672 ? 14.322 46.878 -37.963 1.00 30.09 672 ARG A C 1
ATOM 5434 O O . ARG A 1 672 ? 13.832 45.901 -38.510 1.00 30.09 672 ARG A O 1
ATOM 5441 N N . SER A 1 673 ? 14.650 46.947 -36.680 1.00 34.66 673 SER A N 1
ATOM 5442 C CA . SER A 1 673 ? 14.098 46.156 -35.592 1.00 34.66 673 SER A CA 1
ATOM 5443 C C . SER A 1 673 ? 12.611 46.471 -35.365 1.00 34.66 673 SER A C 1
ATOM 5445 O O . SER A 1 673 ? 12.168 47.587 -35.654 1.00 34.66 673 SER A O 1
ATOM 5447 N N . ARG A 1 674 ? 11.881 45.488 -34.813 1.00 28.05 674 ARG A N 1
ATOM 5448 C CA . ARG A 1 674 ? 10.682 45.541 -33.929 1.00 28.05 674 ARG A CA 1
ATOM 5449 C C . ARG A 1 674 ? 10.039 44.144 -33.976 1.00 28.05 674 ARG A C 1
ATOM 5451 O O . ARG A 1 674 ? 9.845 43.632 -35.065 1.00 28.05 674 ARG A O 1
ATOM 5458 N N . VAL A 1 675 ? 9.836 43.389 -32.892 1.00 33.34 675 VAL A N 1
ATOM 5459 C CA . VAL A 1 675 ? 9.071 43.637 -31.649 1.00 33.34 675 VAL A CA 1
ATOM 5460 C C . VAL A 1 675 ? 7.645 44.131 -31.913 1.00 33.34 675 VAL A C 1
ATOM 5462 O O . VAL A 1 675 ? 7.445 45.323 -32.133 1.00 33.34 675 VAL A O 1
ATOM 5465 N N . ASN A 1 676 ? 6.673 43.210 -31.863 1.00 28.12 676 ASN A N 1
ATOM 5466 C CA . ASN A 1 676 ? 5.430 43.245 -31.060 1.00 28.12 676 ASN A CA 1
ATOM 5467 C C . ASN A 1 676 ? 4.539 42.046 -31.469 1.00 28.12 676 ASN A C 1
ATOM 5469 O O . ASN A 1 676 ? 4.476 41.730 -32.647 1.00 28.12 676 ASN A O 1
ATOM 5473 N N . LYS A 1 677 ? 4.008 41.210 -30.566 1.00 28.39 677 LYS A N 1
ATOM 5474 C CA . LYS A 1 677 ? 2.999 41.402 -29.497 1.00 28.39 677 LYS A CA 1
ATOM 5475 C C . LYS A 1 677 ? 1.545 41.335 -30.017 1.00 28.39 677 LYS A C 1
ATOM 5477 O O . LYS A 1 677 ? 1.151 42.154 -30.837 1.00 28.39 677 LYS A O 1
ATOM 5482 N N . CYS A 1 678 ? 0.785 40.432 -29.380 1.00 25.12 678 CYS A N 1
ATOM 5483 C CA . CYS A 1 678 ? -0.679 40.326 -29.246 1.00 25.12 678 CYS A CA 1
ATOM 5484 C C . CYS A 1 678 ? -1.521 39.774 -30.412 1.00 25.12 678 CYS A C 1
ATOM 5486 O O . CYS A 1 678 ? -1.673 40.431 -31.431 1.00 25.12 678 CYS A O 1
ATOM 5488 N N . MET A 1 679 ? -2.271 38.698 -30.129 1.00 24.38 679 MET A N 1
ATOM 5489 C CA . MET A 1 679 ? -3.728 38.802 -29.951 1.00 24.38 679 MET A CA 1
ATOM 5490 C C . MET A 1 679 ? -4.229 37.801 -28.895 1.00 24.38 679 MET A C 1
ATOM 5492 O O . MET A 1 679 ? -4.162 36.592 -29.077 1.00 24.38 679 MET A O 1
ATOM 5496 N N . ASN A 1 680 ? -4.724 38.359 -27.786 1.00 25.72 680 ASN A N 1
ATOM 5497 C CA . ASN A 1 680 ? -5.770 37.775 -26.954 1.00 25.72 680 ASN A CA 1
ATOM 5498 C C . ASN A 1 680 ? -7.095 37.914 -27.712 1.00 25.72 680 ASN A C 1
ATOM 5500 O O . ASN A 1 680 ? -7.404 39.018 -28.164 1.00 25.72 680 ASN A O 1
ATOM 5504 N N . VAL A 1 681 ? -7.911 36.864 -27.733 1.00 26.75 681 VAL A N 1
ATOM 5505 C CA . VAL A 1 681 ? -9.372 36.999 -27.754 1.00 26.75 681 VAL A CA 1
ATOM 5506 C C . VAL A 1 681 ? -9.905 3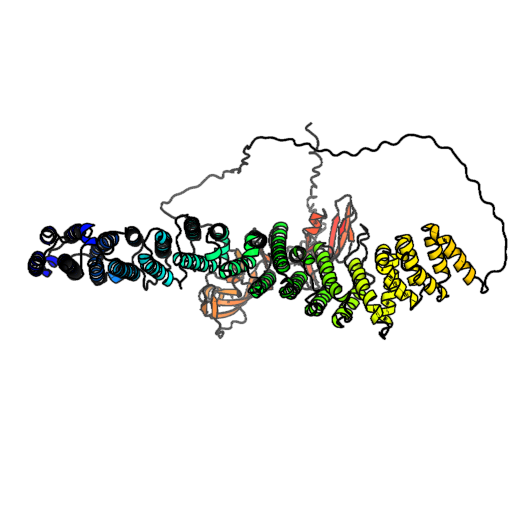6.153 -26.608 1.00 26.75 681 VAL A C 1
ATOM 5508 O O . VAL A 1 681 ? -9.462 35.035 -26.371 1.00 26.75 681 VAL A O 1
ATOM 5511 N N . ASN A 1 682 ? -10.781 36.783 -25.847 1.00 25.33 682 ASN A N 1
ATOM 5512 C CA . ASN A 1 682 ? -11.345 36.336 -24.593 1.00 25.33 682 ASN A CA 1
ATOM 5513 C C . ASN A 1 682 ? -12.835 36.037 -24.828 1.00 25.33 682 ASN A C 1
ATOM 5515 O O . ASN A 1 682 ? -13.429 36.658 -25.711 1.00 25.33 682 ASN A O 1
ATOM 5519 N N . LYS A 1 683 ? -13.395 35.228 -23.922 1.00 25.88 683 LYS A N 1
ATOM 5520 C CA . LYS A 1 683 ? -14.800 35.185 -23.478 1.00 25.88 683 LYS A CA 1
ATOM 5521 C C . LYS A 1 683 ? -15.803 34.210 -24.123 1.00 25.88 683 LYS A C 1
ATOM 5523 O O . LYS A 1 683 ? -16.295 34.421 -25.221 1.00 25.88 683 LYS A O 1
ATOM 5528 N N . ASP A 1 684 ? -16.178 33.260 -23.258 1.00 24.33 684 ASP A N 1
ATOM 5529 C CA . ASP A 1 684 ? -17.517 33.110 -22.664 1.00 24.33 684 ASP A CA 1
ATOM 5530 C C . ASP A 1 684 ? -18.601 32.272 -23.379 1.00 24.33 684 ASP A C 1
ATOM 5532 O O . ASP A 1 684 ? -19.045 32.582 -24.478 1.00 24.33 684 ASP A O 1
ATOM 5536 N N . PHE A 1 685 ? -19.113 31.317 -22.583 1.00 23.06 685 PHE A N 1
ATOM 5537 C CA . PHE A 1 685 ? -20.517 30.930 -22.346 1.00 23.06 685 PHE A CA 1
ATOM 5538 C C . PHE A 1 685 ? -20.997 29.501 -22.696 1.00 23.06 685 PHE A C 1
ATOM 5540 O O . PHE A 1 685 ? -20.812 28.988 -23.793 1.00 23.06 685 PHE A O 1
ATOM 5547 N N . CYS A 1 686 ? -21.717 28.967 -21.696 1.00 23.52 686 CYS A N 1
ATOM 5548 C CA . CYS A 1 686 ? -22.683 27.862 -21.636 1.00 23.52 686 CYS A CA 1
ATOM 5549 C C . CYS A 1 686 ? -22.228 26.391 -21.584 1.00 23.52 686 CYS A C 1
ATOM 5551 O O . CYS A 1 686 ? -22.032 25.706 -22.581 1.00 23.52 686 CYS A O 1
ATOM 5553 N N . VAL A 1 687 ? -22.238 25.909 -20.335 1.00 29.02 687 VAL A N 1
ATOM 5554 C CA . VAL 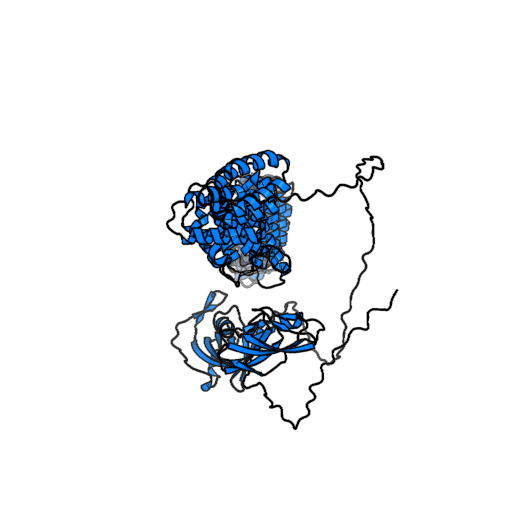A 1 687 ? -22.890 24.671 -19.883 1.00 29.02 687 VAL A CA 1
ATOM 5555 C C . VAL A 1 687 ? -24.243 24.478 -20.573 1.00 29.02 687 VAL A C 1
ATOM 5557 O O . VAL A 1 687 ? -25.091 25.361 -20.474 1.00 29.02 687 VAL A O 1
ATOM 5560 N N . GLU A 1 688 ? -24.466 23.311 -21.176 1.00 23.66 688 GLU A N 1
ATOM 5561 C CA . GLU A 1 688 ? -25.786 22.683 -21.239 1.00 23.66 688 GLU A CA 1
ATOM 5562 C C . GLU A 1 688 ? -25.674 21.177 -21.516 1.00 23.66 688 GLU A C 1
ATOM 5564 O O . GLU A 1 688 ? -24.742 20.691 -22.154 1.00 23.66 688 GLU A O 1
ATOM 5569 N N . ASN A 1 689 ? -26.620 20.457 -20.922 1.00 27.98 689 ASN A N 1
ATOM 5570 C CA . ASN A 1 689 ? -26.702 19.013 -20.764 1.00 27.98 689 ASN A CA 1
ATOM 5571 C C . ASN A 1 689 ? -26.757 18.246 -22.091 1.00 27.98 689 ASN A C 1
ATOM 5573 O O . ASN A 1 689 ? -27.431 18.672 -23.027 1.00 27.98 689 ASN A O 1
ATOM 5577 N N . MET A 1 690 ? -26.200 17.032 -22.115 1.00 23.22 690 MET A N 1
ATOM 5578 C CA . MET A 1 690 ? -26.696 16.006 -23.032 1.00 23.22 690 MET A CA 1
ATOM 5579 C C . MET A 1 690 ? -26.659 14.617 -22.390 1.00 23.22 690 MET A C 1
ATOM 5581 O O . MET A 1 690 ? -25.686 13.872 -22.447 1.00 23.22 690 MET A O 1
ATOM 5585 N N . THR A 1 691 ? -27.779 14.319 -21.743 1.00 25.86 691 THR A N 1
ATOM 5586 C CA . THR A 1 691 ? -28.332 12.997 -21.460 1.00 25.86 691 THR A CA 1
ATOM 5587 C C . THR A 1 691 ? -28.547 12.240 -22.778 1.00 25.86 691 THR A C 1
ATOM 5589 O O . THR A 1 691 ? -29.187 12.768 -23.685 1.00 25.86 691 THR A O 1
ATOM 5592 N N . LEU A 1 692 ? -28.081 10.994 -22.875 1.00 24.52 692 LEU A N 1
ATOM 5593 C CA . LEU A 1 692 ? -28.539 10.010 -23.867 1.00 24.52 692 LEU A CA 1
ATOM 5594 C C . LEU A 1 692 ? -28.846 8.718 -23.099 1.00 24.52 692 LEU A C 1
ATOM 5596 O O . LEU A 1 692 ? -27.949 8.074 -22.571 1.00 24.52 692 LEU A O 1
ATOM 5600 N N . TYR A 1 693 ? -30.119 8.523 -22.750 1.00 22.52 693 TYR A N 1
ATOM 5601 C CA . TYR A 1 693 ? -31.041 7.604 -23.434 1.00 22.52 693 TYR A CA 1
ATOM 5602 C C . TYR A 1 693 ? -30.594 6.139 -23.343 1.00 22.52 693 TYR A C 1
ATOM 5604 O O . TYR A 1 693 ? -30.027 5.565 -24.270 1.00 22.52 693 TYR A O 1
ATOM 5612 N N . THR A 1 694 ? -30.912 5.528 -22.203 1.00 24.48 694 THR A N 1
ATOM 5613 C CA . THR A 1 694 ? -31.121 4.087 -22.089 1.00 24.48 694 THR A CA 1
ATOM 5614 C C . THR A 1 694 ? -32.431 3.741 -22.793 1.00 24.48 694 THR A C 1
ATOM 5616 O O . THR A 1 694 ? -33.498 4.181 -22.371 1.00 24.48 694 THR A O 1
ATOM 5619 N N . GLY A 1 695 ? -32.346 2.996 -23.893 1.00 25.08 695 GLY A N 1
ATOM 5620 C CA . GLY A 1 695 ? -33.515 2.400 -24.528 1.00 25.08 695 GLY A CA 1
ATOM 5621 C C . GLY A 1 695 ? -34.040 1.255 -23.671 1.00 25.08 695 GLY A C 1
ATOM 5622 O O . GLY A 1 695 ? -33.396 0.213 -23.574 1.00 25.08 695 GLY A O 1
ATOM 5623 N N . GLU A 1 696 ? -35.198 1.470 -23.054 1.00 26.53 696 GLU A N 1
ATOM 5624 C CA . GLU A 1 696 ? -36.070 0.410 -22.561 1.00 26.53 696 GLU A CA 1
ATOM 5625 C C . GLU A 1 696 ? -36.601 -0.388 -23.759 1.00 26.53 696 GLU A C 1
ATOM 5627 O O . GLU A 1 696 ? -37.086 0.184 -24.735 1.00 26.53 696 GLU A O 1
ATOM 5632 N N . ASN A 1 697 ? -36.510 -1.714 -23.680 1.00 29.36 697 ASN A N 1
ATOM 5633 C CA . ASN A 1 697 ? -37.426 -2.599 -24.382 1.00 29.36 697 ASN A CA 1
ATOM 5634 C C . ASN A 1 697 ? -38.094 -3.481 -23.334 1.00 29.36 697 ASN A C 1
ATOM 5636 O O . ASN A 1 697 ? -37.449 -4.303 -22.680 1.00 29.36 697 ASN A O 1
ATOM 5640 N N . ASP A 1 698 ? -39.396 -3.258 -23.213 1.00 26.34 698 ASP A N 1
ATOM 5641 C CA . ASP A 1 698 ? -40.371 -4.057 -22.497 1.00 26.34 698 ASP A CA 1
ATOM 5642 C C . ASP A 1 698 ? -40.293 -5.542 -22.874 1.00 26.34 698 ASP A C 1
ATOM 5644 O O . ASP A 1 698 ? -40.402 -5.905 -24.047 1.00 26.34 698 ASP A O 1
ATOM 5648 N N . VAL A 1 699 ? -40.249 -6.415 -21.864 1.00 29.02 699 VAL A N 1
ATOM 5649 C CA . VAL A 1 699 ? -40.991 -7.681 -21.909 1.00 29.02 699 VAL A CA 1
ATOM 5650 C C . VAL A 1 699 ? -41.755 -7.840 -20.598 1.00 29.02 699 VAL A C 1
ATOM 5652 O O . VAL A 1 699 ? -41.194 -7.968 -19.512 1.00 29.02 699 VAL A O 1
ATOM 5655 N N . ILE A 1 700 ? -43.073 -7.798 -20.759 1.00 28.05 700 ILE A N 1
ATOM 5656 C CA . ILE A 1 700 ? -44.133 -7.858 -19.761 1.00 28.05 700 ILE A CA 1
ATOM 5657 C C . ILE A 1 700 ? -44.408 -9.313 -19.325 1.00 28.05 700 ILE A C 1
ATOM 5659 O O . ILE A 1 700 ? -44.689 -10.180 -20.147 1.00 28.05 700 ILE A O 1
ATOM 5663 N N . THR A 1 701 ? -44.351 -9.492 -17.998 1.00 29.33 701 THR A N 1
ATOM 5664 C CA . THR A 1 701 ? -45.177 -10.309 -17.072 1.00 29.33 701 THR A CA 1
ATOM 5665 C C . THR A 1 701 ? -45.271 -11.835 -17.168 1.00 29.33 701 THR A C 1
ATOM 5667 O O . THR A 1 701 ? -45.763 -12.375 -18.151 1.00 29.33 701 THR A O 1
ATOM 5670 N N . SER A 1 702 ? -45.046 -12.483 -16.012 1.00 28.78 702 SER A N 1
ATOM 5671 C CA . SER A 1 702 ? -46.105 -13.077 -15.150 1.00 28.78 702 SER A CA 1
ATOM 5672 C C . SER A 1 702 ? -45.455 -13.622 -13.855 1.00 28.78 702 SER A C 1
ATOM 5674 O O . SER A 1 702 ? -44.627 -14.521 -13.938 1.00 28.78 702 SER A O 1
ATOM 5676 N N . SER A 1 703 ? -45.541 -12.932 -12.709 1.00 29.22 703 SER A N 1
ATOM 5677 C CA . SER A 1 703 ? -46.589 -13.008 -11.660 1.00 29.22 703 SER A CA 1
ATOM 5678 C C . SER A 1 703 ? -46.509 -14.261 -10.760 1.00 29.22 703 SER A C 1
ATOM 5680 O O . SER A 1 703 ? -46.876 -15.342 -11.203 1.00 29.22 703 SER A O 1
ATOM 5682 N N . GLU A 1 704 ? -46.066 -14.122 -9.502 1.00 29.36 704 GLU A N 1
ATOM 5683 C CA . GLU A 1 704 ? -46.919 -14.020 -8.290 1.00 29.36 704 GLU A CA 1
ATOM 5684 C C . GLU A 1 704 ? -46.105 -14.176 -6.978 1.00 29.36 704 GLU A C 1
ATOM 5686 O O . GLU A 1 704 ? -45.343 -15.121 -6.817 1.00 29.36 704 GLU A O 1
ATOM 5691 N N . ASN A 1 705 ? -46.307 -13.200 -6.079 1.00 30.41 705 ASN A N 1
ATOM 5692 C CA . ASN A 1 705 ? -46.344 -13.207 -4.603 1.00 30.41 705 ASN A CA 1
ATOM 5693 C C . ASN A 1 705 ? -45.395 -14.115 -3.787 1.00 30.41 705 ASN A C 1
ATOM 5695 O O . ASN A 1 705 ? -45.593 -15.322 -3.760 1.00 30.41 705 ASN A O 1
ATOM 5699 N N . ASP A 1 706 ? -44.534 -13.521 -2.944 1.00 28.98 706 ASP A N 1
ATOM 5700 C CA . ASP A 1 706 ? -44.777 -13.505 -1.486 1.00 28.98 706 ASP A CA 1
ATOM 5701 C C . ASP A 1 706 ? -43.865 -12.512 -0.724 1.00 28.98 706 ASP A C 1
ATOM 5703 O O . ASP A 1 706 ? -42.860 -12.020 -1.230 1.00 28.98 706 ASP A O 1
ATOM 5707 N N . SER A 1 707 ? -44.297 -12.194 0.490 1.00 31.50 707 SER A N 1
ATOM 5708 C CA . SER A 1 707 ? -43.900 -11.145 1.434 1.00 31.50 707 SER A CA 1
ATOM 5709 C C . SER A 1 707 ? -42.482 -11.176 2.037 1.00 31.50 707 SER A C 1
ATOM 5711 O O . SER A 1 707 ? -41.976 -12.244 2.363 1.00 31.50 707 SER A O 1
ATOM 5713 N N . GLY A 1 708 ? -41.981 -9.990 2.422 1.00 26.25 708 GLY A N 1
ATOM 5714 C CA . GLY A 1 708 ? -41.306 -9.801 3.720 1.00 26.25 708 GLY A CA 1
ATOM 5715 C C . GLY A 1 708 ? -39.831 -9.367 3.714 1.00 26.25 708 GLY A C 1
ATOM 5716 O O . GLY A 1 708 ? -38.967 -10.134 3.323 1.00 26.25 708 GLY A O 1
ATOM 5717 N N . THR A 1 709 ? -39.599 -8.160 4.253 1.00 27.67 709 THR A N 1
ATOM 5718 C CA . THR A 1 709 ? -38.467 -7.706 5.106 1.00 27.67 709 THR A CA 1
ATOM 5719 C C . THR A 1 709 ? -36.999 -7.933 4.697 1.00 27.67 709 THR A C 1
ATOM 5721 O O . THR A 1 709 ? -36.554 -9.058 4.533 1.00 27.67 709 THR A O 1
ATOM 5724 N N . ASP A 1 710 ? -36.253 -6.818 4.723 1.00 27.09 710 ASP A N 1
ATOM 5725 C CA . ASP A 1 710 ? -34.812 -6.653 4.985 1.00 27.09 710 ASP A CA 1
ATOM 5726 C C . ASP A 1 710 ? -33.789 -7.490 4.202 1.00 27.09 710 ASP A C 1
ATOM 5728 O O . ASP A 1 710 ? -33.564 -8.657 4.485 1.00 27.09 710 ASP A O 1
ATOM 5732 N N . SER A 1 711 ? -33.028 -6.817 3.329 1.00 26.86 711 SER A N 1
ATOM 5733 C CA . SER A 1 711 ? -31.579 -6.612 3.525 1.00 26.86 711 SER A CA 1
ATOM 5734 C C . SER A 1 711 ? -30.957 -5.974 2.279 1.00 26.86 711 SER A C 1
ATOM 5736 O O . SER A 1 711 ? -30.944 -6.562 1.199 1.00 26.86 711 SER A O 1
ATOM 5738 N N . PHE A 1 712 ? -30.401 -4.775 2.438 1.00 36.62 712 PHE A N 1
ATOM 5739 C CA . PHE A 1 712 ? -29.372 -4.247 1.545 1.00 36.62 712 PHE A CA 1
ATOM 5740 C C . PHE A 1 712 ? -28.055 -4.964 1.882 1.00 36.62 712 PHE A C 1
ATOM 5742 O O . PHE A 1 712 ? -27.588 -4.795 3.000 1.00 36.62 712 PHE A O 1
ATOM 5749 N N . ILE A 1 713 ? -27.506 -5.757 0.951 1.00 34.81 713 ILE A N 1
ATOM 5750 C CA . ILE A 1 713 ? -26.075 -6.035 0.661 1.00 34.81 713 ILE A CA 1
ATOM 5751 C C . ILE A 1 713 ? -26.040 -7.064 -0.489 1.00 34.81 713 ILE A C 1
ATOM 5753 O O . ILE A 1 713 ? -26.458 -8.198 -0.301 1.00 34.81 713 ILE A O 1
ATOM 5757 N N . SER A 1 714 ? -25.509 -6.687 -1.654 1.00 31.08 714 SER A N 1
ATOM 5758 C CA . SER A 1 714 ? -24.322 -7.319 -2.261 1.00 31.08 714 SER A CA 1
ATOM 5759 C C . SER A 1 714 ? -24.041 -6.677 -3.618 1.00 31.08 714 SER A C 1
ATOM 5761 O O . SER A 1 714 ? -24.828 -6.754 -4.556 1.00 31.08 714 SER A O 1
ATOM 5763 N N . SER A 1 715 ? -22.882 -6.038 -3.755 1.00 36.09 715 SER A N 1
ATOM 5764 C CA . SER A 1 715 ? -22.244 -5.957 -5.065 1.00 36.09 715 SER A CA 1
ATOM 5765 C C . SER A 1 715 ? -21.786 -7.376 -5.399 1.00 36.09 715 SER A C 1
ATOM 5767 O O . SER A 1 715 ? -20.815 -7.850 -4.812 1.00 36.09 715 SER A O 1
ATOM 5769 N N . ASP A 1 716 ? -22.534 -8.073 -6.252 1.00 44.12 716 ASP A N 1
ATOM 5770 C CA . ASP A 1 716 ? -22.316 -9.478 -6.610 1.00 44.12 716 ASP A CA 1
ATOM 5771 C C . ASP A 1 716 ? -20.883 -9.739 -7.097 1.00 44.12 716 ASP A C 1
ATOM 5773 O O . ASP A 1 716 ? -20.546 -9.518 -8.265 1.00 44.12 716 ASP A O 1
ATOM 5777 N N . SER A 1 717 ? -20.030 -10.257 -6.214 1.00 54.09 717 SER A N 1
ATOM 5778 C CA . SER A 1 717 ? -18.758 -10.849 -6.607 1.00 54.09 717 SER A CA 1
ATOM 5779 C C . SER A 1 717 ? -19.051 -12.150 -7.356 1.00 54.09 717 SER A C 1
ATOM 5781 O O . SER A 1 717 ? -19.372 -13.188 -6.781 1.00 54.09 717 SER A O 1
ATOM 5783 N N . LYS A 1 718 ? -18.999 -12.096 -8.689 1.00 83.38 718 LYS A N 1
ATOM 5784 C CA . LYS A 1 718 ? -19.196 -13.278 -9.532 1.00 83.38 718 LYS A CA 1
ATOM 5785 C C . LYS A 1 718 ? -17.928 -14.130 -9.528 1.00 83.38 718 LYS A C 1
ATOM 5787 O O . LYS A 1 718 ? -16.858 -13.652 -9.895 1.00 83.38 718 LYS A O 1
ATOM 5792 N N . PHE A 1 719 ? -18.052 -15.402 -9.159 1.00 90.31 719 PHE A N 1
ATOM 5793 C CA . PHE A 1 719 ? -16.978 -16.384 -9.315 1.00 90.31 719 PHE A CA 1
ATOM 5794 C C . PHE A 1 719 ? -16.886 -16.883 -10.762 1.00 90.31 719 PHE A C 1
ATOM 5796 O O . PHE A 1 719 ? -17.890 -16.977 -11.472 1.00 90.31 719 PHE A O 1
ATOM 5803 N N . LEU A 1 720 ? -15.672 -17.236 -11.190 1.00 92.12 720 LEU A N 1
ATOM 5804 C CA . LEU A 1 720 ? -15.408 -17.808 -12.505 1.00 92.12 720 LEU A CA 1
ATOM 5805 C C . LEU A 1 720 ? -15.398 -19.339 -12.444 1.00 92.12 720 LEU A C 1
ATOM 5807 O O . LEU A 1 720 ? -14.649 -19.934 -11.668 1.00 92.12 720 LEU A O 1
ATOM 5811 N N . TYR A 1 721 ? -16.186 -19.980 -13.307 1.00 92.88 721 TYR A N 1
ATOM 5812 C CA . TYR A 1 721 ? -16.315 -21.436 -13.346 1.00 92.88 721 TYR A CA 1
ATOM 5813 C C . TYR A 1 721 ? -15.991 -22.020 -14.722 1.00 92.88 721 TYR A C 1
ATOM 5815 O O . TYR A 1 721 ? -16.357 -21.469 -15.758 1.00 92.88 721 TYR A O 1
ATOM 5823 N N . LEU A 1 722 ? -15.382 -23.206 -14.723 1.00 92.06 722 LEU A N 1
ATOM 5824 C CA . LEU A 1 722 ? -15.250 -24.074 -15.891 1.00 92.06 722 LEU A CA 1
ATOM 5825 C C . LEU A 1 722 ? -16.180 -25.277 -15.764 1.00 92.06 722 LEU A C 1
ATOM 5827 O O . LEU A 1 722 ? -16.250 -25.921 -14.720 1.00 92.06 722 LEU A O 1
ATOM 5831 N N . THR A 1 723 ? -16.871 -25.630 -16.849 1.00 91.56 723 THR A N 1
ATOM 5832 C CA . THR A 1 723 ? -17.620 -26.892 -16.892 1.00 91.56 723 THR A CA 1
ATOM 5833 C C . THR A 1 723 ? -16.658 -28.050 -17.135 1.00 91.56 723 THR A C 1
ATOM 5835 O O . THR A 1 723 ? -16.049 -28.148 -18.202 1.00 91.56 723 THR A O 1
ATOM 5838 N N . VAL A 1 724 ? -16.585 -28.956 -16.169 1.00 95.56 724 VAL A N 1
ATOM 5839 C CA . VAL A 1 724 ? -15.835 -30.209 -16.221 1.00 95.56 724 VAL A CA 1
ATOM 5840 C C . VAL A 1 724 ? -16.803 -31.359 -16.475 1.00 95.56 724 VAL A C 1
ATOM 5842 O O . VAL A 1 724 ? -17.885 -31.404 -15.886 1.00 95.56 724 VAL A O 1
ATOM 5845 N N . ARG A 1 725 ? -16.453 -32.299 -17.359 1.00 94.69 725 ARG A N 1
ATOM 5846 C CA . ARG A 1 725 ? -17.282 -33.485 -17.624 1.00 94.69 725 ARG A CA 1
ATOM 5847 C C . ARG A 1 725 ? -16.5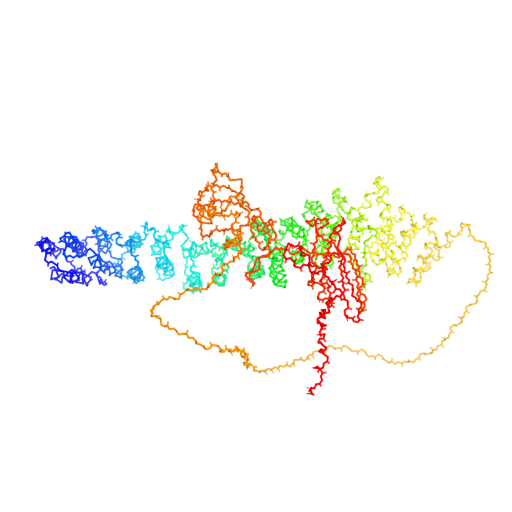54 -34.788 -17.313 1.00 94.69 725 ARG A C 1
ATOM 5849 O O . ARG A 1 725 ? -15.407 -34.981 -17.717 1.00 94.69 725 ARG A O 1
ATOM 5856 N N . PHE A 1 726 ? -17.277 -35.699 -16.670 1.00 94.75 726 PHE A N 1
ATOM 5857 C CA . PHE A 1 726 ? -16.906 -37.092 -16.438 1.00 94.75 726 PHE A CA 1
ATOM 5858 C C . PHE A 1 726 ? -17.967 -37.975 -17.092 1.00 94.75 726 PHE A C 1
ATOM 5860 O O . PHE A 1 726 ? -18.986 -38.297 -16.486 1.00 94.75 726 PHE A O 1
ATOM 5867 N N . ASP A 1 727 ? -17.760 -38.311 -18.364 1.00 91.62 727 ASP A N 1
ATOM 5868 C CA . ASP A 1 727 ? -18.759 -38.994 -19.194 1.00 91.62 727 ASP A CA 1
ATOM 5869 C C . ASP A 1 727 ? -20.083 -38.201 -19.245 1.00 91.62 727 ASP A C 1
ATOM 5871 O O . ASP A 1 727 ? -20.118 -37.113 -19.825 1.00 91.62 727 ASP A O 1
ATOM 5875 N N . SER A 1 728 ? -21.161 -38.702 -18.633 1.00 90.12 728 SER A N 1
ATOM 5876 C CA . SER A 1 728 ? -22.456 -38.010 -18.557 1.00 90.12 728 SER A CA 1
ATOM 5877 C C . SER A 1 728 ? -22.562 -36.999 -17.409 1.00 90.12 728 SER A C 1
ATOM 5879 O O . SER A 1 728 ? -23.467 -36.163 -17.422 1.00 90.12 728 SER A O 1
ATOM 5881 N N . LEU A 1 729 ? -21.668 -37.052 -16.417 1.00 91.38 729 LEU A N 1
ATOM 5882 C CA . LEU A 1 729 ? -21.681 -36.156 -15.261 1.00 91.38 729 LEU A CA 1
ATOM 5883 C C . LEU A 1 729 ? -21.047 -34.808 -15.627 1.00 91.38 729 LEU A C 1
ATOM 5885 O O . LEU A 1 729 ? -19.926 -34.761 -16.135 1.00 91.38 729 LEU A O 1
ATOM 5889 N N . LYS A 1 730 ? -21.748 -33.706 -15.343 1.00 94.69 730 LYS A N 1
ATOM 5890 C CA . LYS A 1 730 ? -21.239 -32.335 -15.493 1.00 94.69 730 LYS A CA 1
ATOM 5891 C C . LYS A 1 730 ? -21.039 -31.716 -14.116 1.00 94.69 730 LYS A C 1
ATOM 5893 O O . LYS A 1 730 ? -21.951 -31.750 -13.297 1.00 94.69 730 LYS A O 1
ATOM 5898 N N . VAL A 1 731 ? -19.867 -31.138 -13.890 1.00 95.62 731 VAL A N 1
ATOM 5899 C CA . VAL A 1 731 ? -19.464 -30.520 -12.625 1.00 95.62 731 VAL A CA 1
ATOM 5900 C C . VAL A 1 731 ? -18.900 -29.136 -12.915 1.00 95.62 731 VAL A C 1
ATOM 5902 O O . VAL A 1 731 ? -18.109 -28.973 -13.842 1.00 95.62 731 VAL A O 1
ATOM 5905 N N . SER A 1 732 ? -19.281 -28.138 -12.126 1.00 93.94 732 SER A N 1
ATOM 5906 C CA . SER A 1 732 ? -18.641 -26.822 -12.167 1.00 93.94 732 SER A CA 1
ATOM 5907 C C . SER A 1 732 ? -17.352 -26.850 -11.346 1.00 93.94 732 SER A C 1
ATOM 5909 O O . SER A 1 732 ? -17.382 -27.185 -10.163 1.00 93.94 732 SER A O 1
ATOM 5911 N N . ALA A 1 733 ? -16.229 -26.496 -11.967 1.00 96.94 733 ALA A N 1
ATOM 5912 C CA . ALA A 1 733 ? -14.954 -26.287 -11.293 1.00 96.94 733 ALA A CA 1
ATOM 5913 C C . ALA A 1 733 ? -14.691 -24.797 -11.110 1.00 96.94 733 ALA A C 1
ATOM 5915 O O . ALA A 1 733 ? -14.779 -24.037 -12.074 1.00 96.94 733 ALA A O 1
ATOM 5916 N N . LEU A 1 734 ? -14.350 -24.392 -9.890 1.00 97.00 734 LEU A N 1
ATOM 5917 C CA . LEU A 1 734 ? -13.912 -23.030 -9.608 1.00 97.00 734 LEU A CA 1
ATOM 5918 C C . LEU A 1 734 ? -12.532 -22.799 -10.237 1.00 97.00 734 LEU A C 1
ATOM 5920 O O . LEU A 1 734 ? -11.625 -23.613 -10.051 1.00 97.00 734 LEU A O 1
ATOM 5924 N N . VAL A 1 735 ? -12.377 -21.697 -10.969 1.00 96.50 735 VAL A N 1
ATOM 5925 C CA . VAL A 1 735 ? -11.073 -21.210 -11.435 1.00 96.50 735 VAL A CA 1
ATOM 5926 C C . VAL A 1 735 ? -10.512 -20.285 -10.364 1.00 96.50 735 VAL A C 1
ATOM 5928 O O . VAL A 1 735 ? -11.078 -19.221 -10.126 1.00 96.50 735 VAL A O 1
ATOM 5931 N N . ASP A 1 736 ? -9.421 -20.690 -9.715 1.00 96.75 736 ASP A N 1
ATOM 5932 C CA . ASP A 1 736 ? -8.887 -19.982 -8.550 1.00 96.75 736 ASP A CA 1
ATOM 5933 C C . ASP A 1 736 ? -7.385 -19.720 -8.701 1.00 96.75 736 ASP A C 1
ATOM 5935 O O . ASP A 1 736 ? -6.548 -20.608 -8.525 1.00 96.75 736 ASP A O 1
ATOM 5939 N N . THR A 1 737 ? -7.030 -18.476 -9.022 1.00 95.44 737 THR A N 1
ATOM 5940 C CA . THR A 1 737 ? -5.630 -18.037 -9.111 1.00 95.44 737 THR A CA 1
ATOM 5941 C C . THR A 1 737 ? -4.960 -17.893 -7.741 1.00 95.44 737 THR A C 1
ATOM 5943 O O . THR A 1 737 ? -3.735 -17.819 -7.683 1.00 95.44 737 THR A O 1
ATOM 5946 N N . GLY A 1 738 ? -5.727 -17.866 -6.646 1.00 95.38 738 GLY A N 1
ATOM 5947 C CA . GLY A 1 738 ? -5.221 -17.866 -5.272 1.00 95.38 738 GLY A CA 1
ATOM 5948 C C . GLY A 1 738 ? -4.854 -19.262 -4.760 1.00 95.38 738 GLY A C 1
ATOM 5949 O O . GLY A 1 738 ? -4.087 -19.384 -3.805 1.00 95.38 738 GLY A O 1
ATOM 5950 N N . SER A 1 739 ? -5.340 -20.324 -5.408 1.00 96.44 739 SER A N 1
ATOM 5951 C CA . SER A 1 739 ? -4.970 -21.701 -5.076 1.00 96.44 739 SER A CA 1
ATOM 5952 C C . SER A 1 739 ? -3.741 -22.147 -5.867 1.00 96.44 739 SER A C 1
ATOM 5954 O O . SER A 1 739 ? -3.754 -22.189 -7.097 1.00 96.44 739 SER A O 1
ATOM 5956 N N . SER A 1 740 ? -2.672 -22.552 -5.180 1.00 96.00 740 SER A N 1
ATOM 5957 C CA . SER A 1 740 ? -1.485 -23.138 -5.823 1.00 96.00 740 SER A CA 1
ATOM 5958 C C . SER A 1 740 ? -1.700 -24.580 -6.294 1.00 96.00 740 SER A C 1
ATOM 5960 O O . SER A 1 740 ? -0.952 -25.080 -7.131 1.00 96.00 740 SER A O 1
ATOM 5962 N N . VAL A 1 741 ? -2.733 -25.261 -5.795 1.00 97.25 741 VAL A N 1
ATOM 5963 C CA . VAL A 1 741 ? -2.998 -26.684 -6.045 1.00 97.25 741 VAL A CA 1
ATOM 5964 C C . VAL A 1 741 ? -4.396 -26.909 -6.618 1.00 97.25 741 VAL A C 1
ATOM 5966 O O . VAL A 1 741 ? -5.290 -26.078 -6.464 1.00 97.25 741 VAL A O 1
ATOM 5969 N N . ASN A 1 742 ? -4.599 -28.051 -7.279 1.00 98.25 742 ASN A N 1
ATOM 5970 C CA . ASN A 1 742 ? -5.934 -28.472 -7.702 1.00 98.25 742 ASN A CA 1
ATOM 5971 C C . ASN A 1 742 ? -6.560 -29.339 -6.616 1.00 98.25 742 ASN A C 1
ATOM 5973 O O . ASN A 1 742 ? -5.888 -30.209 -6.058 1.00 98.25 742 ASN A O 1
ATOM 5977 N N . ILE A 1 743 ? -7.846 -29.136 -6.360 1.00 98.19 743 ILE A N 1
ATOM 5978 C CA . ILE A 1 743 ? -8.587 -29.829 -5.308 1.00 98.19 743 ILE A CA 1
ATOM 5979 C C . ILE A 1 743 ? -9.804 -30.511 -5.925 1.00 98.19 743 ILE A C 1
ATOM 5981 O O . ILE A 1 743 ? -10.467 -29.943 -6.794 1.00 98.19 743 ILE A O 1
ATOM 5985 N N . ILE A 1 744 ? -10.111 -31.713 -5.450 1.00 98.44 744 ILE A N 1
ATOM 5986 C CA . ILE A 1 744 ? -11.384 -32.396 -5.679 1.00 98.44 744 ILE A CA 1
ATOM 5987 C C . ILE A 1 744 ? -11.969 -32.820 -4.328 1.00 98.44 744 ILE A C 1
ATOM 5989 O O . ILE A 1 744 ? -11.229 -33.236 -3.434 1.00 98.44 744 ILE A O 1
ATOM 5993 N N . SER A 1 745 ? -13.284 -32.697 -4.148 1.00 97.94 745 SER A N 1
ATOM 5994 C CA . SER A 1 745 ? -13.925 -33.195 -2.928 1.00 97.94 745 SER A CA 1
ATOM 5995 C C . SER A 1 745 ? -13.897 -34.726 -2.890 1.00 97.94 745 SER A C 1
ATOM 5997 O O . SER A 1 745 ? -14.060 -35.377 -3.923 1.00 97.94 745 SER A O 1
ATOM 5999 N N . GLU A 1 746 ? -13.730 -35.310 -1.703 1.00 97.94 746 GLU A N 1
ATOM 6000 C CA . GLU A 1 746 ? -13.783 -36.763 -1.480 1.00 97.94 746 GLU A CA 1
ATOM 6001 C C . GLU A 1 746 ? -15.097 -37.346 -2.011 1.00 97.94 746 GLU A C 1
ATOM 6003 O O . GLU A 1 746 ? -15.087 -38.288 -2.798 1.00 97.94 746 GLU A O 1
ATOM 6008 N N . GLN A 1 747 ? -16.224 -36.695 -1.704 1.00 97.56 747 GLN A N 1
ATOM 6009 C CA . GLN A 1 747 ? -17.543 -37.105 -2.185 1.00 97.56 747 GLN A CA 1
ATOM 6010 C C . GLN A 1 747 ? -17.622 -37.178 -3.719 1.00 97.56 747 GLN A C 1
ATOM 6012 O O . GLN A 1 747 ? -18.157 -38.146 -4.266 1.00 97.56 747 GLN A O 1
ATOM 6017 N N . LEU A 1 748 ? -17.111 -36.162 -4.431 1.00 97.69 748 LEU A N 1
ATOM 6018 C CA . LEU A 1 748 ? -17.107 -36.191 -5.891 1.00 97.69 748 LEU A CA 1
ATOM 6019 C C . LEU A 1 748 ? -16.142 -37.261 -6.390 1.00 97.69 748 LEU A C 1
ATOM 6021 O O . LEU A 1 748 ? -16.529 -38.051 -7.248 1.00 97.69 748 LEU A O 1
ATOM 6025 N N . TYR A 1 749 ? -14.924 -37.302 -5.847 1.00 98.31 749 TYR A N 1
ATOM 6026 C CA . TYR A 1 749 ? -13.908 -38.272 -6.228 1.00 98.31 749 TYR A CA 1
ATOM 6027 C C . TYR A 1 749 ? -14.437 -39.700 -6.107 1.00 98.31 749 TYR A C 1
ATOM 6029 O O . TYR A 1 749 ? -14.349 -40.449 -7.075 1.00 98.31 749 TYR A O 1
ATOM 6037 N N . ASP A 1 750 ? -15.069 -40.066 -4.995 1.00 97.62 750 ASP A N 1
ATOM 6038 C CA . ASP A 1 750 ? -15.640 -41.395 -4.771 1.00 97.62 750 ASP A CA 1
ATOM 6039 C C . ASP A 1 750 ? -16.729 -41.744 -5.783 1.00 97.62 750 ASP A C 1
ATOM 6041 O O . ASP A 1 750 ? -16.746 -42.865 -6.296 1.00 97.62 750 ASP A O 1
ATOM 6045 N N . SER A 1 751 ? -17.550 -40.765 -6.172 1.00 97.19 751 SER A N 1
ATOM 6046 C CA . SER A 1 751 ? -18.608 -40.948 -7.171 1.00 97.19 751 SER A CA 1
ATOM 6047 C C . SER A 1 751 ? -18.108 -41.147 -8.610 1.00 97.19 751 SER A C 1
ATOM 6049 O O . SER A 1 751 ? -18.869 -41.628 -9.453 1.00 97.19 751 SER A O 1
ATOM 6051 N N . LEU A 1 752 ? -16.850 -40.796 -8.926 1.00 97.50 752 LEU A N 1
ATOM 6052 C CA . LEU A 1 752 ? -16.332 -40.954 -10.289 1.00 97.50 752 LEU A CA 1
ATOM 6053 C C . LEU A 1 752 ? -16.152 -42.445 -10.653 1.00 97.50 752 LEU A C 1
ATOM 6055 O O . LEU A 1 752 ? -15.809 -43.261 -9.793 1.00 97.50 752 LEU A O 1
ATOM 6059 N N . PRO A 1 753 ? -16.295 -42.828 -11.935 1.00 95.56 753 PRO A N 1
ATOM 6060 C CA . PRO A 1 753 ? -15.933 -44.166 -12.400 1.00 95.56 753 PRO A CA 1
ATOM 6061 C C . PRO A 1 753 ? -14.441 -44.463 -12.186 1.00 95.56 753 PRO A C 1
ATOM 6063 O O . PRO A 1 753 ? -13.602 -43.576 -12.352 1.00 95.56 753 PRO A O 1
ATOM 6066 N N . TYR A 1 754 ? -14.081 -45.725 -11.915 1.00 96.06 754 TYR A N 1
ATOM 6067 C CA . TYR A 1 754 ? -12.672 -46.139 -11.779 1.00 96.06 754 TYR A CA 1
ATOM 6068 C C . TYR A 1 754 ? -11.817 -45.789 -13.004 1.00 96.06 754 TYR A C 1
ATOM 6070 O O . TYR A 1 754 ? -10.644 -45.476 -12.855 1.00 96.06 754 TYR A O 1
ATOM 6078 N N . SER A 1 755 ? -12.401 -45.763 -14.206 1.00 96.25 755 SER A N 1
ATOM 6079 C CA . SER A 1 755 ? -11.704 -45.366 -15.438 1.00 96.25 755 SER A CA 1
ATOM 6080 C C . SER A 1 755 ? -11.249 -43.902 -15.455 1.00 96.25 755 SER A C 1
ATOM 6082 O O . SER A 1 755 ? -10.399 -43.543 -16.266 1.00 96.25 755 SER A O 1
ATOM 6084 N N . LYS A 1 756 ? -11.803 -43.050 -14.583 1.00 97.50 756 LYS A N 1
ATOM 6085 C CA . LYS A 1 756 ? -11.426 -41.636 -14.454 1.00 97.50 756 LYS A CA 1
ATOM 6086 C C . LYS A 1 756 ? -10.403 -41.383 -13.351 1.00 97.50 756 LYS A C 1
ATOM 6088 O O . LYS A 1 756 ? -9.912 -40.261 -13.261 1.00 97.50 756 LYS A O 1
ATOM 6093 N N . LYS A 1 757 ? -10.080 -42.388 -12.534 1.00 97.81 757 LYS A N 1
ATOM 6094 C CA . LYS A 1 757 ? -9.162 -42.289 -11.392 1.00 97.81 757 LYS A CA 1
ATOM 6095 C C . LYS A 1 757 ? -7.878 -43.052 -11.707 1.00 97.81 757 LYS A C 1
ATOM 6097 O O . LYS A 1 757 ? -7.936 -44.187 -12.172 1.00 97.81 757 LYS A O 1
ATOM 6102 N N . SER A 1 758 ? -6.718 -42.475 -11.423 1.00 96.06 758 SER A N 1
ATOM 6103 C CA . SER A 1 758 ? -5.453 -43.211 -11.438 1.00 96.06 758 SER A CA 1
ATOM 6104 C C . SER A 1 758 ? -4.522 -42.736 -10.330 1.00 96.06 758 SER A C 1
ATOM 6106 O O . SER A 1 758 ? -4.630 -41.606 -9.859 1.00 96.06 758 SER A O 1
ATOM 6108 N N . ASP A 1 759 ? -3.596 -43.610 -9.935 1.00 96.06 759 ASP A N 1
ATOM 6109 C CA . ASP A 1 759 ? -2.500 -43.301 -9.005 1.00 96.06 759 ASP A CA 1
ATOM 6110 C C . ASP A 1 759 ? -2.970 -42.721 -7.662 1.00 96.06 759 ASP A C 1
ATOM 6112 O O . ASP A 1 759 ? -2.390 -41.768 -7.146 1.00 96.06 759 ASP A O 1
ATOM 6116 N N . PHE A 1 760 ? -4.048 -43.283 -7.109 1.00 97.44 760 PHE A N 1
ATOM 6117 C CA . PHE A 1 760 ? -4.524 -42.886 -5.790 1.00 97.44 760 PHE A CA 1
ATOM 6118 C C . PHE A 1 760 ? -3.492 -43.249 -4.719 1.00 97.44 760 PHE A C 1
ATOM 6120 O O . PHE A 1 760 ? -3.108 -44.414 -4.594 1.00 97.44 760 PHE A O 1
ATOM 6127 N N . ASN A 1 761 ? -3.077 -42.260 -3.935 1.00 96.81 761 ASN A N 1
ATOM 6128 C CA . ASN A 1 761 ? -2.172 -42.422 -2.809 1.00 96.81 761 ASN A CA 1
ATOM 6129 C C . ASN A 1 761 ? -2.836 -41.895 -1.530 1.00 96.81 761 ASN A C 1
ATOM 6131 O O . ASN A 1 761 ? -3.010 -40.685 -1.375 1.00 96.81 761 ASN A O 1
ATOM 6135 N N . ALA A 1 762 ? -3.195 -42.813 -0.630 1.00 94.12 762 ALA A N 1
ATOM 6136 C CA . ALA A 1 762 ? -3.781 -42.505 0.675 1.00 94.12 762 ALA A CA 1
ATOM 6137 C C . ALA A 1 762 ? -2.726 -42.237 1.765 1.00 94.12 762 ALA A C 1
ATOM 6139 O O . ALA A 1 762 ? -3.043 -41.643 2.789 1.00 94.12 762 ALA A O 1
ATOM 6140 N N . ASP A 1 763 ? -1.464 -42.628 1.555 1.00 88.25 763 ASP A N 1
ATOM 6141 C CA . ASP A 1 763 ? -0.396 -42.515 2.563 1.00 88.25 763 ASP A CA 1
ATOM 6142 C C . ASP A 1 763 ? 0.249 -41.114 2.599 1.00 88.25 763 ASP A C 1
ATOM 6144 O O . ASP A 1 763 ? 1.342 -40.909 3.139 1.00 88.25 763 ASP A O 1
ATOM 6148 N N . VAL A 1 764 ? -0.421 -40.121 2.015 1.00 85.69 764 VAL A N 1
ATOM 6149 C CA . VAL A 1 764 ? 0.069 -38.749 1.909 1.00 85.69 764 VAL A CA 1
ATOM 6150 C C . VAL A 1 764 ? -0.223 -38.011 3.212 1.00 85.69 764 VAL A C 1
ATOM 6152 O O . VAL A 1 764 ? -1.330 -37.543 3.443 1.00 85.69 764 VAL A O 1
ATOM 6155 N N . ARG A 1 765 ? 0.796 -37.842 4.060 1.00 85.12 765 ARG A N 1
ATOM 6156 C CA . ARG A 1 765 ? 0.721 -37.012 5.282 1.00 85.12 765 ARG A CA 1
ATOM 6157 C C . ARG A 1 765 ? 0.874 -35.512 4.996 1.00 85.12 765 ARG A C 1
ATOM 6159 O O . ARG A 1 765 ? 1.504 -34.792 5.771 1.00 85.12 765 ARG A O 1
ATOM 6166 N N . GLU A 1 766 ? 0.372 -35.050 3.858 1.00 89.81 766 GLU A N 1
ATOM 6167 C CA . GLU A 1 766 ? 0.430 -33.638 3.486 1.00 89.81 766 GLU A CA 1
ATOM 6168 C C . GLU A 1 766 ? -0.773 -32.887 4.062 1.00 89.81 766 GLU A C 1
ATOM 6170 O O . GLU A 1 766 ? -1.840 -33.442 4.318 1.00 89.81 766 GLU A O 1
ATOM 6175 N N . SER A 1 767 ? -0.591 -31.589 4.272 1.00 92.69 767 SER A N 1
ATOM 6176 C CA . SER A 1 767 ? -1.661 -30.679 4.666 1.00 92.69 767 SER A CA 1
ATOM 6177 C C . SER A 1 767 ? -1.637 -29.477 3.741 1.00 92.69 767 SER A C 1
ATOM 6179 O O . SER A 1 767 ? -0.553 -28.983 3.423 1.00 92.69 767 SER A O 1
ATOM 6181 N N . ILE A 1 768 ? -2.808 -28.986 3.353 1.00 93.56 768 ILE A N 1
ATOM 6182 C CA . ILE A 1 768 ? -2.945 -27.745 2.588 1.00 93.56 768 ILE A CA 1
ATOM 6183 C C . ILE A 1 768 ? -3.131 -26.595 3.575 1.00 93.56 768 ILE A C 1
ATOM 6185 O O . ILE A 1 768 ? -3.897 -26.710 4.531 1.00 93.56 768 ILE A O 1
ATOM 6189 N N . VAL A 1 769 ? -2.423 -25.489 3.352 1.00 94.12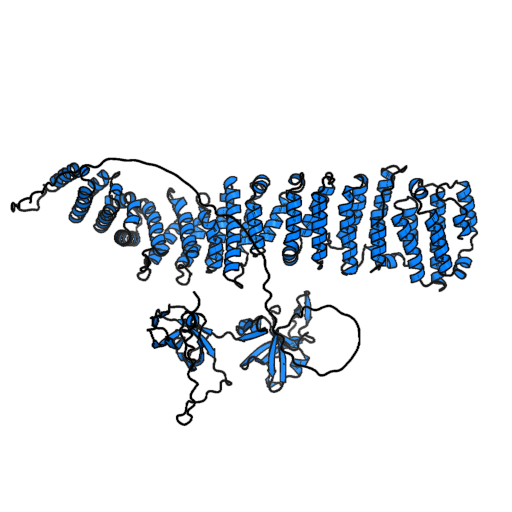 769 VAL A N 1
ATOM 6190 C CA . VAL A 1 769 ? -2.590 -24.251 4.121 1.00 94.12 769 VAL A CA 1
ATOM 6191 C C . VAL A 1 769 ? -3.551 -23.341 3.361 1.00 94.12 769 VAL A C 1
ATOM 6193 O O . VAL A 1 769 ? -3.291 -22.997 2.211 1.00 94.12 769 VAL A O 1
ATOM 6196 N N . LEU A 1 770 ? -4.665 -22.974 3.989 1.00 89.81 770 LEU A N 1
ATOM 6197 C CA . LEU A 1 770 ? -5.640 -22.031 3.447 1.00 89.81 770 LEU A CA 1
ATOM 6198 C C . LEU A 1 770 ? -5.178 -20.573 3.594 1.00 89.81 770 LEU A C 1
ATOM 6200 O O . LEU A 1 770 ? -4.275 -20.271 4.372 1.00 89.81 770 LEU A O 1
ATOM 6204 N N . ALA A 1 771 ? -5.864 -19.649 2.912 1.00 82.50 771 ALA A N 1
ATOM 6205 C CA . ALA A 1 771 ? -5.600 -18.208 2.998 1.00 82.50 771 ALA A CA 1
ATOM 6206 C C . ALA A 1 771 ? -5.710 -17.644 4.432 1.00 82.50 771 ALA A C 1
ATOM 6208 O O . ALA A 1 771 ? -4.961 -16.749 4.807 1.00 82.50 771 ALA A O 1
ATOM 6209 N N . ASN A 1 772 ? -6.576 -18.215 5.274 1.00 85.62 772 ASN A N 1
ATOM 6210 C CA . ASN A 1 772 ? -6.694 -17.868 6.697 1.00 85.62 772 ASN A CA 1
ATOM 6211 C C . ASN A 1 772 ? -5.640 -18.565 7.590 1.00 85.62 772 ASN A C 1
ATOM 6213 O O . ASN A 1 772 ? -5.803 -18.626 8.806 1.00 85.62 772 ASN A O 1
ATOM 6217 N N . SER A 1 773 ? -4.583 -19.135 6.999 1.00 86.75 773 SER A N 1
ATOM 6218 C CA . SER A 1 773 ? -3.531 -19.923 7.661 1.00 86.75 773 SER A CA 1
ATOM 6219 C C . SER A 1 773 ? -3.988 -21.232 8.322 1.00 86.75 773 SER A C 1
ATOM 6221 O O . SER A 1 773 ? -3.186 -21.905 8.979 1.00 86.75 773 SER A O 1
ATOM 6223 N N . GLN A 1 774 ? -5.244 -21.649 8.137 1.00 91.38 774 GLN A N 1
ATOM 6224 C CA . GLN A 1 774 ? -5.726 -22.936 8.630 1.00 91.38 774 GLN A CA 1
ATOM 6225 C C . GLN A 1 774 ? -5.110 -24.084 7.828 1.00 91.38 774 GLN A C 1
ATOM 6227 O O . GLN A 1 774 ? -5.065 -24.050 6.598 1.00 91.38 774 GLN A O 1
ATOM 6232 N N . LYS A 1 775 ? -4.667 -25.133 8.526 1.00 94.19 775 LYS A N 1
ATOM 6233 C CA . LYS A 1 775 ? -4.207 -26.375 7.898 1.00 94.19 775 LYS A CA 1
ATOM 6234 C C . LYS A 1 775 ? -5.369 -27.345 7.747 1.00 94.19 775 LYS A C 1
ATOM 6236 O O . LYS A 1 775 ? -6.040 -27.651 8.731 1.00 94.19 775 LYS A O 1
ATOM 6241 N N . ILE A 1 776 ? -5.575 -27.836 6.532 1.00 95.00 776 ILE A N 1
ATOM 6242 C CA . ILE A 1 776 ? -6.547 -28.883 6.222 1.00 95.00 776 ILE A CA 1
ATOM 6243 C C . ILE A 1 776 ? -5.799 -30.160 5.859 1.00 95.00 776 ILE A C 1
ATOM 6245 O O . ILE A 1 776 ? -4.852 -30.142 5.072 1.00 95.00 776 ILE A O 1
ATOM 6249 N N . GLU A 1 777 ? -6.232 -31.263 6.460 1.00 95.44 777 GLU A N 1
ATOM 6250 C CA . GLU A 1 777 ? -5.710 -32.597 6.188 1.00 95.44 777 GLU A CA 1
ATOM 6251 C C . GLU A 1 777 ? -6.161 -33.090 4.808 1.00 95.44 777 GLU A C 1
ATOM 6253 O O . GLU A 1 777 ? -7.331 -32.971 4.431 1.00 95.44 777 GLU A O 1
ATOM 6258 N N . VAL A 1 778 ? -5.209 -33.632 4.053 1.00 97.56 778 VAL A N 1
ATOM 6259 C CA . VAL A 1 778 ? -5.445 -34.233 2.741 1.00 97.56 778 VAL A CA 1
ATOM 6260 C C . VAL A 1 778 ? -5.828 -35.698 2.941 1.00 97.56 778 VAL A C 1
ATOM 6262 O O . VAL A 1 778 ? -5.105 -36.437 3.597 1.00 97.56 778 VAL A O 1
ATOM 6265 N N . VAL A 1 779 ? -6.945 -36.131 2.351 1.00 97.50 779 VAL A N 1
ATOM 6266 C CA . VAL A 1 779 ? -7.391 -37.540 2.397 1.00 97.50 779 VAL A CA 1
ATOM 6267 C C . VAL A 1 779 ? -6.485 -38.425 1.539 1.00 97.50 779 VAL A C 1
ATOM 6269 O O . VAL A 1 779 ? -6.188 -39.565 1.881 1.00 97.50 779 VAL A O 1
ATOM 6272 N N . GLY A 1 780 ? -6.053 -37.893 0.401 1.00 98.00 780 GLY A N 1
ATOM 6273 C CA . GLY A 1 780 ? -5.107 -38.532 -0.497 1.00 98.00 780 GLY A CA 1
ATOM 6274 C C . GLY A 1 780 ? -4.837 -37.666 -1.719 1.00 98.00 780 GLY A C 1
ATOM 6275 O O . GLY A 1 780 ? -5.373 -36.564 -1.863 1.00 98.00 780 GLY A O 1
ATOM 6276 N N . THR A 1 781 ? -4.016 -38.169 -2.629 1.00 98.25 781 THR A N 1
ATOM 6277 C CA . THR A 1 781 ? -3.783 -37.543 -3.938 1.00 98.25 781 THR A CA 1
ATOM 6278 C C . THR A 1 781 ? -4.092 -38.527 -5.053 1.00 98.25 781 THR A C 1
ATOM 6280 O O . THR A 1 781 ? -4.043 -39.738 -4.851 1.00 98.25 781 THR A O 1
ATOM 6283 N N . ALA A 1 782 ? -4.463 -38.017 -6.225 1.00 98.12 782 ALA A N 1
ATOM 6284 C CA . ALA A 1 782 ? -4.719 -38.838 -7.404 1.00 98.12 782 ALA A CA 1
ATOM 6285 C C . ALA A 1 782 ? -4.551 -38.028 -8.689 1.00 98.12 782 ALA A C 1
ATOM 6287 O O . ALA A 1 782 ? -4.611 -36.797 -8.683 1.00 98.12 782 ALA A O 1
ATOM 6288 N N . TYR A 1 783 ? -4.422 -38.728 -9.813 1.00 98.31 783 TYR A N 1
ATOM 6289 C CA . TYR A 1 783 ? -4.701 -38.151 -11.120 1.00 98.31 783 TYR A CA 1
ATOM 6290 C C . TYR A 1 783 ? -6.146 -38.443 -11.513 1.00 98.31 783 TYR A C 1
ATOM 6292 O O . TYR A 1 783 ? -6.607 -39.585 -11.484 1.00 98.31 783 TYR A O 1
ATOM 6300 N N . VAL A 1 784 ? -6.849 -37.399 -11.936 1.00 98.19 784 VAL A N 1
ATOM 6301 C CA . VAL A 1 784 ? -8.232 -37.482 -12.390 1.00 98.19 784 VAL A CA 1
ATOM 6302 C C . VAL A 1 784 ? -8.295 -37.125 -13.874 1.00 98.19 784 VAL A C 1
ATOM 6304 O O . VAL A 1 784 ? -7.831 -36.063 -14.295 1.00 98.19 784 VAL A O 1
ATOM 6307 N N . GLN A 1 785 ? -8.864 -38.019 -14.685 1.00 97.69 785 GLN A N 1
ATOM 6308 C CA . GLN A 1 785 ? -9.159 -37.741 -16.089 1.00 97.69 785 GLN A CA 1
ATOM 6309 C C . GLN A 1 785 ? -10.481 -36.990 -16.204 1.00 97.69 785 GLN A C 1
ATOM 6311 O O . GLN A 1 785 ? -11.541 -37.519 -15.869 1.00 97.69 785 GLN A O 1
ATOM 6316 N N . MET A 1 786 ? -10.421 -35.769 -16.716 1.00 96.81 786 MET A N 1
ATOM 6317 C CA . MET A 1 786 ? -11.559 -34.865 -16.787 1.00 96.81 786 MET A CA 1
ATOM 6318 C C . MET A 1 786 ? -11.626 -34.160 -18.137 1.00 96.81 786 MET A C 1
ATOM 6320 O O . MET A 1 786 ? -10.599 -33.814 -18.717 1.00 96.81 786 MET A O 1
ATOM 6324 N N . ASN A 1 787 ? -12.832 -33.950 -18.661 1.00 93.50 787 ASN A N 1
ATOM 6325 C CA . ASN A 1 787 ? -13.016 -33.247 -19.924 1.00 93.50 787 ASN A CA 1
ATOM 6326 C C . ASN A 1 787 ? -13.296 -31.756 -19.659 1.00 93.50 787 ASN A C 1
ATOM 6328 O O . ASN A 1 787 ? -14.332 -31.426 -19.079 1.00 93.50 787 ASN A O 1
ATOM 6332 N N . ILE A 1 788 ? -12.370 -30.874 -20.050 1.00 91.75 788 ILE A N 1
ATOM 6333 C CA . ILE A 1 788 ? -12.429 -29.414 -19.835 1.00 91.75 788 ILE A CA 1
ATOM 6334 C C . ILE A 1 788 ? -12.218 -28.717 -21.165 1.00 91.75 788 ILE A C 1
ATOM 6336 O O . ILE A 1 788 ? -11.277 -29.046 -21.893 1.00 91.75 788 ILE A O 1
ATOM 6340 N N . SER A 1 789 ? -13.093 -27.756 -21.485 1.00 78.62 789 SER A N 1
ATOM 6341 C CA . SER A 1 789 ? -13.090 -27.052 -22.778 1.00 78.62 789 SER A CA 1
ATOM 6342 C C . SER A 1 789 ? -12.921 -28.027 -23.931 1.00 78.62 789 SER A C 1
ATOM 6344 O O . SER A 1 789 ? -12.250 -27.753 -24.922 1.00 78.62 789 SER A O 1
ATOM 6346 N N . ARG A 1 790 ? -13.563 -29.185 -23.746 1.00 68.50 790 ARG A N 1
ATOM 6347 C CA . ARG A 1 790 ? -13.722 -30.220 -24.734 1.00 68.50 790 ARG A CA 1
ATOM 6348 C C . ARG A 1 790 ? -12.476 -31.054 -25.092 1.00 68.50 790 ARG A C 1
ATOM 6350 O O . ARG A 1 790 ? -12.516 -31.900 -25.984 1.00 68.50 790 ARG A O 1
ATOM 6357 N N . ALA A 1 791 ? -11.394 -30.896 -24.333 1.00 78.50 791 ALA A N 1
ATOM 6358 C CA . ALA A 1 791 ? -10.238 -31.788 -24.345 1.00 78.50 791 ALA A CA 1
ATOM 6359 C C . ALA A 1 791 ? -10.226 -32.680 -23.093 1.00 78.50 791 ALA A C 1
ATOM 6361 O O . ALA A 1 791 ? -10.746 -32.296 -22.046 1.00 78.50 791 ALA A O 1
ATOM 6362 N N . ASN A 1 792 ? -9.631 -33.873 -23.191 1.00 90.19 792 ASN A N 1
ATOM 6363 C CA . ASN A 1 792 ? -9.407 -34.743 -22.034 1.00 90.19 792 ASN A CA 1
ATOM 6364 C C . ASN A 1 792 ? -8.086 -34.370 -21.356 1.00 90.19 792 ASN A C 1
ATOM 6366 O O . ASN A 1 792 ? -7.016 -34.513 -21.945 1.00 90.19 792 ASN A O 1
ATOM 6370 N N . HIS A 1 793 ? -8.174 -33.943 -20.102 1.00 93.12 793 HIS A N 1
ATOM 6371 C CA . HIS A 1 793 ? -7.049 -33.545 -19.265 1.00 93.12 793 HIS A CA 1
ATOM 6372 C C . HIS A 1 793 ? -6.829 -34.579 -18.173 1.00 93.12 793 HIS A C 1
ATOM 6374 O O . HIS A 1 793 ? -7.782 -35.057 -17.560 1.00 93.12 793 HIS A O 1
ATOM 6380 N N . ARG A 1 794 ? -5.567 -34.909 -17.902 1.00 96.38 794 ARG A N 1
ATOM 6381 C CA . ARG A 1 794 ? -5.175 -35.712 -16.741 1.00 96.38 794 ARG A CA 1
ATOM 6382 C C . ARG A 1 794 ? -4.621 -34.760 -15.686 1.00 96.38 794 ARG A C 1
ATOM 6384 O O . ARG A 1 794 ? -3.501 -34.280 -15.828 1.00 96.38 794 ARG A O 1
ATOM 6391 N N . VAL A 1 795 ? -5.419 -34.461 -14.666 1.00 97.56 795 VAL A N 1
ATOM 6392 C CA . VAL A 1 795 ? -5.119 -33.417 -13.675 1.00 97.56 795 VAL A CA 1
ATOM 6393 C C . VAL A 1 795 ? -4.734 -34.063 -12.352 1.00 97.56 795 VAL A C 1
ATOM 6395 O O . VAL A 1 795 ? -5.478 -34.889 -11.834 1.00 97.56 795 VAL A O 1
ATOM 6398 N N . PHE A 1 796 ? -3.570 -33.696 -11.814 1.00 97.62 796 PHE A N 1
ATOM 6399 C CA . PHE A 1 796 ? -3.180 -34.069 -10.455 1.00 97.62 796 PHE A CA 1
ATOM 6400 C C . PHE A 1 796 ? -3.993 -33.252 -9.449 1.00 97.62 796 PHE A C 1
ATOM 6402 O O . PHE A 1 796 ? -4.001 -32.019 -9.538 1.00 97.62 796 PHE A O 1
ATOM 6409 N N . THR A 1 797 ? -4.667 -33.925 -8.518 1.00 98.06 797 THR A N 1
ATOM 6410 C CA . THR A 1 797 ? -5.577 -33.312 -7.546 1.00 98.06 797 THR A CA 1
ATOM 6411 C C . THR A 1 797 ? -5.319 -33.815 -6.132 1.00 98.06 797 THR A C 1
ATOM 6413 O O . THR A 1 797 ? -5.132 -35.014 -5.913 1.00 98.06 797 THR A O 1
ATOM 6416 N N . TYR A 1 798 ? -5.408 -32.896 -5.176 1.00 98.06 798 TYR A N 1
ATOM 6417 C CA . TYR A 1 798 ? -5.538 -33.191 -3.757 1.00 98.06 798 TYR A CA 1
ATOM 6418 C C . TYR A 1 798 ? -6.997 -33.492 -3.425 1.00 98.06 798 TYR A C 1
ATOM 6420 O O . TYR A 1 798 ? -7.895 -32.755 -3.836 1.00 98.06 798 TYR A O 1
ATOM 6428 N N . ILE A 1 799 ? -7.234 -34.571 -2.688 1.00 98.19 799 ILE A N 1
ATOM 6429 C CA . ILE A 1 799 ? -8.575 -34.990 -2.288 1.00 98.19 799 ILE A CA 1
ATOM 6430 C C . ILE A 1 799 ? -8.822 -34.482 -0.872 1.00 98.19 799 ILE A C 1
ATOM 6432 O O . ILE A 1 799 ? -8.089 -34.832 0.056 1.00 98.19 799 ILE A O 1
ATOM 6436 N N . LEU A 1 800 ? -9.840 -33.639 -0.709 1.00 97.31 800 LEU A N 1
ATOM 6437 C CA . LEU A 1 800 ? -10.222 -33.078 0.587 1.00 97.31 800 LEU A CA 1
ATOM 6438 C C . LEU A 1 800 ? -11.555 -33.645 1.058 1.00 97.31 800 LEU A C 1
ATOM 6440 O O . LEU A 1 800 ? -12.509 -33.724 0.285 1.00 97.31 800 LEU A O 1
ATOM 6444 N N . LYS A 1 801 ? -11.640 -33.954 2.355 1.00 95.62 801 LYS A N 1
ATOM 6445 C CA . LYS A 1 801 ? -12.864 -34.456 2.995 1.00 95.62 801 LYS A CA 1
ATOM 6446 C C . LYS A 1 801 ? -14.040 -33.490 2.839 1.00 95.62 801 LYS A C 1
ATOM 6448 O O . LYS A 1 801 ? -15.165 -33.897 2.573 1.00 95.62 801 LYS A O 1
ATOM 6453 N N . MET A 1 802 ? -13.765 -32.194 2.980 1.00 91.00 802 MET A N 1
ATOM 6454 C CA . MET A 1 802 ? -14.714 -31.115 2.724 1.00 91.00 802 MET A CA 1
ATOM 6455 C C . MET A 1 802 ? -14.013 -30.002 1.948 1.00 91.00 802 MET A C 1
ATOM 6457 O O . MET A 1 802 ? -12.929 -29.563 2.328 1.00 91.00 802 MET A O 1
ATOM 6461 N N . SER A 1 803 ? -14.642 -29.532 0.874 1.00 92.62 803 SER A N 1
ATOM 6462 C CA . SER A 1 803 ? -14.201 -28.376 0.092 1.00 92.62 803 SER A CA 1
ATOM 6463 C C . SER A 1 803 ? -15.398 -27.482 -0.220 1.00 92.62 803 SER A C 1
ATOM 6465 O O . SER A 1 803 ? -16.529 -27.956 -0.308 1.00 92.62 803 SER A O 1
ATOM 6467 N N . SER A 1 804 ? -15.156 -26.180 -0.392 1.00 91.62 804 SER A N 1
ATOM 6468 C CA . SER A 1 804 ? -16.212 -25.209 -0.728 1.00 91.62 804 SER A CA 1
ATOM 6469 C C . SER A 1 804 ? -16.843 -25.470 -2.098 1.00 91.62 804 SER A C 1
ATOM 6471 O O . SER A 1 804 ? -18.000 -25.132 -2.323 1.00 91.62 804 SER A O 1
ATOM 6473 N N . HIS A 1 805 ? -16.085 -26.090 -3.004 1.00 95.94 805 HIS A N 1
ATOM 6474 C CA . HIS A 1 805 ? -16.508 -26.432 -4.355 1.00 95.94 805 HIS A CA 1
ATOM 6475 C C . HIS A 1 805 ? -16.107 -27.873 -4.690 1.00 95.94 805 HIS A C 1
ATOM 6477 O O . HIS A 1 805 ? -15.073 -28.335 -4.197 1.00 95.94 805 HIS A O 1
ATOM 6483 N N . PRO A 1 806 ? -16.863 -28.587 -5.546 1.00 97.31 806 PRO A N 1
ATOM 6484 C CA . PRO A 1 806 ? -16.544 -29.972 -5.898 1.00 97.31 806 PRO A CA 1
ATOM 6485 C C . PRO A 1 806 ? -15.172 -30.126 -6.566 1.00 97.31 806 PRO A C 1
ATOM 6487 O O . PRO A 1 806 ? -14.496 -31.128 -6.348 1.00 97.31 806 PRO A O 1
ATOM 6490 N N . ILE A 1 807 ? -14.764 -29.132 -7.365 1.00 98.25 807 ILE A N 1
ATOM 6491 C CA . ILE A 1 807 ? -13.441 -29.037 -7.991 1.00 98.25 807 ILE A CA 1
ATOM 6492 C C . ILE A 1 807 ? -12.946 -27.593 -7.888 1.00 98.25 807 ILE A C 1
ATOM 6494 O O . ILE A 1 807 ? -13.700 -26.660 -8.170 1.00 98.25 807 ILE A O 1
ATOM 6498 N N . ILE A 1 808 ? -11.670 -27.421 -7.547 1.00 98.06 808 ILE A N 1
ATOM 6499 C CA . ILE A 1 808 ? -10.936 -26.155 -7.655 1.00 98.06 808 ILE A CA 1
ATOM 6500 C C . ILE A 1 808 ? -9.735 -26.392 -8.574 1.00 98.06 808 ILE A C 1
ATOM 6502 O O . ILE A 1 808 ? -8.932 -27.297 -8.334 1.00 98.06 808 ILE A O 1
ATOM 6506 N N . LEU A 1 809 ? -9.623 -25.594 -9.634 1.00 98.00 809 LEU A N 1
ATOM 6507 C CA . LEU A 1 809 ? -8.498 -25.602 -10.566 1.00 98.00 809 LEU A CA 1
ATOM 6508 C C . LEU A 1 809 ? -7.568 -24.442 -10.214 1.00 98.00 809 LEU A C 1
ATOM 6510 O O . LEU A 1 809 ? -7.880 -23.282 -10.489 1.00 98.00 809 LEU A O 1
ATOM 6514 N N . GLY A 1 810 ? -6.445 -24.786 -9.589 1.00 97.62 810 GLY A N 1
ATOM 6515 C CA . GLY A 1 810 ? -5.441 -23.835 -9.134 1.00 97.62 810 GLY A CA 1
ATOM 6516 C C . GLY A 1 810 ? -4.451 -23.436 -10.225 1.00 97.62 810 GLY A C 1
ATOM 6517 O O . GLY A 1 810 ? -4.452 -23.962 -11.345 1.00 97.62 810 GLY A O 1
ATOM 6518 N N . THR A 1 811 ? -3.533 -22.541 -9.872 1.00 94.88 811 THR A N 1
ATOM 6519 C CA . THR A 1 811 ? -2.500 -22.004 -10.770 1.00 94.88 811 THR A CA 1
ATOM 6520 C C . THR A 1 811 ? -1.661 -23.090 -11.436 1.00 94.88 811 THR A C 1
ATOM 6522 O O . THR A 1 811 ? -1.332 -22.944 -12.609 1.00 94.88 811 THR A O 1
ATOM 6525 N N . ASN A 1 812 ? -1.410 -24.227 -10.777 1.00 93.50 812 ASN A N 1
ATOM 6526 C CA . ASN A 1 812 ? -0.727 -25.369 -11.393 1.00 93.50 812 ASN A CA 1
ATOM 6527 C C . ASN A 1 812 ? -1.422 -25.868 -12.670 1.00 93.50 812 ASN A C 1
ATOM 6529 O O . ASN A 1 812 ? -0.762 -26.070 -13.690 1.00 93.50 812 ASN A O 1
ATOM 6533 N N . TYR A 1 813 ? -2.748 -26.050 -12.649 1.00 95.69 813 TYR A N 1
ATOM 6534 C CA . TYR A 1 813 ? -3.492 -26.441 -13.850 1.00 95.69 813 TYR A CA 1
ATOM 6535 C C . TYR A 1 813 ? -3.549 -25.300 -14.870 1.00 95.69 813 TYR A C 1
ATOM 6537 O O . TYR A 1 813 ? -3.347 -25.532 -16.066 1.00 95.69 813 TYR A O 1
ATOM 6545 N N . LEU A 1 814 ? -3.810 -24.076 -14.403 1.00 94.75 814 LEU A N 1
ATOM 6546 C CA . LEU A 1 814 ? -3.986 -22.904 -15.262 1.00 94.75 814 LEU A CA 1
ATOM 6547 C C . LEU A 1 814 ? -2.710 -22.585 -16.052 1.00 94.75 814 LEU A C 1
ATOM 6549 O O . LEU A 1 814 ? -2.773 -22.392 -17.265 1.00 94.75 814 LEU A O 1
ATOM 6553 N N . ILE A 1 815 ? -1.548 -22.615 -15.396 1.00 84.81 815 ILE A N 1
ATOM 6554 C CA . ILE A 1 815 ? -0.236 -22.390 -16.015 1.00 84.81 815 ILE A CA 1
ATOM 6555 C C . ILE A 1 815 ? 0.111 -23.540 -16.961 1.00 84.81 815 ILE A C 1
ATOM 6557 O O . ILE A 1 815 ? 0.484 -23.291 -18.111 1.00 84.81 815 ILE A O 1
ATOM 6561 N N . ALA A 1 816 ? -0.049 -24.794 -16.517 1.00 83.94 816 ALA A N 1
ATOM 6562 C CA . ALA A 1 816 ? 0.288 -25.967 -17.327 1.00 83.94 816 ALA A CA 1
ATOM 6563 C C . ALA A 1 816 ? -0.481 -25.998 -18.657 1.00 83.94 816 ALA A C 1
ATOM 6565 O O . ALA A 1 816 ? 0.079 -26.370 -19.689 1.00 83.94 816 ALA A O 1
ATOM 6566 N N . ASN A 1 817 ? -1.737 -25.543 -18.646 1.00 83.25 817 ASN A N 1
ATOM 6567 C CA . ASN A 1 817 ? -2.606 -25.512 -19.822 1.00 83.25 817 ASN A CA 1
ATOM 6568 C C . ASN A 1 817 ? -2.690 -24.135 -20.490 1.00 83.25 817 ASN A C 1
ATOM 6570 O O . ASN A 1 817 ? -3.468 -23.959 -21.427 1.00 83.25 817 ASN A O 1
ATOM 6574 N N . LYS A 1 818 ? -1.874 -23.169 -20.042 1.00 82.25 818 LYS A N 1
ATOM 6575 C CA . LYS A 1 818 ? -1.831 -21.793 -20.562 1.00 82.25 818 LYS A CA 1
ATOM 6576 C C . LYS A 1 818 ? -3.232 -21.189 -20.670 1.00 82.25 818 LYS A C 1
ATOM 6578 O O . LYS A 1 818 ? -3.602 -20.655 -21.714 1.00 82.25 818 LYS A O 1
ATOM 6583 N N . MET A 1 819 ? -4.023 -21.328 -19.615 1.00 85.69 819 MET A N 1
ATOM 6584 C CA . MET A 1 819 ? -5.370 -20.777 -19.561 1.00 85.69 819 MET A CA 1
ATOM 6585 C C . MET A 1 819 ? -5.288 -19.249 -19.543 1.00 85.69 819 MET A C 1
ATOM 6587 O O . MET A 1 819 ? -4.531 -18.671 -18.766 1.00 85.69 819 MET A O 1
ATOM 6591 N N . VAL A 1 820 ? -6.054 -18.602 -20.414 1.00 83.25 820 VAL A N 1
ATOM 6592 C CA . VAL A 1 820 ? -6.309 -17.161 -20.377 1.00 83.25 820 VAL A CA 1
ATOM 6593 C C . VAL A 1 820 ? -7.629 -16.971 -19.656 1.00 83.25 820 VAL A C 1
ATOM 6595 O O . VAL A 1 820 ? -8.637 -17.542 -20.073 1.00 83.25 820 VAL A O 1
ATOM 6598 N N . ILE A 1 821 ? -7.596 -16.209 -18.569 1.00 90.31 821 ILE A N 1
ATOM 6599 C CA . ILE A 1 821 ? -8.779 -15.833 -17.803 1.00 90.31 821 ILE A CA 1
ATOM 6600 C C . ILE A 1 821 ? -9.218 -14.455 -18.286 1.00 90.31 821 ILE A C 1
ATOM 6602 O O . ILE A 1 821 ? -8.450 -13.500 -18.202 1.00 90.31 821 ILE A O 1
ATOM 6606 N N . ASP A 1 822 ? -10.437 -14.369 -18.803 1.00 80.50 822 ASP A N 1
ATOM 6607 C CA . ASP A 1 822 ? -11.055 -13.125 -19.238 1.00 80.50 822 ASP A CA 1
ATOM 6608 C C . ASP A 1 822 ? -12.194 -12.770 -18.277 1.00 80.50 822 ASP A C 1
ATOM 6610 O O . ASP A 1 822 ? -13.276 -13.359 -18.317 1.00 80.50 822 ASP A O 1
ATOM 6614 N N . PHE A 1 823 ? -11.944 -11.809 -17.386 1.00 82.81 823 PHE A N 1
ATOM 6615 C CA . PHE A 1 823 ? -12.947 -11.329 -16.432 1.00 82.81 823 PHE A CA 1
ATOM 6616 C C . PHE A 1 823 ? -14.022 -10.451 -17.080 1.00 82.81 823 PHE A C 1
ATOM 6618 O O . PHE A 1 823 ? -15.100 -10.304 -16.509 1.00 82.81 823 PHE A O 1
ATOM 6625 N N . SER A 1 824 ? -13.768 -9.891 -18.268 1.00 75.38 824 SER A N 1
ATOM 6626 C CA . SER A 1 824 ? -14.778 -9.114 -18.991 1.00 75.38 824 SER A CA 1
ATOM 6627 C C . SER A 1 824 ? -15.867 -10.024 -19.560 1.00 75.38 824 SER A C 1
ATOM 6629 O O . SER A 1 824 ? -17.052 -9.705 -19.481 1.00 75.38 824 SER A O 1
ATOM 6631 N N . GLU A 1 825 ? -15.470 -11.202 -20.043 1.00 75.88 825 GLU A N 1
ATOM 6632 C CA . GLU A 1 825 ? -16.381 -12.227 -20.557 1.00 75.88 825 GLU A CA 1
ATOM 6633 C C . GLU A 1 825 ? -16.777 -13.272 -19.504 1.00 75.88 825 GLU A C 1
ATOM 6635 O O . GLU A 1 825 ? -17.609 -14.138 -19.777 1.00 75.88 825 GLU A O 1
ATOM 6640 N N . MET A 1 826 ? -16.182 -13.212 -18.307 1.00 82.12 826 MET A N 1
ATOM 6641 C CA . MET A 1 826 ? -16.271 -14.258 -17.284 1.00 82.12 826 MET A CA 1
ATOM 6642 C C . MET A 1 826 ? -15.993 -15.649 -17.879 1.00 82.12 826 MET A C 1
ATOM 6644 O O . MET A 1 826 ? -16.759 -16.598 -17.689 1.00 82.12 826 MET A O 1
ATOM 6648 N N . SER A 1 827 ? -14.882 -15.769 -18.612 1.00 83.69 827 SER A N 1
ATOM 6649 C CA . SER A 1 827 ? -14.485 -16.987 -19.320 1.00 83.69 827 SER A CA 1
ATOM 6650 C C . SER A 1 827 ? -13.034 -17.392 -19.017 1.00 83.69 827 SER A C 1
ATOM 6652 O O . SER A 1 827 ? -12.200 -16.584 -18.614 1.00 83.69 827 SER A O 1
ATOM 6654 N N . ALA A 1 828 ? -12.723 -18.682 -19.173 1.00 84.06 828 ALA A N 1
ATOM 6655 C CA . ALA A 1 828 ? -11.355 -19.192 -19.124 1.00 84.06 828 ALA A CA 1
ATOM 6656 C C . ALA A 1 828 ? -11.121 -20.140 -20.306 1.00 84.06 828 ALA A C 1
ATOM 6658 O O . ALA A 1 828 ? -11.776 -21.178 -20.426 1.00 84.06 828 ALA A O 1
ATOM 6659 N N . VAL A 1 829 ? -10.184 -19.802 -21.191 1.00 78.56 829 VAL A N 1
ATOM 6660 C CA . VAL A 1 829 ? -9.931 -20.561 -22.428 1.00 78.56 829 VAL A CA 1
ATOM 6661 C C . VAL A 1 829 ? -8.449 -20.917 -22.581 1.00 78.56 829 VAL A C 1
ATOM 6663 O O . VAL A 1 829 ? -7.591 -20.116 -22.210 1.00 78.56 829 VAL A O 1
ATOM 6666 N N . PRO A 1 830 ? -8.102 -22.100 -23.123 1.00 71.06 830 PRO A N 1
ATOM 6667 C CA . PRO A 1 830 ? -6.720 -22.407 -23.484 1.00 71.06 830 PRO A CA 1
ATOM 6668 C C . PRO A 1 830 ? -6.192 -21.384 -24.499 1.00 71.06 830 PRO A C 1
ATOM 6670 O O . PRO A 1 830 ? -6.882 -21.038 -25.459 1.00 71.06 830 PRO A O 1
ATOM 6673 N N . LYS A 1 831 ? -4.965 -20.890 -24.312 1.00 68.56 831 LYS A N 1
ATOM 6674 C CA . LYS A 1 831 ? -4.374 -19.887 -25.207 1.00 68.56 831 LYS A CA 1
ATOM 6675 C C . LYS A 1 831 ? -4.160 -20.458 -26.614 1.00 68.56 831 LYS A C 1
ATOM 6677 O O . LYS A 1 831 ? -3.347 -21.364 -26.807 1.00 68.56 831 LYS A O 1
ATOM 6682 N N . THR A 1 832 ? -4.815 -19.864 -27.613 1.00 77.25 832 THR A N 1
ATOM 6683 C CA . THR A 1 832 ? -4.427 -20.015 -29.024 1.00 77.25 832 THR A CA 1
ATOM 6684 C C . THR A 1 832 ? -2.979 -19.554 -29.208 1.00 77.25 832 THR A C 1
ATOM 6686 O O . THR A 1 832 ? -2.507 -18.615 -28.562 1.00 77.25 832 THR A O 1
ATOM 6689 N N . SER A 1 833 ? -2.214 -20.238 -30.055 1.00 85.25 833 SER A N 1
ATOM 6690 C CA . SER A 1 833 ? -0.781 -19.959 -30.196 1.00 85.25 833 SER A CA 1
ATOM 6691 C C . SER A 1 833 ? -0.513 -18.942 -31.296 1.00 85.25 833 SER A C 1
ATOM 6693 O O . SER A 1 833 ? -0.955 -19.109 -32.428 1.00 85.25 833 SER A O 1
ATOM 6695 N N . ASN A 1 834 ? 0.263 -17.905 -30.991 1.00 91.94 834 ASN A N 1
ATOM 6696 C CA . ASN A 1 834 ? 0.672 -16.914 -31.983 1.00 91.94 834 ASN A CA 1
ATOM 6697 C C . ASN A 1 834 ? 1.501 -17.557 -33.100 1.00 91.94 834 ASN A C 1
ATOM 6699 O O . ASN A 1 834 ? 2.445 -18.302 -32.837 1.00 91.94 834 ASN A O 1
ATOM 6703 N N . VAL A 1 835 ? 1.193 -17.207 -34.344 1.00 95.56 835 VAL A N 1
ATOM 6704 C CA . VAL A 1 835 ? 1.979 -17.584 -35.518 1.00 95.56 835 VAL A CA 1
ATOM 6705 C C . VAL A 1 835 ? 2.738 -16.363 -36.010 1.00 95.56 835 VAL A C 1
ATOM 6707 O O . VAL A 1 835 ? 2.128 -15.358 -36.364 1.00 95.56 835 VAL A O 1
ATOM 6710 N N . TYR A 1 836 ? 4.062 -16.440 -36.058 1.00 95.69 836 TYR A N 1
ATOM 6711 C CA . TYR A 1 836 ? 4.930 -15.294 -36.318 1.00 95.69 836 TYR A CA 1
ATOM 6712 C C . TYR A 1 836 ? 5.406 -15.227 -37.768 1.00 95.69 836 TYR A C 1
ATOM 6714 O O . TYR A 1 836 ? 5.709 -16.247 -38.388 1.00 95.69 836 TYR A O 1
ATOM 6722 N N . CYS A 1 837 ? 5.535 -14.018 -38.304 1.00 96.88 837 CYS A N 1
ATOM 6723 C CA . CYS A 1 837 ? 6.101 -13.782 -39.625 1.00 96.88 837 CYS A CA 1
ATOM 6724 C C . CYS A 1 837 ? 7.589 -14.156 -39.655 1.00 96.88 837 CYS A C 1
ATOM 6726 O O . CYS A 1 837 ? 8.371 -13.704 -38.818 1.00 96.88 837 CYS A O 1
ATOM 6728 N N . THR A 1 838 ? 8.002 -14.977 -40.619 1.00 93.94 838 THR A N 1
ATOM 6729 C CA . THR A 1 838 ? 9.382 -15.493 -40.691 1.00 93.94 838 THR A CA 1
ATOM 6730 C C . THR A 1 838 ? 10.371 -14.528 -41.339 1.00 93.94 838 THR A C 1
ATOM 6732 O O . THR A 1 838 ? 11.558 -14.557 -41.014 1.00 93.94 838 THR A O 1
ATOM 6735 N N . LYS A 1 839 ? 9.892 -13.665 -42.236 1.00 93.12 839 LYS A N 1
A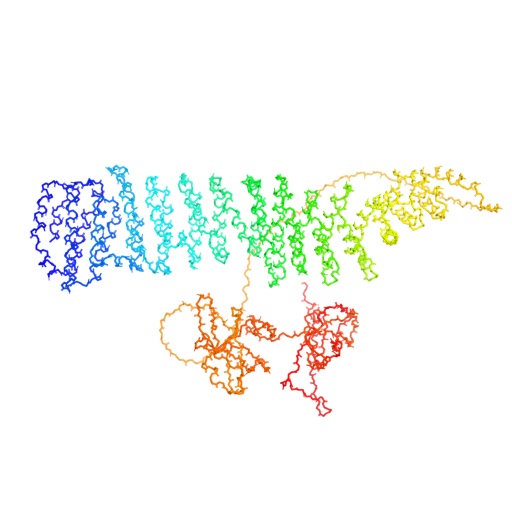TOM 6736 C CA . LYS A 1 839 ? 10.690 -12.694 -42.991 1.00 93.12 839 LYS A CA 1
ATOM 6737 C C . LYS A 1 839 ? 9.833 -11.501 -43.404 1.00 93.12 839 LYS A C 1
ATOM 6739 O O . LYS A 1 839 ? 8.617 -11.643 -43.523 1.00 93.12 839 LYS A O 1
ATOM 6744 N N . ARG A 1 840 ? 10.461 -10.350 -43.669 1.00 94.69 840 ARG A N 1
ATOM 6745 C CA . ARG A 1 840 ? 9.756 -9.200 -44.250 1.00 94.69 840 ARG A CA 1
ATOM 6746 C C . ARG A 1 840 ? 9.110 -9.624 -45.572 1.00 94.69 840 ARG A C 1
ATOM 6748 O O . ARG A 1 840 ? 9.785 -10.210 -46.416 1.00 94.69 840 ARG A O 1
ATOM 6755 N N . THR A 1 841 ? 7.813 -9.379 -45.717 1.00 95.50 841 THR A N 1
ATOM 6756 C CA . THR A 1 841 ? 7.051 -9.751 -46.913 1.00 95.50 841 THR A CA 1
ATOM 6757 C C . THR A 1 841 ? 6.086 -8.634 -47.281 1.00 95.50 841 THR A C 1
ATOM 6759 O O . THR A 1 841 ? 5.283 -8.221 -46.449 1.00 95.50 841 THR A O 1
ATOM 6762 N N . THR A 1 842 ? 6.148 -8.172 -48.524 1.00 97.12 842 THR A N 1
ATOM 6763 C CA . THR A 1 842 ? 5.220 -7.181 -49.076 1.00 97.12 842 THR A CA 1
ATOM 6764 C C . THR A 1 842 ? 4.037 -7.899 -49.717 1.00 97.12 842 THR A C 1
ATOM 6766 O O . THR A 1 842 ? 4.223 -8.707 -50.627 1.00 97.12 842 THR A O 1
ATOM 6769 N N . ILE A 1 843 ? 2.821 -7.616 -49.251 1.00 97.19 843 ILE A N 1
ATOM 6770 C CA . ILE A 1 843 ? 1.582 -8.140 -49.833 1.00 97.19 843 ILE A CA 1
ATOM 6771 C C . ILE A 1 843 ? 1.056 -7.113 -50.834 1.00 97.19 843 ILE A C 1
ATOM 6773 O O . ILE A 1 843 ? 0.710 -5.991 -50.459 1.00 97.19 843 ILE A O 1
ATOM 6777 N N . LEU A 1 844 ? 1.019 -7.479 -52.114 1.00 96.56 844 LEU A N 1
ATOM 6778 C CA . LEU A 1 844 ? 0.623 -6.570 -53.190 1.00 96.56 844 LEU A CA 1
ATOM 6779 C C . LEU A 1 844 ? -0.879 -6.214 -53.121 1.00 96.56 844 LEU A C 1
ATOM 6781 O O . LEU A 1 844 ? -1.664 -7.008 -52.592 1.00 96.56 844 LEU A O 1
ATOM 6785 N N . PRO A 1 845 ? -1.293 -5.044 -53.643 1.00 96.19 845 PRO A N 1
ATOM 6786 C CA . PRO A 1 845 ? -2.700 -4.643 -53.704 1.00 96.19 845 PRO A CA 1
ATOM 6787 C C . PRO A 1 845 ? -3.577 -5.676 -54.411 1.00 96.19 845 PRO A C 1
ATOM 6789 O O . PRO A 1 845 ? -3.160 -6.223 -55.430 1.00 96.19 845 PRO A O 1
ATOM 6792 N N . HIS A 1 846 ? -4.797 -5.899 -53.920 1.00 93.81 846 HIS A N 1
ATOM 6793 C CA . HIS A 1 846 ? -5.787 -6.800 -54.534 1.00 93.81 846 HIS A CA 1
ATOM 6794 C C . HIS A 1 846 ? -5.255 -8.210 -54.850 1.00 93.81 846 HIS A C 1
ATOM 6796 O O . HIS A 1 846 ? -5.699 -8.852 -55.803 1.00 93.81 846 HIS A O 1
ATOM 6802 N N . THR A 1 847 ? -4.294 -8.698 -54.061 1.00 95.12 847 THR A N 1
ATOM 6803 C CA . THR A 1 847 ? -3.725 -10.040 -54.223 1.00 95.12 847 THR A CA 1
ATOM 6804 C C . THR A 1 847 ? -4.043 -10.939 -53.044 1.00 95.12 847 THR A C 1
ATOM 6806 O O . THR A 1 847 ? -4.234 -10.495 -51.909 1.00 95.12 847 THR A O 1
ATOM 6809 N N . GLU A 1 848 ? -4.041 -12.236 -53.325 1.00 96.06 848 GLU A N 1
ATOM 6810 C CA . GLU A 1 848 ? -4.000 -13.278 -52.318 1.00 96.06 848 GLU A CA 1
ATOM 6811 C C . GLU A 1 848 ? -2.600 -13.896 -52.307 1.00 96.06 848 GLU A C 1
ATOM 6813 O O . GLU A 1 848 ? -2.092 -14.341 -53.335 1.00 96.06 848 GLU A O 1
ATOM 6818 N N . THR A 1 849 ? -1.953 -13.895 -51.146 1.00 95.56 849 THR A N 1
ATOM 6819 C CA . THR A 1 849 ? -0.568 -14.340 -50.979 1.00 95.56 849 THR A CA 1
ATOM 6820 C C . THR A 1 849 ? -0.490 -15.392 -49.881 1.00 95.56 849 THR A C 1
ATOM 6822 O O . THR A 1 849 ? -1.013 -15.201 -48.784 1.00 95.56 849 THR A O 1
ATOM 6825 N N . ILE A 1 850 ? 0.198 -16.504 -50.148 1.00 97.00 850 ILE A N 1
ATOM 6826 C CA . ILE A 1 850 ? 0.517 -17.511 -49.129 1.00 97.00 850 ILE A CA 1
ATOM 6827 C C . ILE A 1 850 ? 1.909 -17.216 -48.574 1.00 97.00 850 ILE A C 1
ATOM 6829 O O . ILE A 1 850 ? 2.887 -17.188 -49.322 1.00 97.00 850 ILE A O 1
ATOM 6833 N N . ILE A 1 851 ? 2.007 -17.035 -47.258 1.00 96.38 851 ILE A N 1
ATOM 6834 C CA . ILE A 1 851 ? 3.278 -16.842 -46.553 1.00 96.38 851 ILE A CA 1
ATOM 6835 C C . ILE A 1 851 ? 3.478 -17.905 -45.477 1.00 96.38 851 ILE A C 1
ATOM 6837 O O . ILE A 1 851 ? 2.524 -18.464 -44.943 1.00 96.38 851 ILE A O 1
ATOM 6841 N N . TRP A 1 852 ? 4.735 -18.184 -45.135 1.00 97.19 852 TRP A N 1
ATOM 6842 C CA . TRP A 1 852 ? 5.070 -19.136 -44.079 1.00 97.19 852 TRP A CA 1
ATOM 6843 C C . TRP A 1 852 ? 5.148 -18.439 -42.722 1.00 97.19 852 TRP A C 1
ATOM 6845 O O . TRP A 1 852 ? 6.022 -17.595 -42.490 1.00 97.19 852 TRP A O 1
ATOM 6855 N N . GLY A 1 853 ? 4.251 -18.826 -41.820 1.00 97.00 853 GLY A N 1
ATOM 6856 C CA . GLY A 1 853 ? 4.263 -18.423 -40.421 1.00 97.00 853 GLY A CA 1
ATOM 6857 C C . GLY A 1 853 ? 4.948 -19.470 -39.542 1.00 97.00 853 GLY A C 1
ATOM 6858 O O . GLY A 1 853 ? 4.806 -20.668 -39.779 1.00 97.00 853 GLY A O 1
ATOM 6859 N N . LYS A 1 854 ? 5.697 -19.037 -38.526 1.00 97.19 854 LYS A N 1
ATOM 6860 C CA . LYS A 1 854 ? 6.363 -19.910 -37.552 1.00 97.19 854 LYS A CA 1
ATOM 6861 C C . LYS A 1 854 ? 5.514 -20.039 -36.294 1.00 97.19 854 LYS A C 1
ATOM 6863 O O . LYS A 1 854 ? 5.186 -19.027 -35.677 1.00 97.19 854 LYS A O 1
ATOM 6868 N N . VAL A 1 855 ? 5.181 -21.267 -35.908 1.00 93.94 855 VAL A N 1
ATOM 6869 C CA . VAL A 1 855 ? 4.498 -21.546 -34.635 1.00 93.94 855 VAL A CA 1
ATOM 6870 C C . VAL A 1 855 ? 5.509 -21.612 -33.481 1.00 93.94 855 VAL A C 1
ATOM 6872 O O . VAL A 1 855 ? 6.699 -21.858 -33.726 1.00 93.94 855 VAL A O 1
ATOM 6875 N N . PRO A 1 856 ? 5.086 -21.390 -32.223 1.00 86.06 856 PRO A N 1
ATOM 6876 C CA . PRO A 1 856 ? 5.988 -21.437 -31.084 1.00 86.06 856 PRO A CA 1
ATOM 6877 C C . PRO A 1 856 ? 6.483 -22.867 -30.827 1.00 86.06 856 PRO A C 1
ATOM 6879 O O . PRO A 1 856 ? 5.961 -23.852 -31.353 1.00 86.06 856 PRO A O 1
ATOM 6882 N N . SER A 1 857 ? 7.530 -22.993 -30.014 1.00 78.31 857 SER A N 1
ATOM 6883 C CA . SER A 1 857 ? 8.259 -24.252 -29.834 1.00 78.31 857 SER A CA 1
ATOM 6884 C C . SER A 1 857 ? 7.454 -25.395 -29.219 1.00 78.31 857 SER A C 1
ATOM 6886 O O . SER A 1 857 ? 7.827 -26.547 -29.420 1.00 78.31 857 SER A O 1
ATOM 6888 N N . ASN A 1 858 ? 6.363 -25.089 -28.518 1.00 73.81 858 ASN A N 1
ATOM 6889 C CA . ASN A 1 858 ? 5.463 -26.063 -27.903 1.00 73.81 858 ASN A CA 1
ATOM 6890 C C . ASN A 1 858 ? 4.473 -26.707 -28.889 1.00 73.81 858 ASN A C 1
ATOM 6892 O O . ASN A 1 858 ? 3.736 -27.600 -28.482 1.00 73.81 858 ASN A O 1
ATOM 6896 N N . ILE A 1 859 ? 4.426 -26.262 -30.150 1.00 80.88 859 ILE A N 1
ATOM 6897 C CA . ILE A 1 859 ? 3.617 -26.899 -31.192 1.00 80.88 859 ILE A CA 1
ATOM 6898 C C . ILE A 1 859 ? 4.510 -27.821 -32.023 1.00 80.88 859 ILE A C 1
ATOM 6900 O O . ILE A 1 859 ? 5.415 -27.380 -32.738 1.00 80.88 859 ILE A O 1
ATOM 6904 N N . TYR A 1 860 ? 4.243 -29.120 -31.916 1.00 79.12 860 TYR A N 1
ATOM 6905 C CA . TYR A 1 860 ? 5.030 -30.168 -32.559 1.00 79.12 860 TYR A CA 1
ATOM 6906 C C . TYR A 1 860 ? 4.679 -30.340 -34.042 1.00 79.12 860 TYR A C 1
ATOM 6908 O O . TYR A 1 860 ? 3.587 -29.995 -34.494 1.00 79.12 860 TYR A O 1
ATOM 6916 N N . TYR A 1 861 ? 5.616 -30.905 -34.806 1.00 87.38 861 TYR A N 1
ATOM 6917 C CA . TYR A 1 861 ? 5.390 -31.247 -36.210 1.00 87.38 861 TYR A CA 1
ATOM 6918 C C . TYR A 1 861 ? 4.227 -32.244 -36.357 1.00 87.38 861 TYR A C 1
ATOM 6920 O O . TYR A 1 861 ? 3.984 -33.066 -35.476 1.00 87.38 861 TYR A O 1
ATOM 6928 N N . GLY A 1 862 ? 3.503 -32.172 -37.473 1.00 87.44 862 GLY A N 1
ATOM 6929 C CA . GLY A 1 862 ? 2.355 -33.037 -37.762 1.00 87.44 862 GLY A CA 1
ATOM 6930 C C . GLY A 1 862 ? 1.055 -32.633 -37.060 1.00 87.44 862 GLY A C 1
ATOM 6931 O O . GLY A 1 862 ? -0.002 -33.140 -37.426 1.00 87.44 862 GLY A O 1
ATOM 6932 N N . LYS A 1 863 ? 1.095 -31.696 -36.103 1.00 87.88 863 LYS A N 1
ATOM 6933 C CA . LYS A 1 863 ? -0.114 -31.148 -35.477 1.00 87.88 863 LYS A CA 1
ATOM 6934 C C . LYS A 1 863 ? -0.954 -30.384 -36.498 1.00 87.88 863 LYS A C 1
ATOM 6936 O O . LYS A 1 863 ? -0.417 -29.587 -37.271 1.00 87.88 863 LYS A O 1
ATOM 6941 N N . GLN A 1 864 ? -2.260 -30.633 -36.488 1.00 94.06 864 GLN A N 1
ATOM 6942 C CA . GLN A 1 864 ? -3.231 -29.952 -37.339 1.00 94.06 864 GLN A CA 1
ATOM 6943 C C . GLN A 1 864 ? -3.965 -28.880 -36.537 1.00 94.06 864 GLN A C 1
ATOM 6945 O O . GLN A 1 864 ? -4.264 -29.078 -35.362 1.00 94.06 864 GLN A O 1
ATOM 6950 N N . GLY A 1 865 ? -4.241 -27.745 -37.164 1.00 92.12 865 GLY A N 1
ATOM 6951 C CA . GLY A 1 865 ? -4.917 -26.626 -36.521 1.00 92.12 865 GLY A CA 1
ATOM 6952 C C . GLY A 1 865 ? -5.635 -25.726 -37.510 1.00 92.12 865 GLY A C 1
ATOM 6953 O O . GLY A 1 865 ? -5.510 -25.890 -38.723 1.00 92.12 865 GLY A O 1
ATOM 6954 N N . ILE A 1 866 ? -6.384 -24.769 -36.983 1.00 93.12 866 ILE A N 1
ATOM 6955 C CA . ILE A 1 866 ? -7.058 -23.712 -37.722 1.00 93.12 866 ILE A CA 1
ATOM 6956 C C . ILE A 1 866 ? -6.348 -22.396 -37.420 1.00 93.12 866 ILE A C 1
ATOM 6958 O O . ILE A 1 866 ? -6.081 -22.072 -36.264 1.00 93.12 866 ILE A O 1
ATOM 6962 N N . CYS A 1 867 ? -6.057 -21.617 -38.460 1.00 94.12 867 CYS A N 1
ATOM 6963 C CA . CYS A 1 867 ? -5.541 -20.262 -38.294 1.00 94.12 867 CYS A CA 1
ATOM 6964 C C . CYS A 1 867 ? -6.658 -19.220 -38.362 1.00 94.12 867 CYS A C 1
ATOM 6966 O O . CYS A 1 867 ? -7.475 -19.243 -39.280 1.00 94.12 867 CYS A O 1
ATOM 6968 N N . THR A 1 868 ? -6.662 -18.271 -37.429 1.00 92.19 868 THR A N 1
ATOM 6969 C CA . THR A 1 868 ? -7.541 -17.092 -37.442 1.00 92.19 868 THR A CA 1
ATOM 6970 C C . THR A 1 868 ? -6.727 -15.796 -37.449 1.00 92.19 868 THR A C 1
ATOM 6972 O O . THR A 1 868 ? -5.548 -15.784 -37.088 1.00 92.19 868 THR A O 1
ATOM 6975 N N . SER A 1 869 ? -7.330 -14.697 -37.915 1.00 93.38 869 SER A N 1
ATOM 6976 C CA . SER A 1 869 ? -6.661 -13.394 -38.029 1.00 93.38 869 SER A CA 1
ATOM 6977 C C . SER A 1 869 ? -6.160 -12.875 -36.678 1.00 93.38 869 SER A C 1
ATOM 6979 O O . SER A 1 869 ? -6.894 -12.889 -35.692 1.00 93.38 869 SER A O 1
ATOM 6981 N N . SER A 1 870 ? -4.927 -12.361 -36.634 1.00 93.06 870 SER A N 1
ATOM 6982 C CA . SER A 1 870 ? -4.427 -11.612 -35.476 1.00 93.06 870 SER A CA 1
ATOM 6983 C C . SER A 1 870 ? -4.891 -10.150 -35.509 1.00 93.06 870 SER A C 1
ATOM 6985 O O . SER A 1 870 ? -5.197 -9.604 -36.573 1.00 93.06 870 SER A O 1
ATOM 6987 N N . LYS A 1 871 ? -4.837 -9.463 -34.357 1.00 88.75 871 LYS A N 1
ATOM 6988 C CA . LYS A 1 871 ? -5.073 -8.008 -34.279 1.00 88.75 871 LYS A CA 1
ATOM 6989 C C . LYS A 1 871 ? -4.137 -7.206 -35.199 1.00 88.75 871 LYS A C 1
ATOM 6991 O O . LYS A 1 871 ? -4.562 -6.210 -35.771 1.00 88.75 871 LYS A O 1
ATOM 6996 N N . TYR A 1 872 ? -2.886 -7.650 -35.368 1.00 93.31 872 TYR A N 1
ATOM 6997 C CA . TYR A 1 872 ? -1.890 -6.987 -36.222 1.00 93.31 872 TYR A CA 1
ATOM 6998 C C . TYR A 1 872 ? -2.256 -7.037 -37.711 1.00 93.31 872 TYR A C 1
ATOM 7000 O O . TYR A 1 872 ? -2.045 -6.062 -38.426 1.00 93.31 872 TYR A O 1
ATOM 7008 N N . ILE A 1 873 ? -2.811 -8.156 -38.184 1.00 96.69 873 ILE A N 1
ATOM 7009 C CA . ILE A 1 873 ? -3.236 -8.288 -39.583 1.00 96.69 873 ILE A CA 1
ATOM 7010 C C . ILE A 1 873 ? -4.510 -7.478 -39.843 1.00 96.69 873 ILE A C 1
ATOM 7012 O O . ILE A 1 873 ? -4.566 -6.728 -40.817 1.00 96.69 873 ILE A O 1
ATOM 7016 N N . VAL A 1 874 ? -5.483 -7.539 -38.929 1.00 93.94 874 VAL A N 1
ATOM 7017 C CA . VAL A 1 874 ? -6.736 -6.776 -39.048 1.00 93.94 874 VAL A CA 1
ATOM 7018 C C . VAL A 1 874 ? -6.481 -5.266 -39.041 1.00 93.94 874 VAL A C 1
ATOM 7020 O O . VAL A 1 874 ? -7.033 -4.555 -39.875 1.00 93.94 874 VAL A O 1
ATOM 7023 N N . SER A 1 875 ? -5.597 -4.761 -38.171 1.00 91.44 875 SER A N 1
ATOM 7024 C CA . SER A 1 875 ? -5.294 -3.320 -38.095 1.00 91.44 875 SER A CA 1
ATOM 7025 C C . SER A 1 875 ? -4.585 -2.764 -39.332 1.00 91.44 875 SER A C 1
ATOM 7027 O O . SER A 1 875 ? -4.547 -1.552 -39.531 1.00 91.44 875 SER A O 1
ATOM 7029 N N . ARG A 1 876 ? -4.042 -3.637 -40.187 1.00 95.00 876 ARG A N 1
ATOM 7030 C CA . ARG A 1 876 ? -3.456 -3.281 -41.485 1.00 95.00 876 ARG A CA 1
ATOM 7031 C C . ARG A 1 876 ? -4.456 -3.404 -42.638 1.00 95.00 876 ARG A C 1
ATOM 7033 O O . ARG A 1 876 ? -4.060 -3.235 -43.782 1.00 95.00 876 ARG A O 1
ATOM 7040 N N . GLY A 1 877 ? -5.725 -3.706 -42.361 1.00 95.44 877 GLY A N 1
ATOM 7041 C CA . GLY A 1 877 ? -6.750 -3.902 -43.388 1.00 95.44 877 GLY A CA 1
ATOM 7042 C C . GLY A 1 877 ? -6.550 -5.178 -44.208 1.00 95.44 877 GLY A C 1
ATOM 7043 O O . GLY A 1 877 ? -7.009 -5.248 -45.343 1.00 95.44 877 GLY A O 1
ATOM 7044 N N . LEU A 1 878 ? -5.829 -6.167 -43.676 1.00 96.31 878 LEU A N 1
ATOM 7045 C CA . LEU A 1 878 ? -5.597 -7.461 -44.317 1.00 96.31 878 LEU A CA 1
ATOM 7046 C C . LEU A 1 878 ? -6.538 -8.525 -43.734 1.00 96.31 878 LEU A C 1
ATOM 7048 O O . LEU A 1 878 ? -6.965 -8.437 -42.582 1.00 96.31 878 LEU A O 1
ATOM 7052 N N . VAL A 1 879 ? -6.824 -9.569 -44.514 1.00 96.19 879 VAL A N 1
ATOM 7053 C CA . VAL A 1 879 ? -7.716 -10.670 -44.115 1.00 96.19 879 VAL A CA 1
ATOM 7054 C C . VAL A 1 879 ? -6.972 -12.000 -44.206 1.00 96.19 879 VAL A C 1
ATOM 7056 O O . VAL A 1 879 ? -6.267 -12.245 -45.181 1.00 96.19 879 VAL A O 1
ATOM 7059 N N . ILE A 1 880 ? -7.127 -12.880 -43.213 1.00 95.25 880 ILE A N 1
ATOM 7060 C CA . ILE A 1 880 ? -6.590 -14.250 -43.263 1.00 95.25 880 ILE A CA 1
ATOM 7061 C C . ILE A 1 880 ? -7.700 -15.223 -43.617 1.00 95.25 880 ILE A C 1
ATOM 7063 O O . ILE A 1 880 ? -8.780 -15.189 -43.027 1.00 95.25 880 ILE A O 1
ATOM 7067 N N . SER A 1 881 ? -7.412 -16.134 -44.543 1.00 91.94 881 SER A N 1
ATOM 7068 C CA . SER A 1 881 ? -8.290 -17.268 -44.803 1.00 91.94 881 SER A CA 1
ATOM 7069 C C . SER A 1 881 ? -8.266 -18.234 -43.617 1.00 91.94 881 SER A C 1
ATOM 7071 O O . SER A 1 881 ? -7.210 -18.759 -43.251 1.00 91.94 881 SER A O 1
ATOM 7073 N N . LYS A 1 882 ? -9.437 -18.488 -43.025 1.00 89.69 882 LYS A N 1
ATOM 7074 C CA . LYS A 1 882 ? -9.596 -19.504 -41.983 1.00 89.69 882 LYS A CA 1
ATOM 7075 C C . LYS A 1 882 ? -9.482 -20.889 -42.620 1.00 89.69 882 LYS A C 1
ATOM 7077 O O . LYS A 1 882 ? -10.431 -21.371 -43.229 1.00 89.69 882 LYS A O 1
ATOM 7082 N N . GLY A 1 883 ? -8.310 -21.506 -42.498 1.00 84.06 883 GLY A N 1
ATOM 7083 C CA . GLY A 1 883 ? -7.994 -22.787 -43.129 1.00 84.06 883 GLY A CA 1
ATOM 7084 C C . GLY A 1 883 ? -7.392 -23.796 -42.158 1.00 84.06 883 GLY A C 1
ATOM 7085 O O . GLY A 1 883 ? -6.736 -23.417 -41.185 1.00 84.06 883 GLY A O 1
ATOM 7086 N N . VAL A 1 884 ? -7.612 -25.080 -42.453 1.00 90.88 884 VAL A N 1
ATOM 7087 C CA . VAL A 1 884 ? -6.942 -26.199 -41.781 1.00 90.88 884 VAL A CA 1
ATOM 7088 C C . VAL A 1 884 ? -5.504 -26.285 -42.280 1.00 90.88 884 VAL A C 1
ATOM 7090 O O . VAL A 1 884 ? -5.258 -26.392 -43.481 1.00 90.88 884 VAL A O 1
ATOM 7093 N N . VAL A 1 885 ? -4.549 -26.255 -41.358 1.00 94.75 885 VAL A N 1
ATOM 7094 C CA . VAL A 1 885 ? -3.114 -26.294 -41.650 1.00 94.75 885 VAL A CA 1
ATOM 7095 C C . VAL A 1 885 ? -2.432 -27.378 -40.827 1.00 94.75 885 VAL A C 1
ATOM 7097 O O . VAL A 1 885 ? -2.862 -27.704 -39.725 1.00 94.75 885 VAL A O 1
ATOM 7100 N N . SER A 1 886 ? -1.353 -27.944 -41.366 1.00 95.38 886 SER A N 1
ATOM 7101 C CA . SER A 1 886 ? -0.506 -28.917 -40.667 1.00 95.38 886 SER A CA 1
ATOM 7102 C C . SER A 1 886 ? 0.880 -28.328 -40.422 1.00 95.38 886 SER A C 1
ATOM 7104 O O . SER A 1 886 ? 1.476 -27.726 -41.317 1.00 95.38 886 SER A O 1
ATOM 7106 N N . VAL A 1 887 ? 1.406 -28.507 -39.213 1.00 94.38 887 VAL A N 1
ATOM 7107 C CA . VAL A 1 887 ? 2.710 -27.973 -38.802 1.00 94.38 887 VAL A CA 1
ATOM 7108 C C . VAL A 1 887 ? 3.829 -28.788 -39.445 1.00 94.38 887 VAL A C 1
ATOM 7110 O O . VAL A 1 887 ? 3.965 -29.988 -39.210 1.00 94.38 887 VAL A O 1
ATOM 7113 N N . SER A 1 888 ? 4.659 -28.135 -40.256 1.00 95.50 888 SER A N 1
ATOM 7114 C CA . SER A 1 888 ? 5.809 -28.776 -40.904 1.00 95.50 888 SER A CA 1
ATOM 7115 C C . SER A 1 888 ? 6.936 -29.112 -39.913 1.00 95.50 888 SER A C 1
ATOM 7117 O O . SER A 1 888 ? 6.974 -28.611 -38.787 1.00 95.50 888 SER A O 1
ATOM 7119 N N . LYS A 1 889 ? 7.929 -29.904 -40.351 1.00 91.44 889 LYS A N 1
ATOM 7120 C CA . LYS A 1 889 ? 9.133 -30.238 -39.557 1.00 91.44 889 LYS A CA 1
ATOM 7121 C C . LYS A 1 889 ? 9.903 -28.995 -39.076 1.00 91.44 889 LYS A C 1
ATOM 7123 O O . LYS A 1 889 ? 10.500 -29.021 -38.006 1.00 91.44 889 LYS A O 1
ATOM 7128 N N . GLY A 1 890 ? 9.849 -27.895 -39.831 1.00 91.81 890 GLY A N 1
ATOM 7129 C CA . GLY A 1 890 ? 10.450 -26.607 -39.464 1.00 91.81 890 GLY A CA 1
ATOM 7130 C C . GLY A 1 890 ? 9.614 -25.757 -38.499 1.00 91.81 890 GLY A C 1
ATOM 7131 O O . GLY A 1 890 ? 9.980 -24.610 -38.248 1.00 91.81 890 GLY A O 1
ATOM 7132 N N . ARG A 1 891 ? 8.493 -26.284 -37.979 1.00 95.12 891 ARG A N 1
ATOM 7133 C CA . ARG A 1 891 ? 7.467 -25.528 -37.233 1.00 95.12 891 ARG A CA 1
ATOM 7134 C C . ARG A 1 891 ? 6.911 -24.354 -38.038 1.00 95.12 891 ARG A C 1
ATOM 7136 O O . ARG A 1 891 ? 6.662 -23.276 -37.503 1.00 95.12 891 ARG A O 1
ATOM 7143 N N . LEU A 1 892 ? 6.749 -24.567 -39.340 1.00 96.88 892 LEU A N 1
ATOM 7144 C CA . LEU A 1 892 ? 6.141 -23.603 -40.250 1.00 96.88 892 LEU A CA 1
ATOM 7145 C C . LEU A 1 892 ? 4.754 -24.080 -40.665 1.00 96.88 892 LEU A C 1
ATOM 7147 O O . LEU A 1 892 ? 4.575 -25.273 -40.925 1.00 96.88 892 LEU A O 1
ATOM 7151 N N . ILE A 1 893 ? 3.819 -23.146 -40.776 1.00 97.06 893 ILE A N 1
ATOM 7152 C CA . ILE A 1 893 ? 2.482 -23.353 -41.331 1.00 97.06 893 ILE A CA 1
ATOM 7153 C C . ILE A 1 893 ? 2.229 -22.344 -42.462 1.00 97.06 893 ILE A C 1
ATOM 7155 O O . ILE A 1 893 ? 2.711 -21.208 -42.382 1.00 97.06 893 ILE A O 1
ATOM 7159 N N . PRO A 1 894 ? 1.507 -22.731 -43.526 1.00 97.44 894 PRO A N 1
ATOM 7160 C CA . PRO A 1 894 ? 1.114 -21.797 -44.570 1.00 97.44 894 PRO A CA 1
ATOM 7161 C C . PRO A 1 894 ? -0.044 -20.918 -44.077 1.00 97.44 894 PRO A C 1
ATOM 7163 O O . PRO A 1 894 ? -1.039 -21.424 -43.570 1.00 97.44 894 PRO A O 1
ATOM 7166 N N . ILE A 1 895 ? 0.069 -19.602 -44.243 1.00 97.00 895 ILE A N 1
ATOM 7167 C CA . ILE A 1 895 ? -0.989 -18.629 -43.954 1.00 97.00 895 ILE A CA 1
ATOM 7168 C C . ILE A 1 895 ? -1.358 -17.939 -45.261 1.00 97.00 895 ILE A C 1
ATOM 7170 O O . ILE A 1 895 ? -0.510 -17.312 -45.895 1.00 97.00 895 ILE A O 1
ATOM 7174 N N . LYS A 1 896 ? -2.628 -18.040 -45.653 1.00 97.25 896 LYS A N 1
ATOM 7175 C CA . LYS A 1 896 ? -3.175 -17.388 -46.846 1.00 97.25 896 LYS A CA 1
ATOM 7176 C C . LYS A 1 896 ? -3.761 -16.031 -46.453 1.00 97.25 896 LYS A C 1
ATOM 7178 O O . LYS A 1 896 ? -4.693 -15.974 -45.650 1.00 97.25 896 LYS A O 1
ATOM 7183 N N . ILE A 1 897 ? -3.182 -14.960 -46.983 1.00 97.38 897 ILE A N 1
ATOM 7184 C CA . ILE A 1 897 ? -3.520 -13.569 -46.668 1.00 97.38 897 ILE A CA 1
ATOM 7185 C C . ILE A 1 897 ? -4.081 -12.898 -47.918 1.00 97.38 897 ILE A C 1
ATOM 7187 O O . ILE A 1 897 ? -3.451 -12.926 -48.972 1.00 97.38 897 ILE A O 1
ATOM 7191 N N . LEU A 1 898 ? -5.239 -12.264 -47.784 1.00 96.75 898 LEU A N 1
ATOM 7192 C CA . LEU A 1 898 ? -5.854 -11.412 -48.793 1.00 96.75 898 LEU A CA 1
ATOM 7193 C C . LEU A 1 898 ? -5.582 -9.945 -48.448 1.00 96.75 898 LEU A C 1
ATOM 7195 O O . LEU A 1 898 ? -5.872 -9.502 -47.332 1.00 96.75 898 LEU A O 1
ATOM 7199 N N . ASN A 1 899 ? -5.058 -9.194 -49.415 1.00 97.25 899 ASN A N 1
ATOM 7200 C CA . ASN A 1 899 ? -4.977 -7.740 -49.344 1.00 97.25 899 ASN A CA 1
ATOM 7201 C C . ASN A 1 899 ? -6.102 -7.114 -50.179 1.00 97.25 899 ASN A C 1
ATOM 7203 O O . ASN A 1 899 ? -5.954 -7.006 -51.397 1.00 97.25 899 ASN A O 1
ATOM 7207 N N . PRO A 1 900 ? -7.221 -6.692 -49.562 1.00 94.44 900 PRO A N 1
ATOM 7208 C CA . PRO A 1 900 ? -8.303 -6.028 -50.283 1.00 94.44 900 PRO A CA 1
ATOM 7209 C C . PRO A 1 900 ? -7.970 -4.576 -50.670 1.00 94.44 900 PRO A C 1
ATOM 7211 O O . PRO A 1 900 ? -8.708 -3.978 -51.449 1.00 94.44 900 PRO A O 1
ATOM 7214 N N . ASN A 1 901 ? -6.884 -4.001 -50.144 1.00 92.44 901 ASN A N 1
ATOM 7215 C CA . ASN A 1 901 ? -6.550 -2.589 -50.317 1.00 92.44 901 ASN A CA 1
ATOM 7216 C C . ASN A 1 901 ? -5.878 -2.308 -51.668 1.00 92.44 901 ASN A C 1
ATOM 7218 O O . ASN A 1 901 ? -5.320 -3.200 -52.310 1.00 92.44 901 ASN A O 1
ATOM 7222 N N . SER A 1 902 ? -5.873 -1.028 -52.052 1.00 93.38 902 SER A N 1
ATOM 7223 C CA . SER A 1 902 ? -5.238 -0.509 -53.271 1.00 93.38 902 SER A CA 1
ATOM 7224 C C . SER A 1 902 ? -3.742 -0.197 -53.119 1.00 93.38 902 SER A C 1
ATOM 7226 O O . SER A 1 902 ? -3.103 0.233 -54.078 1.00 93.38 902 SER A O 1
ATOM 7228 N N . CYS A 1 903 ? -3.164 -0.407 -51.933 1.00 91.62 903 CYS A N 1
ATOM 7229 C CA . CYS A 1 903 ? -1.743 -0.209 -51.652 1.00 91.62 903 CYS A CA 1
ATOM 7230 C C . CYS A 1 903 ? -1.071 -1.503 -51.169 1.00 91.62 903 CYS A C 1
ATOM 7232 O O . CYS A 1 903 ? -1.709 -2.404 -50.617 1.00 91.62 903 CYS A O 1
ATOM 7234 N N . SER A 1 904 ? 0.233 -1.611 -51.427 1.00 94.50 904 SER A N 1
ATOM 7235 C CA . SER A 1 904 ? 1.049 -2.709 -50.918 1.00 94.50 904 SER A CA 1
ATOM 7236 C C . SER A 1 904 ? 1.244 -2.558 -49.414 1.00 94.50 904 SER A C 1
ATOM 7238 O O . SER A 1 904 ? 1.485 -1.450 -48.934 1.00 94.50 904 SER A O 1
ATOM 7240 N N . ILE A 1 905 ? 1.188 -3.665 -48.678 1.00 97.50 905 ILE A N 1
ATOM 7241 C CA . ILE A 1 905 ? 1.354 -3.669 -47.222 1.00 97.50 905 ILE A CA 1
ATOM 7242 C C . ILE A 1 905 ? 2.551 -4.529 -46.843 1.00 97.50 905 ILE A C 1
ATOM 7244 O O . ILE A 1 905 ? 2.608 -5.712 -47.176 1.00 97.50 905 ILE A O 1
ATOM 7248 N N . ASP A 1 906 ? 3.481 -3.940 -46.097 1.00 96.81 906 ASP A N 1
ATOM 7249 C CA . ASP A 1 906 ? 4.639 -4.646 -45.562 1.00 96.81 906 ASP A CA 1
ATOM 7250 C C . ASP A 1 906 ? 4.317 -5.341 -44.235 1.00 96.81 906 ASP A C 1
ATOM 7252 O O . ASP A 1 906 ? 3.895 -4.722 -43.253 1.00 96.81 906 ASP A O 1
ATOM 7256 N N . LEU A 1 907 ? 4.574 -6.647 -44.202 1.00 96.12 907 LEU A N 1
ATOM 7257 C CA . LEU A 1 907 ? 4.554 -7.478 -43.006 1.00 96.12 907 LEU A CA 1
ATOM 7258 C C . LEU A 1 907 ? 5.984 -7.695 -42.525 1.00 96.12 907 LEU A C 1
ATOM 7260 O O . LEU A 1 907 ? 6.810 -8.244 -43.253 1.00 96.12 907 LEU A O 1
ATOM 7264 N N . TYR A 1 908 ? 6.281 -7.300 -41.291 1.00 92.06 908 TYR A N 1
ATOM 7265 C CA . TYR A 1 908 ? 7.633 -7.387 -40.732 1.00 92.06 908 TYR A CA 1
ATOM 7266 C C . TYR A 1 908 ? 7.880 -8.728 -40.033 1.00 92.06 908 TYR A C 1
ATOM 7268 O O . TYR A 1 908 ? 6.971 -9.320 -39.445 1.00 92.06 908 TYR A O 1
ATOM 7276 N N . LYS A 1 909 ? 9.135 -9.197 -40.071 1.00 94.81 909 LYS A N 1
ATOM 7277 C CA . LYS A 1 909 ? 9.593 -10.400 -39.355 1.00 94.81 909 LYS A CA 1
ATOM 7278 C C . LYS A 1 909 ? 9.263 -10.295 -37.857 1.00 94.81 909 LYS A C 1
ATOM 7280 O O . LYS A 1 909 ? 9.338 -9.220 -37.275 1.00 94.81 909 LYS A O 1
ATOM 7285 N N . GLY A 1 910 ? 8.872 -11.412 -37.245 1.00 89.06 910 GLY A N 1
ATOM 7286 C CA . GLY A 1 910 ? 8.561 -11.508 -35.815 1.00 89.06 910 GLY A CA 1
ATOM 7287 C C . GLY A 1 910 ? 7.175 -10.997 -35.409 1.00 89.06 910 GLY A C 1
ATOM 7288 O O . GLY A 1 910 ? 6.754 -11.239 -34.283 1.00 89.06 910 GLY A O 1
ATOM 7289 N N . LYS A 1 911 ? 6.416 -10.341 -36.296 1.00 95.75 911 LYS A N 1
ATOM 7290 C CA . LYS A 1 911 ? 5.040 -9.915 -35.986 1.00 95.75 911 LYS A CA 1
ATOM 7291 C C . LYS A 1 911 ? 4.060 -11.088 -36.044 1.00 95.75 911 LYS A C 1
ATOM 7293 O O . LYS A 1 911 ? 4.208 -11.984 -36.875 1.00 95.75 911 LYS A O 1
ATOM 7298 N N . THR A 1 912 ? 3.050 -11.078 -35.175 1.00 95.75 912 THR A N 1
ATOM 7299 C CA . THR A 1 912 ? 2.011 -12.118 -35.132 1.00 95.75 912 THR A CA 1
ATOM 7300 C C . THR A 1 912 ? 1.092 -12.001 -36.343 1.00 95.75 912 THR A C 1
ATOM 7302 O O . THR A 1 912 ? 0.312 -11.060 -36.451 1.00 95.75 912 THR A O 1
ATOM 7305 N N . LEU A 1 913 ? 1.159 -12.972 -37.245 1.00 96.31 913 LEU A N 1
ATOM 7306 C CA . LEU A 1 913 ? 0.297 -13.080 -38.414 1.00 96.31 913 LEU A CA 1
ATOM 7307 C C . LEU A 1 913 ? -1.075 -13.631 -38.027 1.00 96.31 913 LEU A C 1
ATOM 7309 O O . LEU A 1 913 ? -2.084 -12.991 -38.273 1.00 96.31 913 LEU A O 1
ATOM 7313 N N . ALA A 1 914 ? -1.117 -14.787 -37.374 1.00 96.56 914 ALA A N 1
ATOM 7314 C CA . ALA A 1 914 ? -2.356 -15.498 -37.074 1.00 96.56 914 ALA A CA 1
ATOM 7315 C C . ALA A 1 914 ? -2.356 -16.047 -35.645 1.00 96.56 914 ALA A C 1
ATOM 7317 O O . ALA A 1 914 ? -1.309 -16.108 -34.997 1.00 96.56 914 ALA A O 1
ATOM 7318 N N . MET A 1 915 ? -3.523 -16.487 -35.189 1.00 94.12 915 MET A N 1
ATOM 7319 C CA . MET A 1 915 ? -3.681 -17.344 -34.017 1.00 94.12 915 MET A CA 1
ATOM 7320 C C . MET A 1 915 ? -3.910 -18.777 -34.503 1.00 94.12 915 MET A C 1
ATOM 7322 O O . MET A 1 915 ? -4.760 -19.004 -35.359 1.00 94.12 915 MET A O 1
ATOM 7326 N N . PHE A 1 916 ? -3.133 -19.732 -34.002 1.00 93.69 916 PHE A N 1
ATOM 7327 C CA . PHE A 1 916 ? -3.266 -21.160 -34.279 1.00 93.69 916 PHE A CA 1
ATOM 7328 C C . PHE A 1 916 ? -4.076 -21.824 -33.167 1.00 93.69 916 PHE A C 1
ATOM 7330 O O . PHE A 1 916 ? -3.686 -21.765 -31.997 1.00 93.69 916 PHE A O 1
ATOM 7337 N N . ASP A 1 917 ? -5.172 -22.464 -33.553 1.00 90.62 917 ASP A N 1
ATOM 7338 C CA . ASP A 1 917 ? -6.038 -23.267 -32.693 1.00 90.62 917 ASP A CA 1
ATOM 7339 C C . ASP A 1 917 ? -5.938 -24.741 -33.104 1.00 90.62 917 ASP A C 1
ATOM 7341 O O . ASP A 1 917 ? -5.991 -25.049 -34.292 1.00 90.62 917 ASP A O 1
ATOM 7345 N N . GLU A 1 918 ? -5.727 -25.660 -32.167 1.00 87.81 918 GLU A N 1
ATOM 7346 C CA . GLU A 1 918 ? -5.501 -27.072 -32.502 1.00 87.81 918 GLU A CA 1
ATOM 7347 C C . GLU A 1 918 ? -6.815 -27.758 -32.903 1.00 87.81 918 GLU A C 1
ATOM 7349 O O . GLU A 1 918 ? -7.842 -27.614 -32.241 1.00 87.81 918 GLU A O 1
ATOM 7354 N N . ILE A 1 919 ? -6.788 -28.555 -33.976 1.00 85.94 919 ILE A N 1
ATOM 7355 C CA . ILE A 1 919 ? -7.948 -29.360 -34.362 1.00 85.94 919 ILE A CA 1
ATOM 7356 C C . ILE A 1 919 ? -8.089 -30.515 -33.379 1.00 85.94 919 ILE A C 1
ATOM 7358 O O . ILE A 1 919 ? -7.290 -31.450 -33.345 1.00 85.94 919 ILE A O 1
ATOM 7362 N N . THR A 1 920 ? -9.154 -30.446 -32.599 1.00 80.06 920 THR A N 1
ATOM 7363 C CA . THR A 1 920 ? -9.620 -31.511 -31.712 1.00 80.06 920 THR A CA 1
ATOM 7364 C C . THR A 1 920 ? -10.686 -32.373 -32.396 1.00 80.06 920 THR A C 1
ATOM 7366 O O . THR A 1 920 ? -11.228 -32.005 -33.440 1.00 80.06 920 THR A O 1
ATOM 7369 N N . SER A 1 921 ? -11.048 -33.497 -31.772 1.00 70.50 921 SER A N 1
ATOM 7370 C CA . SER A 1 921 ? -12.081 -34.446 -32.229 1.00 70.50 921 SER A CA 1
ATOM 7371 C C . SER A 1 921 ? -13.495 -33.867 -32.388 1.00 70.50 921 SER A C 1
ATOM 7373 O O . SER A 1 921 ? -14.422 -34.585 -32.743 1.00 70.50 921 SER A O 1
ATOM 7375 N N . GLU A 1 922 ? -13.687 -32.591 -32.091 1.00 58.09 922 GLU A N 1
ATOM 7376 C CA . GLU A 1 922 ? -14.984 -31.921 -32.137 1.00 58.09 922 GLU A CA 1
ATOM 7377 C C . GLU A 1 922 ? -15.142 -30.935 -33.276 1.00 58.09 922 GLU A C 1
ATOM 7379 O O . GLU A 1 922 ? -16.230 -30.411 -33.522 1.00 58.09 922 GLU A O 1
ATOM 7384 N N . HIS A 1 923 ? -14.042 -30.649 -33.955 1.00 76.56 923 HIS A N 1
ATOM 7385 C CA . HIS A 1 923 ? -14.118 -29.960 -35.214 1.00 76.56 923 HIS A CA 1
ATOM 7386 C C . HIS A 1 923 ? -14.766 -30.922 -36.207 1.00 76.56 923 HIS A C 1
ATOM 7388 O O . HIS A 1 923 ? -14.201 -31.959 -36.552 1.00 76.56 923 HIS A O 1
ATOM 7394 N N . SER A 1 924 ? -15.968 -30.581 -36.667 1.00 74.44 924 SER A N 1
ATOM 7395 C CA . SER A 1 924 ? -16.592 -31.290 -37.779 1.00 74.44 924 SER A CA 1
ATOM 7396 C C . SER A 1 924 ? -15.904 -30.854 -39.069 1.00 74.44 924 SER A C 1
ATOM 7398 O O . SER A 1 924 ? -16.258 -29.835 -39.662 1.00 74.44 924 SER A O 1
ATOM 7400 N N . LEU A 1 925 ? -14.889 -31.609 -39.485 1.00 74.50 925 LEU A N 1
ATOM 7401 C CA . LEU A 1 925 ? -14.241 -31.419 -40.776 1.00 74.50 925 LEU A CA 1
ATOM 7402 C C . LEU A 1 925 ? -15.120 -32.038 -41.860 1.00 74.50 925 LEU A C 1
ATOM 7404 O O . LEU A 1 925 ? -15.173 -33.258 -42.009 1.00 74.50 925 LEU A O 1
ATOM 7408 N N . LEU A 1 926 ? -15.823 -31.192 -42.606 1.00 69.62 926 LEU A N 1
ATOM 7409 C CA . LEU A 1 926 ? -16.565 -31.628 -43.780 1.00 69.62 926 LEU A CA 1
ATOM 7410 C C . LEU A 1 926 ? -15.636 -31.539 -44.998 1.00 69.62 926 LEU A C 1
ATOM 7412 O O . LEU A 1 926 ? -15.125 -30.450 -45.279 1.00 69.62 926 LEU A O 1
ATOM 7416 N N . PRO A 1 927 ? -15.367 -32.652 -45.704 1.00 63.84 927 PRO A N 1
ATOM 7417 C CA . PRO A 1 927 ? -14.648 -32.586 -46.966 1.00 63.84 927 PRO A CA 1
ATOM 7418 C C . PRO A 1 927 ? -15.473 -31.760 -47.950 1.00 63.84 927 PRO A C 1
ATOM 7420 O O . PRO A 1 927 ? -16.672 -31.978 -48.085 1.00 63.84 927 PRO A O 1
ATOM 7423 N N . PHE A 1 928 ? -14.832 -30.808 -48.625 1.00 61.09 928 PHE A N 1
ATOM 7424 C CA . PHE A 1 928 ? -15.484 -30.050 -49.684 1.00 61.09 928 PHE A CA 1
ATOM 7425 C C . PHE A 1 928 ? -15.696 -30.990 -50.877 1.00 61.09 928 PHE A C 1
ATOM 7427 O O . PHE A 1 928 ? -14.729 -31.444 -51.486 1.00 61.09 928 PHE A O 1
ATOM 7434 N N . ASN A 1 929 ? -16.946 -31.354 -51.148 1.00 65.50 929 ASN A N 1
ATOM 7435 C CA . ASN A 1 929 ? -17.352 -32.273 -52.204 1.00 65.50 929 ASN A CA 1
ATOM 7436 C C . ASN A 1 929 ? -18.131 -31.528 -53.298 1.00 65.50 929 ASN A C 1
ATOM 7438 O O . ASN A 1 929 ? -18.998 -30.706 -53.006 1.00 65.50 929 ASN A O 1
ATOM 7442 N N . ASP A 1 930 ? -17.847 -31.867 -54.561 1.00 62.09 930 ASP A N 1
ATOM 7443 C CA . ASP A 1 930 ? -18.361 -31.200 -55.775 1.00 62.09 930 ASP A CA 1
ATOM 7444 C C . ASP A 1 930 ? -19.899 -31.213 -55.915 1.00 62.09 930 ASP A C 1
ATOM 7446 O O . ASP A 1 930 ? -20.455 -30.617 -56.832 1.00 62.09 930 ASP A O 1
ATOM 7450 N N . THR A 1 931 ? -20.609 -31.911 -55.027 1.00 60.81 931 THR A N 1
ATOM 7451 C CA . THR A 1 931 ? -22.063 -32.110 -55.080 1.00 60.81 931 THR A CA 1
ATOM 7452 C C . THR A 1 931 ? -22.866 -31.136 -54.217 1.00 60.81 931 THR A C 1
ATOM 7454 O O . THR A 1 931 ? -24.094 -31.162 -54.270 1.00 60.81 931 THR A O 1
ATOM 7457 N N . THR A 1 932 ? -22.217 -30.297 -53.407 1.00 55.28 932 THR A N 1
ATOM 7458 C CA . THR A 1 932 ? -22.892 -29.304 -52.555 1.00 55.28 932 THR A CA 1
ATOM 7459 C C . THR A 1 932 ? -22.448 -27.895 -52.926 1.00 55.28 932 THR A C 1
ATOM 7461 O O . THR A 1 932 ? -21.398 -27.438 -52.477 1.00 55.28 932 THR A O 1
ATOM 7464 N N . ASP A 1 933 ? -23.274 -27.190 -53.706 1.00 45.41 933 ASP A N 1
ATOM 7465 C CA . ASP A 1 933 ? -23.172 -25.742 -53.936 1.00 45.41 933 ASP A CA 1
ATOM 7466 C C . ASP A 1 933 ? -23.471 -24.987 -52.629 1.00 45.41 933 ASP A C 1
ATOM 7468 O O . ASP A 1 933 ? -24.542 -24.415 -52.412 1.00 45.41 933 ASP A O 1
ATOM 7472 N N . HIS A 1 934 ? -22.519 -24.992 -51.701 1.00 48.06 934 HIS A N 1
ATOM 7473 C CA . HIS A 1 934 ? -22.518 -24.053 -50.593 1.00 48.06 934 HIS A CA 1
ATOM 7474 C C . HIS A 1 934 ? -21.863 -22.761 -51.076 1.00 48.06 934 HIS A C 1
ATOM 7476 O O . HIS A 1 934 ? -20.652 -22.576 -50.970 1.00 48.06 934 HIS A O 1
ATOM 7482 N N . CYS A 1 935 ? -22.682 -21.844 -51.598 1.00 42.03 935 CYS A N 1
ATOM 7483 C CA . CYS A 1 935 ? -22.306 -20.438 -51.666 1.00 42.03 935 CYS A CA 1
ATOM 7484 C C . CYS A 1 935 ? -22.098 -19.958 -50.222 1.00 42.03 935 CYS A C 1
ATOM 7486 O O . CYS A 1 935 ? -23.054 -19.621 -49.520 1.00 42.03 935 CYS A O 1
ATOM 7488 N N . VAL A 1 936 ? -20.853 -19.994 -49.740 1.00 47.12 936 VAL A N 1
ATOM 7489 C CA . VAL A 1 936 ? -20.462 -19.280 -48.524 1.00 47.12 936 VAL A CA 1
ATOM 7490 C C . VAL A 1 936 ? -20.655 -17.813 -48.871 1.00 47.12 936 VAL A C 1
ATOM 7492 O O . VAL A 1 936 ? -19.884 -17.274 -49.660 1.00 47.12 936 VAL A O 1
ATOM 7495 N N . GLN A 1 937 ? -21.760 -17.234 -48.389 1.00 38.16 937 GLN A N 1
ATOM 7496 C CA . GLN A 1 937 ? -22.212 -15.882 -48.708 1.00 38.16 937 GLN A CA 1
ATOM 7497 C C . GLN A 1 937 ? -21.019 -14.939 -48.844 1.00 38.16 937 GLN A C 1
ATOM 7499 O O . GLN A 1 937 ? -20.271 -14.734 -47.886 1.00 38.16 937 GLN A O 1
ATOM 7504 N N . ASN A 1 938 ? -20.846 -14.394 -50.052 1.00 37.19 938 ASN A N 1
ATOM 7505 C CA . ASN A 1 938 ? -19.904 -13.319 -50.313 1.00 37.19 938 ASN A CA 1
ATOM 7506 C C . ASN A 1 938 ? -20.073 -12.275 -49.211 1.00 37.19 938 ASN A C 1
ATOM 7508 O O . ASN A 1 938 ? -21.170 -11.750 -49.015 1.00 37.19 938 ASN A O 1
ATOM 7512 N N . VAL A 1 939 ? -18.991 -12.010 -48.480 1.00 38.47 939 VAL A N 1
ATOM 7513 C CA . VAL A 1 939 ? -18.899 -10.868 -47.578 1.00 38.47 939 VAL A CA 1
ATOM 7514 C C . VAL A 1 939 ? -19.284 -9.648 -48.409 1.00 38.47 939 VAL A C 1
ATOM 7516 O O . VAL A 1 939 ? -18.530 -9.235 -49.289 1.00 38.47 939 VAL A O 1
ATOM 7519 N N . ASN A 1 940 ? -20.485 -9.113 -48.180 1.00 33.78 940 ASN A N 1
ATOM 7520 C CA . ASN A 1 940 ? -20.870 -7.813 -48.703 1.00 33.78 940 ASN A CA 1
ATOM 7521 C C . ASN A 1 940 ? -19.913 -6.812 -48.058 1.00 33.78 940 ASN A C 1
ATOM 7523 O O . ASN A 1 940 ? -20.098 -6.420 -46.908 1.00 33.78 940 ASN A O 1
ATOM 7527 N N . LEU A 1 941 ? -18.849 -6.454 -48.777 1.00 40.81 941 LEU A N 1
ATOM 7528 C CA . LEU A 1 941 ? -18.027 -5.302 -48.447 1.00 40.81 941 LEU A CA 1
ATOM 7529 C C . LEU A 1 941 ? -18.969 -4.096 -48.484 1.00 40.81 941 LEU A C 1
ATOM 7531 O O . LEU A 1 941 ? -19.396 -3.665 -49.556 1.00 40.81 941 LEU A O 1
ATOM 7535 N N . ILE A 1 942 ? -19.367 -3.614 -47.307 1.00 36.88 942 ILE A N 1
ATOM 7536 C CA . ILE A 1 942 ? -20.128 -2.377 -47.170 1.00 36.88 942 ILE A CA 1
ATOM 7537 C C . ILE A 1 942 ? -19.211 -1.263 -47.679 1.00 36.88 942 ILE A C 1
ATOM 7539 O O . ILE A 1 942 ? -18.267 -0.856 -47.006 1.00 36.88 942 ILE A O 1
ATOM 7543 N N . ASN A 1 943 ? -19.455 -0.810 -48.906 1.00 38.44 943 ASN A N 1
ATOM 7544 C CA . ASN A 1 943 ? -18.861 0.407 -49.441 1.00 38.44 943 ASN A CA 1
ATOM 7545 C C . ASN A 1 943 ? -19.561 1.610 -48.792 1.00 38.44 943 ASN A C 1
ATOM 7547 O O . ASN A 1 943 ? -20.460 2.204 -49.387 1.00 38.44 943 ASN A O 1
ATOM 7551 N N . ASP A 1 944 ? -19.146 1.983 -47.582 1.00 40.50 944 ASP A N 1
ATOM 7552 C CA . ASP A 1 944 ? -19.517 3.263 -46.964 1.00 40.50 944 ASP A CA 1
ATOM 7553 C C . ASP A 1 944 ? -18.698 4.413 -47.575 1.00 40.50 944 ASP A C 1
ATOM 7555 O O . ASP A 1 944 ? -17.865 5.046 -46.932 1.00 40.50 944 ASP A O 1
ATOM 7559 N N . THR A 1 945 ? -18.925 4.699 -48.860 1.00 38.81 945 THR A N 1
ATOM 7560 C CA . THR A 1 945 ? -18.353 5.875 -49.546 1.00 38.81 945 THR A CA 1
ATOM 7561 C C . THR A 1 945 ? -19.372 6.975 -49.853 1.00 38.81 945 THR A C 1
ATOM 7563 O O . THR A 1 945 ? -19.026 7.941 -50.523 1.00 38.81 945 THR A O 1
ATOM 7566 N N . ASN A 1 946 ? -20.596 6.916 -49.312 1.00 36.84 946 ASN A N 1
ATOM 7567 C CA . ASN A 1 946 ? -21.665 7.869 -49.656 1.00 36.84 946 ASN A CA 1
ATOM 7568 C C . ASN A 1 946 ? -22.225 8.740 -48.508 1.00 36.84 946 ASN A C 1
ATOM 7570 O O . ASN A 1 946 ? -23.345 9.231 -48.630 1.00 36.84 946 ASN A O 1
ATOM 7574 N N . SER A 1 947 ? -21.479 9.030 -47.430 1.00 35.38 947 SER A N 1
ATOM 7575 C CA . SER A 1 947 ? -21.956 9.969 -46.384 1.00 35.38 947 SER A CA 1
ATOM 7576 C C . SER A 1 947 ? -21.067 11.190 -46.109 1.00 35.38 947 SER A C 1
ATOM 7578 O O . SER A 1 947 ? -21.151 11.780 -45.032 1.00 35.38 947 SER A O 1
ATOM 7580 N N . VAL A 1 948 ? -20.259 11.634 -47.077 1.00 43.00 948 VAL A N 1
ATOM 7581 C CA . VAL A 1 948 ? -19.597 12.951 -47.020 1.00 43.00 948 VAL A CA 1
ATOM 7582 C C . VAL A 1 948 ? -19.955 13.740 -48.272 1.00 43.00 948 VAL A C 1
ATOM 7584 O O . VAL A 1 948 ? -19.227 13.711 -49.255 1.00 43.00 948 VAL A O 1
ATOM 7587 N N . ASN A 1 949 ? -21.130 14.379 -48.256 1.00 37.56 949 ASN A N 1
ATOM 7588 C CA . ASN A 1 949 ? -21.406 15.683 -48.878 1.00 37.56 949 ASN A CA 1
ATOM 7589 C C . ASN A 1 949 ? -22.911 15.994 -48.851 1.00 37.56 949 ASN A C 1
ATOM 7591 O O . ASN A 1 949 ? -23.602 15.838 -49.851 1.00 37.56 949 ASN A O 1
ATOM 7595 N N . SER A 1 950 ? -23.407 16.509 -47.723 1.00 31.73 950 SER A N 1
ATOM 7596 C CA . SER A 1 950 ? -24.488 17.507 -47.736 1.00 31.73 950 SER A CA 1
ATOM 7597 C C . SER A 1 950 ? -24.673 18.142 -46.355 1.00 31.73 950 SER A C 1
ATOM 7599 O O . SER A 1 950 ? -25.453 17.650 -45.541 1.00 31.73 950 SER A O 1
ATOM 7601 N N . LYS A 1 951 ? -23.984 19.258 -46.107 1.00 34.34 951 LYS A N 1
ATOM 7602 C CA . LYS A 1 951 ? -24.566 20.500 -45.568 1.00 34.34 951 LYS A CA 1
ATOM 7603 C C . LYS A 1 951 ? -23.483 21.584 -45.554 1.00 34.34 951 LYS A C 1
ATOM 7605 O O . LYS A 1 951 ? -22.379 21.349 -45.080 1.00 34.34 951 LYS A O 1
ATOM 7610 N N . LYS A 1 952 ? -23.831 22.698 -46.202 1.00 37.09 952 LYS A N 1
ATOM 7611 C CA . LYS A 1 952 ? -23.097 23.966 -46.248 1.00 37.09 952 LYS A CA 1
ATOM 7612 C C . LYS A 1 952 ? -22.812 24.514 -44.859 1.00 37.09 952 LYS A C 1
ATOM 7614 O O . LYS A 1 952 ? -23.689 24.305 -43.990 1.00 37.09 952 LYS A O 1
#